Protein AF-A0A0B4R366-F1 (afdb_monomer_lite)

InterPro domains:
  IPR001041 2Fe-2S ferredoxin-type iron-sulfur binding domain [PS51085] (25-104)
  IPR001041 2Fe-2S ferredoxin-type iron-sulfur binding domain [cd00207] (26-99)
  IPR001226 Flavodoxin, conserved site [PS00201] (659-675)
  IPR004108 Iron hydrogenase, large subunit, C-terminal [PF02906] (242-547)
  IPR008254 Flavodoxin/nitric oxide synthase [PF00258] (659-801)
  IPR008254 Flavodoxin/nitric oxide synthase [PS50902] (657-806)
  IPR009016 Iron hydrogenase [SSF53920] (205-575)
  IPR017896 4Fe-4S ferredoxin-type, iron-sulphur binding domain [PF12838] (162-220)
  IPR017896 4Fe-4S ferredoxin-type, iron-sulphur binding domain [PS51379] (154-184)
  IPR017896 4Fe-4S ferredoxin-type, iron-sulphur binding domain [PS51379] (197-226)
  IPR017900 4Fe-4S ferredoxin, iron-sulphur binding, conserved site [PS00198] (206-217)
  IPR029039 Flavoprotein-like superfamily [G3DSA:3.40.50.360] (640-816)
  IPR029039 Flavoprotein-like superfamily [SSF52218] (655-809)
  IPR036010 2Fe-2S ferredoxin-like superfamily [SSF54292] (27-118)
  IPR050340 Cytosolic Fe-S Cluster Assembly Factor [PTHR11615] (186-569)

Structure (mmCIF, N/CA/C/O backbone):
data_AF-A0A0B4R366-F1
#
_entry.id   AF-A0A0B4R366-F1
#
loop_
_atom_site.group_PDB
_atom_site.id
_atom_site.type_symbol
_atom_site.label_atom_id
_atom_site.label_alt_id
_atom_site.label_comp_id
_atom_site.label_asym_id
_atom_site.label_entity_id
_atom_site.label_seq_id
_atom_site.pdbx_PDB_ins_code
_atom_site.Cartn_x
_atom_site.Cartn_y
_atom_site.Cartn_z
_atom_site.occupancy
_atom_site.B_iso_or_equiv
_atom_site.auth_seq_id
_atom_site.auth_comp_id
_atom_site.auth_asym_id
_atom_site.auth_atom_id
_atom_site.pdbx_PDB_model_num
ATOM 1 N N . MET A 1 1 ? 22.340 -35.436 16.536 1.00 26.00 1 MET A N 1
ATOM 2 C CA . MET A 1 1 ? 20.974 -35.705 17.036 1.00 26.00 1 MET A CA 1
ATOM 3 C C . MET A 1 1 ? 20.396 -34.406 17.591 1.00 26.00 1 MET A C 1
ATOM 5 O O . MET A 1 1 ? 21.019 -33.823 18.462 1.00 26.00 1 MET A O 1
ATOM 9 N N . SER A 1 2 ? 19.244 -33.981 17.052 1.00 24.61 2 SER A N 1
ATOM 10 C CA . SER A 1 2 ? 18.353 -32.891 17.505 1.00 24.61 2 SER A CA 1
ATOM 11 C C . SER A 1 2 ? 18.825 -31.422 17.405 1.00 24.61 2 SER A C 1
ATOM 13 O O . SER A 1 2 ? 19.036 -30.769 18.421 1.00 24.61 2 SER A O 1
ATOM 15 N N . PHE A 1 3 ? 18.847 -30.866 16.184 1.00 22.09 3 PHE A N 1
ATOM 16 C CA . PHE A 1 3 ? 18.801 -29.409 15.915 1.00 22.09 3 PHE A CA 1
ATOM 17 C C . PHE A 1 3 ? 17.591 -29.004 15.043 1.00 22.09 3 PHE A C 1
ATOM 19 O O . PHE A 1 3 ? 17.616 -28.008 14.333 1.00 22.09 3 PHE A O 1
ATOM 26 N N . PHE A 1 4 ? 16.499 -29.769 15.115 1.00 23.69 4 PHE A N 1
ATOM 27 C CA . PHE A 1 4 ? 15.209 -29.379 14.545 1.00 23.69 4 PHE A CA 1
ATOM 28 C C . PHE A 1 4 ? 14.321 -28.844 15.672 1.00 23.69 4 PHE A C 1
ATOM 30 O O . PHE A 1 4 ? 13.611 -29.611 16.322 1.00 23.69 4 PHE A O 1
ATOM 37 N N . LYS A 1 5 ? 14.368 -27.534 15.942 1.00 25.14 5 LYS A N 1
ATOM 38 C CA . LYS A 1 5 ? 13.256 -26.884 16.649 1.00 25.14 5 LYS A CA 1
ATOM 39 C C . LYS A 1 5 ? 12.095 -26.801 15.658 1.00 25.14 5 LYS A C 1
ATOM 41 O O . LYS A 1 5 ? 12.251 -26.256 14.572 1.00 25.14 5 LYS A O 1
ATOM 46 N N . LYS A 1 6 ? 10.958 -27.404 16.011 1.00 25.92 6 LYS A N 1
ATOM 47 C CA . LYS A 1 6 ? 9.710 -27.317 15.244 1.00 25.92 6 LYS A CA 1
ATOM 48 C C . LYS A 1 6 ? 9.338 -25.843 15.050 1.00 25.92 6 LYS A C 1
ATOM 50 O O . LYS A 1 6 ? 9.220 -25.109 16.024 1.00 25.92 6 LYS A O 1
ATOM 55 N N . HIS A 1 7 ? 9.149 -25.445 13.798 1.00 31.38 7 HIS A N 1
ATOM 56 C CA . HIS A 1 7 ? 8.805 -24.091 13.355 1.00 31.38 7 HIS A CA 1
ATOM 57 C C . HIS A 1 7 ? 7.296 -23.762 13.474 1.00 31.38 7 HIS A C 1
ATOM 59 O O . HIS A 1 7 ? 6.786 -22.963 12.698 1.00 31.38 7 HIS A O 1
ATOM 65 N N . ASP A 1 8 ? 6.574 -24.351 14.436 1.00 29.16 8 ASP A N 1
ATOM 66 C CA . ASP A 1 8 ? 5.108 -24.201 14.553 1.00 29.16 8 ASP A CA 1
ATOM 67 C C . ASP A 1 8 ? 4.645 -23.195 15.628 1.00 29.16 8 ASP A C 1
ATOM 69 O O . ASP A 1 8 ? 3.443 -23.001 15.811 1.00 29.16 8 ASP A O 1
ATOM 73 N N . GLU A 1 9 ? 5.555 -22.517 16.333 1.00 31.72 9 GLU A N 1
ATOM 74 C CA . GLU A 1 9 ? 5.189 -21.540 17.368 1.00 31.72 9 GLU A CA 1
ATOM 75 C C . GLU A 1 9 ? 5.624 -20.119 16.996 1.00 31.72 9 GLU A C 1
ATOM 77 O O . GLU A 1 9 ? 6.804 -19.839 16.798 1.00 31.72 9 GLU A O 1
ATOM 82 N N . LEU A 1 10 ? 4.641 -19.216 16.901 1.00 32.50 10 LEU A N 1
ATOM 83 C CA . LEU A 1 10 ? 4.848 -17.786 16.670 1.00 32.50 10 LEU A CA 1
ATOM 84 C C . LEU A 1 10 ? 5.615 -17.120 17.830 1.00 32.50 10 LEU A C 1
ATOM 86 O O . LEU A 1 10 ? 5.421 -17.506 18.990 1.00 32.50 10 LEU A O 1
ATOM 90 N N . PRO A 1 11 ? 6.379 -16.045 17.555 1.00 33.25 11 PRO A N 1
ATOM 91 C CA . PRO A 1 11 ? 6.970 -15.219 18.599 1.00 33.25 11 PRO A CA 1
ATOM 92 C C . PRO A 1 11 ? 5.889 -14.650 19.531 1.00 33.25 11 PRO A C 1
ATOM 94 O O . PRO A 1 11 ? 4.788 -14.268 19.119 1.00 33.25 11 PRO A O 1
ATOM 97 N N . ARG A 1 12 ? 6.201 -14.634 20.831 1.00 40.22 12 ARG A N 1
ATOM 98 C CA . ARG A 1 12 ? 5.305 -14.136 21.883 1.00 40.22 12 ARG A CA 1
ATOM 99 C C . ARG A 1 12 ? 5.069 -12.635 21.691 1.00 40.22 12 ARG A C 1
ATOM 101 O O . ARG A 1 12 ? 6.028 -11.911 21.441 1.00 40.22 12 ARG A O 1
ATOM 108 N N . PRO A 1 13 ? 3.847 -12.123 21.904 1.00 40.50 13 PRO A N 1
ATOM 109 C CA . PRO A 1 13 ? 3.646 -10.684 21.979 1.00 40.50 13 PRO A CA 1
ATOM 110 C C . PRO A 1 13 ? 4.460 -10.085 23.142 1.00 40.50 13 PRO A C 1
ATOM 112 O O . PRO A 1 13 ? 4.247 -10.470 24.291 1.00 40.50 13 PRO A O 1
ATOM 115 N N . GLU A 1 14 ? 5.357 -9.131 22.860 1.00 38.84 14 GLU A N 1
ATOM 116 C CA . GLU A 1 14 ? 6.282 -8.494 23.829 1.00 38.84 14 GLU A CA 1
ATOM 117 C C . GLU A 1 14 ? 5.608 -7.906 25.084 1.00 38.84 14 GLU A C 1
ATOM 119 O O . GLU A 1 14 ? 6.253 -7.709 26.109 1.00 38.84 14 GLU A O 1
ATOM 124 N N . TYR A 1 15 ? 4.305 -7.615 25.032 1.00 47.16 15 TYR A N 1
ATOM 125 C CA . TYR A 1 15 ? 3.553 -7.064 26.165 1.00 47.16 15 TYR A CA 1
ATOM 126 C C . TYR A 1 15 ? 3.116 -8.118 27.194 1.00 47.16 15 TYR A C 1
ATOM 128 O O . TYR A 1 15 ? 2.578 -7.758 28.244 1.00 47.16 15 TYR A O 1
ATOM 136 N N . LEU A 1 16 ? 3.286 -9.409 26.898 1.00 40.41 16 LEU A N 1
ATOM 137 C CA . LEU A 1 16 ? 3.090 -10.465 27.882 1.00 40.41 16 LEU A CA 1
ATOM 138 C C . LEU A 1 16 ? 4.354 -10.551 28.750 1.00 40.41 16 LEU A C 1
ATOM 140 O O . LEU A 1 16 ? 5.449 -10.672 28.201 1.00 40.41 16 LEU A O 1
ATOM 144 N N . PRO A 1 17 ? 4.239 -10.485 30.091 1.00 36.06 17 PRO A N 1
ATOM 145 C CA . PRO A 1 17 ? 5.405 -10.521 30.964 1.00 36.06 17 PRO A CA 1
ATOM 146 C C . PRO A 1 17 ? 6.256 -11.775 30.691 1.00 36.06 17 PRO A C 1
ATOM 148 O O . PRO A 1 17 ? 5.692 -12.842 30.412 1.00 36.06 17 PRO A O 1
ATOM 151 N N . PRO A 1 18 ? 7.599 -11.680 30.776 1.00 38.44 18 PRO A N 1
ATOM 152 C CA . PRO A 1 18 ? 8.479 -12.825 30.582 1.00 38.44 18 PRO A CA 1
ATOM 153 C C . PRO A 1 18 ? 8.071 -13.949 31.539 1.00 38.44 18 PRO A C 1
ATOM 155 O O . PRO A 1 18 ? 7.959 -13.751 32.751 1.00 38.44 18 PRO A O 1
ATOM 158 N N . GLN A 1 19 ? 7.785 -15.121 30.967 1.00 48.59 19 GLN A N 1
ATOM 159 C CA . GLN A 1 19 ? 7.269 -16.276 31.697 1.00 48.59 19 GLN A CA 1
ATOM 160 C C . GLN A 1 19 ? 8.298 -16.730 32.738 1.00 48.59 19 GLN A C 1
ATOM 162 O O . GLN A 1 19 ? 9.312 -17.328 32.390 1.00 48.59 19 GLN A O 1
ATOM 167 N N . ARG A 1 20 ? 8.038 -16.442 34.018 1.00 40.34 20 ARG A N 1
ATOM 168 C CA . ARG A 1 20 ? 8.820 -16.973 35.148 1.00 40.34 20 ARG A CA 1
ATOM 169 C C . ARG A 1 20 ? 8.481 -18.432 35.482 1.00 40.34 20 ARG A C 1
ATOM 171 O O . ARG A 1 20 ? 9.216 -19.046 36.242 1.00 40.34 20 ARG A O 1
ATOM 178 N N . GLU A 1 21 ? 7.421 -18.993 34.898 1.00 45.12 21 GLU A N 1
ATOM 179 C CA . GLU A 1 21 ? 6.961 -20.366 35.139 1.00 45.12 21 GLU A CA 1
ATOM 180 C C . GLU A 1 21 ? 6.600 -21.075 33.827 1.00 45.12 21 GLU A C 1
ATOM 182 O O . GLU A 1 21 ? 6.026 -20.471 32.916 1.00 45.12 21 GLU A O 1
ATOM 187 N N . VAL A 1 22 ? 6.929 -22.368 33.747 1.00 51.06 22 VAL A N 1
ATOM 188 C CA . VAL A 1 22 ? 6.567 -23.265 32.640 1.00 51.06 22 VAL A CA 1
ATOM 189 C C . VAL A 1 22 ? 5.056 -23.507 32.693 1.00 51.06 22 VAL A C 1
ATOM 191 O O . VAL A 1 22 ? 4.578 -24.330 33.471 1.00 51.06 22 VAL A O 1
ATOM 194 N N . ARG A 1 23 ? 4.284 -22.756 31.901 1.00 57.56 23 ARG A N 1
ATOM 195 C CA . ARG A 1 23 ? 2.859 -23.040 31.670 1.00 57.56 23 ARG A CA 1
ATOM 196 C C . ARG A 1 23 ? 2.721 -24.165 30.628 1.00 57.56 23 ARG A C 1
ATOM 198 O O . ARG A 1 23 ? 3.576 -24.253 29.750 1.00 57.56 23 ARG A O 1
ATOM 205 N N . PRO A 1 24 ? 1.670 -25.004 30.697 1.00 70.88 24 PRO A N 1
ATOM 206 C CA . PRO A 1 24 ? 1.377 -25.976 29.642 1.00 70.88 24 PRO A CA 1
ATOM 207 C C . PRO A 1 24 ? 1.072 -25.266 28.312 1.00 70.88 24 PRO A C 1
ATOM 209 O O . PRO A 1 24 ? 0.555 -24.149 28.326 1.00 70.88 24 PRO A O 1
ATOM 212 N N . ASP A 1 25 ? 1.341 -25.912 27.172 1.00 83.50 25 ASP A N 1
ATOM 213 C CA . ASP A 1 25 ? 1.124 -25.325 25.833 1.00 83.50 25 ASP A CA 1
ATOM 214 C C . ASP A 1 25 ? -0.341 -24.919 25.607 1.00 83.50 25 ASP A C 1
ATOM 216 O O . ASP A 1 25 ? -0.640 -23.909 24.964 1.00 83.50 25 ASP A O 1
ATOM 220 N N . LYS A 1 26 ? -1.271 -25.688 26.189 1.00 91.25 26 LYS A N 1
ATOM 221 C CA . LYS A 1 26 ? -2.714 -25.435 26.181 1.00 91.25 26 LYS A CA 1
ATOM 222 C C . LYS A 1 26 ? -3.294 -25.453 27.590 1.00 91.25 26 LYS A C 1
ATOM 224 O O . LYS A 1 26 ? -2.787 -26.128 28.481 1.00 91.25 26 LYS A O 1
ATOM 229 N N . VAL A 1 27 ? -4.390 -24.725 27.764 1.00 93.88 27 VAL A N 1
ATOM 230 C CA . VAL A 1 27 ? -5.199 -24.694 28.981 1.00 93.88 27 VAL A CA 1
ATOM 231 C C . VAL A 1 27 ? -6.666 -24.919 28.644 1.00 93.88 27 VAL A C 1
ATOM 233 O O . VAL A 1 27 ? -7.167 -24.433 27.628 1.00 93.88 27 VAL A O 1
ATOM 236 N N . ASP A 1 28 ? -7.356 -25.621 29.536 1.00 95.81 28 ASP A N 1
ATOM 237 C CA . ASP A 1 28 ? -8.794 -25.839 29.449 1.00 95.81 28 ASP A CA 1
ATOM 238 C C . ASP A 1 28 ? -9.532 -24.740 30.209 1.00 95.81 28 ASP A C 1
ATOM 240 O O . ASP A 1 28 ? -9.255 -24.459 31.380 1.00 95.81 28 ASP A O 1
ATOM 244 N N . VAL A 1 29 ? -10.471 -24.106 29.519 1.00 96.56 29 VAL A N 1
ATOM 245 C CA . VAL A 1 29 ? -11.326 -23.040 30.038 1.00 96.56 29 VAL A CA 1
ATOM 246 C C . VAL A 1 29 ? -12.782 -23.360 29.732 1.00 96.56 29 VAL A C 1
ATOM 248 O O . VAL A 1 29 ? -13.095 -24.069 28.777 1.00 96.56 29 VAL A O 1
ATOM 251 N N . LYS A 1 30 ? -13.701 -22.811 30.524 1.00 97.75 30 LYS A N 1
ATOM 252 C CA . LYS A 1 30 ? -15.141 -22.935 30.299 1.00 97.75 30 LYS A CA 1
ATOM 253 C C . LYS A 1 30 ? -15.707 -21.579 29.901 1.00 97.75 30 LYS A C 1
ATOM 255 O O . LYS A 1 30 ? -15.770 -20.688 30.741 1.00 97.75 30 LYS A O 1
ATOM 260 N N . ILE A 1 31 ? -16.120 -21.408 28.646 1.00 96.94 31 ILE A N 1
ATOM 261 C CA . ILE A 1 31 ? -16.678 -20.146 28.130 1.00 96.94 31 ILE A CA 1
ATOM 262 C C . ILE A 1 31 ? -18.164 -20.339 27.830 1.00 96.94 31 ILE A C 1
ATOM 264 O O . ILE A 1 31 ? -18.526 -21.210 27.043 1.00 96.94 31 ILE A O 1
ATOM 268 N N . ASN A 1 32 ? -19.036 -19.553 28.469 1.00 95.19 32 ASN A N 1
ATOM 269 C CA . ASN A 1 32 ? -20.499 -19.664 28.356 1.00 95.19 32 ASN A CA 1
ATOM 270 C C . ASN A 1 32 ? -21.009 -21.101 28.581 1.00 95.19 32 ASN A C 1
ATOM 272 O O . ASN A 1 32 ? -21.892 -21.589 27.880 1.00 95.19 32 ASN A O 1
ATOM 276 N N . GLY A 1 33 ? -20.401 -21.811 29.535 1.00 92.06 33 GLY A N 1
ATOM 277 C CA . GLY A 1 33 ? -20.747 -23.194 29.860 1.00 92.06 33 GLY A CA 1
ATOM 278 C C . GLY A 1 33 ? -20.095 -24.268 28.979 1.00 92.06 33 GLY A C 1
ATOM 279 O O . GLY A 1 33 ? -20.151 -25.437 29.355 1.00 92.06 33 GLY A O 1
ATOM 280 N N . LYS A 1 34 ? -19.435 -23.904 27.872 1.00 95.00 34 LYS A N 1
ATOM 281 C CA . LYS A 1 34 ? -18.735 -24.834 26.972 1.00 95.00 34 LYS A CA 1
ATOM 282 C C . LYS A 1 34 ? -17.271 -24.996 27.383 1.00 95.00 34 LYS A C 1
ATOM 284 O O . LYS A 1 34 ? -16.583 -23.996 27.562 1.00 95.00 34 LYS A O 1
ATOM 289 N N . GLU A 1 35 ? -16.794 -26.232 27.505 1.00 96.50 35 GLU A N 1
ATOM 290 C CA . GLU A 1 35 ? -15.369 -26.527 27.715 1.00 96.50 35 GLU A CA 1
ATOM 291 C C . GLU A 1 35 ? -14.587 -26.389 26.408 1.00 96.50 35 GLU A C 1
ATOM 293 O O . GLU A 1 35 ? -15.016 -26.864 25.353 1.00 96.50 35 GLU A O 1
ATOM 298 N N . ILE A 1 36 ? -13.461 -25.682 26.472 1.00 95.62 36 ILE A N 1
ATOM 299 C CA . ILE A 1 36 ? -12.634 -25.331 25.323 1.00 95.62 36 ILE A CA 1
ATOM 300 C C . ILE A 1 36 ? -11.165 -25.420 25.739 1.00 95.62 36 ILE A C 1
ATOM 302 O O . ILE A 1 36 ? -10.765 -24.822 26.735 1.00 95.62 36 ILE A O 1
ATOM 306 N N . SER A 1 37 ? -10.360 -26.120 24.940 1.00 95.94 37 SER A N 1
ATOM 307 C CA . SER A 1 37 ? -8.906 -26.179 25.105 1.00 95.94 37 SER A CA 1
ATOM 308 C C . SER A 1 37 ? -8.232 -25.204 24.140 1.00 95.94 37 SER A C 1
ATOM 310 O O . SER A 1 37 ? -8.411 -25.306 22.923 1.00 95.94 37 SER A O 1
ATOM 312 N N . VAL A 1 38 ? -7.473 -24.243 24.666 1.00 93.69 38 VAL A N 1
ATOM 313 C CA . VAL A 1 38 ? -6.834 -23.166 23.885 1.00 93.69 38 VAL A CA 1
ATOM 314 C C . VAL A 1 38 ? -5.370 -22.979 24.282 1.00 93.69 38 VAL A C 1
ATOM 316 O O . VAL A 1 38 ? -5.007 -23.305 25.410 1.00 93.69 38 VAL A O 1
ATOM 319 N N . PRO A 1 39 ? -4.509 -22.438 23.401 1.00 92.12 39 PRO A N 1
ATOM 320 C CA . PRO A 1 39 ? -3.138 -22.095 23.765 1.00 92.12 39 PRO A CA 1
ATOM 321 C C . PRO A 1 39 ? -3.049 -21.170 24.986 1.00 92.12 39 PRO A C 1
ATOM 323 O O . PRO A 1 39 ? -3.774 -20.179 25.090 1.00 92.12 39 PRO A O 1
ATOM 326 N N . ALA A 1 40 ? -2.129 -21.472 25.903 1.00 88.44 40 ALA A N 1
ATOM 327 C CA . ALA A 1 40 ? -2.011 -20.774 27.188 1.00 88.44 40 ALA A CA 1
ATOM 328 C C . ALA A 1 40 ? -1.515 -19.322 27.079 1.00 88.44 40 ALA A C 1
ATOM 330 O O . ALA A 1 40 ? -1.601 -18.556 28.038 1.00 88.44 40 ALA A O 1
ATOM 331 N N . ASN A 1 41 ? -0.973 -18.941 25.922 1.00 85.75 41 ASN A N 1
ATOM 332 C CA . ASN A 1 41 ? -0.515 -17.586 25.620 1.00 85.75 41 ASN A CA 1
ATOM 333 C C . ASN A 1 41 ? -1.611 -16.697 25.002 1.00 85.75 41 ASN A C 1
ATOM 335 O O . ASN A 1 41 ? -1.346 -15.535 24.693 1.00 85.75 41 ASN A O 1
ATOM 339 N N . TRP A 1 42 ? -2.827 -17.210 24.800 1.00 90.75 42 TRP A N 1
ATOM 340 C CA . TRP A 1 42 ? -3.918 -16.425 24.231 1.00 90.75 42 TRP A CA 1
ATOM 341 C C . TRP A 1 42 ? -4.555 -15.485 25.249 1.00 90.75 42 TRP A C 1
ATOM 343 O O . TRP A 1 42 ? -4.642 -15.759 26.446 1.00 90.75 42 TRP A O 1
ATOM 353 N N . THR A 1 43 ? -5.074 -14.367 24.751 1.00 93.25 43 THR A N 1
ATOM 354 C CA . THR A 1 43 ? -6.006 -13.551 25.528 1.00 93.25 43 THR A CA 1
ATOM 355 C C . THR A 1 43 ? -7.383 -14.211 25.546 1.00 93.25 43 THR A C 1
ATOM 357 O O . THR A 1 43 ? -7.742 -14.947 24.624 1.00 93.25 43 THR A O 1
ATOM 360 N N . VAL A 1 44 ? -8.196 -13.910 26.558 1.00 95.62 44 VAL A N 1
ATOM 361 C CA . VAL A 1 44 ? -9.592 -14.358 26.638 1.00 95.62 44 VAL A CA 1
ATOM 362 C C . VAL A 1 44 ? -10.361 -13.926 25.389 1.00 95.62 44 VAL A C 1
ATOM 364 O O . VAL A 1 44 ? -11.136 -14.709 24.846 1.00 95.62 44 VAL A O 1
ATOM 367 N N . GLN A 1 45 ? -10.111 -12.713 24.880 1.00 94.44 45 GLN A N 1
ATOM 368 C CA . GLN A 1 45 ? -10.765 -12.237 23.661 1.00 94.44 45 GLN A CA 1
ATOM 369 C C . GLN A 1 45 ? -10.387 -13.076 22.436 1.00 94.44 45 GLN A C 1
ATOM 371 O O . GLN A 1 45 ? -11.263 -13.421 21.644 1.00 94.44 45 GLN A O 1
ATOM 376 N N . ARG A 1 46 ? -9.100 -13.419 22.282 1.00 92.00 46 ARG A N 1
ATOM 377 C CA . ARG A 1 46 ? -8.639 -14.295 21.199 1.00 92.00 46 ARG A CA 1
ATOM 378 C C . ARG A 1 46 ? -9.261 -15.682 21.332 1.00 92.00 46 ARG A C 1
ATOM 380 O O . ARG A 1 46 ? -9.849 -16.160 20.373 1.00 92.00 46 ARG A O 1
ATOM 387 N N . ALA A 1 47 ? -9.234 -16.275 22.526 1.00 94.25 47 ALA A N 1
ATOM 388 C CA . ALA A 1 47 ? -9.868 -17.566 22.785 1.00 94.25 47 ALA A CA 1
ATOM 389 C C . ALA A 1 47 ? -11.361 -17.579 22.419 1.00 94.25 47 ALA A C 1
ATOM 391 O O . ALA A 1 47 ? -11.823 -18.542 21.811 1.00 94.25 47 ALA A O 1
ATOM 392 N N . CYS A 1 48 ? -12.098 -16.503 22.718 1.00 94.88 48 CYS A N 1
ATOM 393 C CA . CYS A 1 48 ? -13.490 -16.358 22.293 1.00 94.88 48 CYS A CA 1
ATOM 394 C C . CYS A 1 48 ? -13.612 -16.305 20.760 1.00 94.88 48 CYS A C 1
ATOM 396 O O . CYS A 1 48 ? -14.352 -17.097 20.179 1.00 94.88 48 CYS A O 1
ATOM 398 N N . ARG A 1 49 ? -12.847 -15.421 20.102 1.00 91.00 49 ARG A N 1
ATOM 399 C CA . ARG A 1 49 ? -12.892 -15.210 18.645 1.00 91.00 49 ARG A CA 1
ATOM 400 C C . ARG A 1 49 ? -12.597 -16.487 17.856 1.00 91.00 49 ARG A C 1
ATOM 402 O O . ARG A 1 49 ? -13.383 -16.846 16.987 1.00 91.00 49 ARG A O 1
ATOM 409 N N . GLU A 1 50 ? -11.514 -17.189 18.189 1.00 89.81 50 GLU A N 1
ATOM 410 C CA . GLU A 1 50 ? -11.098 -18.422 17.495 1.00 89.81 50 GLU A CA 1
ATOM 411 C C . GLU A 1 50 ? -12.079 -19.593 17.714 1.00 89.81 50 GLU A C 1
ATOM 413 O O . GLU A 1 50 ? -12.016 -20.598 17.014 1.00 89.81 50 GLU A O 1
ATOM 418 N N . ASN A 1 51 ? -13.014 -19.467 18.664 1.00 93.12 51 ASN A N 1
ATOM 419 C CA . ASN A 1 51 ? -14.053 -20.461 18.949 1.00 93.12 51 ASN A CA 1
ATOM 420 C C . ASN A 1 51 ? -15.468 -19.989 18.573 1.00 93.12 51 ASN A C 1
ATOM 422 O O . ASN A 1 51 ? -16.453 -20.570 19.036 1.00 93.12 51 ASN A O 1
ATOM 426 N N . GLY A 1 52 ? -15.588 -18.939 17.751 1.00 91.50 52 GLY A N 1
ATOM 427 C CA . GLY A 1 52 ? -16.876 -18.431 17.267 1.00 91.50 52 GLY A CA 1
ATOM 428 C C . GLY A 1 52 ? -17.727 -17.739 18.339 1.00 91.50 52 GLY A C 1
ATOM 429 O O . GLY A 1 52 ? -18.937 -17.606 18.174 1.00 91.50 52 GLY A O 1
ATOM 430 N N . ILE A 1 53 ? -17.118 -17.308 19.447 1.00 93.62 53 ILE A N 1
ATOM 431 C CA . ILE A 1 53 ? -17.789 -16.584 20.530 1.00 93.62 53 ILE A CA 1
ATOM 432 C C . ILE A 1 53 ? -17.536 -15.089 20.340 1.00 93.62 53 ILE A C 1
ATOM 434 O O . ILE A 1 53 ? -16.407 -14.609 20.462 1.00 93.62 53 ILE A O 1
ATOM 438 N N . TYR A 1 54 ? -18.599 -14.340 20.058 1.00 91.12 54 TYR A N 1
ATOM 439 C CA . TYR A 1 54 ? -18.509 -12.898 19.862 1.00 91.12 54 TYR A CA 1
ATOM 440 C C . TYR A 1 54 ? -18.284 -12.161 21.189 1.00 91.12 54 TYR A C 1
ATOM 442 O O . TYR A 1 54 ? -19.036 -12.327 22.152 1.00 91.12 54 TYR A O 1
ATOM 450 N N . VAL A 1 55 ? -17.255 -11.313 21.215 1.00 94.06 55 VAL A N 1
ATOM 451 C CA . VAL A 1 55 ? -16.994 -10.328 22.271 1.00 94.06 55 VAL A CA 1
ATOM 452 C C . VAL A 1 55 ? -16.733 -8.987 21.580 1.00 94.06 55 VAL A C 1
ATOM 454 O O . VAL A 1 55 ? -15.777 -8.900 20.800 1.00 94.06 55 VAL A O 1
ATOM 457 N N . PRO A 1 56 ? -17.539 -7.940 21.838 1.00 92.69 56 PRO A N 1
ATOM 458 C CA . PRO A 1 56 ? -17.435 -6.684 21.105 1.00 92.69 56 PRO A CA 1
ATOM 459 C C . PRO A 1 56 ? -16.096 -5.983 21.376 1.00 92.69 56 PRO A C 1
ATOM 461 O O . PRO A 1 56 ? -15.477 -6.126 22.435 1.00 92.69 56 PRO A O 1
ATOM 464 N N . SER A 1 57 ? -15.610 -5.214 20.401 1.00 90.81 57 SER A N 1
ATOM 465 C CA . SER A 1 57 ? -14.340 -4.496 20.516 1.00 90.81 57 SER A CA 1
ATOM 466 C C . SER A 1 57 ? -14.298 -3.254 19.643 1.00 90.81 57 SER A C 1
ATOM 468 O O . SER A 1 57 ? -14.898 -3.234 18.578 1.00 90.81 57 SER A O 1
ATOM 470 N N . LEU A 1 58 ? -13.540 -2.242 20.077 1.00 93.06 58 LEU A N 1
ATOM 471 C CA . LEU A 1 58 ? -13.342 -1.007 19.310 1.00 93.06 58 LEU A CA 1
ATOM 472 C C . LEU A 1 58 ? -11.890 -0.517 19.310 1.00 93.06 58 LEU A C 1
ATOM 474 O O . LEU A 1 58 ? -11.368 -0.097 18.285 1.00 93.06 58 LEU A O 1
ATOM 478 N N . CYS A 1 59 ? -11.190 -0.543 20.448 1.00 93.69 59 CYS A N 1
ATOM 479 C CA . CYS A 1 59 ? -9.789 -0.104 20.493 1.00 93.69 59 CYS A CA 1
ATOM 480 C C . CYS A 1 59 ? -8.785 -1.242 20.295 1.00 93.69 59 CYS A C 1
ATOM 482 O O . CYS A 1 59 ? -7.609 -0.962 20.073 1.00 93.69 59 CYS A O 1
ATOM 484 N N . ASN A 1 60 ? -9.203 -2.508 20.370 1.00 93.00 60 ASN A N 1
ATOM 485 C CA . ASN A 1 60 ? -8.302 -3.631 20.127 1.00 93.00 60 ASN A CA 1
ATOM 486 C C . ASN A 1 60 ? -8.281 -4.007 18.645 1.00 93.00 60 ASN A C 1
ATOM 488 O O . ASN A 1 60 ? -9.331 -4.002 18.007 1.00 93.00 60 ASN A O 1
ATOM 492 N N . PHE A 1 61 ? -7.103 -4.341 18.124 1.00 91.31 61 PHE A N 1
ATOM 493 C CA . PHE A 1 61 ? -6.928 -4.916 16.793 1.00 91.31 61 PHE A CA 1
ATOM 494 C C . PHE A 1 61 ? -5.857 -6.011 16.886 1.00 91.31 61 PHE A C 1
ATOM 496 O O . PHE A 1 61 ? -4.875 -5.783 17.591 1.00 91.31 61 PHE A O 1
ATOM 503 N N . PRO A 1 62 ? -6.010 -7.169 16.224 1.00 86.12 62 PRO A N 1
ATOM 504 C CA . PRO A 1 62 ? -5.204 -8.356 16.532 1.00 86.12 62 PRO A CA 1
ATOM 505 C C . PRO A 1 62 ? -3.700 -8.174 16.294 1.00 86.12 62 PRO A C 1
ATOM 507 O O . PRO A 1 62 ? -2.890 -8.611 17.102 1.00 86.12 62 PRO A O 1
ATOM 510 N N . SER A 1 63 ? -3.325 -7.434 15.250 1.00 82.69 63 SER A N 1
ATOM 511 C CA . SER A 1 63 ? -1.923 -7.128 14.928 1.00 82.69 63 SER A CA 1
ATOM 512 C C . SER A 1 63 ? -1.319 -5.976 15.750 1.00 82.69 63 SER A C 1
ATOM 514 O O . SER A 1 63 ? -0.223 -5.522 15.440 1.00 82.69 63 SER A O 1
ATOM 516 N N . LEU A 1 64 ? -2.023 -5.451 16.763 1.00 88.00 64 LEU A N 1
ATOM 517 C CA . LEU A 1 64 ? -1.566 -4.336 17.599 1.00 88.00 64 LEU A CA 1
ATOM 518 C C . LEU A 1 64 ? -1.569 -4.716 19.082 1.00 88.00 64 LEU A C 1
ATOM 520 O O . LEU A 1 64 ? -2.475 -5.391 19.565 1.00 88.00 64 LEU A O 1
ATOM 524 N N . ALA A 1 65 ? -0.613 -4.180 19.844 1.00 84.75 65 ALA A N 1
ATOM 525 C CA . ALA A 1 65 ? -0.588 -4.359 21.295 1.00 84.75 65 ALA A CA 1
ATOM 526 C C . ALA A 1 65 ? -1.880 -3.811 21.945 1.00 84.75 65 ALA A C 1
ATOM 528 O O . ALA A 1 65 ? -2.229 -2.646 21.707 1.00 84.75 65 ALA A O 1
ATOM 529 N N . PRO A 1 66 ? -2.604 -4.596 22.765 1.00 88.00 66 PRO A N 1
ATOM 530 C CA . PRO A 1 66 ? -3.901 -4.213 23.311 1.00 88.00 66 PRO A CA 1
ATOM 531 C C . PRO A 1 66 ? -3.767 -3.099 24.353 1.00 88.00 66 PRO A C 1
ATOM 533 O O . PRO A 1 66 ? -2.886 -3.113 25.208 1.00 88.00 66 PRO A O 1
ATOM 536 N N . THR A 1 67 ? -4.699 -2.141 24.348 1.00 89.50 67 THR A N 1
ATOM 537 C CA . THR A 1 67 ? -4.729 -1.038 25.332 1.00 89.50 67 THR A CA 1
ATOM 538 C C . THR A 1 67 ? -5.817 -1.198 26.388 1.00 89.50 67 THR A C 1
ATOM 540 O O . THR A 1 67 ? -5.668 -0.646 27.475 1.00 89.50 67 THR A O 1
ATOM 543 N N . ALA A 1 68 ? -6.875 -1.966 26.100 1.00 91.62 68 ALA A N 1
ATOM 544 C CA . ALA A 1 68 ? -8.106 -2.058 26.896 1.00 91.62 68 ALA A CA 1
ATOM 545 C C . ALA A 1 68 ? -8.827 -0.714 27.146 1.00 91.62 68 ALA A C 1
ATOM 547 O O . ALA A 1 68 ? -9.778 -0.667 27.919 1.00 91.62 68 ALA A O 1
ATOM 548 N N . LYS A 1 69 ? -8.427 0.364 26.454 1.00 91.75 69 LYS A N 1
ATOM 549 C CA . LYS A 1 69 ? -8.887 1.739 26.711 1.00 91.75 69 LYS A CA 1
ATOM 550 C C . LYS A 1 69 ? -10.399 1.923 26.543 1.00 91.75 69 LYS A C 1
ATOM 552 O O . LYS A 1 69 ? -10.988 2.699 27.275 1.00 91.75 69 LYS A O 1
ATOM 557 N N . CYS A 1 70 ? -11.019 1.236 25.582 1.00 93.69 70 CYS A N 1
ATOM 558 C CA . CYS A 1 70 ? -12.456 1.389 25.333 1.00 93.69 70 CYS A CA 1
ATOM 559 C C . CYS A 1 70 ? -13.354 0.625 26.310 1.00 93.69 70 CYS A C 1
ATOM 561 O O . CYS A 1 70 ? -14.552 0.857 26.308 1.00 93.69 70 CYS A O 1
ATOM 563 N N . GLY A 1 71 ? -12.828 -0.344 27.070 1.00 94.81 71 GLY A N 1
ATOM 564 C CA . GLY A 1 71 ? -13.625 -1.171 27.987 1.00 94.81 71 GLY A CA 1
ATOM 565 C C . GLY A 1 71 ? -14.688 -2.083 27.345 1.00 94.81 71 GLY A C 1
ATOM 566 O O . GLY A 1 71 ? -15.205 -2.960 28.028 1.00 94.81 71 GLY A O 1
ATOM 567 N N . VAL A 1 72 ? -14.994 -1.940 26.051 1.00 95.25 72 VAL A N 1
ATOM 568 C CA . VAL A 1 72 ? -16.098 -2.637 25.359 1.00 95.25 72 VAL A CA 1
ATOM 569 C C . VAL A 1 72 ? -15.985 -4.164 25.440 1.00 95.25 72 VAL A C 1
ATOM 571 O O . VAL A 1 72 ? -16.985 -4.853 25.580 1.00 95.25 72 VAL A O 1
ATOM 574 N N . CYS A 1 73 ? -14.765 -4.704 25.428 1.00 95.75 73 CYS A N 1
ATOM 575 C CA . CYS A 1 73 ? -14.496 -6.144 25.473 1.00 95.75 73 CYS A CA 1
ATOM 576 C C . CYS A 1 73 ? -14.613 -6.763 26.882 1.00 95.75 73 CYS A C 1
ATOM 578 O O . CYS A 1 73 ? -13.851 -7.674 27.224 1.00 95.75 73 CYS A O 1
ATOM 580 N N . VAL A 1 74 ? -15.473 -6.215 27.739 1.00 97.12 74 VAL A N 1
ATOM 581 C CA . VAL A 1 74 ? -15.665 -6.690 29.113 1.00 97.12 74 VAL A CA 1
ATOM 582 C C . VAL A 1 74 ? -16.280 -8.093 29.126 1.00 97.12 74 VAL A C 1
ATOM 584 O O . VAL A 1 74 ? -17.148 -8.408 28.317 1.00 97.12 74 VAL A O 1
ATOM 587 N N . VAL A 1 75 ? -15.805 -8.942 30.035 1.00 97.44 75 VAL A N 1
ATOM 588 C CA . VAL A 1 75 ? -16.323 -10.294 30.302 1.00 97.44 75 VAL A CA 1
ATOM 589 C C . VAL A 1 75 ? -16.336 -10.547 31.809 1.00 97.44 75 VAL A C 1
ATOM 591 O O . VAL A 1 75 ? -15.594 -9.895 32.545 1.00 97.44 75 VAL A O 1
ATOM 594 N N . HIS A 1 76 ? -17.149 -11.499 32.262 1.00 97.44 76 HIS A N 1
ATOM 595 C CA . HIS A 1 76 ? -17.182 -11.951 33.654 1.00 97.44 76 HIS A CA 1
ATOM 596 C C . HIS A 1 76 ? -16.320 -13.207 33.834 1.00 97.44 76 HIS A C 1
ATOM 598 O O . HIS A 1 76 ? -16.447 -14.147 33.049 1.00 97.44 76 HIS A O 1
ATOM 604 N N . ILE A 1 77 ? -15.473 -13.249 34.865 1.00 96.75 77 ILE A N 1
ATOM 605 C CA . ILE A 1 77 ? -14.675 -14.421 35.252 1.00 96.75 77 ILE A CA 1
ATOM 606 C C . ILE A 1 77 ? -14.960 -14.782 36.713 1.00 96.75 77 ILE A C 1
ATOM 608 O O . ILE A 1 77 ? -14.743 -13.967 37.611 1.00 96.75 77 ILE A O 1
ATOM 612 N N . ASP A 1 78 ? -15.401 -16.018 36.953 1.00 94.06 78 ASP A N 1
ATOM 613 C CA . ASP A 1 78 ? -15.745 -16.498 38.296 1.00 94.06 78 ASP A CA 1
ATOM 614 C C . ASP A 1 78 ? -14.525 -16.561 39.227 1.00 94.06 78 ASP A C 1
ATOM 616 O O . ASP A 1 78 ? -13.413 -16.885 38.811 1.00 94.06 78 ASP A O 1
ATOM 620 N N . GLY A 1 79 ? -14.753 -16.341 40.525 1.00 87.38 79 GLY A N 1
ATOM 621 C CA . GLY A 1 79 ? -13.740 -16.552 41.566 1.00 87.38 79 GLY A CA 1
ATOM 622 C C . GLY A 1 79 ? -12.659 -15.469 41.650 1.00 87.38 79 GLY A C 1
ATOM 623 O O . GLY A 1 79 ? -11.730 -15.608 42.442 1.00 87.38 79 GLY A O 1
ATOM 624 N N . ARG A 1 80 ? -12.774 -14.383 40.874 1.00 85.94 80 ARG A N 1
ATOM 625 C CA . ARG A 1 80 ? -11.915 -13.196 40.995 1.00 85.94 80 ARG A CA 1
ATOM 626 C C . ARG A 1 80 ? -12.518 -12.167 41.948 1.00 85.94 80 ARG A C 1
ATOM 628 O O . ARG A 1 80 ? -13.731 -11.995 41.995 1.00 85.94 80 ARG A O 1
ATOM 635 N N . SER A 1 81 ? -11.655 -11.433 42.653 1.00 83.38 81 SER A N 1
ATOM 636 C CA . SER A 1 81 ? -12.059 -10.279 43.471 1.00 83.38 81 SER A CA 1
ATOM 637 C C . SER A 1 81 ? -12.699 -9.171 42.627 1.00 83.38 81 SER A C 1
ATOM 639 O O . SER A 1 81 ? -13.646 -8.528 43.069 1.00 83.38 81 SER A O 1
ATOM 641 N N . THR A 1 82 ? -12.219 -8.988 41.394 1.00 86.69 82 THR A N 1
ATOM 642 C CA . THR A 1 82 ? -12.830 -8.154 40.354 1.00 86.69 82 THR A CA 1
ATOM 643 C C . THR A 1 82 ? -13.314 -9.047 39.204 1.00 86.69 82 THR A C 1
ATOM 645 O O . THR A 1 82 ? -12.530 -9.410 38.324 1.00 86.69 82 THR A O 1
ATOM 648 N N . PRO A 1 83 ? -14.596 -9.458 39.204 1.00 90.00 83 PRO A N 1
ATOM 649 C CA . PRO A 1 83 ? -15.081 -10.454 38.251 1.00 90.00 83 PRO A CA 1
ATOM 650 C C . PRO A 1 83 ? -15.207 -9.908 36.823 1.00 90.00 83 PRO A C 1
ATOM 652 O O . PRO A 1 83 ? -15.035 -10.660 35.868 1.00 90.00 83 PRO A O 1
ATOM 655 N N . TYR A 1 84 ? -15.455 -8.605 36.653 1.00 94.94 84 TYR A N 1
ATOM 656 C CA . TYR A 1 84 ? -15.521 -7.957 35.341 1.00 94.94 84 TYR A CA 1
ATOM 657 C C . TYR A 1 84 ? -14.138 -7.489 34.891 1.00 94.94 84 TYR A C 1
ATOM 659 O O . TYR A 1 84 ? -13.526 -6.629 35.524 1.00 94.94 84 TYR A O 1
ATOM 667 N N . VAL A 1 85 ? -13.652 -8.034 33.776 1.00 95.00 85 VAL A N 1
ATOM 668 C CA . VAL A 1 85 ? -12.309 -7.745 33.249 1.00 95.00 85 VAL A CA 1
ATOM 669 C C . VAL A 1 85 ? -12.334 -7.471 31.750 1.00 95.00 85 VAL A C 1
ATOM 671 O O . VAL A 1 85 ? -13.212 -7.944 31.030 1.00 95.00 85 VAL A O 1
ATOM 674 N N . GLN A 1 86 ? -11.343 -6.734 31.242 1.00 96.06 86 GLN A N 1
ATOM 675 C CA . GLN A 1 86 ? -11.180 -6.532 29.802 1.00 96.06 86 GLN A CA 1
ATOM 676 C C . GLN A 1 86 ? -10.499 -7.752 29.169 1.00 96.06 86 GLN A C 1
ATOM 678 O O . GLN A 1 86 ? -9.309 -8.022 29.379 1.00 96.06 86 GLN A O 1
ATOM 683 N N . SER A 1 87 ? -11.254 -8.485 28.352 1.00 96.38 87 SER A N 1
ATOM 684 C CA . SER A 1 87 ? -10.807 -9.744 27.742 1.00 96.38 87 SER A CA 1
ATOM 685 C C . SER A 1 87 ? -9.609 -9.584 26.802 1.00 96.38 87 SER A C 1
ATOM 687 O O . SER A 1 87 ? -8.830 -10.521 26.651 1.00 96.38 87 SER A O 1
ATOM 689 N N . CYS A 1 88 ? -9.412 -8.404 26.201 1.00 93.25 88 CYS A N 1
ATOM 690 C CA . CYS A 1 88 ? -8.318 -8.159 25.255 1.00 93.25 88 CYS A CA 1
ATOM 691 C C . CYS A 1 88 ? -6.926 -8.098 25.906 1.00 93.25 88 CYS A C 1
ATOM 693 O O . CYS A 1 88 ? -5.930 -8.159 25.195 1.00 93.25 88 CYS A O 1
ATOM 695 N N . LYS A 1 89 ? -6.845 -7.924 27.233 1.00 92.94 89 LYS A N 1
ATOM 696 C CA . LYS A 1 89 ? -5.589 -7.903 28.009 1.00 92.94 89 LYS A CA 1
ATOM 697 C C . LYS A 1 89 ? -5.463 -9.064 28.994 1.00 92.94 89 LYS A C 1
ATOM 699 O O . LYS A 1 89 ? -4.403 -9.254 29.578 1.00 92.94 89 LYS A O 1
ATOM 704 N N . THR A 1 90 ? -6.537 -9.817 29.205 1.00 93.62 90 THR A N 1
ATOM 705 C CA . THR A 1 90 ? -6.550 -10.925 30.161 1.00 93.62 90 THR A CA 1
ATOM 706 C C . THR A 1 90 ? -6.094 -12.193 29.455 1.00 93.62 90 THR A C 1
ATOM 708 O O . THR A 1 90 ? -6.724 -12.582 28.479 1.00 93.62 90 THR A O 1
ATOM 711 N N . VAL A 1 91 ? -5.020 -12.824 29.926 1.00 92.62 91 VAL A N 1
ATOM 712 C CA . VAL A 1 91 ? -4.538 -14.122 29.420 1.00 92.62 91 VAL A CA 1
ATOM 713 C C . VAL A 1 91 ? -5.403 -15.249 29.981 1.00 92.62 91 VAL A C 1
ATOM 715 O O . VAL A 1 91 ? -5.884 -15.143 31.110 1.00 92.62 91 VAL A O 1
ATOM 718 N N . VAL A 1 92 ? -5.619 -16.305 29.199 1.00 92.56 92 VAL A N 1
ATOM 719 C CA . VAL A 1 92 ? -6.335 -17.502 29.659 1.00 92.56 92 VAL A CA 1
ATOM 720 C C . VAL A 1 92 ? -5.528 -18.276 30.708 1.00 92.56 92 VAL A C 1
ATOM 722 O O . VAL A 1 92 ? -4.302 -18.372 30.640 1.00 92.56 92 VAL A O 1
ATOM 725 N N . GLU A 1 93 ? -6.218 -18.849 31.689 1.00 92.50 93 GLU A N 1
ATOM 726 C CA . GLU A 1 93 ? -5.624 -19.693 32.730 1.00 92.50 93 GLU A CA 1
ATOM 727 C C . GLU A 1 93 ? -6.465 -20.956 32.895 1.00 92.50 93 GLU A C 1
ATOM 729 O O . GLU A 1 93 ? -7.689 -20.916 32.752 1.00 92.50 93 GLU A O 1
ATOM 734 N N . HIS A 1 94 ? -5.806 -22.080 33.180 1.00 91.94 94 HIS A N 1
ATOM 735 C CA . HIS A 1 94 ? -6.485 -23.361 33.349 1.00 91.94 94 HIS A CA 1
ATOM 736 C C . HIS A 1 94 ? -7.578 -23.266 34.423 1.00 91.94 94 HIS A C 1
ATOM 738 O O . HIS A 1 94 ? -7.357 -22.722 35.504 1.00 91.94 94 HIS A O 1
ATOM 744 N N . GLY A 1 95 ? -8.766 -23.785 34.112 1.00 93.25 95 GLY A N 1
ATOM 745 C CA . GLY A 1 95 ? -9.922 -23.773 35.006 1.00 93.25 95 GLY A CA 1
ATOM 746 C C . GLY A 1 95 ? -10.716 -22.461 35.029 1.00 93.25 95 GLY A C 1
ATOM 747 O O . GLY A 1 95 ? -11.715 -22.383 35.750 1.00 93.25 95 GLY A O 1
ATOM 748 N N . MET A 1 96 ? -10.337 -21.441 34.244 1.00 95.88 96 MET A N 1
ATOM 749 C CA . MET A 1 96 ? -11.132 -20.213 34.122 1.00 95.88 96 MET A CA 1
ATOM 750 C C . MET A 1 96 ? -12.558 -20.514 33.650 1.00 95.88 96 MET A C 1
ATOM 752 O O . MET A 1 96 ? -12.762 -21.184 32.637 1.00 95.88 96 MET A O 1
ATOM 756 N N . ARG A 1 97 ? -13.544 -19.942 34.348 1.00 97.19 97 ARG A N 1
ATOM 757 C CA . ARG A 1 97 ? -14.950 -19.914 33.927 1.00 97.19 97 ARG A CA 1
ATOM 758 C C . ARG A 1 97 ? -15.312 -18.501 33.499 1.00 97.19 97 ARG A C 1
ATOM 760 O O . ARG A 1 97 ? -15.303 -17.588 34.319 1.00 97.19 97 ARG A O 1
ATOM 767 N N . ILE A 1 98 ? -15.569 -18.331 32.209 1.00 97.75 98 ILE A N 1
ATOM 768 C CA . ILE A 1 98 ? -15.753 -17.047 31.538 1.00 97.75 98 ILE A CA 1
ATOM 769 C C . ILE A 1 98 ? -17.190 -16.964 31.022 1.00 97.75 98 ILE A C 1
ATOM 771 O O . ILE A 1 98 ? -17.674 -17.882 30.360 1.00 97.75 98 ILE A O 1
ATOM 775 N N . THR A 1 99 ? -17.854 -15.841 31.272 1.00 96.88 99 THR A N 1
ATOM 776 C CA . THR A 1 99 ? -19.190 -15.545 30.747 1.00 96.88 99 THR A CA 1
ATOM 777 C C . THR A 1 99 ? -19.163 -14.237 29.963 1.00 96.88 99 THR A C 1
ATOM 779 O O . THR A 1 99 ? -18.647 -13.228 30.448 1.00 96.88 99 THR A O 1
ATOM 782 N N . THR A 1 100 ? -19.697 -14.244 28.739 1.00 95.62 100 THR A N 1
ATOM 783 C CA . THR A 1 100 ? -19.577 -13.116 27.794 1.00 95.62 100 THR A CA 1
ATOM 784 C C . THR A 1 100 ? -20.904 -12.445 27.438 1.00 95.62 100 THR A C 1
ATOM 786 O O . THR A 1 100 ? -20.891 -11.405 26.787 1.00 95.62 100 THR A O 1
ATOM 789 N N . ASN A 1 101 ? -22.048 -13.018 27.826 1.00 92.00 101 ASN A N 1
ATOM 790 C CA . ASN A 1 101 ? -23.354 -12.643 27.271 1.00 92.00 101 ASN A CA 1
ATOM 791 C C . ASN A 1 101 ? -24.484 -12.457 28.301 1.00 92.00 101 ASN A C 1
ATOM 793 O O . ASN A 1 101 ? -25.647 -12.416 27.902 1.00 92.00 101 ASN A O 1
ATOM 797 N N . THR A 1 102 ? -24.183 -12.320 29.596 1.00 93.50 102 THR A N 1
ATOM 798 C CA . THR A 1 102 ? -25.212 -11.983 30.597 1.00 93.50 102 THR A CA 1
ATOM 799 C C . THR A 1 102 ? -25.716 -10.546 30.416 1.00 93.50 102 THR A C 1
ATOM 801 O O . THR A 1 102 ? -24.978 -9.709 29.884 1.00 93.50 102 THR A O 1
ATOM 804 N N . PRO A 1 103 ? -26.939 -10.223 30.886 1.00 93.50 103 PRO A N 1
ATOM 805 C CA . PRO A 1 103 ? -27.459 -8.855 30.862 1.00 93.50 103 PRO A CA 1
ATOM 806 C C . PRO A 1 103 ? -26.489 -7.831 31.464 1.00 93.50 103 PRO A C 1
ATOM 808 O O . PRO A 1 103 ? -26.286 -6.775 30.872 1.00 93.50 103 PRO A O 1
ATOM 811 N N . ASP A 1 104 ? -25.817 -8.178 32.564 1.00 93.12 104 ASP A N 1
ATOM 812 C CA . ASP A 1 104 ? -24.855 -7.295 33.230 1.00 93.12 104 ASP A CA 1
ATOM 813 C C . ASP A 1 104 ? -23.590 -7.060 32.391 1.00 93.12 104 ASP A C 1
ATOM 815 O O . ASP A 1 104 ? -23.154 -5.919 32.234 1.00 93.12 104 ASP A O 1
ATOM 819 N N . VAL A 1 105 ? -23.021 -8.112 31.783 1.00 94.56 105 VAL A N 1
ATOM 820 C CA . VAL A 1 105 ? -21.859 -7.977 30.884 1.00 94.56 105 VAL A CA 1
ATOM 821 C C . VAL A 1 105 ? -22.219 -7.111 29.675 1.00 94.56 105 VAL A C 1
ATOM 823 O O . VAL A 1 105 ? -21.454 -6.220 29.302 1.00 94.56 105 VAL A O 1
ATOM 826 N N . GLN A 1 106 ? -23.397 -7.324 29.084 1.00 92.88 106 GLN A N 1
ATOM 827 C CA . GLN A 1 106 ? -23.871 -6.518 27.958 1.00 92.88 106 GLN A CA 1
ATOM 828 C C . GLN A 1 106 ? -24.123 -5.062 28.358 1.00 92.88 106 GLN A C 1
ATOM 830 O O . GLN A 1 106 ? -23.740 -4.151 27.623 1.00 92.88 106 GLN A O 1
ATOM 835 N N . HIS A 1 107 ? -24.742 -4.832 29.518 1.00 92.94 107 HIS A N 1
ATOM 836 C CA . HIS A 1 107 ? -24.972 -3.496 30.057 1.00 92.94 107 HIS A CA 1
ATOM 837 C C . HIS A 1 107 ? -23.648 -2.755 30.260 1.00 92.94 107 HIS A C 1
ATOM 839 O O . HIS A 1 107 ? -23.490 -1.639 29.764 1.00 92.94 107 HIS A O 1
ATOM 845 N N . GLN A 1 108 ? -22.661 -3.403 30.884 1.00 94.19 108 GLN A N 1
ATOM 846 C CA . GLN A 1 108 ? -21.341 -2.817 31.101 1.00 94.19 108 GLN A CA 1
ATOM 847 C C . GLN A 1 108 ? -20.613 -2.524 29.782 1.00 94.19 108 GLN A C 1
ATOM 849 O O . GLN A 1 108 ? -20.020 -1.458 29.633 1.00 94.19 108 GLN A O 1
ATOM 854 N N . ALA A 1 109 ? -20.670 -3.428 28.800 1.00 94.50 109 ALA A N 1
ATOM 855 C CA . ALA A 1 109 ? -20.059 -3.208 27.489 1.00 94.50 109 ALA A CA 1
ATOM 856 C C . ALA A 1 109 ? -20.660 -1.987 26.769 1.00 94.50 109 ALA A C 1
ATOM 858 O O . ALA A 1 109 ? -19.921 -1.192 26.183 1.00 94.50 109 ALA A O 1
ATOM 859 N N . ARG A 1 110 ? -21.988 -1.812 26.843 1.00 92.88 110 ARG A N 1
ATOM 860 C CA . ARG A 1 110 ? -22.702 -0.651 26.283 1.00 92.88 110 ARG A CA 1
ATOM 861 C C . ARG A 1 110 ? -22.358 0.639 27.023 1.00 92.88 110 ARG A C 1
ATOM 863 O O . ARG A 1 110 ? -22.062 1.636 26.372 1.00 92.88 110 ARG A O 1
ATOM 870 N N . ALA A 1 111 ? -22.341 0.608 28.356 1.00 92.38 111 ALA A N 1
ATOM 871 C CA . ALA A 1 111 ? -21.947 1.749 29.178 1.00 92.38 111 ALA A CA 1
ATOM 872 C C . ALA A 1 111 ? -20.515 2.204 28.848 1.00 92.38 111 ALA A C 1
ATOM 874 O O . ALA A 1 111 ? -20.299 3.377 28.554 1.00 92.38 111 ALA A O 1
ATOM 875 N N . ASN A 1 112 ? -19.571 1.258 28.764 1.00 94.75 112 ASN A N 1
ATOM 876 C CA . ASN A 1 112 ? -18.181 1.530 28.391 1.00 94.75 112 ASN A CA 1
ATOM 877 C C . ASN A 1 112 ? -18.065 2.138 26.985 1.00 94.75 112 ASN A C 1
ATOM 879 O O . ASN A 1 112 ? -17.252 3.031 26.765 1.00 94.75 112 ASN A O 1
ATOM 883 N N . LEU A 1 113 ? -18.869 1.669 26.023 1.00 92.69 113 LEU A N 1
ATOM 884 C CA . LEU A 1 113 ? -18.876 2.220 24.667 1.00 92.69 113 LEU A CA 1
ATOM 885 C C . LEU A 1 113 ? -19.349 3.679 24.652 1.00 92.69 113 LEU A C 1
ATOM 887 O O . LEU A 1 113 ? -18.699 4.517 24.028 1.00 92.69 113 LEU A O 1
ATOM 891 N N . VAL A 1 114 ? -20.453 3.982 25.341 1.00 90.00 114 VAL A N 1
ATOM 892 C CA . VAL A 1 114 ? -20.998 5.347 25.442 1.00 90.00 114 VAL A CA 1
ATOM 893 C C . VAL A 1 114 ? -20.002 6.275 26.134 1.00 90.00 114 VAL A C 1
ATOM 895 O O . VAL A 1 114 ? -19.719 7.357 25.625 1.00 90.00 114 VAL A O 1
ATOM 898 N N . GLU A 1 115 ? -19.419 5.835 27.249 1.00 91.38 115 GLU A N 1
ATOM 899 C CA . GLU A 1 115 ? -18.399 6.596 27.972 1.00 91.38 115 GLU A CA 1
ATOM 900 C C . GLU A 1 115 ? -17.168 6.862 27.095 1.00 91.38 115 GLU A C 1
ATOM 902 O O . GLU A 1 115 ? -16.679 7.989 27.028 1.00 91.38 115 GLU A O 1
ATOM 907 N N . PHE A 1 116 ? -16.697 5.846 26.365 1.00 91.06 116 PHE A N 1
ATOM 908 C CA . PHE A 1 116 ? -15.519 5.960 25.512 1.00 91.06 116 PHE A CA 1
ATOM 909 C C . PHE A 1 116 ? -15.720 6.903 24.318 1.00 91.06 116 PHE A C 1
ATOM 911 O O . PHE A 1 116 ? -14.807 7.657 23.975 1.00 91.06 116 PHE A O 1
ATOM 918 N N . LEU A 1 117 ? -16.887 6.859 23.667 1.00 87.50 117 LEU A N 1
ATOM 919 C CA . LEU A 1 117 ? -17.219 7.776 22.570 1.00 87.50 117 LEU A CA 1
ATOM 920 C C . LEU A 1 117 ? -17.437 9.213 23.074 1.00 87.50 117 LEU A C 1
ATOM 922 O O . LEU A 1 117 ? -17.143 10.176 22.356 1.00 87.50 117 LEU A O 1
ATOM 926 N N . GLY A 1 118 ? -17.897 9.351 24.319 1.00 84.69 118 GLY A N 1
ATOM 927 C CA . GLY A 1 118 ? -18.152 10.630 24.962 1.00 84.69 118 GLY A CA 1
ATOM 928 C C . GLY A 1 118 ? -19.242 11.446 24.251 1.00 84.69 118 GLY A C 1
ATOM 929 O O . GLY A 1 118 ? -19.973 10.936 23.404 1.00 84.69 118 GLY A O 1
ATOM 930 N N . PRO A 1 119 ? -19.364 12.750 24.552 1.00 78.62 119 PRO A N 1
ATOM 931 C CA . PRO A 1 119 ? -20.415 13.591 23.973 1.00 78.62 119 PRO A CA 1
ATOM 932 C C . PRO A 1 119 ? -20.157 13.977 22.506 1.00 78.62 119 PRO A C 1
ATOM 934 O O . PRO A 1 119 ? -21.043 14.504 21.840 1.00 78.62 119 PRO A O 1
ATOM 937 N N . PHE A 1 120 ? -18.941 13.758 21.998 1.00 75.38 120 PHE A N 1
ATOM 938 C CA . PHE A 1 120 ? -18.517 14.240 20.680 1.00 75.38 120 PHE A CA 1
ATOM 939 C C . PHE A 1 120 ? -18.812 13.265 19.544 1.00 75.38 120 PHE A C 1
ATOM 941 O O . PHE A 1 120 ? -18.739 13.659 18.378 1.00 75.38 120 PHE A O 1
ATOM 948 N N . ARG A 1 121 ? -19.071 11.993 19.858 1.00 83.00 121 ARG A N 1
ATOM 949 C CA . ARG A 1 121 ? -19.303 10.936 18.875 1.00 83.00 121 ARG A CA 1
ATOM 950 C C . ARG A 1 121 ? -20.484 10.095 19.320 1.00 83.00 121 ARG A C 1
ATOM 952 O O . ARG A 1 121 ? -20.569 9.693 20.472 1.00 83.00 121 ARG A O 1
ATOM 959 N N . ARG A 1 122 ? -21.369 9.789 18.380 1.00 81.69 122 ARG A N 1
ATOM 960 C CA . ARG A 1 122 ? -22.433 8.805 18.566 1.00 81.69 122 ARG A CA 1
ATOM 961 C C . ARG A 1 122 ? -22.223 7.684 17.572 1.00 81.69 122 ARG A C 1
ATOM 963 O O . ARG A 1 122 ? -21.861 7.955 16.429 1.00 81.69 122 ARG A O 1
ATOM 970 N N . LEU A 1 123 ? -22.422 6.446 18.012 1.00 83.81 123 LEU A N 1
ATOM 971 C CA . LEU A 1 123 ? -22.182 5.262 17.188 1.00 83.81 123 LEU A CA 1
ATOM 972 C C . LEU A 1 123 ? -23.001 5.316 15.887 1.00 83.81 123 LEU A C 1
ATOM 974 O O . LEU A 1 123 ? -22.513 4.934 14.831 1.00 83.81 123 LEU A O 1
ATOM 978 N N . GLU A 1 124 ? -24.206 5.877 15.961 1.00 78.38 124 GLU A N 1
ATOM 979 C CA . GLU A 1 124 ? -25.143 6.056 14.851 1.00 78.38 124 GLU A CA 1
ATOM 980 C C . GLU A 1 124 ? -24.670 7.061 13.794 1.00 78.38 124 GLU A C 1
ATOM 982 O O . GLU A 1 124 ? -25.179 7.062 12.679 1.00 78.38 124 GLU A O 1
ATOM 987 N N . GLN A 1 125 ? -23.732 7.942 14.144 1.00 78.94 125 GLN A N 1
ATOM 988 C CA . GLN A 1 125 ? -23.192 8.968 13.248 1.00 78.94 125 GLN A CA 1
ATOM 989 C C . GLN A 1 125 ? -21.875 8.537 12.598 1.00 78.94 125 GLN A C 1
ATOM 991 O O . GLN A 1 125 ? -21.325 9.285 11.799 1.00 78.94 125 GLN A O 1
ATOM 996 N N . LEU A 1 126 ? -21.337 7.372 12.966 1.00 83.56 126 LEU A N 1
ATOM 997 C CA . LEU A 1 126 ? -20.083 6.882 12.410 1.00 83.56 126 LEU A CA 1
ATOM 998 C C . LEU A 1 126 ? -20.320 6.171 11.069 1.00 83.56 126 LEU A C 1
ATOM 1000 O O . LEU A 1 126 ? -21.364 5.536 10.885 1.00 83.56 126 LEU A O 1
ATOM 1004 N N . PRO A 1 127 ? -19.341 6.207 10.147 1.00 83.25 127 PRO A N 1
ATOM 1005 C CA . PRO A 1 127 ? -19.419 5.446 8.907 1.00 83.25 127 PRO A CA 1
ATOM 1006 C C . PRO A 1 127 ? -19.625 3.947 9.163 1.00 83.25 127 PRO A C 1
ATOM 1008 O O . PRO A 1 127 ? -19.030 3.363 10.074 1.00 83.25 127 PRO A O 1
ATOM 1011 N N . ARG A 1 128 ? -20.454 3.309 8.327 1.00 80.12 128 ARG A N 1
ATOM 1012 C CA . ARG A 1 128 ? -20.858 1.894 8.436 1.00 80.12 128 ARG A CA 1
ATOM 1013 C C . ARG A 1 128 ? -19.793 0.948 7.887 1.00 80.12 128 ARG A C 1
ATOM 1015 O O . ARG A 1 128 ? -20.011 0.210 6.933 1.00 80.12 128 ARG A O 1
ATOM 1022 N N . THR A 1 129 ? -18.607 0.988 8.477 1.00 85.56 129 THR A N 1
ATOM 1023 C CA . THR A 1 129 ? -17.614 -0.066 8.251 1.00 85.56 129 THR A CA 1
ATOM 1024 C C . THR A 1 129 ? -18.116 -1.386 8.862 1.00 85.56 129 THR A C 1
ATOM 1026 O O . THR A 1 129 ? -18.932 -1.346 9.787 1.00 85.56 129 THR A O 1
ATOM 1029 N N . PRO A 1 130 ? -17.604 -2.556 8.435 1.00 83.94 130 PRO A N 1
ATOM 1030 C CA . PRO A 1 130 ? -18.001 -3.839 9.022 1.00 83.94 130 PRO A CA 1
ATOM 1031 C C . PRO A 1 130 ? -17.868 -3.887 10.555 1.00 83.94 130 PRO A C 1
ATOM 1033 O O . PRO A 1 130 ? -18.757 -4.380 11.242 1.00 83.94 130 PRO A O 1
ATOM 1036 N N . GLU A 1 131 ? -16.803 -3.296 11.110 1.00 88.50 131 GLU A N 1
ATOM 1037 C CA . GLU A 1 131 ? -16.600 -3.234 12.565 1.00 88.50 131 GLU A CA 1
ATOM 1038 C C . GLU A 1 131 ? -17.668 -2.394 13.279 1.00 88.50 131 GLU A C 1
ATOM 1040 O O . GLU A 1 131 ? -18.150 -2.766 14.351 1.00 88.50 131 GLU A O 1
ATOM 1045 N N . ILE A 1 132 ? -18.034 -1.245 12.702 1.00 89.94 132 ILE A N 1
ATOM 1046 C CA . ILE A 1 132 ? -19.057 -0.365 13.274 1.00 89.94 132 ILE A CA 1
ATOM 1047 C C . ILE A 1 132 ? -20.446 -0.979 13.111 1.00 89.94 132 ILE A C 1
ATOM 1049 O O . ILE A 1 132 ? -21.263 -0.864 14.021 1.00 89.94 132 ILE A O 1
ATOM 1053 N N . GLU A 1 133 ? -20.713 -1.685 12.011 1.00 87.25 133 GLU A N 1
ATOM 1054 C CA . GLU A 1 133 ? -21.952 -2.446 11.848 1.00 87.25 133 GLU A CA 1
ATOM 1055 C C . GLU A 1 133 ? -22.127 -3.508 12.931 1.00 87.25 133 GLU A C 1
ATOM 1057 O O . GLU A 1 133 ? -23.211 -3.604 13.506 1.00 87.25 133 GLU A O 1
ATOM 1062 N N . ASP A 1 134 ? -21.076 -4.264 13.252 1.00 88.25 134 ASP A N 1
ATOM 1063 C CA . ASP A 1 134 ? -21.129 -5.273 14.311 1.00 88.25 134 ASP A CA 1
ATOM 1064 C C . ASP A 1 134 ? -21.413 -4.647 15.680 1.00 88.25 134 ASP A C 1
ATOM 1066 O O . ASP A 1 134 ? -22.238 -5.161 16.440 1.00 88.25 134 ASP A O 1
ATOM 1070 N N . LEU A 1 135 ? -20.804 -3.495 15.982 1.00 90.12 135 LEU A N 1
ATOM 1071 C CA . LEU A 1 135 ? -21.111 -2.748 17.204 1.00 90.12 135 LEU A CA 1
ATOM 1072 C C . LEU A 1 135 ? -22.545 -2.208 17.209 1.00 90.12 135 LEU A C 1
ATOM 1074 O O . LEU A 1 135 ? -23.198 -2.247 18.251 1.00 90.12 135 LEU A O 1
ATOM 1078 N N . VAL A 1 136 ? -23.066 -1.742 16.070 1.00 87.75 136 VAL A N 1
ATOM 1079 C CA . VAL A 1 136 ? -24.455 -1.270 15.986 1.00 87.75 136 VAL A CA 1
ATOM 1080 C C . VAL A 1 136 ? -25.449 -2.415 16.177 1.00 87.75 136 VAL A C 1
ATOM 1082 O O . VAL A 1 136 ? -26.408 -2.265 16.937 1.00 87.75 136 VAL A O 1
ATOM 1085 N N . ARG A 1 137 ? -25.194 -3.583 15.573 1.00 87.69 137 ARG A N 1
ATOM 1086 C CA . ARG A 1 137 ? -25.983 -4.803 15.814 1.00 87.69 137 ARG A CA 1
ATOM 1087 C C . ARG A 1 137 ? -25.945 -5.205 17.289 1.00 87.69 137 ARG A C 1
ATOM 1089 O O . ARG A 1 137 ? -26.975 -5.567 17.845 1.00 87.69 137 ARG A O 1
ATOM 1096 N N . PHE A 1 138 ? -24.785 -5.093 17.937 1.00 87.00 138 PHE A N 1
ATOM 1097 C CA . PHE A 1 138 ? -24.621 -5.404 19.358 1.00 87.00 138 PHE A CA 1
ATOM 1098 C C . PHE A 1 138 ? -25.433 -4.478 20.288 1.00 87.00 138 PHE A C 1
ATOM 1100 O O . PHE A 1 138 ? -25.995 -4.934 21.294 1.00 87.00 138 PHE A O 1
ATOM 1107 N N . VAL A 1 139 ? -25.509 -3.179 19.977 1.00 84.69 139 VAL A N 1
ATOM 1108 C CA . VAL A 1 139 ? -26.311 -2.232 20.774 1.00 84.69 139 VAL A CA 1
ATOM 1109 C C . VAL A 1 139 ? -27.804 -2.261 20.431 1.00 84.69 139 VAL A C 1
ATOM 1111 O O . VAL A 1 139 ? -28.600 -1.873 21.279 1.00 84.69 139 VAL A O 1
ATOM 1114 N N . GLY A 1 140 ? -28.184 -2.747 19.244 1.00 77.88 140 GLY A N 1
ATOM 1115 C CA . GLY A 1 140 ? -29.577 -2.801 18.785 1.00 77.88 140 GLY A CA 1
ATOM 1116 C C . GLY A 1 140 ? -30.131 -1.441 18.342 1.00 77.88 140 GLY A C 1
ATOM 1117 O O . GLY A 1 140 ? -31.269 -1.121 18.665 1.00 77.88 140 GLY A O 1
ATOM 1118 N N . SER A 1 141 ? -29.318 -0.622 17.664 1.00 69.12 141 SER A N 1
ATOM 1119 C CA . SER A 1 141 ? -29.688 0.736 17.222 1.00 69.12 141 SER A CA 1
ATOM 1120 C C . SER A 1 141 ? -30.064 0.768 15.731 1.00 69.12 141 SER A C 1
ATOM 1122 O O . SER A 1 141 ? -29.300 0.288 14.890 1.00 69.12 141 SER A O 1
ATOM 1124 N N . ASP A 1 142 ? -31.210 1.373 15.393 1.00 55.03 142 ASP A N 1
ATOM 1125 C CA . ASP A 1 142 ? -31.740 1.538 14.022 1.00 55.03 142 ASP A CA 1
ATOM 1126 C C . ASP A 1 142 ? -31.092 2.728 13.278 1.00 55.03 142 ASP A C 1
ATOM 1128 O O . ASP A 1 142 ? -31.755 3.604 12.721 1.00 55.03 142 ASP A O 1
ATOM 1132 N N . ALA A 1 143 ? -29.762 2.806 13.314 1.00 54.06 143 ALA A N 1
ATOM 1133 C CA . ALA A 1 143 ? -29.010 3.917 12.737 1.00 54.06 143 ALA A CA 1
ATOM 1134 C C . ALA A 1 143 ? -29.101 3.978 11.199 1.00 54.06 143 ALA A C 1
ATOM 1136 O O . ALA A 1 143 ? -28.982 2.958 10.516 1.00 54.06 143 ALA A O 1
ATOM 1137 N N . ILE A 1 144 ? -29.210 5.193 10.652 1.00 50.00 144 ILE A N 1
ATOM 1138 C CA . ILE A 1 144 ? -29.166 5.470 9.207 1.00 50.00 144 ILE A CA 1
ATOM 1139 C C . ILE A 1 144 ? -27.703 5.638 8.768 1.00 50.00 144 ILE A C 1
ATOM 1141 O O . ILE A 1 144 ? -26.923 6.305 9.444 1.00 50.00 144 ILE A O 1
ATOM 1145 N N . ALA A 1 145 ? -27.327 5.041 7.633 1.00 49.66 145 ALA A N 1
ATOM 1146 C CA . ALA A 1 145 ? -25.988 5.168 7.062 1.00 49.66 145 ALA A CA 1
ATOM 1147 C C . ALA A 1 145 ? -25.668 6.625 6.678 1.00 49.66 145 ALA A C 1
ATOM 1149 O O . ALA A 1 145 ? -26.497 7.304 6.076 1.00 49.66 145 ALA A O 1
ATOM 1150 N N . GLN A 1 146 ? -24.457 7.088 6.997 1.00 50.97 146 GLN A N 1
ATOM 1151 C CA . GLN A 1 146 ? -23.917 8.327 6.436 1.00 50.97 146 GLN A CA 1
ATOM 1152 C C . GLN A 1 146 ? -23.070 8.018 5.202 1.00 50.97 146 GLN A C 1
ATOM 1154 O O . GLN A 1 146 ? -22.287 7.064 5.209 1.00 50.97 146 GLN A O 1
ATOM 1159 N N . ASP A 1 147 ? -23.239 8.836 4.163 1.00 43.84 147 ASP A N 1
ATOM 1160 C CA . ASP A 1 147 ? -22.435 8.766 2.947 1.00 43.84 147 ASP A CA 1
ATOM 1161 C C . ASP A 1 147 ? -20.972 9.159 3.217 1.00 43.84 147 ASP A C 1
ATOM 1163 O O . ASP A 1 147 ? -20.689 9.962 4.115 1.00 43.84 147 ASP A O 1
ATOM 1167 N N . PRO A 1 148 ? -20.024 8.606 2.442 1.00 45.31 148 PRO A N 1
ATOM 1168 C CA . PRO A 1 148 ? -18.620 8.972 2.534 1.00 45.31 148 PRO A CA 1
ATOM 1169 C C . PRO A 1 148 ? -18.386 10.473 2.291 1.00 45.31 148 PRO A C 1
ATOM 1171 O O . PRO A 1 148 ? -19.064 11.129 1.500 1.00 45.31 148 PRO A O 1
ATOM 1174 N N . GLN A 1 149 ? -17.390 10.997 3.006 1.00 48.78 149 GLN A N 1
ATOM 1175 C CA . GLN A 1 149 ? -16.932 12.388 2.978 1.00 48.78 149 GLN A CA 1
ATOM 1176 C C . GLN A 1 149 ? -16.396 12.812 1.590 1.00 48.78 149 GLN A C 1
ATOM 1178 O O . GLN A 1 149 ? -16.031 11.956 0.780 1.00 48.78 149 GLN A O 1
ATOM 1183 N N . PRO A 1 150 ? -16.338 14.130 1.299 1.00 43.50 150 PRO A N 1
ATOM 1184 C CA . PRO A 1 150 ? -15.909 14.668 0.006 1.00 43.50 150 PRO A CA 1
ATOM 1185 C C . PRO A 1 150 ? -14.499 14.218 -0.420 1.00 43.50 150 PRO A C 1
ATOM 1187 O O . PRO A 1 150 ? -13.676 13.848 0.419 1.00 43.50 150 PRO A O 1
ATOM 1190 N N . PRO A 1 151 ? -14.183 14.286 -1.728 1.00 47.34 151 PRO A N 1
ATOM 1191 C CA . PRO A 1 151 ? -12.942 13.753 -2.278 1.00 47.34 151 PRO A CA 1
ATOM 1192 C C . PRO A 1 151 ? -11.700 14.397 -1.648 1.00 47.34 151 PRO A C 1
ATOM 1194 O O . PRO A 1 151 ? -11.504 15.614 -1.691 1.00 47.34 151 PRO A O 1
ATOM 1197 N N . HIS A 1 152 ? -10.828 13.554 -1.099 1.00 60.44 152 HIS A N 1
ATOM 1198 C CA . HIS A 1 152 ? -9.503 13.940 -0.621 1.00 60.44 152 HIS A CA 1
ATOM 1199 C C . HIS A 1 152 ? -8.493 13.878 -1.774 1.00 60.44 152 HIS A C 1
ATOM 1201 O O . HIS A 1 152 ? -8.572 13.001 -2.624 1.00 60.44 152 HIS A O 1
ATOM 1207 N N . ARG A 1 153 ? -7.521 14.797 -1.825 1.00 57.62 153 ARG A N 1
ATOM 1208 C CA . ARG A 1 153 ? -6.546 14.847 -2.937 1.00 57.62 153 ARG A CA 1
ATOM 1209 C C . ARG A 1 153 ? -5.387 13.848 -2.801 1.00 57.62 153 ARG A C 1
ATOM 1211 O O . ARG A 1 153 ? -4.837 13.414 -3.812 1.00 57.62 153 ARG A O 1
ATOM 1218 N N . PHE A 1 154 ? -5.027 13.487 -1.574 1.00 78.31 154 PHE A N 1
ATOM 1219 C CA . PHE A 1 154 ? -3.809 12.737 -1.235 1.00 78.31 154 PHE A CA 1
ATOM 1220 C C . PHE A 1 154 ? -4.106 11.276 -0.933 1.00 78.31 154 PHE A C 1
ATOM 1222 O O . PHE A 1 154 ? -5.235 10.967 -0.572 1.00 78.31 154 PHE A O 1
ATOM 1229 N N . SER A 1 155 ? -3.110 10.390 -1.022 1.00 86.56 155 SER A N 1
ATOM 1230 C CA . SER A 1 155 ? -3.335 8.937 -0.941 1.00 86.56 155 SER A CA 1
ATOM 1231 C C . SER A 1 155 ? -3.998 8.489 0.359 1.00 86.56 155 SER A C 1
ATOM 1233 O O . SER A 1 155 ? -4.741 7.508 0.351 1.00 86.56 155 SER A O 1
ATOM 1235 N N . ILE A 1 156 ? -3.735 9.202 1.460 1.00 89.44 156 ILE A N 1
ATOM 1236 C CA . ILE A 1 156 ? -4.377 8.998 2.760 1.00 89.44 156 ILE A CA 1
ATOM 1237 C C . ILE A 1 156 ? -5.400 10.111 3.001 1.00 89.44 156 ILE A C 1
ATOM 1239 O O . ILE A 1 156 ? -5.051 11.281 3.173 1.00 89.44 156 ILE A O 1
ATOM 1243 N N . ALA A 1 157 ? -6.668 9.719 3.042 1.00 87.12 157 ALA A N 1
ATOM 1244 C CA . ALA A 1 157 ? -7.796 10.543 3.435 1.00 87.12 157 ALA A CA 1
ATOM 1245 C C . ALA A 1 157 ? -7.908 10.604 4.965 1.00 87.12 157 ALA A C 1
ATOM 1247 O O . ALA A 1 157 ? -7.708 9.603 5.659 1.00 87.12 157 ALA A O 1
ATOM 1248 N N . VAL A 1 158 ? -8.227 11.791 5.488 1.00 84.81 158 VAL A N 1
ATOM 1249 C CA . VAL A 1 158 ? -8.360 12.037 6.928 1.00 84.81 158 VAL A CA 1
ATOM 1250 C C . VAL A 1 158 ? -9.684 12.732 7.197 1.00 84.81 158 VAL A C 1
ATOM 1252 O O . VAL A 1 158 ? -9.866 13.891 6.826 1.00 84.81 158 VAL A O 1
ATOM 1255 N N . ASP A 1 159 ? -10.563 12.047 7.915 1.00 85.06 159 ASP A N 1
ATOM 1256 C CA . ASP A 1 159 ? -11.786 12.603 8.470 1.00 85.06 159 ASP A CA 1
ATOM 1257 C C . ASP A 1 159 ? -11.736 12.562 10.002 1.00 85.06 159 ASP A C 1
ATOM 1259 O O . ASP A 1 159 ? -12.004 11.554 10.661 1.00 85.06 159 ASP A O 1
ATOM 1263 N N . GLN A 1 160 ? -11.401 13.711 10.586 1.00 84.94 160 GLN A N 1
ATOM 1264 C CA . GLN A 1 160 ? -11.339 13.880 12.035 1.00 84.94 160 GLN A CA 1
ATOM 1265 C C . GLN A 1 160 ? -12.718 13.719 12.694 1.00 84.94 160 GLN A C 1
ATOM 1267 O O . GLN A 1 160 ? -12.787 13.296 13.852 1.00 84.94 160 GLN A O 1
ATOM 1272 N N . SER A 1 161 ? -13.811 14.010 11.974 1.00 81.44 161 SER A N 1
ATOM 1273 C CA . SER A 1 161 ? -15.180 13.924 12.497 1.00 81.44 161 SER A CA 1
ATOM 1274 C C . SER A 1 161 ? -15.625 12.479 12.736 1.00 81.44 161 SER A C 1
ATOM 1276 O O . SER A 1 161 ? -16.339 12.216 13.699 1.00 81.44 161 SER A O 1
ATOM 1278 N N . SER A 1 162 ? -15.092 11.529 11.965 1.00 85.81 162 SER A N 1
ATOM 1279 C CA . SER A 1 162 ? -15.312 10.090 12.155 1.00 85.81 162 SER A CA 1
ATOM 1280 C C . SER A 1 162 ? -14.329 9.440 13.139 1.00 85.81 162 SER A C 1
ATOM 1282 O O . SER A 1 162 ? -14.447 8.255 13.456 1.00 85.81 162 SER A O 1
ATOM 1284 N N . CYS A 1 163 ? -13.313 10.161 13.627 1.00 89.19 163 CYS A N 1
ATOM 1285 C CA . CYS A 1 163 ? -12.310 9.588 14.526 1.00 89.19 163 CYS A CA 1
ATOM 1286 C C . CYS A 1 163 ? -12.848 9.427 15.958 1.00 89.19 163 CYS A C 1
ATOM 1288 O O . CYS A 1 163 ? -13.462 10.341 16.504 1.00 89.19 163 CYS A O 1
ATOM 1290 N N . VAL A 1 164 ? -12.567 8.277 16.584 1.00 89.00 164 VAL A N 1
ATOM 1291 C CA . VAL A 1 164 ? -13.074 7.880 17.918 1.00 89.00 164 VAL A CA 1
ATOM 1292 C C . VAL A 1 164 ? -11.970 7.684 18.965 1.00 89.00 164 VAL A C 1
ATOM 1294 O O . VAL A 1 164 ? -12.136 6.921 19.909 1.00 89.00 164 VAL A O 1
ATOM 1297 N N . PHE A 1 165 ? -10.789 8.292 18.796 1.00 89.12 165 PHE A N 1
ATOM 1298 C CA . PHE A 1 165 ? -9.690 8.222 19.783 1.00 89.12 165 PHE A CA 1
ATOM 1299 C C . PHE A 1 165 ? -9.224 6.800 20.184 1.00 89.12 165 PHE A C 1
ATOM 1301 O O . PHE A 1 165 ? -8.640 6.595 21.257 1.00 89.12 165 PHE A O 1
ATOM 1308 N N . CYS A 1 166 ? -9.428 5.801 19.317 1.00 92.62 166 CYS A N 1
ATOM 1309 C CA . CYS A 1 166 ? -9.085 4.395 19.583 1.00 92.62 166 CYS A CA 1
ATOM 1310 C C . CYS A 1 166 ? -7.579 4.090 19.540 1.00 92.62 166 CYS A C 1
ATOM 1312 O O . CYS A 1 166 ? -7.167 2.987 19.907 1.00 92.62 166 CYS A O 1
ATOM 1314 N N . THR A 1 167 ? -6.775 5.045 19.053 1.00 93.69 167 THR A N 1
ATOM 1315 C CA . THR A 1 167 ? -5.304 5.001 18.941 1.00 93.69 167 THR A CA 1
ATOM 1316 C C . THR A 1 167 ? -4.735 3.797 18.179 1.00 93.69 167 THR A C 1
ATOM 1318 O O . THR A 1 167 ? -3.545 3.498 18.286 1.00 93.69 167 THR A O 1
ATOM 1321 N N . ARG A 1 168 ? -5.554 3.081 17.394 1.00 95.31 168 ARG A N 1
ATOM 1322 C CA . ARG A 1 168 ? -5.076 1.979 16.541 1.00 95.31 168 ARG A CA 1
ATOM 1323 C C . ARG A 1 168 ? -4.105 2.492 15.475 1.00 95.31 168 ARG A C 1
ATOM 1325 O O . ARG A 1 168 ? -3.005 1.970 15.356 1.00 95.31 168 ARG A O 1
ATOM 1332 N N . CYS A 1 169 ? -4.466 3.573 14.784 1.00 95.38 169 CYS A N 1
ATOM 1333 C CA . CYS A 1 169 ? -3.621 4.210 13.771 1.00 95.38 169 CYS A CA 1
ATOM 1334 C C . CYS A 1 169 ? -2.279 4.710 14.326 1.00 95.38 169 CYS A C 1
ATOM 1336 O O . CYS A 1 169 ? -1.250 4.502 13.691 1.00 95.38 169 CYS A O 1
ATOM 1338 N N . VAL A 1 170 ? -2.286 5.299 15.527 1.00 94.75 170 VAL A N 1
ATOM 1339 C CA . VAL A 1 170 ? -1.074 5.733 16.241 1.00 94.75 170 VAL A CA 1
ATOM 1340 C C . VAL A 1 170 ? -0.155 4.540 16.480 1.00 94.75 170 VAL A C 1
ATOM 1342 O O . VAL A 1 170 ? 0.989 4.570 16.049 1.00 94.75 170 VAL A O 1
ATOM 1345 N N . ARG A 1 171 ? -0.668 3.452 17.073 1.00 93.50 171 ARG A N 1
ATOM 1346 C CA . ARG A 1 171 ? 0.116 2.232 17.344 1.00 93.50 171 ARG A CA 1
ATOM 1347 C C . ARG A 1 171 ? 0.618 1.540 16.078 1.00 93.50 171 ARG A C 1
ATOM 1349 O O . ARG A 1 171 ? 1.713 0.995 16.098 1.00 93.50 171 ARG A O 1
ATOM 1356 N N . ALA A 1 172 ? -0.144 1.563 14.987 1.00 93.62 172 ALA A N 1
ATOM 1357 C CA . ALA A 1 172 ? 0.337 1.059 13.703 1.00 93.62 172 ALA A CA 1
ATOM 1358 C C . ALA A 1 172 ? 1.491 1.926 13.163 1.00 93.62 172 ALA A C 1
ATOM 1360 O O . ALA A 1 172 ? 2.512 1.408 12.722 1.00 93.62 172 ALA A O 1
ATOM 1361 N N . CYS A 1 173 ? 1.369 3.253 13.240 1.00 94.25 173 CYS A N 1
ATOM 1362 C CA . CYS A 1 173 ? 2.386 4.173 12.735 1.00 94.25 173 CYS A CA 1
ATOM 1363 C C . CYS A 1 173 ? 3.671 4.189 13.587 1.00 94.25 173 CYS A C 1
ATOM 1365 O O . CYS A 1 173 ? 4.768 4.240 13.034 1.00 94.25 173 CYS A O 1
ATOM 1367 N N . SER A 1 174 ? 3.560 4.125 14.915 1.00 90.69 174 SER A N 1
ATOM 1368 C CA . SER A 1 174 ? 4.716 4.102 15.819 1.00 90.69 174 SER A CA 1
ATOM 1369 C C . SER A 1 174 ? 5.233 2.687 16.073 1.00 90.69 174 SER A C 1
ATOM 1371 O O . SER A 1 174 ? 6.383 2.391 15.786 1.00 90.69 174 SER A O 1
ATOM 1373 N N . GLY A 1 175 ? 4.386 1.779 16.557 1.00 82.88 175 GLY A N 1
ATOM 1374 C CA . GLY A 1 175 ? 4.804 0.443 16.988 1.00 82.88 175 GLY A CA 1
ATOM 1375 C C . GLY A 1 175 ? 5.202 -0.485 15.839 1.00 82.88 175 GLY A C 1
ATOM 1376 O O . GLY A 1 175 ? 6.234 -1.149 15.919 1.00 82.88 175 GLY A O 1
ATOM 1377 N N . VAL A 1 176 ? 4.403 -0.516 14.765 1.00 85.38 176 VAL A N 1
ATOM 1378 C CA . VAL A 1 176 ? 4.642 -1.417 13.619 1.00 85.38 176 VAL A CA 1
ATOM 1379 C C . VAL A 1 176 ? 5.613 -0.798 12.613 1.00 85.38 176 VAL A C 1
ATOM 1381 O O . VAL A 1 176 ? 6.498 -1.477 12.106 1.00 85.38 176 VAL A O 1
ATOM 1384 N N . GLN A 1 177 ? 5.452 0.490 12.309 1.00 89.06 177 GLN A N 1
ATOM 1385 C CA . GLN A 1 177 ? 6.213 1.167 11.252 1.00 89.06 177 GLN A CA 1
ATOM 1386 C C . GLN A 1 177 ? 7.423 1.971 11.768 1.00 89.06 177 GLN A C 1
ATOM 1388 O O . GLN A 1 177 ? 8.292 2.323 10.975 1.00 89.06 177 GLN A O 1
ATOM 1393 N N . ASN A 1 178 ? 7.506 2.283 13.066 1.00 90.06 178 ASN A N 1
ATOM 1394 C CA . ASN A 1 178 ? 8.515 3.192 13.635 1.00 90.06 178 ASN A CA 1
ATOM 1395 C C . ASN A 1 178 ? 8.596 4.560 12.923 1.00 90.06 178 ASN A C 1
ATOM 1397 O O . ASN A 1 178 ? 9.652 5.177 12.844 1.00 90.06 178 ASN A O 1
ATOM 1401 N N . MET A 1 179 ? 7.483 5.031 12.357 1.00 89.75 179 MET A N 1
ATOM 1402 C CA . MET A 1 179 ? 7.426 6.300 11.624 1.00 89.75 179 MET A CA 1
ATOM 1403 C C . MET A 1 179 ? 7.008 7.467 12.524 1.00 89.75 179 MET A C 1
ATOM 1405 O O . MET A 1 179 ? 7.353 8.605 12.242 1.00 89.75 179 MET A O 1
ATOM 1409 N N . ASN A 1 180 ? 6.271 7.193 13.608 1.00 90.69 180 ASN A N 1
ATOM 1410 C CA . ASN A 1 180 ? 5.886 8.176 14.635 1.00 90.69 180 ASN A CA 1
ATOM 1411 C C . ASN A 1 180 ? 5.163 9.433 14.101 1.00 90.69 180 ASN A C 1
ATOM 1413 O O . ASN A 1 180 ? 5.174 10.478 14.740 1.00 90.69 180 ASN A O 1
ATOM 1417 N N . ILE A 1 181 ? 4.483 9.319 12.955 1.00 91.44 181 ILE A N 1
ATOM 1418 C CA . ILE A 1 181 ? 3.830 10.456 12.290 1.00 91.44 181 ILE A CA 1
ATOM 1419 C C . ILE A 1 181 ? 2.528 10.851 12.976 1.00 91.44 181 ILE A C 1
ATOM 1421 O O . ILE A 1 181 ? 2.183 12.021 12.977 1.00 91.44 181 ILE A O 1
ATOM 1425 N N . ILE A 1 182 ? 1.775 9.899 13.529 1.00 92.44 182 ILE A N 1
ATOM 1426 C CA . ILE A 1 182 ? 0.438 10.159 14.076 1.00 92.44 182 ILE A CA 1
ATOM 1427 C C . ILE A 1 182 ? 0.517 10.239 15.599 1.00 92.44 182 ILE A C 1
ATOM 1429 O O . ILE A 1 182 ? 0.951 9.286 16.246 1.00 92.44 182 ILE A O 1
ATOM 1433 N N . THR A 1 183 ? 0.023 11.332 16.173 1.00 87.38 183 THR A N 1
ATOM 1434 C CA . THR A 1 183 ? -0.069 11.548 17.623 1.00 87.38 183 THR A CA 1
ATOM 1435 C C . THR A 1 183 ? -1.507 11.841 18.048 1.00 87.38 183 THR A C 1
ATOM 1437 O O . THR A 1 183 ? -2.384 12.087 17.220 1.00 87.38 183 THR A O 1
ATOM 1440 N N . VAL A 1 184 ? -1.778 11.751 19.352 1.00 86.44 184 VAL A N 1
ATOM 1441 C CA . VAL A 1 184 ? -3.088 12.077 19.938 1.00 86.44 184 VAL A CA 1
ATOM 1442 C C . VAL A 1 184 ? -3.060 13.513 20.452 1.00 86.44 184 VAL A C 1
ATOM 1444 O O . VAL A 1 184 ? -2.051 13.944 21.001 1.00 86.44 184 VAL A O 1
ATOM 1447 N N . THR A 1 185 ? -4.187 14.207 20.343 1.00 81.50 185 THR A N 1
ATOM 1448 C CA . THR A 1 185 ? -4.414 15.588 20.807 1.00 81.50 185 THR A CA 1
ATOM 1449 C C . THR A 1 185 ? -5.524 15.606 21.868 1.00 81.50 185 THR A C 1
ATOM 1451 O O . THR A 1 185 ? -6.689 15.872 21.557 1.00 81.50 185 THR A O 1
ATOM 1454 N N . PRO A 1 186 ? -5.213 15.266 23.137 1.00 69.75 186 PRO A N 1
ATOM 1455 C CA . PRO A 1 186 ? -6.219 15.108 24.194 1.00 69.75 186 PRO A CA 1
ATOM 1456 C C . PRO A 1 186 ? -6.982 16.400 24.513 1.00 69.75 186 PRO A C 1
ATOM 1458 O O . PRO A 1 186 ? -8.117 16.355 24.972 1.00 69.75 186 PRO A O 1
ATOM 1461 N N . ASP A 1 187 ? -6.355 17.544 24.258 1.00 73.62 187 ASP A N 1
ATOM 1462 C CA . ASP A 1 187 ? -6.874 18.894 24.466 1.00 73.62 187 ASP A CA 1
ATOM 1463 C C . ASP A 1 187 ? -7.830 19.363 23.352 1.00 73.62 187 ASP A C 1
ATOM 1465 O O . ASP A 1 187 ? -8.519 20.369 23.517 1.00 73.62 187 ASP A O 1
ATOM 1469 N N . LYS A 1 188 ? -7.908 18.640 22.222 1.00 73.75 188 LYS A N 1
ATOM 1470 C CA . LYS A 1 188 ? -8.714 19.014 21.046 1.00 73.75 188 LYS A CA 1
ATOM 1471 C C . LYS A 1 188 ? -9.649 17.875 20.621 1.00 73.75 188 LYS A C 1
ATOM 1473 O O . LYS A 1 188 ? -9.433 17.259 19.580 1.00 73.75 188 LYS A O 1
ATOM 1478 N N . PRO A 1 189 ? -10.748 17.617 21.351 1.00 67.44 189 PRO A N 1
ATOM 1479 C CA . PRO A 1 189 ? -11.670 16.513 21.055 1.00 67.44 189 PRO A CA 1
ATOM 1480 C C . PRO A 1 189 ? -12.306 16.557 19.653 1.00 67.44 189 PRO A C 1
ATOM 1482 O O . PRO A 1 189 ? -12.682 15.520 19.112 1.00 67.44 189 PRO A O 1
ATOM 1485 N N . ALA A 1 190 ? -12.400 17.738 19.033 1.00 69.44 190 ALA A N 1
ATOM 1486 C CA . ALA A 1 190 ? -12.873 17.890 17.655 1.00 69.44 190 ALA A CA 1
ATOM 1487 C C . ALA A 1 190 ? -11.846 17.445 16.594 1.00 69.44 190 ALA A C 1
ATOM 1489 O O . ALA A 1 190 ? -12.238 17.098 15.482 1.00 69.44 190 ALA A O 1
ATOM 1490 N N . MET A 1 191 ? -10.556 17.420 16.937 1.00 74.00 191 MET A N 1
ATOM 1491 C CA . MET A 1 191 ? -9.459 16.981 16.075 1.00 74.00 191 MET A CA 1
ATOM 1492 C C . MET A 1 191 ? -8.638 15.931 16.827 1.00 74.00 191 MET A C 1
ATOM 1494 O O . MET A 1 191 ? -7.623 16.291 17.414 1.00 74.00 191 MET A O 1
ATOM 1498 N N . PRO A 1 192 ? -9.086 14.661 16.868 1.00 78.69 192 PRO A N 1
ATOM 1499 C CA . PRO A 1 192 ? -8.538 13.664 17.786 1.00 78.69 192 PRO A CA 1
ATOM 1500 C C . PRO A 1 192 ? -7.087 13.232 17.596 1.00 78.69 192 PRO A C 1
ATOM 1502 O O . PRO A 1 192 ? -6.463 12.690 18.517 1.00 78.69 192 PRO A O 1
ATOM 1505 N N . ILE A 1 193 ? -6.580 13.397 16.381 1.00 86.31 193 ILE A N 1
ATOM 1506 C CA . ILE A 1 193 ? -5.208 13.056 16.028 1.00 86.31 193 ILE A CA 1
ATOM 1507 C C . ILE A 1 193 ? -4.547 14.232 15.319 1.00 86.31 193 ILE A C 1
ATOM 1509 O O . ILE A 1 193 ? -5.196 14.956 14.561 1.00 86.31 193 ILE A O 1
ATOM 1513 N N . ALA A 1 194 ? -3.245 14.374 15.521 1.00 82.88 194 ALA A N 1
ATOM 1514 C CA . ALA A 1 194 ? -2.388 15.270 14.759 1.00 82.88 194 ALA A CA 1
ATOM 1515 C C . ALA A 1 194 ? -1.324 14.461 14.013 1.00 82.88 194 ALA A C 1
ATOM 1517 O O . ALA A 1 194 ? -1.055 13.304 14.352 1.00 82.88 194 ALA A O 1
ATOM 1518 N N . PHE A 1 195 ? -0.731 15.079 12.997 1.00 85.19 195 PHE A N 1
ATOM 1519 C CA . PHE A 1 195 ? 0.418 14.521 12.293 1.00 85.19 195 PHE A CA 1
ATOM 1520 C C . PHE A 1 195 ? 1.698 15.254 12.697 1.00 85.19 195 PHE A C 1
ATOM 1522 O O . PHE A 1 195 ? 1.636 16.294 13.358 1.00 85.19 195 PHE A O 1
ATOM 1529 N N . ASP A 1 196 ? 2.846 14.701 12.318 1.00 75.81 196 ASP A N 1
ATOM 1530 C CA . ASP A 1 196 ? 4.162 15.278 12.580 1.00 75.81 196 ASP A CA 1
ATOM 1531 C C . ASP A 1 196 ? 4.218 16.769 12.197 1.00 75.81 196 ASP A C 1
ATOM 1533 O O . ASP A 1 196 ? 3.633 17.203 11.200 1.00 75.81 196 ASP A O 1
ATOM 1537 N N . GLY A 1 197 ? 4.844 17.570 13.059 1.00 66.50 197 GLY A N 1
ATOM 1538 C CA . GLY A 1 197 ? 4.869 19.031 12.955 1.00 66.50 197 GLY A CA 1
ATOM 1539 C C . GLY A 1 197 ? 3.505 19.726 13.096 1.00 66.50 197 GLY A C 1
ATOM 1540 O O . GLY A 1 197 ? 3.407 20.916 12.808 1.00 66.50 197 GLY A O 1
ATOM 1541 N N . ASN A 1 198 ? 2.446 19.014 13.509 1.00 67.44 198 ASN A N 1
ATOM 1542 C CA . ASN A 1 198 ? 1.052 19.476 13.446 1.00 67.44 198 ASN A CA 1
ATOM 1543 C C . ASN A 1 198 ? 0.642 19.913 12.022 1.00 67.44 198 ASN A C 1
ATOM 1545 O O . ASN A 1 198 ? -0.194 20.802 11.838 1.00 67.44 198 ASN A O 1
ATOM 1549 N N . MET A 1 199 ? 1.255 19.281 11.018 1.00 71.38 199 MET A N 1
ATOM 1550 C CA . MET A 1 199 ? 1.019 19.539 9.602 1.00 71.38 199 MET A CA 1
ATOM 1551 C C . MET A 1 199 ? -0.143 18.687 9.075 1.00 71.38 199 MET A C 1
ATOM 1553 O O . MET A 1 199 ? -0.510 17.672 9.673 1.00 71.38 199 MET A O 1
ATOM 1557 N N . PRO A 1 200 ? -0.741 19.049 7.929 1.00 69.50 200 PRO A N 1
ATOM 1558 C CA . PRO A 1 200 ? -1.549 18.110 7.162 1.00 69.50 200 PRO A CA 1
ATOM 1559 C C . PRO A 1 200 ? -0.750 16.844 6.816 1.00 69.50 200 PRO A C 1
ATOM 1561 O O . PRO A 1 200 ? 0.455 16.920 6.586 1.00 69.50 200 PRO A O 1
ATOM 1564 N N . VAL A 1 201 ? -1.420 15.688 6.707 1.00 78.56 201 VAL A N 1
ATOM 1565 C CA . VAL A 1 201 ? -0.755 14.391 6.454 1.00 78.56 201 VAL A CA 1
ATOM 1566 C C . VAL A 1 201 ? 0.200 14.425 5.251 1.00 78.56 201 VAL A C 1
ATOM 1568 O O . VAL A 1 201 ? 1.298 13.885 5.327 1.00 78.56 201 VAL A O 1
ATOM 1571 N N . HIS A 1 202 ? -0.179 15.123 4.181 1.00 71.94 202 HIS A N 1
ATOM 1572 C CA . HIS A 1 202 ? 0.582 15.233 2.934 1.00 71.94 202 HIS A CA 1
ATOM 1573 C C . HIS A 1 202 ? 1.789 16.175 3.001 1.00 71.94 202 HIS A C 1
ATOM 1575 O O . HIS A 1 202 ? 2.647 16.129 2.131 1.00 71.94 202 HIS A O 1
ATOM 1581 N N . SER A 1 203 ? 1.843 17.039 4.012 1.00 67.19 203 SER A N 1
ATOM 1582 C CA . SER A 1 203 ? 2.975 17.932 4.278 1.00 67.19 203 SER A CA 1
ATOM 1583 C C . SER A 1 203 ? 3.808 17.451 5.468 1.00 67.19 203 SER A C 1
ATOM 1585 O O . SER A 1 203 ? 4.642 18.194 5.975 1.00 67.19 203 SER A O 1
ATOM 1587 N N . SER A 1 204 ? 3.541 16.239 5.958 1.00 78.06 204 SER A N 1
ATOM 1588 C CA . SER A 1 204 ? 4.291 15.601 7.038 1.00 78.06 204 SER A CA 1
ATOM 1589 C C . SER A 1 204 ? 5.285 14.583 6.474 1.00 78.06 204 SER A C 1
ATOM 1591 O O . SER A 1 204 ? 5.241 14.256 5.290 1.00 78.06 204 SER A O 1
ATOM 1593 N N . ASN A 1 205 ? 6.109 13.979 7.332 1.00 84.12 205 ASN A N 1
ATOM 1594 C CA . ASN A 1 205 ? 6.994 12.866 6.959 1.00 84.12 205 ASN A CA 1
ATOM 1595 C C . ASN A 1 205 ? 6.245 11.538 6.675 1.00 84.12 205 ASN A C 1
ATOM 1597 O O . ASN A 1 205 ? 6.831 10.455 6.718 1.00 84.12 205 ASN A O 1
ATOM 1601 N N . CYS A 1 206 ? 4.935 11.587 6.411 1.00 90.31 206 CYS A N 1
ATOM 1602 C CA . CYS A 1 206 ? 4.145 10.424 6.028 1.00 90.31 206 CYS A CA 1
ATOM 1603 C C . CYS A 1 206 ? 4.630 9.851 4.691 1.00 90.31 206 CYS A C 1
ATOM 1605 O O . CYS A 1 206 ? 4.730 10.559 3.698 1.00 90.31 206 CYS A O 1
ATOM 1607 N N . ILE A 1 207 ? 4.844 8.538 4.654 1.00 93.31 207 ILE A N 1
ATOM 1608 C CA . ILE A 1 207 ? 5.236 7.796 3.444 1.00 93.31 207 ILE A CA 1
ATOM 1609 C C . ILE A 1 207 ? 4.039 7.150 2.723 1.00 93.31 207 ILE A C 1
ATOM 1611 O O . ILE A 1 207 ? 4.203 6.213 1.946 1.00 93.31 207 ILE A O 1
ATOM 1615 N N . ALA A 1 208 ? 2.816 7.552 3.085 1.00 94.38 208 ALA A N 1
ATOM 1616 C CA . ALA A 1 208 ? 1.555 7.042 2.542 1.00 94.38 208 ALA A CA 1
ATOM 1617 C C . ALA A 1 208 ? 1.405 5.498 2.518 1.00 94.38 208 ALA A C 1
ATOM 1619 O O . ALA A 1 208 ? 0.627 4.959 1.734 1.00 94.38 208 ALA A O 1
ATOM 1620 N N . CYS A 1 209 ? 2.094 4.753 3.398 1.00 95.50 209 CYS A N 1
ATOM 1621 C CA . CYS A 1 209 ? 2.088 3.279 3.376 1.00 95.50 209 CYS A CA 1
ATOM 1622 C C . CYS A 1 209 ? 0.713 2.653 3.674 1.00 95.50 209 CYS A C 1
ATOM 1624 O O . CYS A 1 209 ? 0.470 1.492 3.352 1.00 95.50 209 CYS A O 1
ATOM 1626 N N . GLY A 1 210 ? -0.193 3.409 4.303 1.00 95.75 210 GLY A N 1
ATOM 1627 C CA . GLY A 1 210 ? -1.576 3.003 4.550 1.00 95.75 210 GLY A CA 1
ATOM 1628 C C . GLY A 1 210 ? -1.785 2.003 5.688 1.00 95.75 210 GLY A C 1
ATOM 1629 O O . GLY A 1 210 ? -2.924 1.610 5.920 1.00 95.75 210 GLY A O 1
ATOM 1630 N N . GLN A 1 211 ? -0.752 1.625 6.448 1.00 95.44 211 GLN A N 1
ATOM 1631 C CA . GLN A 1 211 ? -0.900 0.709 7.596 1.00 95.44 211 GLN A CA 1
ATOM 1632 C C . GLN A 1 211 ? -1.890 1.235 8.652 1.00 95.44 211 GLN A C 1
ATOM 1634 O O . GLN A 1 211 ? -2.596 0.467 9.300 1.00 95.44 211 GLN A O 1
ATOM 1639 N N . CYS A 1 212 ? -2.010 2.559 8.789 1.00 95.25 212 CYS A N 1
ATOM 1640 C CA . CYS A 1 212 ? -3.010 3.191 9.649 1.00 95.25 212 CYS A CA 1
ATOM 1641 C C . CYS A 1 212 ? -4.457 3.013 9.151 1.00 95.25 212 CYS A C 1
ATOM 1643 O O . CYS A 1 212 ? -5.368 2.977 9.978 1.00 95.25 212 CYS A O 1
ATOM 1645 N N . THR A 1 213 ? -4.667 2.879 7.836 1.00 94.62 213 THR A N 1
ATOM 1646 C CA . THR A 1 213 ? -5.994 2.694 7.219 1.00 94.62 213 THR A CA 1
ATOM 1647 C C . THR A 1 213 ? -6.516 1.273 7.424 1.00 94.62 213 THR A C 1
ATOM 1649 O O . THR A 1 213 ? -7.702 1.094 7.670 1.00 94.62 213 THR A O 1
ATOM 1652 N N . LEU A 1 214 ? -5.625 0.270 7.448 1.00 92.69 214 LEU A N 1
ATOM 1653 C CA . LEU A 1 214 ? -5.988 -1.135 7.684 1.00 92.69 214 LEU A CA 1
ATOM 1654 C C . LEU A 1 214 ? -6.601 -1.385 9.066 1.00 92.69 214 LEU A C 1
ATOM 1656 O O . LEU A 1 214 ? -7.354 -2.336 9.248 1.00 92.69 214 LEU A O 1
ATOM 1660 N N . VAL A 1 215 ? -6.243 -0.551 10.042 1.00 94.12 215 VAL A N 1
ATOM 1661 C CA . VAL A 1 215 ? -6.635 -0.726 11.445 1.00 94.12 215 VAL A CA 1
ATOM 1662 C C . VAL A 1 215 ? -7.682 0.292 11.898 1.00 94.12 215 VAL A C 1
ATOM 1664 O O . VAL A 1 215 ? -8.094 0.260 13.060 1.00 94.12 215 VAL A O 1
ATOM 1667 N N . CYS A 1 216 ? -8.078 1.237 11.037 1.00 94.44 216 CYS A N 1
ATOM 1668 C CA . CYS A 1 216 ? -9.032 2.280 11.393 1.00 94.44 216 CYS A CA 1
ATOM 1669 C C . CYS A 1 216 ? -10.460 1.708 11.411 1.00 94.44 216 CYS A C 1
ATOM 1671 O O . CYS A 1 216 ? -10.979 1.368 10.351 1.00 94.44 216 CYS A O 1
ATOM 1673 N N . PRO A 1 217 ? -11.136 1.650 12.574 1.00 92.81 217 PRO A N 1
ATOM 1674 C CA . PRO A 1 217 ? -12.440 1.007 12.657 1.00 92.81 217 PRO A CA 1
ATOM 1675 C C . PRO A 1 217 ? -13.532 1.841 11.996 1.00 92.81 217 PRO A C 1
ATOM 1677 O O . PRO A 1 217 ? -14.530 1.286 11.582 1.00 92.81 217 PRO A O 1
ATOM 1680 N N . THR A 1 218 ? -13.379 3.162 11.896 1.00 90.00 218 THR A N 1
ATOM 1681 C CA . THR A 1 218 ? -14.444 4.069 11.436 1.00 90.00 218 THR A CA 1
ATOM 1682 C C . THR A 1 218 ? -14.236 4.604 10.025 1.00 90.00 218 THR A C 1
ATOM 1684 O O . THR A 1 218 ? -15.079 5.342 9.539 1.00 90.00 218 THR A O 1
ATOM 1687 N N . GLY A 1 219 ? -13.107 4.307 9.376 1.00 89.00 219 GLY A N 1
ATOM 1688 C CA . GLY A 1 219 ? -12.738 4.948 8.107 1.00 89.00 219 GLY A CA 1
ATOM 1689 C C . GLY A 1 219 ? -12.256 6.401 8.240 1.00 89.00 219 GLY A C 1
ATOM 1690 O O . GLY A 1 219 ? -11.977 7.037 7.228 1.00 89.00 219 GLY A O 1
ATOM 1691 N N . ALA A 1 220 ? -12.082 6.910 9.470 1.00 89.62 220 ALA A N 1
ATOM 1692 C CA . ALA A 1 220 ? -11.489 8.227 9.742 1.00 89.62 220 ALA A CA 1
ATOM 1693 C C . ALA A 1 220 ? -10.094 8.408 9.122 1.00 89.62 220 ALA A C 1
ATOM 1695 O O . ALA A 1 220 ? -9.683 9.522 8.814 1.00 89.62 220 ALA A O 1
ATOM 1696 N N . LEU A 1 221 ? -9.359 7.308 8.962 1.00 92.00 221 LEU A N 1
ATOM 1697 C CA . LEU A 1 221 ? -8.220 7.218 8.062 1.00 92.00 221 LEU A CA 1
ATOM 1698 C C . LEU A 1 221 ? -8.544 6.159 7.021 1.00 92.00 221 LEU A C 1
ATOM 1700 O O . LEU A 1 221 ? -8.780 5.002 7.370 1.00 92.00 221 LEU A O 1
ATOM 1704 N N . SER A 1 222 ? -8.525 6.557 5.760 1.00 91.62 222 SER A N 1
ATOM 1705 C CA . SER A 1 222 ? -8.835 5.703 4.616 1.00 91.62 222 SER A CA 1
ATOM 1706 C C . SER A 1 222 ? -7.897 6.017 3.455 1.00 91.62 222 SER A C 1
ATOM 1708 O O . SER A 1 222 ? -7.157 7.001 3.472 1.00 91.62 222 SER A O 1
ATOM 1710 N N . GLU A 1 223 ? -7.866 5.143 2.458 1.00 91.62 223 GLU A N 1
ATOM 1711 C CA . GLU A 1 223 ? -7.320 5.487 1.151 1.00 91.62 223 GLU A CA 1
ATOM 1712 C C . GLU A 1 223 ? -8.194 6.551 0.471 1.00 91.62 223 GLU A C 1
ATOM 1714 O O . GLU A 1 223 ? -9.411 6.566 0.658 1.00 91.62 223 GLU A O 1
ATOM 1719 N N . ARG A 1 224 ? -7.594 7.419 -0.354 1.00 88.12 224 ARG A N 1
ATOM 1720 C CA . ARG A 1 224 ? -8.370 8.244 -1.293 1.00 88.12 224 ARG A CA 1
ATOM 1721 C C . ARG A 1 224 ? -9.254 7.346 -2.144 1.00 88.12 224 ARG A C 1
ATOM 1723 O O . ARG A 1 224 ? -8.735 6.424 -2.764 1.00 88.12 224 ARG A O 1
ATOM 1730 N N . ASP A 1 225 ? -10.543 7.650 -2.202 1.00 87.94 225 ASP A N 1
ATOM 1731 C CA . ASP A 1 225 ? -11.489 6.898 -3.016 1.00 87.94 225 ASP A CA 1
ATOM 1732 C C . ASP A 1 225 ? -11.545 7.455 -4.448 1.00 87.94 225 ASP A C 1
ATOM 1734 O O . ASP A 1 225 ? -12.042 8.557 -4.680 1.00 87.94 225 ASP A O 1
ATOM 1738 N N . ASP A 1 226 ? -11.030 6.681 -5.403 1.00 91.12 226 ASP A N 1
ATOM 1739 C CA . ASP A 1 226 ? -11.069 6.972 -6.838 1.00 91.12 226 ASP A CA 1
ATOM 1740 C C . ASP A 1 226 ? -12.106 6.094 -7.585 1.00 91.12 226 ASP A C 1
ATOM 1742 O O . ASP A 1 226 ? -12.164 6.096 -8.819 1.00 91.12 226 ASP A O 1
ATOM 1746 N N . VAL A 1 227 ? -12.966 5.351 -6.868 1.00 93.12 227 VAL A N 1
ATOM 1747 C CA . VAL A 1 227 ? -13.993 4.473 -7.468 1.00 93.12 227 VAL A CA 1
ATOM 1748 C C . VAL A 1 227 ? -14.984 5.278 -8.302 1.00 93.12 227 VAL A C 1
ATOM 1750 O O . VAL A 1 227 ? -15.374 4.834 -9.385 1.00 93.12 227 VAL A O 1
ATOM 1753 N N . ALA A 1 228 ? -15.375 6.465 -7.832 1.00 87.94 228 ALA A N 1
ATOM 1754 C CA . ALA A 1 228 ? -16.286 7.348 -8.559 1.00 87.94 228 ALA A CA 1
ATOM 1755 C C . ALA A 1 228 ? -15.694 7.778 -9.912 1.00 87.94 228 ALA A C 1
ATOM 1757 O O . ALA A 1 228 ? -16.364 7.639 -10.934 1.00 87.94 228 ALA A O 1
ATOM 1758 N N . VAL A 1 229 ? -14.417 8.180 -9.930 1.00 90.25 229 VAL A N 1
ATOM 1759 C CA . VAL A 1 229 ? -13.686 8.587 -11.145 1.00 90.25 229 VAL A CA 1
ATOM 1760 C C . VAL A 1 229 ? -13.673 7.455 -12.174 1.00 90.25 229 VAL A C 1
ATOM 1762 O O . VAL A 1 229 ? -14.029 7.641 -13.337 1.00 90.25 229 VAL A O 1
ATOM 1765 N N . VAL A 1 230 ? -13.322 6.240 -11.743 1.00 95.06 230 VAL A N 1
ATOM 1766 C CA . VAL A 1 230 ? -13.307 5.069 -12.632 1.00 95.06 230 VAL A CA 1
ATOM 1767 C C . VAL A 1 230 ? -14.717 4.709 -13.106 1.00 95.06 230 VAL A C 1
ATOM 1769 O O . VAL A 1 230 ? -14.913 4.368 -14.272 1.00 95.06 230 VAL A O 1
ATOM 1772 N N . THR A 1 231 ? -15.716 4.819 -12.230 1.00 93.56 231 THR A N 1
ATOM 1773 C CA . THR A 1 231 ? -17.116 4.526 -12.558 1.00 93.56 231 THR A CA 1
ATOM 1774 C C . THR A 1 231 ? -17.668 5.474 -13.618 1.00 93.56 231 THR A C 1
ATOM 1776 O O . THR A 1 231 ? -18.393 5.022 -14.504 1.00 93.56 231 THR A O 1
ATOM 1779 N N . GLU A 1 232 ? -17.334 6.764 -13.564 1.00 92.44 232 GLU A N 1
ATOM 1780 C CA . GLU A 1 232 ? -17.719 7.737 -14.594 1.00 92.44 232 GLU A CA 1
ATOM 1781 C C . GLU A 1 232 ? -17.160 7.346 -15.965 1.00 92.44 232 GLU A C 1
ATOM 1783 O O . GLU A 1 232 ? -17.909 7.276 -16.942 1.00 92.44 232 GLU A O 1
ATOM 1788 N N . HIS A 1 233 ? -15.874 6.988 -16.030 1.00 94.06 233 HIS A N 1
ATOM 1789 C CA . HIS A 1 233 ? -15.251 6.525 -17.269 1.00 94.06 233 HIS A CA 1
ATOM 1790 C C . HIS A 1 233 ? -15.842 5.203 -17.784 1.00 94.06 233 HIS A C 1
ATOM 1792 O O . HIS A 1 233 ? -16.090 5.077 -18.982 1.00 94.06 233 HIS A O 1
ATOM 1798 N N . LEU A 1 234 ? -16.133 4.241 -16.901 1.00 94.88 234 LEU A N 1
ATOM 1799 C CA . LEU A 1 234 ? -16.758 2.964 -17.275 1.00 94.88 234 LEU A CA 1
ATOM 1800 C C . LEU A 1 234 ? -18.204 3.122 -17.775 1.00 94.88 234 LEU A C 1
ATOM 1802 O O . LEU A 1 234 ? -18.659 2.316 -18.585 1.00 94.88 234 LEU A O 1
ATOM 1806 N N . LYS A 1 235 ? -18.939 4.132 -17.289 1.00 91.75 235 LYS A N 1
ATOM 1807 C CA . LYS A 1 235 ? -20.319 4.432 -17.716 1.00 91.75 235 LYS A CA 1
ATOM 1808 C C . LYS A 1 235 ? -20.389 5.189 -19.043 1.00 91.75 235 LYS A C 1
ATOM 1810 O O . LYS A 1 235 ? -21.460 5.221 -19.649 1.00 91.75 235 LYS A O 1
ATOM 1815 N N . ALA A 1 236 ? -19.292 5.806 -19.483 1.00 90.50 236 ALA A N 1
ATOM 1816 C CA . ALA A 1 236 ? -19.262 6.550 -20.734 1.00 90.50 236 ALA A CA 1
ATOM 1817 C C . ALA A 1 236 ? -19.639 5.647 -21.925 1.00 90.50 236 ALA A C 1
ATOM 1819 O O . ALA A 1 236 ? -19.186 4.507 -22.037 1.00 90.50 236 ALA A O 1
ATOM 1820 N N . ALA A 1 237 ? -20.461 6.172 -22.832 1.00 87.25 237 ALA A N 1
ATOM 1821 C CA . ALA A 1 237 ? -20.962 5.462 -24.006 1.00 87.25 237 ALA A CA 1
ATOM 1822 C C . ALA A 1 237 ? -20.865 6.336 -25.267 1.00 87.25 237 ALA A C 1
ATOM 1824 O O . ALA A 1 237 ? -20.674 7.550 -25.190 1.00 87.25 237 ALA A O 1
ATOM 1825 N N . GLY A 1 238 ? -21.018 5.712 -26.437 1.00 86.25 238 GLY A N 1
ATOM 1826 C CA . GLY A 1 238 ? -20.989 6.401 -27.729 1.00 86.25 238 GLY A CA 1
ATOM 1827 C C . GLY A 1 238 ? -19.577 6.602 -28.303 1.00 86.25 238 GLY A C 1
ATOM 1828 O O . GLY A 1 238 ? -18.617 6.002 -27.817 1.00 86.25 238 GLY A O 1
ATOM 1829 N N . PRO A 1 239 ? -19.433 7.434 -29.352 1.00 81.69 239 PRO A N 1
ATOM 1830 C CA . PRO A 1 239 ? -18.203 7.538 -30.148 1.00 81.69 239 PRO A CA 1
ATOM 1831 C C . PRO A 1 239 ? -17.000 8.112 -29.385 1.00 81.69 239 PRO A C 1
ATOM 1833 O O . PRO A 1 239 ? -15.869 7.973 -29.837 1.00 81.69 239 PRO A O 1
ATOM 1836 N N . HIS A 1 240 ? -17.232 8.740 -28.229 1.00 81.69 240 HIS A N 1
ATOM 1837 C CA . HIS A 1 240 ? -16.190 9.317 -27.373 1.00 81.69 240 HIS A CA 1
ATOM 1838 C C . HIS A 1 240 ? -15.807 8.418 -26.187 1.00 81.69 240 HIS A C 1
ATOM 1840 O O . HIS A 1 240 ? -15.019 8.831 -25.335 1.00 81.69 240 HIS A O 1
ATOM 1846 N N . ARG A 1 241 ? -16.357 7.197 -26.098 1.00 92.38 241 ARG A N 1
ATOM 1847 C CA . ARG A 1 241 ? -15.988 6.237 -25.052 1.00 92.38 241 ARG A CA 1
ATOM 1848 C C . ARG A 1 241 ? -14.521 5.836 -25.214 1.00 92.38 241 ARG A C 1
ATOM 1850 O O . ARG A 1 241 ? -14.119 5.335 -26.261 1.00 92.38 241 ARG A O 1
ATOM 1857 N N . LYS A 1 242 ? -13.744 5.996 -24.143 1.00 94.62 242 LYS A N 1
ATOM 1858 C CA . LYS A 1 242 ? -12.354 5.537 -24.089 1.00 94.62 242 LYS A CA 1
ATOM 1859 C C . LYS A 1 242 ? -12.284 4.014 -23.973 1.00 94.62 242 LYS A C 1
ATOM 1861 O O . LYS A 1 242 ? -13.147 3.394 -23.358 1.00 94.62 242 LYS A O 1
ATOM 1866 N N . THR A 1 243 ? -11.228 3.422 -24.518 1.00 96.44 243 THR A N 1
ATOM 1867 C CA . THR A 1 243 ? -10.850 2.042 -24.199 1.00 96.44 243 THR A CA 1
ATOM 1868 C C . THR A 1 243 ? -10.394 1.986 -22.744 1.00 96.44 243 THR A C 1
ATOM 1870 O O . THR A 1 243 ? -9.421 2.638 -22.367 1.00 96.44 243 THR A O 1
ATOM 1873 N N . MET A 1 244 ? -11.093 1.216 -21.923 1.00 98.06 244 MET A N 1
ATOM 1874 C CA . MET A 1 244 ? -10.816 1.077 -20.500 1.00 98.06 244 MET A CA 1
ATOM 1875 C C . MET A 1 244 ? -9.813 -0.052 -20.284 1.00 98.06 244 MET A C 1
ATOM 1877 O O . MET A 1 244 ? -10.141 -1.227 -20.445 1.00 98.06 244 MET A O 1
ATOM 1881 N N . VAL A 1 245 ? -8.586 0.308 -19.924 1.00 98.69 245 VAL A N 1
ATOM 1882 C CA . VAL A 1 245 ? -7.495 -0.627 -19.644 1.00 98.69 245 VAL A CA 1
ATOM 1883 C C . VAL A 1 245 ? -7.340 -0.745 -18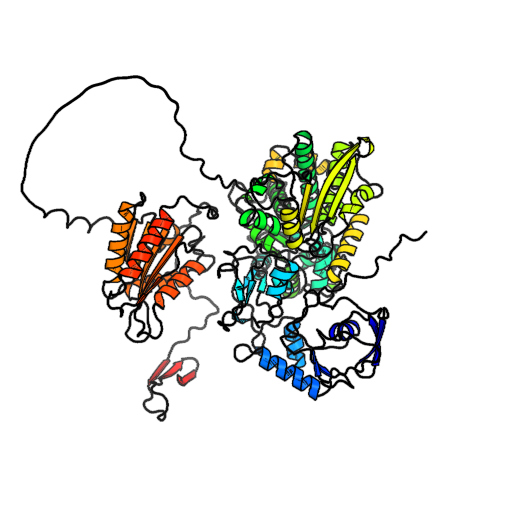.137 1.00 98.69 245 VAL A C 1
ATOM 1885 O O . VAL A 1 245 ? -7.247 0.270 -17.452 1.00 98.69 245 VAL A O 1
ATOM 1888 N N . VAL A 1 246 ? -7.274 -1.966 -17.617 1.00 98.81 246 VAL A N 1
ATOM 1889 C CA . VAL A 1 246 ? -6.906 -2.220 -16.224 1.00 98.81 246 VAL A CA 1
ATOM 1890 C C . VAL A 1 246 ? -5.670 -3.103 -16.154 1.00 98.81 246 VAL A C 1
ATOM 1892 O O . VAL A 1 246 ? -5.554 -4.073 -16.897 1.00 98.81 246 VAL A O 1
ATOM 1895 N N . MET A 1 247 ? -4.747 -2.774 -15.256 1.00 98.62 247 MET A N 1
ATOM 1896 C CA . MET A 1 247 ? -3.645 -3.649 -14.865 1.00 98.62 247 MET A CA 1
ATOM 1897 C C . MET A 1 247 ? -3.769 -4.028 -13.394 1.00 98.62 247 MET A C 1
ATOM 1899 O O . MET A 1 247 ? -4.178 -3.202 -12.577 1.00 98.62 247 MET A O 1
ATOM 1903 N N . THR A 1 248 ? -3.400 -5.254 -13.040 1.00 98.06 248 THR A N 1
ATOM 1904 C CA . THR A 1 248 ? -3.493 -5.744 -11.657 1.00 98.06 248 THR A CA 1
ATOM 1905 C C . THR A 1 248 ? -2.120 -6.124 -11.124 1.00 98.06 248 THR A C 1
ATOM 1907 O O . THR A 1 248 ? -1.383 -6.827 -11.814 1.00 98.06 248 THR A O 1
ATOM 1910 N N . ALA A 1 249 ? -1.791 -5.697 -9.902 1.00 97.31 249 ALA A N 1
ATOM 1911 C CA . ALA A 1 249 ? -0.605 -6.166 -9.182 1.00 97.31 249 ALA A CA 1
ATOM 1912 C C . ALA A 1 249 ? -0.615 -7.700 -9.020 1.00 97.31 249 ALA A C 1
ATOM 1914 O O . ALA A 1 249 ? -1.703 -8.293 -9.004 1.00 97.31 249 ALA A O 1
ATOM 1915 N N . PRO A 1 250 ? 0.547 -8.358 -8.832 1.00 94.25 250 PRO A N 1
ATOM 1916 C CA . PRO A 1 250 ? 0.564 -9.810 -8.676 1.00 94.25 250 PRO A CA 1
ATOM 1917 C C . PRO A 1 250 ? -0.284 -10.269 -7.474 1.00 94.25 250 PRO A C 1
ATOM 1919 O O . PRO A 1 250 ? -1.035 -11.233 -7.606 1.00 94.25 250 PRO A O 1
ATOM 1922 N N . SER A 1 251 ? -0.315 -9.510 -6.374 1.00 95.12 251 SER A N 1
ATOM 1923 C CA . SER A 1 251 ? -1.059 -9.814 -5.145 1.00 95.12 251 SER A CA 1
ATOM 1924 C C . SER A 1 251 ? -2.568 -9.709 -5.299 1.00 95.12 251 SER A C 1
ATOM 1926 O O . SER A 1 251 ? -3.299 -10.358 -4.551 1.00 95.12 251 SER A O 1
ATOM 1928 N N . THR A 1 252 ? -3.068 -8.949 -6.277 1.00 95.88 252 THR A N 1
ATOM 1929 C CA . THR A 1 252 ? -4.511 -8.776 -6.489 1.00 95.88 252 THR A CA 1
ATOM 1930 C C . THR A 1 252 ? -5.204 -10.108 -6.794 1.00 95.88 252 THR A C 1
ATOM 1932 O O . THR A 1 252 ? -6.338 -10.304 -6.363 1.00 95.88 252 THR A O 1
ATOM 1935 N N . ARG A 1 253 ? -4.522 -11.064 -7.447 1.00 95.44 253 ARG A N 1
ATOM 1936 C CA . ARG A 1 253 ? -5.073 -12.412 -7.714 1.00 95.44 253 ARG A CA 1
ATOM 1937 C C . ARG A 1 253 ? -5.265 -13.264 -6.457 1.00 95.44 253 ARG A C 1
ATOM 1939 O O . ARG A 1 253 ? -5.972 -14.263 -6.517 1.00 95.44 253 ARG A O 1
ATOM 1946 N N . ILE A 1 254 ? -4.603 -12.887 -5.363 1.00 96.38 254 ILE A N 1
ATOM 1947 C CA . ILE A 1 254 ? -4.638 -13.582 -4.071 1.00 96.38 254 ILE A CA 1
ATOM 1948 C C . ILE A 1 254 ? -5.636 -12.897 -3.135 1.00 96.38 254 ILE A C 1
ATOM 1950 O O . ILE A 1 254 ? -6.353 -13.548 -2.386 1.00 96.38 254 ILE A O 1
ATOM 1954 N N . THR A 1 255 ? -5.675 -11.562 -3.154 1.00 97.06 255 THR A N 1
ATOM 1955 C CA . THR A 1 255 ? -6.366 -10.799 -2.109 1.00 97.06 255 THR A CA 1
ATOM 1956 C C . THR A 1 255 ? -7.686 -10.184 -2.547 1.00 97.06 255 THR A C 1
ATOM 1958 O O . THR A 1 255 ? -8.510 -9.881 -1.688 1.00 97.06 255 THR A O 1
ATOM 1961 N N . LEU A 1 256 ? -7.954 -10.001 -3.848 1.00 97.44 256 LEU A N 1
ATOM 1962 C CA . LEU A 1 256 ? -9.234 -9.425 -4.279 1.00 97.44 256 LEU A CA 1
ATOM 1963 C C . LEU A 1 256 ? -10.420 -10.316 -3.886 1.00 97.44 256 LEU A C 1
ATOM 1965 O O . LEU A 1 256 ? -11.443 -9.789 -3.450 1.00 97.44 256 LEU A O 1
ATOM 1969 N N . GLY A 1 257 ? -10.255 -11.641 -3.976 1.00 96.25 257 GLY A N 1
ATOM 1970 C CA . GLY A 1 257 ? -11.261 -12.625 -3.571 1.00 96.25 257 GLY A CA 1
ATOM 1971 C C . GLY A 1 257 ? -11.669 -12.489 -2.104 1.00 96.25 257 GLY A C 1
ATOM 1972 O O . GLY A 1 257 ? -12.857 -12.525 -1.799 1.00 96.25 257 GLY A O 1
ATOM 1973 N N . GLU A 1 258 ? -10.729 -12.200 -1.196 1.00 95.38 258 GLU A N 1
ATOM 1974 C CA . GLU A 1 258 ? -11.033 -11.908 0.219 1.00 95.38 258 GLU A CA 1
ATOM 1975 C C . GLU A 1 258 ? -11.970 -10.708 0.349 1.00 95.38 258 GLU A C 1
ATOM 1977 O O . GLU A 1 258 ? -12.953 -10.719 1.090 1.00 95.38 258 GLU A O 1
ATOM 1982 N N . GLY A 1 259 ? -11.691 -9.674 -0.448 1.00 92.62 259 GLY A N 1
ATOM 1983 C CA . GLY A 1 259 ? -12.534 -8.500 -0.574 1.00 92.62 259 GLY A CA 1
ATOM 1984 C C . GLY A 1 259 ? -13.912 -8.807 -1.151 1.00 92.62 259 GLY A C 1
ATOM 1985 O O . GLY A 1 259 ? -14.765 -7.934 -1.055 1.00 92.62 259 GLY A O 1
ATOM 1986 N N . MET A 1 260 ? -14.148 -9.998 -1.704 1.00 94.50 260 MET A N 1
ATOM 1987 C CA . MET A 1 260 ? -15.412 -10.473 -2.275 1.00 94.50 260 MET A CA 1
ATOM 1988 C C . MET A 1 260 ? -16.045 -11.634 -1.482 1.00 94.50 260 MET A C 1
ATOM 1990 O O . MET A 1 260 ? -17.147 -12.046 -1.827 1.00 94.50 260 MET A O 1
ATOM 1994 N N . GLY A 1 261 ? -15.419 -12.085 -0.385 1.00 91.25 261 GLY A N 1
ATOM 1995 C CA . GLY A 1 261 ? -15.949 -13.113 0.523 1.00 91.25 261 GLY A CA 1
ATOM 1996 C C . GLY A 1 261 ? -15.197 -14.449 0.527 1.00 91.25 261 GLY A C 1
ATOM 1997 O O . GLY A 1 261 ? -15.599 -15.357 1.251 1.00 91.25 261 GLY A O 1
ATOM 1998 N N . GLU A 1 262 ? -14.116 -14.591 -0.242 1.00 93.38 262 GLU A N 1
ATOM 1999 C CA . GLU A 1 262 ? -13.301 -15.810 -0.246 1.00 93.38 262 GLU A CA 1
ATOM 2000 C C . GLU A 1 262 ? -12.354 -15.905 0.957 1.00 93.38 262 GLU A C 1
ATOM 2002 O O . GLU A 1 262 ? -12.101 -14.944 1.688 1.00 93.38 262 GLU A O 1
ATOM 2007 N N . THR A 1 263 ? -11.798 -17.102 1.151 1.00 93.81 263 THR A N 1
ATOM 2008 C CA . THR A 1 263 ? -10.822 -17.360 2.213 1.00 93.81 263 THR A CA 1
ATOM 2009 C C . THR A 1 263 ? -9.468 -16.727 1.861 1.00 93.81 263 THR A C 1
ATOM 2011 O O . THR A 1 263 ? -9.021 -16.859 0.717 1.00 93.81 263 THR A O 1
ATOM 2014 N N . PRO A 1 264 ? -8.768 -16.088 2.817 1.00 93.31 264 PRO A N 1
ATOM 2015 C CA . PRO A 1 264 ? -7.427 -15.564 2.581 1.00 93.31 264 PRO A CA 1
ATOM 2016 C C . PRO A 1 264 ? -6.435 -16.607 2.069 1.00 93.31 264 PRO A C 1
ATOM 2018 O O . PRO A 1 264 ? -6.383 -17.731 2.568 1.00 93.31 264 PRO A O 1
ATOM 2021 N N . GLY A 1 265 ? -5.629 -16.208 1.083 1.00 92.12 265 GLY A N 1
ATOM 2022 C CA . GLY A 1 265 ? -4.665 -17.088 0.416 1.00 92.12 265 GLY A CA 1
ATOM 2023 C C . GLY A 1 265 ? -5.235 -17.912 -0.747 1.00 92.12 265 GLY A C 1
ATOM 2024 O O . GLY A 1 265 ? -4.509 -18.720 -1.322 1.00 92.12 265 GLY A O 1
ATOM 2025 N N . THR A 1 266 ? -6.499 -17.715 -1.128 1.00 95.06 266 THR A N 1
ATOM 2026 C CA . THR A 1 266 ? -7.059 -18.330 -2.344 1.00 95.06 266 THR A CA 1
ATOM 2027 C C . THR A 1 266 ? -6.516 -17.613 -3.586 1.00 95.06 266 THR A C 1
ATOM 2029 O O . THR A 1 266 ? -6.490 -16.388 -3.630 1.00 95.06 266 THR A O 1
ATOM 2032 N N . VAL A 1 267 ? -6.056 -18.361 -4.595 1.00 94.81 267 VAL A N 1
ATOM 2033 C CA . VAL A 1 267 ? -5.535 -17.807 -5.858 1.00 94.81 267 VAL A CA 1
ATOM 2034 C C . VAL A 1 267 ? -6.591 -17.946 -6.951 1.00 94.81 267 VAL A C 1
ATOM 2036 O O . VAL A 1 267 ? -6.883 -19.059 -7.376 1.00 94.81 267 VAL A O 1
ATOM 2039 N N . GLU A 1 268 ? -7.123 -16.830 -7.449 1.00 91.81 268 GLU A N 1
ATOM 2040 C CA . GLU A 1 268 ? -8.260 -16.825 -8.386 1.00 91.81 268 GLU A CA 1
ATOM 2041 C C . GLU A 1 268 ? -8.022 -15.902 -9.591 1.00 91.81 268 GLU A C 1
ATOM 2043 O O . GLU A 1 268 ? -8.773 -14.962 -9.863 1.00 91.81 268 GLU A O 1
ATOM 2048 N N . THR A 1 269 ? -6.964 -16.172 -10.363 1.00 95.31 269 THR A N 1
ATOM 2049 C CA . THR A 1 269 ? -6.625 -15.379 -11.559 1.00 95.31 269 THR A CA 1
ATOM 2050 C C . THR A 1 269 ? -7.770 -15.332 -12.577 1.00 95.31 269 THR A C 1
ATOM 2052 O O . THR A 1 269 ? -8.074 -14.270 -13.119 1.00 95.31 269 THR A O 1
ATOM 2055 N N . ALA A 1 270 ? -8.448 -16.461 -12.807 1.00 96.50 270 ALA A N 1
ATOM 2056 C CA . ALA A 1 270 ? -9.540 -16.546 -13.773 1.00 96.50 270 ALA A CA 1
ATOM 2057 C C . ALA A 1 270 ? -10.734 -15.657 -13.391 1.00 96.50 270 ALA A C 1
ATOM 2059 O O . ALA A 1 270 ? -11.264 -14.929 -14.238 1.00 96.50 270 ALA A O 1
ATOM 2060 N N . ARG A 1 271 ? -11.139 -15.683 -12.112 1.00 97.19 271 ARG A N 1
ATOM 2061 C CA . ARG A 1 271 ? -12.218 -14.826 -11.602 1.00 97.19 271 ARG A CA 1
ATOM 2062 C C . ARG A 1 271 ? -11.798 -13.368 -11.545 1.00 97.19 271 ARG A C 1
ATOM 2064 O O . ARG A 1 271 ? -12.600 -12.523 -11.922 1.00 97.19 271 ARG A O 1
ATOM 2071 N N . LEU A 1 272 ? -10.555 -13.065 -11.161 1.00 97.69 272 LEU A N 1
ATOM 2072 C CA . LEU A 1 272 ? -10.014 -11.705 -11.198 1.00 97.69 272 LEU A CA 1
ATOM 2073 C C . LEU A 1 272 ? -10.212 -11.082 -12.584 1.00 97.69 272 LEU A C 1
ATOM 2075 O O . LEU A 1 272 ? -10.870 -10.047 -12.701 1.00 97.69 272 LEU A O 1
ATOM 2079 N N . VAL A 1 273 ? -9.705 -11.728 -13.637 1.00 98.50 273 VAL A N 1
ATOM 2080 C CA . VAL A 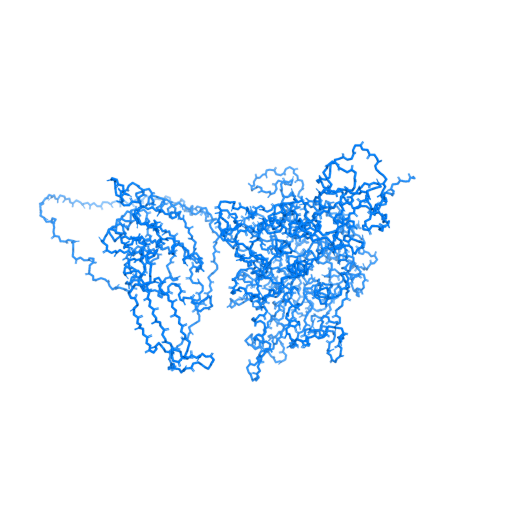1 273 ? -9.800 -11.193 -15.001 1.00 98.50 273 VAL A CA 1
ATOM 2081 C C . VAL A 1 273 ? -11.257 -11.066 -15.436 1.00 98.50 273 VAL A C 1
ATOM 2083 O O . VAL A 1 273 ? -11.677 -10.000 -15.894 1.00 98.50 273 VAL A O 1
ATOM 2086 N N . ALA A 1 274 ? -12.049 -12.121 -15.238 1.00 98.56 274 ALA A N 1
ATOM 2087 C CA . ALA A 1 274 ? -13.462 -12.119 -15.589 1.00 98.56 274 ALA A CA 1
ATOM 2088 C C . ALA A 1 274 ? -14.248 -11.028 -14.838 1.00 98.56 274 ALA A C 1
ATOM 2090 O O . ALA A 1 274 ? -15.141 -10.410 -15.414 1.00 98.56 274 ALA A O 1
ATOM 2091 N N . SER A 1 275 ? -13.887 -10.724 -13.587 1.00 98.44 275 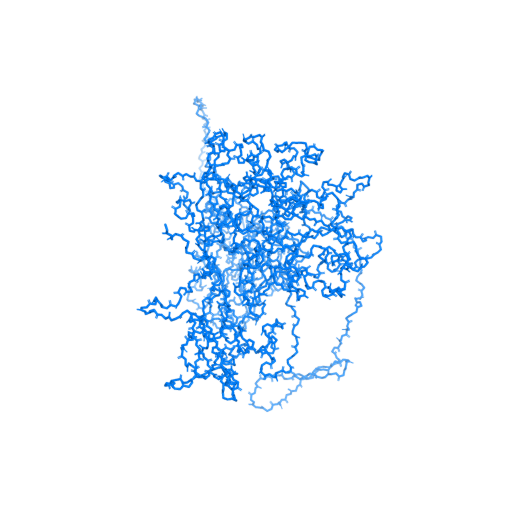SER A N 1
ATOM 2092 C CA . SER A 1 275 ? -14.521 -9.671 -12.785 1.00 98.44 275 SER A CA 1
ATOM 2093 C C . SER A 1 275 ? -14.248 -8.277 -13.349 1.00 98.44 275 SER A C 1
ATOM 2095 O O . SER A 1 275 ? -15.169 -7.465 -13.444 1.00 98.44 275 SER A O 1
ATOM 2097 N N . CYS A 1 276 ? -13.021 -8.017 -13.817 1.00 98.50 276 CYS A N 1
ATOM 2098 C CA . CYS A 1 276 ? -12.678 -6.784 -14.520 1.00 98.50 276 CYS A CA 1
ATOM 2099 C C . CYS A 1 276 ? -13.524 -6.636 -15.793 1.00 98.50 276 CYS A C 1
ATOM 2101 O O . CYS A 1 276 ? -14.090 -5.575 -16.063 1.00 98.50 276 CYS A O 1
ATOM 2103 N N . ARG A 1 277 ? -13.677 -7.719 -16.562 1.00 98.38 277 ARG A N 1
ATOM 2104 C CA . ARG A 1 277 ? -14.525 -7.720 -17.763 1.00 98.38 277 ARG A CA 1
ATOM 2105 C C . ARG A 1 277 ? -15.989 -7.454 -17.430 1.00 98.38 277 ARG A C 1
ATOM 2107 O O . ARG A 1 277 ? -16.600 -6.583 -18.044 1.00 98.38 277 ARG A O 1
ATOM 2114 N N . ALA A 1 278 ? -16.517 -8.131 -16.415 1.00 97.75 278 ALA A N 1
ATOM 2115 C CA . ALA A 1 278 ? -17.877 -7.932 -15.930 1.00 97.75 278 ALA A CA 1
ATOM 2116 C C . ALA A 1 278 ? -18.128 -6.493 -15.450 1.00 97.75 278 ALA A C 1
ATOM 2118 O O . ALA A 1 278 ? -19.218 -5.956 -15.641 1.00 97.75 278 ALA A O 1
ATOM 2119 N N . ALA A 1 279 ? -17.115 -5.834 -14.880 1.00 97.38 279 ALA A N 1
ATOM 2120 C CA . ALA A 1 279 ? -17.196 -4.432 -14.481 1.00 97.38 279 ALA A CA 1
ATOM 2121 C C . ALA A 1 279 ? -17.228 -3.456 -15.673 1.00 97.38 279 ALA A C 1
ATOM 2123 O O . ALA A 1 279 ? -17.762 -2.351 -15.534 1.00 97.38 279 ALA A O 1
ATOM 2124 N N . GLY A 1 280 ? -16.721 -3.861 -16.843 1.00 96.62 280 GLY A N 1
ATOM 2125 C CA . GLY A 1 280 ? -16.729 -3.077 -18.083 1.00 96.62 280 GLY A CA 1
ATOM 2126 C C . GLY A 1 280 ? -15.350 -2.703 -18.637 1.00 96.62 280 GLY A C 1
ATOM 2127 O O . GLY A 1 280 ? -15.279 -1.819 -19.490 1.00 96.62 280 GLY A O 1
ATOM 2128 N N . PHE A 1 281 ? -14.266 -3.331 -18.164 1.00 98.38 281 PHE A N 1
ATOM 2129 C CA . PHE A 1 281 ? -12.923 -3.113 -18.713 1.00 98.38 281 PHE A CA 1
ATOM 2130 C C . PHE A 1 281 ? -12.714 -3.844 -20.055 1.00 98.38 281 PHE A C 1
ATOM 2132 O O . PHE A 1 281 ? -13.080 -5.013 -20.222 1.00 98.38 281 PHE A O 1
ATOM 2139 N N . ASP A 1 282 ? -12.074 -3.160 -21.007 1.00 97.62 282 ASP A N 1
ATOM 2140 C CA . ASP A 1 282 ? -11.834 -3.627 -22.381 1.00 97.62 282 ASP A CA 1
ATOM 2141 C C . ASP A 1 282 ? -10.506 -4.365 -22.554 1.00 97.62 282 ASP A C 1
ATOM 2143 O O . ASP A 1 282 ? -10.382 -5.195 -23.458 1.00 97.62 282 ASP A O 1
ATOM 2147 N N . LEU A 1 283 ? -9.524 -4.083 -21.702 1.00 98.25 283 LEU A N 1
ATOM 2148 C CA . LEU A 1 283 ? -8.241 -4.780 -21.648 1.00 98.25 283 LEU A CA 1
ATOM 2149 C C . LEU A 1 283 ? -7.847 -4.983 -20.187 1.00 98.25 283 LEU A C 1
ATOM 2151 O O . LEU A 1 283 ? -8.003 -4.072 -19.375 1.00 98.25 283 LEU A O 1
ATOM 2155 N N . VAL A 1 284 ? -7.358 -6.174 -19.863 1.00 98.69 284 VAL A N 1
ATOM 2156 C CA . VAL A 1 284 ? -6.943 -6.598 -18.527 1.00 98.69 284 VAL A CA 1
ATOM 2157 C C . VAL A 1 284 ? -5.530 -7.161 -18.638 1.00 98.69 284 VAL A C 1
ATOM 2159 O O . VAL A 1 284 ? -5.327 -8.217 -19.234 1.00 98.69 284 VAL A O 1
ATOM 2162 N N . PHE A 1 285 ? -4.559 -6.458 -18.066 1.00 98.62 285 PHE A N 1
ATOM 2163 C CA . PHE A 1 285 ? -3.139 -6.802 -18.134 1.00 98.62 285 PHE A CA 1
ATOM 2164 C C . PHE A 1 285 ? -2.576 -7.217 -16.777 1.00 98.62 285 PHE A C 1
ATOM 2166 O O . PHE A 1 285 ? -3.051 -6.782 -15.723 1.00 98.62 285 PHE A O 1
ATOM 2173 N N . ASP A 1 286 ? -1.535 -8.043 -16.816 1.00 97.38 286 ASP A N 1
ATOM 2174 C CA . ASP A 1 286 ? -0.868 -8.543 -15.625 1.00 97.38 286 ASP A CA 1
ATOM 2175 C C . ASP A 1 286 ? 0.383 -7.710 -15.310 1.00 97.38 286 ASP A C 1
ATOM 2177 O O . ASP A 1 286 ? 1.372 -7.757 -16.041 1.00 97.38 286 ASP A O 1
ATOM 2181 N N . ALA A 1 287 ? 0.388 -6.965 -14.198 1.00 97.38 287 ALA A N 1
ATOM 2182 C CA . ALA A 1 287 ? 1.583 -6.225 -13.777 1.00 97.38 287 ALA A CA 1
ATOM 2183 C C . ALA A 1 287 ? 2.737 -7.145 -13.347 1.00 97.38 287 ALA A C 1
ATOM 2185 O O . ALA A 1 287 ? 3.875 -6.686 -13.278 1.00 97.38 287 ALA A O 1
ATOM 2186 N N . THR A 1 288 ? 2.477 -8.440 -13.141 1.00 96.44 288 THR A N 1
ATOM 2187 C CA . THR A 1 288 ? 3.518 -9.451 -12.891 1.00 96.44 288 THR A CA 1
ATOM 2188 C C . THR A 1 288 ? 4.486 -9.573 -14.068 1.00 96.44 288 THR A C 1
ATOM 2190 O O . THR A 1 288 ? 5.676 -9.780 -13.848 1.00 96.44 288 THR A O 1
ATOM 2193 N N . PHE A 1 289 ? 4.013 -9.353 -15.303 1.00 97.38 289 PHE A N 1
ATOM 2194 C CA . PHE A 1 289 ? 4.884 -9.256 -16.476 1.00 97.38 289 PHE A CA 1
ATOM 2195 C C . PHE A 1 289 ? 5.926 -8.145 -16.285 1.00 97.38 289 PHE A C 1
ATOM 2197 O O . PHE A 1 289 ? 7.122 -8.354 -16.460 1.00 97.38 289 PHE A O 1
ATOM 2204 N N . ALA A 1 290 ? 5.490 -6.954 -15.866 1.00 97.19 290 ALA A N 1
ATOM 2205 C CA . ALA A 1 290 ? 6.409 -5.847 -15.633 1.00 97.19 290 ALA A CA 1
ATOM 2206 C C . ALA A 1 290 ? 7.293 -6.064 -14.400 1.00 97.19 290 ALA A C 1
ATOM 2208 O O . ALA A 1 290 ? 8.419 -5.580 -14.402 1.00 97.19 290 ALA A O 1
ATOM 2209 N N . SER A 1 291 ? 6.849 -6.825 -13.392 1.00 97.25 291 SER A N 1
ATOM 2210 C CA . SER A 1 291 ? 7.730 -7.262 -12.301 1.00 97.25 291 SER A CA 1
ATOM 2211 C C . SER A 1 291 ? 8.925 -8.059 -12.824 1.00 97.25 291 SER A C 1
ATOM 2213 O O . SER A 1 291 ? 10.042 -7.828 -12.366 1.00 97.25 291 SER A O 1
ATOM 2215 N N . ASP A 1 292 ? 8.729 -8.931 -13.819 1.00 97.19 292 ASP A N 1
ATOM 2216 C CA . ASP A 1 292 ? 9.840 -9.660 -14.435 1.00 97.19 292 ASP A CA 1
ATOM 2217 C C . ASP A 1 292 ? 10.813 -8.733 -15.176 1.00 97.19 292 ASP A C 1
ATOM 2219 O O . ASP A 1 292 ? 12.035 -8.856 -15.042 1.00 97.19 292 ASP A O 1
ATOM 2223 N N . ILE A 1 293 ? 10.273 -7.793 -15.958 1.00 96.88 293 ILE A N 1
ATOM 2224 C CA . ILE A 1 293 ? 11.083 -6.821 -16.702 1.00 96.88 293 ILE A CA 1
ATOM 2225 C C . ILE A 1 293 ? 11.874 -5.935 -15.733 1.00 96.88 293 ILE A C 1
ATOM 2227 O O . ILE A 1 293 ? 13.073 -5.742 -15.927 1.00 96.88 293 ILE A O 1
ATOM 2231 N N . CYS A 1 294 ? 11.237 -5.447 -14.665 1.00 96.75 294 CYS A N 1
ATOM 2232 C CA . CYS A 1 294 ? 11.888 -4.634 -13.642 1.00 96.75 294 CYS A CA 1
ATOM 2233 C C . CYS A 1 294 ? 13.001 -5.404 -12.926 1.00 96.75 294 CYS A C 1
ATOM 2235 O O . CYS A 1 294 ? 14.114 -4.896 -12.852 1.00 96.75 294 CYS A O 1
ATOM 2237 N N . ALA A 1 295 ? 12.747 -6.641 -12.485 1.00 96.81 295 ALA A N 1
ATOM 2238 C CA . ALA A 1 295 ? 13.773 -7.477 -11.857 1.00 96.81 295 ALA A CA 1
ATOM 2239 C C . ALA A 1 295 ? 14.955 -7.749 -12.804 1.00 96.81 295 ALA A C 1
ATOM 2241 O O . ALA A 1 295 ? 16.104 -7.800 -12.371 1.00 96.81 295 ALA A O 1
ATOM 2242 N N . SER A 1 296 ? 14.690 -7.882 -14.107 1.00 96.19 296 SER A N 1
ATOM 2243 C CA . SER A 1 296 ? 15.737 -8.091 -15.112 1.00 96.19 296 SER A CA 1
ATOM 2244 C C . SER A 1 296 ? 16.586 -6.839 -15.354 1.00 96.19 296 SER A C 1
ATOM 2246 O O . SER A 1 296 ? 17.807 -6.939 -15.455 1.00 96.19 296 SER A O 1
ATOM 2248 N N . MET A 1 297 ? 15.955 -5.662 -15.417 1.00 95.50 297 MET A N 1
ATOM 2249 C CA . MET A 1 297 ? 16.641 -4.365 -15.487 1.00 95.50 297 MET A CA 1
ATOM 2250 C C . MET A 1 297 ? 17.480 -4.111 -14.228 1.00 95.50 297 MET A C 1
ATOM 2252 O O . MET A 1 297 ? 18.630 -3.696 -14.320 1.00 95.50 297 MET A O 1
ATOM 2256 N N . GLU A 1 298 ? 16.928 -4.413 -13.055 1.00 96.44 298 GLU A N 1
ATOM 2257 C CA . GLU A 1 298 ? 17.599 -4.233 -11.769 1.00 96.44 298 GLU A CA 1
ATOM 2258 C C . GLU A 1 298 ? 18.781 -5.199 -11.596 1.00 96.44 298 GLU A C 1
ATOM 2260 O O . GLU A 1 298 ? 19.837 -4.800 -11.116 1.00 96.44 298 GLU A O 1
ATOM 2265 N N . ALA A 1 299 ? 18.666 -6.443 -12.072 1.00 95.94 299 ALA A N 1
ATOM 2266 C CA . ALA A 1 299 ? 19.785 -7.384 -12.122 1.00 95.94 299 ALA A CA 1
ATOM 2267 C C . ALA A 1 299 ? 20.892 -6.944 -13.093 1.00 95.94 299 ALA A C 1
ATOM 2269 O O . ALA A 1 299 ? 22.075 -7.165 -12.817 1.00 95.94 299 ALA A O 1
ATOM 2270 N N . ALA A 1 300 ? 20.525 -6.324 -14.220 1.00 94.38 300 ALA A N 1
ATOM 2271 C CA . ALA A 1 300 ? 21.494 -5.757 -15.152 1.00 94.38 300 ALA A CA 1
ATOM 2272 C C . ALA A 1 300 ? 22.248 -4.595 -14.491 1.00 94.38 300 ALA A C 1
ATOM 2274 O O . ALA A 1 300 ? 23.475 -4.589 -14.500 1.00 94.38 300 ALA A O 1
ATOM 2275 N N . GLU A 1 301 ? 21.535 -3.685 -13.823 1.00 95.12 301 GLU A N 1
ATOM 2276 C CA . GLU A 1 301 ? 22.142 -2.594 -13.054 1.00 95.12 301 GLU A CA 1
ATOM 2277 C C . GLU A 1 301 ? 23.026 -3.104 -11.904 1.00 95.12 301 GLU A C 1
ATOM 2279 O O . GLU A 1 301 ? 24.129 -2.598 -11.712 1.00 95.12 301 GLU A O 1
ATOM 2284 N N . LEU A 1 302 ? 22.589 -4.124 -11.161 1.00 95.62 302 LEU A N 1
ATOM 2285 C CA . LEU A 1 302 ? 23.401 -4.734 -10.107 1.00 95.62 302 LEU A CA 1
ATOM 2286 C C . LEU A 1 302 ? 24.702 -5.309 -10.676 1.00 95.62 302 LEU A C 1
ATOM 2288 O O . LEU A 1 302 ? 25.762 -5.128 -10.085 1.00 95.62 302 LEU A O 1
ATOM 2292 N N . THR A 1 303 ? 24.634 -5.968 -11.834 1.00 93.75 303 THR A N 1
ATOM 2293 C CA . THR A 1 303 ? 25.821 -6.502 -12.516 1.00 93.75 303 THR A CA 1
ATOM 2294 C C . THR A 1 303 ? 26.741 -5.369 -12.987 1.00 93.75 303 THR A C 1
ATOM 2296 O O . THR A 1 303 ? 27.937 -5.432 -12.726 1.00 93.75 303 THR A O 1
ATOM 2299 N N . GLU A 1 304 ? 26.190 -4.288 -13.565 1.00 93.00 304 GLU A N 1
ATOM 2300 C CA . GLU A 1 304 ? 26.949 -3.075 -13.926 1.00 93.00 304 GLU A CA 1
ATOM 2301 C C . GLU A 1 304 ? 27.693 -2.494 -12.703 1.00 93.00 304 GLU A C 1
ATOM 2303 O O . GLU A 1 304 ? 28.879 -2.178 -12.793 1.00 93.00 304 GLU A O 1
ATOM 2308 N N . ARG A 1 305 ? 27.027 -2.386 -11.541 1.00 94.19 305 ARG A N 1
ATOM 2309 C CA . ARG A 1 305 ? 27.642 -1.878 -10.298 1.00 94.19 305 ARG A CA 1
ATOM 2310 C C . ARG A 1 305 ? 28.682 -2.837 -9.722 1.00 94.19 305 ARG A C 1
ATOM 2312 O O . ARG A 1 305 ? 29.689 -2.385 -9.193 1.00 94.19 305 ARG A O 1
ATOM 2319 N N . LEU A 1 306 ? 28.469 -4.147 -9.825 1.00 92.81 306 LEU A N 1
ATOM 2320 C CA . LEU A 1 306 ? 29.439 -5.166 -9.408 1.00 92.81 306 LEU A CA 1
ATOM 2321 C C . LEU A 1 306 ? 30.724 -5.134 -10.235 1.00 92.81 306 LEU A C 1
ATOM 2323 O O . LEU A 1 306 ? 31.792 -5.387 -9.679 1.00 92.81 306 LEU A O 1
ATOM 2327 N N . ASP A 1 307 ? 30.624 -4.829 -11.527 1.00 91.38 307 ASP A N 1
ATOM 2328 C CA . ASP A 1 307 ? 31.780 -4.673 -12.413 1.00 91.38 307 ASP A CA 1
ATOM 2329 C C . ASP A 1 307 ? 32.496 -3.329 -12.189 1.00 91.38 307 ASP A C 1
ATOM 2331 O O . ASP A 1 307 ? 33.716 -3.243 -12.336 1.00 91.38 307 ASP A O 1
ATOM 2335 N N . ALA A 1 308 ? 31.748 -2.288 -11.811 1.00 93.00 308 ALA A N 1
ATOM 2336 C CA . ALA A 1 308 ? 32.263 -0.948 -11.518 1.00 93.00 308 ALA A CA 1
ATOM 2337 C C . ALA A 1 308 ? 32.726 -0.741 -10.060 1.00 93.00 308 ALA A C 1
ATOM 2339 O O . ALA A 1 308 ? 33.201 0.347 -9.736 1.00 93.00 308 ALA A O 1
ATOM 2340 N N . ASP A 1 309 ? 32.583 -1.754 -9.201 1.00 90.31 309 ASP A N 1
ATOM 2341 C CA . ASP A 1 309 ? 32.843 -1.697 -7.754 1.00 90.31 309 ASP A CA 1
ATOM 2342 C C . ASP A 1 309 ? 32.033 -0.607 -7.017 1.00 90.31 309 ASP A C 1
ATOM 2344 O O . ASP A 1 309 ? 32.526 0.135 -6.167 1.00 90.31 309 ASP A O 1
ATOM 2348 N N . GLY A 1 310 ? 30.748 -0.495 -7.368 1.00 89.00 310 GLY A N 1
ATOM 2349 C CA . GLY A 1 310 ? 29.767 0.352 -6.696 1.00 89.00 310 GLY A CA 1
ATOM 2350 C C . GLY A 1 310 ? 28.984 1.293 -7.624 1.00 89.00 310 GLY A C 1
ATOM 2351 O O . GLY A 1 310 ? 29.022 1.161 -8.849 1.00 89.00 310 GLY A O 1
ATOM 2352 N N . PRO A 1 311 ? 28.227 2.249 -7.047 1.00 90.88 311 PRO A N 1
ATOM 2353 C CA . PRO A 1 311 ? 28.106 2.517 -5.613 1.00 90.88 311 PRO A CA 1
ATOM 2354 C C . PRO A 1 311 ? 27.257 1.465 -4.879 1.00 90.88 311 PRO A C 1
ATOM 2356 O O . PRO A 1 311 ? 26.189 1.065 -5.358 1.00 90.88 311 PRO A O 1
ATOM 2359 N N . PHE A 1 312 ? 27.715 1.078 -3.686 1.00 93.00 312 PHE A N 1
ATOM 2360 C CA . PHE A 1 312 ? 27.026 0.166 -2.768 1.00 93.00 312 PHE A CA 1
ATOM 2361 C C . PHE A 1 312 ? 26.574 0.874 -1.480 1.00 93.00 312 PHE A C 1
ATOM 2363 O O . PHE A 1 312 ? 27.145 1.908 -1.129 1.00 93.00 312 PHE A O 1
ATOM 2370 N N . PRO A 1 313 ? 25.538 0.359 -0.789 1.00 95.06 313 PRO A N 1
ATOM 2371 C CA . PRO A 1 313 ? 24.617 -0.684 -1.258 1.00 95.06 313 PRO A CA 1
ATOM 2372 C C . PRO A 1 313 ? 23.731 -0.214 -2.410 1.00 95.06 313 PRO A C 1
ATOM 2374 O O . PRO A 1 313 ? 23.401 0.964 -2.495 1.00 95.06 313 PRO A O 1
ATOM 2377 N N . MET A 1 314 ? 23.324 -1.119 -3.299 1.00 97.31 314 MET A N 1
ATOM 2378 C CA . MET A 1 314 ? 22.231 -0.848 -4.234 1.00 97.31 314 MET A CA 1
ATOM 2379 C C . MET A 1 314 ? 20.894 -1.155 -3.551 1.00 97.31 314 MET A C 1
ATOM 2381 O O . MET A 1 314 ? 20.669 -2.280 -3.117 1.00 97.31 314 MET A O 1
ATOM 2385 N N . PHE A 1 315 ? 20.001 -0.172 -3.461 1.00 97.88 315 PHE A N 1
ATOM 2386 C CA . PHE A 1 315 ? 18.675 -0.339 -2.867 1.00 97.88 315 PHE A CA 1
ATOM 2387 C C . PHE A 1 315 ? 17.608 -0.560 -3.935 1.00 97.88 315 PHE A C 1
ATOM 2389 O O . PHE A 1 315 ? 17.557 0.181 -4.914 1.00 97.88 315 PHE A O 1
ATOM 2396 N N . SER A 1 316 ? 16.671 -1.475 -3.698 1.00 97.25 316 SER A N 1
ATOM 2397 C CA . SER A 1 316 ? 15.475 -1.594 -4.544 1.00 97.25 316 SER A CA 1
ATOM 2398 C C . SER A 1 316 ? 14.641 -0.304 -4.558 1.00 97.25 316 SER A C 1
ATOM 2400 O O . SER A 1 316 ? 14.594 0.406 -3.549 1.00 97.25 316 SER A O 1
ATOM 2402 N N . SER A 1 317 ? 13.924 -0.021 -5.651 1.00 96.00 317 SER A N 1
ATOM 2403 C CA . SER A 1 317 ? 13.135 1.218 -5.830 1.00 96.00 317 SER A CA 1
ATOM 2404 C C . SER A 1 317 ? 11.632 1.001 -6.075 1.00 96.00 317 SER A C 1
ATOM 2406 O O . SER A 1 317 ? 10.865 1.960 -6.160 1.00 96.00 317 SER A O 1
ATOM 2408 N N . SER A 1 318 ? 11.159 -0.248 -6.147 1.00 95.19 318 SER A N 1
ATOM 2409 C CA . SER A 1 318 ? 9.771 -0.566 -6.528 1.00 95.19 318 SER A CA 1
ATOM 2410 C C . SER A 1 318 ? 8.710 -0.147 -5.492 1.00 95.19 318 SER A C 1
ATOM 2412 O O . SER A 1 318 ? 7.531 0.033 -5.842 1.00 95.19 318 SER A O 1
ATOM 2414 N N . CYS A 1 319 ? 9.108 0.018 -4.223 1.00 97.56 319 CYS A N 1
ATOM 2415 C CA . CYS A 1 319 ? 8.243 0.413 -3.115 1.00 97.56 319 CYS A CA 1
ATOM 2416 C C . CYS A 1 319 ? 8.193 1.949 -2.954 1.00 97.56 319 CYS A C 1
ATOM 2418 O O . CYS A 1 319 ? 9.144 2.539 -2.437 1.00 97.56 319 CYS A O 1
ATOM 2420 N N . PRO A 1 320 ? 7.071 2.624 -3.281 1.00 95.94 320 PRO A N 1
ATOM 2421 C CA . PRO A 1 320 ? 6.997 4.085 -3.201 1.00 95.94 320 PRO A CA 1
ATOM 2422 C C . PRO A 1 320 ? 7.126 4.616 -1.771 1.00 95.94 320 PRO A C 1
ATOM 2424 O O . PRO A 1 320 ? 7.704 5.675 -1.570 1.00 95.94 320 PRO A O 1
ATOM 2427 N N . GLY A 1 321 ? 6.662 3.868 -0.762 1.00 95.50 321 GLY A N 1
ATOM 2428 C CA . GLY A 1 321 ? 6.840 4.267 0.637 1.00 95.50 321 GLY A CA 1
ATOM 2429 C C . GLY A 1 321 ? 8.312 4.299 1.068 1.00 95.50 321 GLY A C 1
ATOM 2430 O O . GLY A 1 321 ? 8.693 5.143 1.872 1.00 95.50 321 GLY A O 1
ATOM 2431 N N . TRP A 1 322 ? 9.147 3.415 0.512 1.00 96.62 322 TRP A N 1
ATOM 2432 C CA . TRP A 1 322 ? 10.596 3.449 0.719 1.00 96.62 322 TRP A CA 1
ATOM 2433 C C . TRP A 1 322 ? 11.238 4.620 -0.030 1.00 96.62 322 TRP A C 1
ATOM 2435 O O . TRP A 1 322 ? 11.986 5.382 0.575 1.00 96.62 322 TRP A O 1
ATOM 2445 N N . VAL A 1 323 ? 10.888 4.826 -1.302 1.00 95.31 323 VAL A N 1
ATOM 2446 C CA . VAL A 1 323 ? 11.399 5.962 -2.088 1.00 95.31 323 VAL A CA 1
ATOM 2447 C C . VAL A 1 323 ? 11.080 7.293 -1.394 1.00 95.31 323 VAL A C 1
ATOM 2449 O O . VAL A 1 323 ? 11.980 8.098 -1.182 1.00 95.31 323 VAL A O 1
ATOM 2452 N N . THR A 1 324 ? 9.842 7.496 -0.936 1.00 91.75 324 THR A N 1
ATOM 2453 C CA . THR A 1 324 ? 9.456 8.697 -0.176 1.00 91.75 324 THR A CA 1
ATOM 2454 C C . THR A 1 324 ? 10.197 8.810 1.161 1.00 91.75 324 THR A C 1
ATOM 2456 O O . THR A 1 324 ? 10.519 9.917 1.587 1.00 91.75 324 THR A O 1
ATOM 2459 N N . LEU A 1 325 ? 10.512 7.694 1.832 1.00 92.31 325 LEU A N 1
ATOM 2460 C CA . LEU A 1 325 ? 11.321 7.721 3.055 1.00 92.31 325 LEU A CA 1
ATOM 2461 C C . LEU A 1 325 ? 12.749 8.211 2.779 1.00 92.31 325 LEU A C 1
ATOM 2463 O O . LEU A 1 325 ? 13.260 9.034 3.538 1.00 92.31 325 LEU A O 1
ATOM 2467 N N . VAL A 1 326 ? 13.374 7.740 1.695 1.00 91.62 326 VAL A N 1
ATOM 2468 C CA . VAL A 1 326 ? 14.686 8.231 1.245 1.00 91.62 326 VAL A CA 1
ATOM 2469 C C . VAL A 1 326 ? 14.616 9.725 0.967 1.00 91.62 326 VAL A C 1
ATOM 2471 O O . VAL A 1 326 ? 15.440 10.479 1.465 1.00 91.62 326 VAL A O 1
ATOM 2474 N N . GLU A 1 327 ? 13.602 10.180 0.244 1.00 85.44 327 GLU A N 1
ATOM 2475 C CA . GLU A 1 327 ? 13.475 11.593 -0.121 1.00 85.44 327 GLU A CA 1
ATOM 2476 C C . GLU A 1 327 ? 13.260 12.515 1.075 1.00 85.44 327 GLU A C 1
ATOM 2478 O O . GLU A 1 327 ? 13.846 13.596 1.124 1.00 85.44 327 GLU A O 1
ATOM 2483 N N . ASN A 1 328 ? 12.455 12.082 2.044 1.00 83.56 328 ASN A N 1
ATOM 2484 C CA . ASN A 1 328 ? 12.120 12.899 3.204 1.00 83.56 328 ASN A CA 1
ATOM 2485 C C . ASN A 1 328 ? 13.206 12.859 4.287 1.00 83.56 328 ASN A C 1
ATOM 2487 O O . ASN A 1 328 ? 13.432 13.865 4.956 1.00 83.56 328 ASN A O 1
ATOM 2491 N N . LYS A 1 329 ? 13.852 11.702 4.496 1.00 85.25 329 LYS A N 1
ATOM 2492 C CA . LYS A 1 329 ? 14.709 11.462 5.670 1.00 85.25 329 LYS A CA 1
ATOM 2493 C C . LYS A 1 329 ? 16.157 11.105 5.337 1.00 85.25 329 LYS A C 1
ATOM 2495 O O . LYS A 1 329 ? 17.040 11.464 6.109 1.00 85.25 329 LYS A O 1
ATOM 2500 N N . TYR A 1 330 ? 16.414 10.438 4.212 1.00 89.44 330 TYR A N 1
ATOM 2501 C CA . TYR A 1 330 ? 17.748 9.939 3.846 1.00 89.44 330 TYR A CA 1
ATOM 2502 C C . TYR A 1 330 ? 18.179 10.361 2.431 1.00 89.44 330 TYR A C 1
ATOM 2504 O O . TYR A 1 330 ? 18.570 9.510 1.629 1.00 89.44 330 TYR A O 1
ATOM 2512 N N . PRO A 1 331 ? 18.106 11.658 2.075 1.00 86.56 331 PRO A N 1
ATOM 2513 C CA . PRO A 1 331 ? 18.275 12.103 0.692 1.00 86.56 331 PRO A CA 1
ATOM 2514 C C . PRO A 1 331 ? 19.665 11.797 0.114 1.00 86.56 331 PRO A C 1
ATOM 2516 O O . PRO A 1 331 ? 19.815 11.733 -1.106 1.00 86.56 331 PRO A O 1
ATOM 2519 N N . HIS A 1 332 ? 20.679 11.571 0.957 1.00 86.31 332 HIS A N 1
ATOM 2520 C CA . HIS A 1 332 ? 22.018 11.149 0.534 1.00 86.31 332 HIS A CA 1
ATOM 2521 C C . HIS A 1 332 ? 22.056 9.733 -0.058 1.00 86.31 332 HIS A C 1
ATOM 2523 O O . HIS A 1 332 ? 22.927 9.462 -0.875 1.00 86.31 332 HIS A O 1
ATOM 2529 N N . LEU A 1 333 ? 21.095 8.862 0.272 1.00 90.94 333 LEU A N 1
ATOM 2530 C CA . LEU A 1 333 ? 20.989 7.499 -0.276 1.00 90.94 333 LEU A CA 1
ATOM 2531 C C . LEU A 1 333 ? 20.266 7.446 -1.631 1.00 90.94 333 LEU A C 1
ATOM 2533 O O . LEU A 1 333 ? 20.065 6.376 -2.200 1.00 90.94 333 LEU A O 1
ATOM 2537 N N . ARG A 1 334 ? 19.854 8.592 -2.179 1.00 88.44 334 ARG A N 1
ATOM 2538 C CA . ARG A 1 334 ? 19.083 8.665 -3.426 1.00 88.44 334 ARG A CA 1
ATOM 2539 C C . ARG A 1 334 ? 19.809 8.044 -4.620 1.00 88.44 334 ARG A C 1
ATOM 2541 O O . ARG A 1 334 ? 19.177 7.361 -5.417 1.00 88.44 334 ARG A O 1
ATOM 2548 N N . ALA A 1 335 ? 21.120 8.261 -4.723 1.00 88.81 335 ALA A N 1
ATOM 2549 C CA . ALA A 1 335 ? 21.950 7.700 -5.793 1.00 88.81 335 ALA A CA 1
ATOM 2550 C C . ALA A 1 335 ? 22.130 6.176 -5.674 1.00 88.81 335 ALA A C 1
ATOM 2552 O O . ALA A 1 335 ? 22.493 5.513 -6.642 1.00 88.81 335 ALA A O 1
ATOM 2553 N N . ASN A 1 336 ? 21.862 5.615 -4.494 1.00 94.12 336 ASN A N 1
ATOM 2554 C CA . ASN A 1 336 ? 21.964 4.189 -4.235 1.00 94.12 336 ASN A CA 1
ATOM 2555 C C . ASN A 1 336 ? 20.700 3.422 -4.652 1.00 94.12 336 ASN A C 1
ATOM 2557 O O . ASN A 1 336 ? 20.783 2.207 -4.821 1.00 94.12 336 ASN A O 1
ATOM 2561 N N . LEU A 1 337 ? 19.565 4.098 -4.877 1.00 95.88 337 LEU A N 1
ATOM 2562 C CA . LEU A 1 337 ? 18.345 3.480 -5.408 1.00 95.88 337 LEU A CA 1
ATOM 2563 C C . LEU A 1 337 ? 18.573 2.904 -6.815 1.00 95.88 337 LEU A C 1
ATOM 2565 O O . LEU A 1 337 ? 19.318 3.470 -7.617 1.00 95.88 337 LEU A O 1
ATOM 2569 N N . ALA A 1 338 ? 17.902 1.795 -7.117 1.00 95.88 338 ALA A N 1
ATOM 2570 C CA . ALA A 1 338 ? 17.781 1.261 -8.464 1.00 95.88 338 ALA A CA 1
ATOM 2571 C C . ALA A 1 338 ? 17.064 2.273 -9.369 1.00 95.88 338 ALA A C 1
ATOM 2573 O O . ALA A 1 338 ? 16.088 2.912 -8.961 1.00 95.88 338 ALA A O 1
ATOM 2574 N N . ARG A 1 339 ? 17.534 2.411 -10.610 1.00 93.62 339 ARG A N 1
ATOM 2575 C CA . ARG A 1 339 ? 17.024 3.405 -11.574 1.00 93.62 339 ARG A CA 1
ATOM 2576 C C . ARG A 1 339 ? 15.716 2.985 -12.232 1.00 93.62 339 ARG A C 1
ATOM 2578 O O . ARG A 1 339 ? 15.011 3.810 -12.809 1.00 93.62 339 ARG A O 1
ATOM 2585 N N . VAL A 1 340 ? 15.383 1.699 -12.183 1.00 94.88 340 VAL A N 1
ATOM 2586 C CA . VAL A 1 340 ? 14.183 1.172 -12.831 1.00 94.88 340 VAL A CA 1
ATOM 2587 C C . VAL A 1 340 ? 12.905 1.711 -12.174 1.00 94.88 340 VAL A C 1
ATOM 2589 O O . VAL A 1 340 ? 12.801 1.807 -10.952 1.00 94.88 340 VAL A O 1
ATOM 2592 N N . LYS A 1 341 ? 11.905 2.054 -12.992 1.00 95.44 341 LYS A N 1
ATOM 2593 C CA . LYS A 1 341 ? 10.534 2.355 -12.557 1.00 95.44 341 LYS A CA 1
ATOM 2594 C C . LYS A 1 341 ? 9.947 1.155 -11.811 1.00 95.44 341 LYS A C 1
ATOM 2596 O O . LYS A 1 341 ? 10.288 0.005 -12.087 1.00 95.44 341 LYS A O 1
ATOM 2601 N N . SER A 1 342 ? 8.982 1.396 -10.924 1.00 96.94 342 SER A N 1
ATOM 2602 C CA . SER A 1 342 ? 8.242 0.282 -10.323 1.00 96.94 342 SER A CA 1
ATOM 2603 C C . SER A 1 342 ? 7.426 -0.490 -11.373 1.00 96.94 342 SER A C 1
ATOM 2605 O O . SER A 1 342 ? 7.042 0.101 -12.386 1.00 96.94 342 SER A O 1
ATOM 2607 N N . PRO A 1 343 ? 7.047 -1.757 -11.116 1.00 97.75 343 PRO A N 1
ATOM 2608 C CA . PRO A 1 343 ? 6.259 -2.559 -12.058 1.00 97.75 343 PRO A CA 1
ATOM 2609 C C . PRO A 1 343 ? 4.963 -1.890 -12.542 1.00 97.75 343 PRO A C 1
ATOM 2611 O O . PRO A 1 343 ? 4.595 -2.027 -13.706 1.00 97.75 343 PRO A O 1
ATOM 2614 N N . MET A 1 344 ? 4.290 -1.105 -11.689 1.00 98.19 344 MET A N 1
ATOM 2615 C CA . MET A 1 344 ? 3.098 -0.338 -12.078 1.00 98.19 344 MET A CA 1
ATOM 2616 C C . MET A 1 344 ? 3.426 0.713 -13.145 1.00 98.19 344 MET A C 1
ATOM 2618 O O . MET A 1 344 ? 2.755 0.793 -14.173 1.00 98.19 344 MET A O 1
ATOM 2622 N N . MET A 1 345 ? 4.447 1.533 -12.893 1.00 97.44 345 MET A N 1
ATOM 2623 C CA . MET A 1 345 ? 4.813 2.628 -13.792 1.00 97.44 345 MET A CA 1
ATOM 2624 C C . MET A 1 345 ? 5.513 2.113 -15.050 1.00 97.44 345 MET A C 1
ATOM 2626 O O . MET A 1 345 ? 5.265 2.626 -16.139 1.00 97.44 345 MET A O 1
ATOM 2630 N N . ALA A 1 346 ? 6.312 1.051 -14.923 1.00 97.19 346 ALA A N 1
ATOM 2631 C CA . ALA A 1 346 ? 6.908 0.335 -16.041 1.00 97.19 346 ALA A CA 1
ATOM 2632 C C . ALA A 1 346 ? 5.829 -0.257 -16.958 1.00 97.19 346 ALA A C 1
ATOM 2634 O O . ALA A 1 346 ? 5.849 0.010 -18.158 1.00 97.19 346 ALA A O 1
ATOM 2635 N N . LEU A 1 347 ? 4.833 -0.979 -16.419 1.00 98.12 347 LEU A N 1
ATOM 2636 C CA . LEU A 1 347 ? 3.740 -1.500 -17.244 1.00 98.12 347 LEU A CA 1
ATOM 2637 C C . LEU A 1 347 ? 2.923 -0.373 -17.883 1.00 98.12 347 LEU A C 1
ATOM 2639 O O . LEU A 1 347 ? 2.540 -0.488 -19.044 1.00 98.12 347 LEU A O 1
ATOM 2643 N N . GLY A 1 348 ? 2.687 0.727 -17.161 1.00 97.62 348 GLY A N 1
ATOM 2644 C CA . GLY A 1 348 ? 2.078 1.930 -17.725 1.00 97.62 348 GLY A CA 1
ATOM 2645 C C . GLY A 1 348 ? 2.812 2.381 -18.987 1.00 97.62 348 GLY A C 1
ATOM 2646 O O . GLY A 1 348 ? 2.208 2.434 -20.058 1.00 97.62 348 GLY A O 1
ATOM 2647 N N . ALA A 1 349 ? 4.123 2.616 -18.888 1.00 95.75 349 ALA A N 1
ATOM 2648 C CA . ALA A 1 349 ? 4.965 3.034 -20.009 1.00 95.75 349 ALA A CA 1
ATOM 2649 C C . ALA A 1 349 ? 4.943 2.019 -21.169 1.00 95.75 349 ALA A C 1
ATOM 2651 O O . ALA A 1 349 ? 4.801 2.401 -22.335 1.00 95.75 349 ALA A O 1
ATOM 2652 N N . LEU A 1 350 ? 5.006 0.720 -20.858 1.00 96.50 350 LEU A N 1
ATOM 2653 C CA . LEU A 1 350 ? 4.932 -0.360 -21.845 1.00 96.50 350 LEU A CA 1
ATOM 2654 C C . LEU A 1 350 ? 3.586 -0.394 -22.577 1.00 96.50 350 LEU A C 1
ATOM 2656 O O . LEU A 1 350 ? 3.573 -0.519 -23.800 1.00 96.50 350 LEU A O 1
ATOM 2660 N N . ILE A 1 351 ? 2.463 -0.221 -21.872 1.00 96.50 351 ILE A N 1
ATOM 2661 C CA . ILE A 1 351 ? 1.128 -0.131 -22.480 1.00 96.50 351 ILE A CA 1
ATOM 2662 C C . ILE A 1 351 ? 1.053 1.075 -23.413 1.00 96.50 351 ILE A C 1
ATOM 2664 O O . ILE A 1 351 ? 0.538 0.943 -24.524 1.00 96.50 351 ILE A O 1
ATOM 2668 N N . ARG A 1 352 ? 1.572 2.243 -23.005 1.00 94.19 352 ARG A N 1
ATOM 2669 C CA . ARG A 1 352 ? 1.571 3.449 -23.855 1.00 94.19 352 ARG A CA 1
ATOM 2670 C C . ARG A 1 352 ? 2.398 3.242 -25.124 1.00 94.19 352 ARG A C 1
ATOM 2672 O O . ARG A 1 352 ? 1.917 3.551 -26.214 1.00 94.19 352 ARG A O 1
ATOM 2679 N N . ASN A 1 353 ? 3.598 2.677 -24.990 1.00 93.25 353 ASN A N 1
ATOM 2680 C CA . ASN A 1 353 ? 4.468 2.334 -26.116 1.00 93.25 353 ASN A CA 1
ATOM 2681 C C . ASN A 1 353 ? 3.835 1.276 -27.036 1.00 93.25 353 ASN A C 1
ATOM 2683 O O . ASN A 1 353 ? 3.904 1.395 -28.254 1.00 93.25 353 ASN A O 1
ATOM 2687 N N . TRP A 1 354 ? 3.174 0.263 -26.476 1.00 94.44 354 TRP A N 1
ATOM 2688 C CA . TRP A 1 354 ? 2.470 -0.740 -27.270 1.00 94.44 354 TRP A CA 1
ATOM 2689 C C . TRP A 1 354 ? 1.293 -0.120 -28.031 1.00 94.44 354 TRP A C 1
ATOM 2691 O O . TRP A 1 354 ? 1.192 -0.297 -29.242 1.00 94.44 354 TRP A O 1
ATOM 2701 N N . MET A 1 355 ? 0.448 0.674 -27.361 1.00 93.50 355 MET A N 1
ATOM 2702 C CA . MET A 1 355 ? -0.714 1.343 -27.962 1.00 93.50 355 MET A CA 1
ATOM 2703 C C . MET A 1 355 ? -0.345 2.276 -29.125 1.00 93.50 355 MET A C 1
ATOM 2705 O O . MET A 1 355 ? -1.121 2.382 -30.078 1.00 93.50 355 MET A O 1
ATOM 2709 N N . SER A 1 356 ? 0.822 2.928 -29.076 1.00 90.88 356 SER A N 1
ATOM 2710 C CA . SER A 1 356 ? 1.300 3.805 -30.154 1.00 90.88 356 SER A CA 1
ATOM 2711 C C . SER A 1 356 ? 1.864 3.047 -31.362 1.00 90.88 356 SER A C 1
ATOM 2713 O O . SER A 1 356 ? 1.905 3.605 -32.455 1.00 90.88 356 SER A O 1
ATOM 2715 N N . LYS A 1 357 ? 2.254 1.777 -31.188 1.00 88.94 357 LYS A N 1
ATOM 2716 C CA . LYS A 1 357 ? 2.847 0.921 -32.231 1.00 88.94 357 LYS A CA 1
ATOM 2717 C C . LYS A 1 357 ? 1.886 -0.119 -32.819 1.00 88.94 357 LYS A C 1
ATOM 2719 O O . LYS A 1 357 ? 2.279 -0.873 -33.706 1.00 88.94 357 LYS A O 1
ATOM 2724 N N . ARG A 1 358 ? 0.639 -0.196 -32.340 1.00 86.44 358 ARG A N 1
ATOM 2725 C CA . ARG A 1 358 ? -0.373 -1.124 -32.886 1.00 86.44 358 ARG A CA 1
ATOM 2726 C C . ARG A 1 358 ? -0.599 -0.869 -34.378 1.00 86.44 358 ARG A C 1
ATOM 2728 O O . ARG A 1 358 ? -0.439 0.256 -34.835 1.00 86.44 358 ARG A O 1
ATOM 2735 N N . GLU A 1 359 ? -1.105 -1.877 -35.098 1.00 78.31 359 GLU A N 1
ATOM 2736 C CA . GLU A 1 359 ? -1.532 -1.744 -36.508 1.00 78.31 359 GLU A CA 1
ATOM 2737 C C . GLU A 1 359 ? -2.438 -0.524 -36.741 1.00 78.31 359 GLU A C 1
ATOM 2739 O O . GLU A 1 359 ? -2.387 0.120 -37.786 1.00 78.31 359 GLU A O 1
ATOM 2744 N N . ARG A 1 360 ? -3.258 -0.192 -35.735 1.00 82.88 360 ARG A N 1
ATOM 2745 C CA . ARG A 1 360 ? -4.001 1.066 -35.639 1.00 82.88 360 ARG A CA 1
ATOM 2746 C C . ARG A 1 360 ? -3.556 1.823 -34.385 1.00 82.88 360 ARG A C 1
ATOM 2748 O O . ARG A 1 360 ? -4.141 1.580 -33.319 1.00 82.88 360 ARG A O 1
ATOM 2755 N N . PRO A 1 361 ? -2.550 2.712 -34.494 1.00 85.75 361 PRO A N 1
ATOM 2756 C CA . PRO A 1 361 ? -2.050 3.494 -33.372 1.00 85.75 361 PRO A CA 1
ATOM 2757 C C . PRO A 1 361 ? -3.180 4.232 -32.661 1.00 85.75 361 PRO A C 1
ATOM 2759 O O . PRO A 1 361 ? -4.012 4.882 -33.296 1.00 85.75 361 PRO A O 1
ATOM 2762 N N . GLN A 1 362 ? -3.226 4.113 -31.338 1.00 84.62 362 GLN A N 1
ATOM 2763 C CA . GLN A 1 362 ? -4.231 4.783 -30.519 1.00 84.62 362 GLN A CA 1
ATOM 2764 C C . GLN A 1 362 ? -3.652 6.074 -29.940 1.00 84.62 362 GLN A C 1
ATOM 2766 O O . GLN A 1 362 ? -2.583 6.065 -29.326 1.00 84.62 362 GLN A O 1
ATOM 2771 N N . SER A 1 363 ? -4.378 7.186 -30.083 1.00 88.31 363 SER A N 1
ATOM 2772 C CA . SER A 1 363 ? -4.040 8.412 -29.350 1.00 88.31 363 SER A CA 1
ATOM 2773 C C . SER A 1 363 ? -4.272 8.193 -27.856 1.00 88.31 363 SER A C 1
ATOM 2775 O O . SER A 1 363 ? -5.233 7.532 -27.464 1.00 88.31 363 SER A O 1
ATOM 2777 N N . ARG A 1 364 ? -3.429 8.777 -27.005 1.00 88.19 364 ARG A N 1
ATOM 2778 C CA . ARG A 1 364 ? -3.528 8.644 -25.543 1.00 88.19 364 ARG A CA 1
ATOM 2779 C C . ARG A 1 364 ? -4.897 9.059 -24.989 1.00 88.19 364 ARG A C 1
ATOM 2781 O O . ARG A 1 364 ? -5.335 8.503 -23.992 1.00 88.19 364 ARG A O 1
ATOM 2788 N N . ASP A 1 365 ? -5.603 9.962 -25.669 1.00 89.12 365 ASP A N 1
ATOM 2789 C CA . ASP A 1 365 ? -6.930 10.430 -25.249 1.00 89.12 365 ASP A CA 1
ATOM 2790 C C . ASP A 1 365 ? -8.053 9.416 -25.529 1.00 89.12 365 ASP A C 1
ATOM 2792 O O . ASP A 1 365 ? -9.164 9.568 -25.024 1.00 89.12 365 ASP A O 1
ATOM 2796 N N . THR A 1 366 ? -7.767 8.362 -26.301 1.00 91.69 366 THR A N 1
ATOM 2797 C CA . THR A 1 366 ? -8.734 7.318 -26.691 1.00 91.69 366 THR A CA 1
ATOM 2798 C C . THR A 1 366 ? -8.772 6.130 -25.734 1.00 91.69 366 THR A C 1
ATOM 2800 O O . THR A 1 366 ? -9.601 5.237 -25.900 1.00 91.69 366 THR A O 1
ATOM 2803 N N . TYR A 1 367 ? -7.909 6.097 -24.718 1.00 94.88 367 TYR A N 1
ATOM 2804 C CA . TYR A 1 367 ? -7.880 5.034 -23.718 1.00 94.88 367 TYR A CA 1
ATOM 2805 C C . TYR A 1 367 ? -7.540 5.576 -22.329 1.00 94.88 367 TYR A C 1
ATOM 2807 O O . TYR A 1 367 ? -7.046 6.693 -22.186 1.00 94.88 367 TYR A O 1
ATOM 2815 N N . TYR A 1 368 ? -7.870 4.803 -21.300 1.00 96.19 368 TYR A N 1
ATOM 2816 C CA . TYR A 1 368 ? -7.702 5.184 -19.901 1.00 96.19 368 TYR A CA 1
ATOM 2817 C C . TYR A 1 368 ? -7.160 3.993 -19.109 1.00 96.19 368 TYR A C 1
ATOM 2819 O O . TYR A 1 368 ? -7.752 2.915 -19.140 1.00 96.19 368 TYR A O 1
ATOM 2827 N N . VAL A 1 369 ? -6.015 4.173 -18.456 1.00 98.19 369 VAL A N 1
ATOM 2828 C CA . VAL A 1 369 ? -5.232 3.130 -17.790 1.00 98.19 369 VAL A CA 1
ATOM 2829 C C . VAL A 1 369 ? -5.438 3.208 -16.282 1.00 98.19 369 VAL A C 1
ATOM 2831 O O . VAL A 1 369 ? -4.965 4.132 -15.620 1.00 98.19 369 VAL A O 1
ATOM 2834 N N . VAL A 1 370 ? -6.119 2.197 -15.751 1.00 98.75 370 VAL A N 1
ATOM 2835 C CA . VAL A 1 370 ? -6.399 2.000 -14.329 1.00 98.75 370 VAL A CA 1
ATOM 2836 C C . VAL A 1 370 ? -5.432 0.964 -13.763 1.00 98.75 370 VAL A C 1
ATOM 2838 O O . VAL A 1 370 ? -5.343 -0.149 -14.276 1.00 98.75 370 VAL A O 1
ATOM 2841 N N . ALA A 1 371 ? -4.728 1.285 -12.685 1.00 98.75 371 ALA A N 1
ATOM 2842 C CA . ALA A 1 371 ? -3.918 0.313 -11.954 1.00 98.75 371 ALA A CA 1
ATOM 2843 C C . ALA A 1 371 ? -4.634 -0.144 -10.680 1.00 98.75 371 ALA A C 1
ATOM 2845 O O . ALA A 1 371 ? -5.070 0.687 -9.892 1.00 98.75 371 ALA A O 1
ATOM 2846 N N . VAL A 1 372 ? -4.728 -1.453 -10.449 1.00 98.75 372 VAL A N 1
ATOM 2847 C CA . VAL A 1 372 ? -5.213 -2.031 -9.188 1.00 98.75 372 VAL A CA 1
ATOM 2848 C C . VAL A 1 372 ? -4.014 -2.494 -8.373 1.00 98.75 372 VAL A C 1
ATOM 2850 O O . VAL A 1 372 ? -3.297 -3.407 -8.783 1.00 98.75 372 VAL A O 1
ATOM 2853 N N . MET A 1 373 ? -3.786 -1.848 -7.231 1.00 98.44 373 MET A N 1
ATOM 2854 C CA . MET A 1 373 ? -2.580 -2.009 -6.420 1.00 98.44 373 MET A CA 1
ATOM 2855 C C . MET A 1 373 ? -2.918 -2.294 -4.950 1.00 98.44 373 MET A C 1
ATOM 2857 O O . MET A 1 373 ? -3.884 -1.763 -4.416 1.00 98.44 373 MET A O 1
ATOM 2861 N N . PRO A 1 374 ? -2.095 -3.045 -4.208 1.00 97.56 374 PRO A N 1
ATOM 2862 C CA . PRO A 1 374 ? -2.323 -3.304 -2.785 1.00 97.56 374 PRO A CA 1
ATOM 2863 C C . PRO A 1 374 ? -1.872 -2.144 -1.876 1.00 97.56 374 PRO A C 1
ATOM 2865 O O . PRO A 1 374 ? -1.680 -2.324 -0.673 1.00 97.56 374 PRO A O 1
ATOM 2868 N N . CYS A 1 375 ? -1.635 -0.954 -2.433 1.00 97.75 375 CYS A N 1
ATOM 2869 C CA . CYS A 1 375 ? -0.878 0.108 -1.780 1.00 97.75 375 CYS A CA 1
ATOM 2870 C C . CYS A 1 375 ? -1.449 1.498 -2.108 1.00 97.75 375 CYS A C 1
ATOM 2872 O O . CYS A 1 375 ? -1.489 1.860 -3.284 1.00 97.75 375 CYS A O 1
ATOM 2874 N N . PRO A 1 376 ? -1.837 2.309 -1.106 1.00 96.44 376 PRO A N 1
ATOM 2875 C CA . PRO A 1 376 ? -2.290 3.673 -1.352 1.00 96.44 376 PRO A CA 1
ATOM 2876 C C . PRO A 1 376 ? -1.164 4.589 -1.846 1.00 96.44 376 PRO A C 1
ATOM 2878 O O . PRO A 1 376 ? -1.429 5.397 -2.725 1.00 96.44 376 PRO A O 1
ATOM 2881 N N . ALA A 1 377 ? 0.090 4.424 -1.402 1.00 96.44 377 ALA A N 1
ATOM 2882 C CA . ALA A 1 377 ? 1.224 5.227 -1.890 1.00 96.44 377 ALA A CA 1
ATOM 2883 C C . ALA A 1 377 ? 1.451 5.129 -3.414 1.00 96.44 377 ALA A C 1
ATOM 2885 O O . ALA A 1 377 ? 2.054 6.020 -4.005 1.00 96.44 377 ALA A O 1
ATOM 2886 N N . LYS A 1 378 ? 0.926 4.089 -4.083 1.00 97.62 378 LYS A N 1
ATOM 2887 C CA . LYS A 1 378 ? 0.931 4.006 -5.552 1.00 97.62 378 LYS A CA 1
ATOM 2888 C C . LYS A 1 378 ? 0.101 5.121 -6.208 1.00 97.62 378 LYS A C 1
ATOM 2890 O O . LYS A 1 378 ? 0.430 5.537 -7.313 1.00 97.62 378 LYS A O 1
ATOM 2895 N N . LYS A 1 379 ? -0.925 5.655 -5.531 1.00 94.56 379 LYS A N 1
ATOM 2896 C CA . LYS A 1 379 ? -1.693 6.819 -6.009 1.00 94.56 379 LYS A CA 1
ATOM 2897 C C . LYS A 1 379 ? -0.814 8.065 -6.106 1.00 94.56 379 LYS A C 1
ATOM 2899 O O . LYS A 1 379 ? -0.932 8.803 -7.075 1.00 94.56 379 LYS A O 1
ATOM 2904 N N . GLU A 1 380 ? 0.066 8.285 -5.132 1.00 88.94 380 GLU A N 1
ATOM 2905 C CA . GLU A 1 380 ? 1.070 9.354 -5.180 1.00 88.94 380 GLU A CA 1
ATOM 2906 C C . GLU A 1 380 ? 2.161 9.059 -6.206 1.00 88.94 380 GLU A C 1
ATOM 2908 O O . GLU A 1 380 ? 2.510 9.956 -6.966 1.00 88.94 380 GLU A O 1
ATOM 2913 N N . GLU A 1 381 ? 2.633 7.811 -6.305 1.00 93.19 381 GLU A N 1
ATOM 2914 C CA . GLU A 1 381 ? 3.623 7.417 -7.315 1.00 93.19 381 GLU A CA 1
ATOM 2915 C C . GLU A 1 381 ? 3.170 7.740 -8.741 1.00 93.19 381 GLU A C 1
ATOM 2917 O O . GLU A 1 381 ? 3.924 8.336 -9.506 1.00 93.19 381 GLU A O 1
ATOM 2922 N N . ALA A 1 382 ? 1.916 7.431 -9.077 1.00 90.25 382 ALA A N 1
ATOM 2923 C CA . ALA A 1 382 ? 1.344 7.746 -10.382 1.00 90.25 382 ALA A CA 1
ATOM 2924 C C . ALA A 1 382 ? 1.266 9.258 -10.666 1.00 90.25 382 ALA A C 1
ATOM 2926 O O . ALA A 1 382 ? 1.106 9.653 -11.815 1.00 90.25 382 ALA A O 1
ATOM 2927 N N . MET A 1 383 ? 1.383 10.123 -9.657 1.00 84.50 383 MET A N 1
ATOM 2928 C CA . MET A 1 383 ? 1.347 11.580 -9.830 1.00 84.50 383 MET A CA 1
ATOM 2929 C C . MET A 1 383 ? 2.741 12.215 -9.884 1.00 84.50 383 MET A C 1
ATOM 2931 O O . MET A 1 383 ? 2.853 13.404 -10.212 1.00 84.50 383 MET A O 1
ATOM 2935 N N . ARG A 1 384 ? 3.793 11.434 -9.594 1.00 80.06 384 ARG A N 1
ATOM 2936 C CA . ARG A 1 384 ? 5.190 11.880 -9.600 1.00 80.06 384 ARG A CA 1
ATOM 2937 C C . ARG A 1 384 ? 5.579 12.336 -10.987 1.00 80.06 384 ARG A C 1
ATOM 2939 O O . ARG A 1 384 ? 5.256 11.712 -11.995 1.00 80.06 384 ARG A O 1
ATOM 2946 N N . SER A 1 385 ? 6.236 13.474 -11.048 1.00 80.19 385 SER A N 1
ATOM 2947 C CA . SER A 1 385 ? 6.397 14.164 -12.313 1.00 80.19 385 SER A CA 1
ATOM 2948 C C . SER A 1 385 ? 7.637 13.726 -13.074 1.00 80.19 385 SER A C 1
ATOM 2950 O O . SER A 1 385 ? 7.641 13.764 -14.296 1.00 80.19 385 SER A O 1
ATOM 2952 N N . GLU A 1 386 ? 8.660 13.276 -12.361 1.00 78.06 386 GLU A N 1
ATOM 2953 C CA . GLU A 1 386 ? 9.833 12.594 -12.899 1.00 78.06 386 GLU A CA 1
ATOM 2954 C C . GLU A 1 386 ? 9.484 11.245 -13.549 1.00 78.06 386 GLU A C 1
ATOM 2956 O O . GLU A 1 386 ? 10.270 10.715 -14.325 1.00 78.06 386 GLU A O 1
ATOM 2961 N N . LEU A 1 387 ? 8.293 10.701 -13.264 1.00 82.81 387 LEU A N 1
ATOM 2962 C CA . LEU A 1 387 ? 7.773 9.471 -13.867 1.00 82.81 387 LEU A CA 1
ATOM 2963 C C . LEU A 1 387 ? 6.817 9.730 -15.038 1.00 82.81 387 LEU A C 1
ATOM 2965 O O . LEU A 1 387 ? 6.257 8.782 -15.592 1.00 82.81 387 LEU A O 1
ATOM 2969 N N . ARG A 1 388 ? 6.596 10.996 -15.405 1.00 81.00 388 ARG A N 1
ATOM 2970 C CA . ARG A 1 388 ? 5.752 11.358 -16.545 1.00 81.00 388 ARG A CA 1
ATOM 2971 C C . ARG A 1 388 ? 6.497 11.124 -17.849 1.00 81.00 388 ARG A C 1
ATOM 2973 O O . ARG A 1 388 ? 7.723 11.169 -17.909 1.00 81.00 388 ARG A O 1
ATOM 2980 N N . ASP A 1 389 ? 5.729 10.907 -18.907 1.00 73.19 389 ASP A N 1
ATOM 2981 C CA . ASP A 1 389 ? 6.279 10.860 -20.253 1.00 73.19 389 ASP A CA 1
ATOM 2982 C C . ASP A 1 389 ? 6.888 12.227 -20.651 1.00 73.19 389 ASP A C 1
ATOM 2984 O O . ASP A 1 389 ? 6.628 13.245 -19.998 1.00 73.19 389 ASP A O 1
ATOM 2988 N N . PRO A 1 390 ? 7.660 12.305 -21.751 1.00 70.06 390 PRO A N 1
ATOM 2989 C CA . PRO A 1 390 ? 8.224 13.572 -22.225 1.00 70.06 390 PRO A CA 1
ATOM 2990 C C . PRO A 1 390 ? 7.191 14.671 -22.543 1.00 70.06 390 PRO A C 1
ATOM 2992 O O . PRO A 1 390 ? 7.566 15.830 -22.688 1.00 70.06 390 PRO A O 1
ATOM 2995 N N . SER A 1 391 ? 5.896 14.333 -22.656 1.00 66.25 391 SER A N 1
ATOM 2996 C CA . SER A 1 391 ? 4.795 15.298 -22.815 1.00 66.25 391 SER A CA 1
ATOM 2997 C C . SER A 1 391 ? 4.228 15.803 -21.481 1.00 66.25 391 SER A C 1
ATOM 2999 O O . SER A 1 391 ? 3.288 16.595 -21.474 1.00 66.25 391 SER A O 1
ATOM 3001 N N . GLY A 1 392 ? 4.774 15.353 -20.348 1.00 72.94 392 GLY A N 1
ATOM 3002 C CA . GLY A 1 392 ? 4.323 15.722 -19.011 1.00 72.94 392 GLY A CA 1
ATOM 3003 C C . GLY A 1 392 ? 3.049 14.999 -18.563 1.00 72.94 392 GLY A C 1
ATOM 3004 O O . GLY A 1 392 ? 2.398 15.462 -17.622 1.00 72.94 392 GLY A O 1
ATOM 3005 N N . ARG A 1 393 ? 2.674 13.878 -19.199 1.00 78.38 393 ARG A N 1
ATOM 3006 C CA . ARG A 1 393 ? 1.498 13.068 -18.827 1.00 78.38 393 ARG A CA 1
ATOM 3007 C C . ARG A 1 393 ? 1.909 11.794 -18.091 1.00 78.38 393 ARG A C 1
ATOM 3009 O O . ARG A 1 393 ? 2.881 11.145 -18.463 1.00 78.38 393 ARG A O 1
ATOM 3016 N N . SER A 1 394 ? 1.153 11.412 -17.059 1.00 87.88 394 SER A N 1
ATOM 3017 C CA . SER A 1 394 ? 1.438 10.196 -16.282 1.00 87.88 394 SER A CA 1
ATOM 3018 C C . SER A 1 394 ? 1.020 8.930 -17.013 1.00 87.88 394 SER A C 1
ATOM 3020 O O . SER A 1 394 ? -0.109 8.851 -17.500 1.00 87.88 394 SER A O 1
ATOM 3022 N N . ASP A 1 395 ? 1.909 7.934 -17.061 1.00 90.81 395 ASP A N 1
ATOM 3023 C CA . ASP A 1 395 ? 1.702 6.616 -17.680 1.00 90.81 395 ASP A CA 1
ATOM 3024 C C . ASP A 1 395 ? 0.506 5.836 -17.131 1.00 90.81 395 ASP A C 1
ATOM 3026 O O . ASP A 1 395 ? -0.150 5.120 -17.898 1.00 90.81 395 ASP A O 1
ATOM 3030 N N . VAL A 1 396 ? 0.134 6.079 -15.876 1.00 96.12 396 VAL A N 1
ATOM 3031 C CA . VAL A 1 396 ? -1.051 5.519 -15.222 1.00 96.12 396 VAL A CA 1
ATOM 3032 C C . VAL A 1 396 ? -2.031 6.651 -14.921 1.00 96.12 396 VAL A C 1
ATOM 3034 O O . VAL A 1 396 ? -1.674 7.608 -14.242 1.00 96.12 396 VAL A O 1
ATOM 3037 N N . ASP A 1 397 ? -3.266 6.553 -15.422 1.00 94.00 397 ASP A N 1
ATOM 3038 C CA . ASP A 1 397 ? -4.23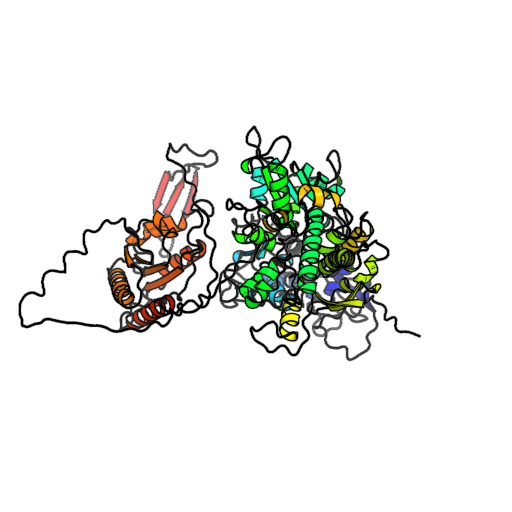6 7.649 -15.294 1.00 94.00 397 ASP A CA 1
ATOM 3039 C C . ASP A 1 397 ? -4.886 7.690 -13.903 1.00 94.00 397 ASP A C 1
ATOM 3041 O O . ASP A 1 397 ? -5.190 8.764 -13.387 1.00 94.00 397 ASP A O 1
ATOM 3045 N N . VAL A 1 398 ? -5.103 6.523 -13.288 1.00 95.94 398 VAL A N 1
ATOM 3046 C CA . VAL A 1 398 ? -5.651 6.411 -11.931 1.00 95.94 398 VAL A CA 1
ATOM 3047 C C . VAL A 1 398 ? -5.256 5.087 -11.286 1.00 95.94 398 VAL A C 1
ATOM 3049 O O . VAL A 1 398 ? -5.057 4.075 -11.960 1.00 95.94 398 VAL A O 1
ATOM 3052 N N . VAL A 1 399 ? -5.169 5.086 -9.958 1.00 97.88 399 VAL A N 1
ATOM 3053 C CA . VAL A 1 399 ? -4.840 3.903 -9.163 1.00 97.88 399 VAL A CA 1
ATOM 3054 C C . VAL A 1 399 ? -5.988 3.606 -8.209 1.00 97.88 399 VAL A C 1
ATOM 3056 O O . VAL A 1 399 ? -6.369 4.466 -7.421 1.00 97.88 399 VAL A O 1
ATOM 3059 N N . LEU A 1 400 ? -6.508 2.384 -8.240 1.00 98.50 400 LEU A N 1
ATOM 3060 C CA . LEU A 1 400 ? -7.411 1.834 -7.234 1.00 98.50 400 LEU A CA 1
ATOM 3061 C C . LEU A 1 400 ? -6.632 0.909 -6.301 1.00 98.50 400 LEU A C 1
ATOM 3063 O O . LEU A 1 400 ? -5.774 0.141 -6.733 1.00 98.50 400 LEU A O 1
ATOM 3067 N N . THR A 1 401 ? -6.960 0.933 -5.017 1.00 98.38 401 THR A N 1
ATOM 3068 C CA . THR A 1 401 ? -6.542 -0.119 -4.093 1.00 98.38 401 THR A CA 1
ATOM 3069 C C . THR A 1 401 ? -7.324 -1.419 -4.323 1.00 98.38 401 THR A C 1
ATOM 3071 O O . THR A 1 401 ? -8.395 -1.410 -4.936 1.00 98.38 401 THR A O 1
ATOM 3074 N N . THR A 1 402 ? -6.858 -2.551 -3.781 1.00 98.19 402 THR A N 1
ATOM 3075 C CA . THR A 1 402 ? -7.632 -3.811 -3.779 1.00 98.19 402 THR A CA 1
ATOM 3076 C C . THR A 1 402 ? -9.017 -3.627 -3.142 1.00 98.19 402 THR A C 1
ATOM 3078 O O . THR A 1 402 ? -10.011 -4.143 -3.655 1.00 98.19 402 THR A O 1
ATOM 3081 N N . ARG A 1 403 ? -9.112 -2.851 -2.050 1.00 96.00 403 ARG A N 1
ATOM 3082 C CA . ARG A 1 403 ? -10.397 -2.526 -1.407 1.00 96.00 403 ARG A CA 1
ATOM 3083 C C . ARG A 1 403 ? -11.310 -1.701 -2.308 1.00 96.00 403 ARG A C 1
ATOM 3085 O O . ARG A 1 403 ? -12.495 -2.014 -2.405 1.00 96.00 403 ARG A O 1
ATOM 3092 N N . GLU A 1 404 ? -10.781 -0.672 -2.965 1.00 97.19 404 GLU A N 1
ATOM 3093 C CA . GLU A 1 404 ? -11.539 0.133 -3.931 1.00 97.19 404 GLU A CA 1
ATOM 3094 C C . GLU A 1 404 ? -12.036 -0.710 -5.102 1.00 97.19 404 GLU A C 1
ATOM 3096 O O . GLU A 1 404 ? -13.203 -0.611 -5.469 1.00 97.19 404 GLU A O 1
ATOM 3101 N N . MET A 1 405 ? -11.198 -1.600 -5.639 1.00 98.31 405 MET A N 1
ATOM 3102 C CA . MET A 1 405 ? -11.610 -2.523 -6.694 1.00 98.31 405 MET A CA 1
ATOM 3103 C C . MET A 1 405 ? -12.759 -3.426 -6.226 1.00 98.31 405 MET A C 1
ATOM 3105 O O . MET A 1 405 ? -13.770 -3.545 -6.914 1.00 98.31 405 MET A O 1
ATOM 3109 N N . ALA A 1 406 ? -12.681 -3.992 -5.018 1.00 97.38 406 ALA A N 1
ATOM 3110 C CA . ALA A 1 406 ? -13.776 -4.784 -4.454 1.00 97.38 406 ALA A CA 1
ATOM 3111 C C . ALA A 1 406 ? -15.071 -3.966 -4.258 1.00 97.38 406 ALA A C 1
ATOM 3113 O O . ALA A 1 406 ? -16.174 -4.501 -4.402 1.00 97.38 406 ALA A O 1
ATOM 3114 N N . ARG A 1 407 ? -14.975 -2.666 -3.937 1.00 95.50 407 ARG A N 1
ATOM 3115 C CA . ARG A 1 407 ? -16.139 -1.760 -3.886 1.00 95.50 407 ARG A CA 1
ATOM 3116 C C . ARG A 1 407 ? -16.700 -1.490 -5.281 1.00 95.50 407 ARG A C 1
ATOM 3118 O O . ARG A 1 407 ? -17.910 -1.607 -5.463 1.00 95.50 407 ARG A O 1
ATOM 3125 N N . LEU A 1 408 ? -15.843 -1.207 -6.263 1.00 97.62 408 LEU A N 1
ATOM 3126 C CA . LEU A 1 408 ? -16.229 -1.000 -7.661 1.00 97.62 408 LEU A CA 1
ATOM 3127 C C . LEU A 1 408 ? -16.988 -2.214 -8.211 1.00 97.62 408 LEU A C 1
ATOM 3129 O O . LEU A 1 408 ? -18.070 -2.056 -8.773 1.00 97.62 408 LEU A O 1
ATOM 3133 N N . LEU A 1 409 ? -16.466 -3.429 -8.006 1.00 98.12 409 LEU A N 1
ATOM 3134 C CA . LEU A 1 409 ? -17.111 -4.667 -8.455 1.00 98.12 409 LEU A CA 1
ATOM 3135 C C . LEU A 1 409 ? -18.523 -4.824 -7.872 1.00 98.12 409 LEU A C 1
ATOM 3137 O O . LEU A 1 409 ? -19.468 -5.095 -8.617 1.00 98.12 409 LEU A O 1
ATOM 3141 N N . ARG A 1 410 ? -18.690 -4.584 -6.564 1.00 96.06 410 ARG A N 1
ATOM 3142 C CA . ARG A 1 410 ? -20.008 -4.607 -5.907 1.00 96.06 410 ARG A CA 1
ATOM 3143 C C . ARG A 1 410 ? -20.953 -3.547 -6.470 1.00 96.06 410 ARG A C 1
ATOM 3145 O O . ARG A 1 410 ? -22.086 -3.872 -6.809 1.00 96.06 410 ARG A O 1
ATOM 3152 N N . GLN A 1 411 ? -20.493 -2.301 -6.615 1.00 94.50 411 GLN A N 1
ATOM 3153 C CA . GLN A 1 411 ? -21.300 -1.201 -7.163 1.00 94.50 411 GLN A CA 1
ATOM 3154 C C . GLN A 1 411 ? -21.745 -1.463 -8.607 1.00 94.50 411 GLN A C 1
ATOM 3156 O O . GLN A 1 411 ? -22.824 -1.040 -9.018 1.00 94.50 411 GLN A O 1
ATOM 3161 N N . ARG A 1 412 ? -20.928 -2.181 -9.383 1.00 94.94 412 ARG A N 1
ATOM 3162 C CA . ARG A 1 412 ? -21.236 -2.597 -10.757 1.00 94.94 412 ARG A CA 1
ATOM 3163 C C . ARG A 1 412 ? -22.111 -3.854 -10.831 1.00 94.94 412 ARG A C 1
ATOM 3165 O O . ARG A 1 412 ? -22.470 -4.258 -11.932 1.00 94.94 412 ARG A O 1
ATOM 3172 N N . GLY A 1 413 ? -22.476 -4.453 -9.694 1.00 95.38 413 GLY A N 1
ATOM 3173 C CA . GLY A 1 413 ? -23.321 -5.647 -9.635 1.00 95.38 413 GLY A CA 1
ATOM 3174 C C . GLY A 1 413 ? -22.622 -6.927 -10.103 1.00 95.38 413 GLY A C 1
ATOM 3175 O O . GLY A 1 413 ? -23.295 -7.864 -10.535 1.00 95.38 413 GLY A O 1
ATOM 3176 N N . VAL A 1 414 ? -21.285 -6.979 -10.048 1.00 96.50 414 VAL A N 1
ATOM 3177 C CA . VAL A 1 414 ? -20.515 -8.166 -10.440 1.00 96.50 414 VAL A CA 1
ATOM 3178 C C . VAL A 1 414 ? -20.773 -9.299 -9.446 1.00 96.50 414 VAL A C 1
ATOM 3180 O O . VAL A 1 414 ? -20.478 -9.183 -8.257 1.00 96.50 414 VAL A O 1
ATOM 3183 N N . LYS A 1 415 ? -21.314 -10.415 -9.943 1.00 96.06 415 LYS A N 1
ATOM 3184 C CA . LYS A 1 415 ? -21.589 -11.625 -9.156 1.00 96.06 415 LYS A CA 1
ATOM 3185 C C . LYS A 1 415 ? -20.354 -12.523 -9.120 1.00 96.06 415 LYS A C 1
ATOM 3187 O O . LYS A 1 415 ? -20.177 -13.343 -10.016 1.00 96.06 415 LYS A O 1
ATOM 3192 N N . TRP A 1 416 ? -19.513 -12.348 -8.100 1.00 95.56 416 TRP A N 1
ATOM 3193 C CA . TRP A 1 416 ? -18.217 -13.030 -7.968 1.00 95.56 416 TRP A CA 1
ATOM 3194 C C . TRP A 1 416 ? -18.308 -14.557 -8.117 1.00 95.56 416 TRP A C 1
ATOM 3196 O O . TRP A 1 416 ? -17.625 -15.127 -8.963 1.00 95.56 416 TRP A O 1
ATOM 3206 N N . ASP A 1 417 ? -19.236 -15.198 -7.402 1.00 95.06 417 ASP A N 1
ATOM 3207 C CA . ASP A 1 417 ? -19.400 -16.663 -7.402 1.00 95.06 417 ASP A CA 1
ATOM 3208 C C . ASP A 1 417 ? -19.876 -17.239 -8.745 1.00 95.06 417 ASP A C 1
ATOM 3210 O O . ASP A 1 417 ? -19.812 -18.443 -8.976 1.00 95.06 417 ASP A O 1
ATOM 3214 N N . SER A 1 418 ? -20.379 -16.389 -9.647 1.00 95.44 418 SER A N 1
ATOM 3215 C CA . SER A 1 418 ? -20.809 -16.785 -10.994 1.00 95.44 418 SER A CA 1
ATOM 3216 C C . SER A 1 418 ? -19.699 -16.646 -12.044 1.00 95.44 418 SER A C 1
ATOM 3218 O O . SER A 1 418 ? -19.926 -16.957 -13.214 1.00 95.44 418 SER A O 1
ATOM 3220 N N . LEU A 1 419 ? -18.516 -16.153 -11.663 1.00 96.44 419 LEU A N 1
ATOM 3221 C CA . LEU A 1 419 ? -17.374 -15.994 -12.561 1.00 96.44 419 LEU A CA 1
ATOM 3222 C C . LEU A 1 419 ? -16.612 -17.325 -12.735 1.00 96.44 419 LEU A C 1
ATOM 3224 O O . LEU A 1 419 ? -16.533 -18.117 -11.793 1.00 96.44 419 LEU A O 1
ATOM 3228 N N . PRO A 1 420 ? -16.023 -17.584 -13.920 1.00 93.62 420 PRO A N 1
ATOM 3229 C CA . PRO A 1 420 ? -15.817 -16.635 -15.021 1.00 93.62 420 PRO A CA 1
ATOM 3230 C C . PRO A 1 420 ? -17.053 -16.373 -15.897 1.00 93.62 420 PRO A C 1
ATOM 3232 O O . PRO A 1 420 ? -17.070 -15.397 -16.645 1.00 93.62 420 PRO A O 1
ATOM 3235 N N . GLY A 1 421 ? -18.106 -17.189 -15.783 1.00 92.06 421 GLY A N 1
ATOM 3236 C CA . GLY A 1 421 ? -19.322 -17.041 -16.584 1.00 92.06 421 GLY A CA 1
ATOM 3237 C C . GLY A 1 421 ? -19.021 -17.067 -18.087 1.00 92.06 421 GLY A C 1
ATOM 3238 O O . GLY A 1 421 ? -18.343 -17.967 -18.574 1.00 92.06 421 GLY A O 1
ATOM 3239 N N . ASN A 1 422 ? -19.515 -16.065 -18.818 1.00 93.06 422 ASN A N 1
ATOM 3240 C CA . ASN A 1 422 ? -19.252 -15.856 -20.247 1.00 93.06 422 ASN A CA 1
ATOM 3241 C C . ASN A 1 422 ? -18.102 -14.867 -20.527 1.00 93.06 422 ASN A C 1
ATOM 3243 O O . ASN A 1 422 ? -17.894 -14.481 -21.678 1.00 93.06 422 ASN A O 1
ATOM 3247 N N . PHE A 1 423 ? -17.383 -14.416 -19.499 1.00 96.75 423 PHE A N 1
ATOM 3248 C CA . PHE A 1 423 ? -16.291 -13.464 -19.658 1.00 96.75 423 PHE A CA 1
ATOM 3249 C C . PHE A 1 423 ? -14.969 -14.180 -19.934 1.00 96.75 423 PHE A C 1
ATOM 3251 O O . PHE A 1 423 ? -14.707 -15.270 -19.426 1.00 96.75 423 PHE A O 1
ATOM 3258 N N . LYS A 1 424 ? -14.095 -13.528 -20.709 1.00 96.12 424 LYS A N 1
ATOM 3259 C CA . LYS A 1 424 ? -12.706 -13.969 -20.870 1.00 96.12 424 LYS A CA 1
ATOM 3260 C C . LYS A 1 424 ? -12.030 -14.026 -19.493 1.00 96.12 424 LYS A C 1
ATOM 3262 O O . LYS A 1 424 ? -12.108 -13.063 -18.733 1.00 96.12 424 LYS A O 1
ATOM 3267 N N . SER A 1 425 ? -11.356 -15.136 -19.205 1.00 95.00 425 SER A N 1
ATOM 3268 C CA . SER A 1 425 ? -10.724 -15.425 -17.909 1.00 95.00 425 SER A CA 1
ATOM 3269 C C . SER A 1 425 ? -9.192 -15.376 -17.927 1.00 95.00 425 SER A C 1
ATOM 3271 O O . SER A 1 425 ? -8.561 -15.569 -16.895 1.00 95.00 425 SER A O 1
ATOM 3273 N N . ALA A 1 426 ? -8.581 -15.122 -19.084 1.00 97.00 426 ALA A N 1
ATOM 3274 C CA . ALA A 1 426 ? -7.137 -14.955 -19.228 1.00 97.00 426 ALA A CA 1
ATOM 3275 C C . ALA A 1 426 ? -6.792 -13.487 -19.490 1.00 97.00 426 ALA A C 1
ATOM 3277 O O . ALA A 1 426 ? -7.552 -12.790 -20.173 1.00 97.00 426 ALA A O 1
ATOM 3278 N N . PHE A 1 427 ? -5.645 -13.040 -18.979 1.00 98.06 427 PHE A N 1
ATOM 3279 C CA . PHE A 1 427 ? -5.098 -11.718 -19.278 1.00 98.06 427 PHE A CA 1
ATOM 3280 C C . PHE A 1 427 ? -4.940 -11.497 -20.795 1.00 98.06 427 PHE A C 1
ATOM 3282 O O . PHE A 1 427 ? -4.973 -12.428 -21.609 1.00 98.06 427 PHE A O 1
ATOM 3289 N N . ASP A 1 428 ? -4.841 -10.236 -21.199 1.00 98.00 428 ASP A N 1
ATOM 3290 C CA . ASP A 1 428 ? -4.661 -9.856 -22.595 1.00 98.00 428 ASP A CA 1
ATOM 3291 C C . ASP A 1 428 ? -3.186 -9.807 -22.995 1.00 98.00 428 ASP A C 1
ATOM 3293 O O . ASP A 1 428 ? -2.330 -9.315 -22.263 1.00 98.00 428 ASP A O 1
ATOM 3297 N N . GLU A 1 429 ? -2.897 -10.291 -24.200 1.00 95.25 429 GLU A N 1
ATOM 3298 C CA . GLU A 1 429 ? -1.574 -10.172 -24.808 1.00 95.25 429 GLU A CA 1
ATOM 3299 C C . GLU A 1 429 ? -1.272 -8.711 -25.193 1.00 95.25 429 GLU A C 1
ATOM 3301 O O . GLU A 1 429 ? -2.198 -7.968 -25.546 1.00 95.25 429 GLU A O 1
ATOM 3306 N N . PRO A 1 430 ? 0.003 -8.275 -25.167 1.00 93.56 430 PRO A N 1
ATOM 3307 C CA . PRO A 1 430 ? 1.217 -9.083 -24.966 1.00 93.56 430 PRO A CA 1
ATOM 3308 C C . PRO A 1 430 ? 1.669 -9.225 -23.499 1.00 93.56 430 PRO A C 1
ATOM 3310 O O . PRO A 1 430 ? 2.750 -9.742 -23.240 1.00 93.56 430 PRO A O 1
ATOM 3313 N N . PHE A 1 431 ? 0.890 -8.728 -22.533 1.00 96.19 431 PHE A N 1
ATOM 3314 C CA . PHE A 1 431 ? 1.296 -8.631 -21.122 1.00 96.19 431 PHE A CA 1
ATOM 3315 C C . PHE A 1 431 ? 0.583 -9.670 -20.240 1.00 96.19 431 PHE A C 1
ATOM 3317 O O . PHE A 1 431 ? 0.160 -9.356 -19.125 1.00 96.19 431 PHE A O 1
ATOM 3324 N N . ALA A 1 432 ? 0.377 -10.883 -20.762 1.00 93.06 432 ALA A N 1
ATOM 3325 C CA . ALA A 1 432 ? -0.395 -11.937 -20.095 1.00 93.06 432 ALA A CA 1
ATOM 3326 C C . ALA A 1 432 ? 0.462 -13.004 -19.393 1.00 93.06 432 ALA A C 1
ATOM 3328 O O . ALA A 1 432 ? -0.040 -13.698 -18.509 1.00 93.06 432 ALA A O 1
ATOM 3329 N N . SER A 1 433 ? 1.728 -13.154 -19.791 1.00 88.81 433 SER A N 1
ATOM 3330 C CA . SER A 1 433 ? 2.643 -14.173 -19.265 1.00 88.81 433 SER A CA 1
ATOM 3331 C C . SER A 1 433 ? 3.575 -13.590 -18.205 1.00 88.81 433 SER A C 1
ATOM 3333 O O . SER A 1 433 ? 4.018 -12.455 -18.333 1.00 88.81 433 SER A O 1
ATOM 3335 N N . ALA A 1 434 ? 3.909 -14.356 -17.170 1.00 90.81 434 ALA A N 1
ATOM 3336 C CA . ALA A 1 434 ? 4.900 -13.964 -16.172 1.00 90.81 434 ALA A CA 1
ATOM 3337 C C . ALA A 1 434 ? 5.595 -15.190 -15.564 1.00 90.81 434 ALA A C 1
ATOM 3339 O O . ALA A 1 434 ? 5.060 -16.303 -15.580 1.00 90.81 434 ALA A O 1
ATOM 3340 N N . SER A 1 435 ? 6.791 -14.983 -15.020 1.00 95.12 435 SER A N 1
ATOM 3341 C CA . SER A 1 435 ? 7.574 -15.995 -14.319 1.00 95.12 435 SER A CA 1
ATOM 3342 C C . SER A 1 435 ? 7.170 -16.109 -12.844 1.00 95.12 435 SER A C 1
ATOM 3344 O O . SER A 1 435 ? 6.459 -15.268 -12.286 1.00 95.12 435 SER A O 1
ATOM 3346 N N . GLY A 1 436 ? 7.655 -17.157 -12.180 1.00 93.06 436 GLY A N 1
ATOM 3347 C CA . GLY A 1 436 ? 7.556 -17.289 -10.732 1.00 93.06 436 GLY A CA 1
ATOM 3348 C C . GLY A 1 436 ? 8.295 -16.167 -9.995 1.00 93.06 436 GLY A C 1
ATOM 3349 O O . GLY A 1 436 ? 7.779 -15.648 -9.010 1.00 93.06 436 GLY A O 1
ATOM 3350 N N . GLY A 1 437 ? 9.436 -15.704 -10.522 1.00 93.88 437 GLY A N 1
ATOM 3351 C CA . GLY A 1 437 ? 10.190 -14.575 -9.970 1.00 93.88 437 GLY A CA 1
ATOM 3352 C C . GLY A 1 437 ? 9.374 -13.282 -9.914 1.00 93.88 437 GLY A C 1
ATOM 3353 O O . GLY A 1 437 ? 9.302 -12.653 -8.862 1.00 93.88 437 GLY A O 1
ATOM 3354 N N . GLY A 1 438 ? 8.678 -12.923 -10.995 1.00 94.56 438 GLY A N 1
ATOM 3355 C CA . GLY A 1 438 ? 7.793 -11.758 -11.019 1.00 94.56 438 GLY A CA 1
ATOM 3356 C C . GLY A 1 438 ? 6.678 -11.849 -9.977 1.00 94.56 438 GLY A C 1
ATOM 3357 O O . GLY A 1 438 ? 6.359 -10.853 -9.327 1.00 94.56 438 GLY A O 1
ATOM 3358 N N . ALA A 1 439 ? 6.128 -13.045 -9.751 1.00 92.44 439 ALA A N 1
ATOM 3359 C CA . ALA A 1 439 ? 5.091 -13.259 -8.745 1.00 92.44 439 ALA A CA 1
ATOM 3360 C C . ALA A 1 439 ? 5.603 -13.146 -7.301 1.00 92.44 439 ALA A C 1
ATOM 3362 O O . ALA A 1 439 ? 4.862 -12.698 -6.426 1.00 92.44 439 ALA A O 1
ATOM 3363 N N . LEU A 1 440 ? 6.862 -13.515 -7.043 1.00 93.81 440 LEU A N 1
ATOM 3364 C CA . LEU A 1 440 ? 7.467 -13.405 -5.714 1.00 93.81 440 LEU A CA 1
ATOM 3365 C C . LEU A 1 440 ? 7.570 -11.956 -5.231 1.00 93.81 440 LEU A C 1
ATOM 3367 O O . LEU A 1 440 ? 7.525 -11.740 -4.025 1.00 93.81 440 LEU A O 1
ATOM 3371 N N . THR A 1 441 ? 7.658 -10.973 -6.136 1.00 93.69 441 THR A N 1
ATOM 3372 C CA . THR A 1 441 ? 7.897 -9.551 -5.804 1.00 93.69 441 THR A CA 1
ATOM 3373 C C . THR A 1 441 ? 6.881 -8.917 -4.837 1.00 93.69 441 THR A C 1
ATOM 3375 O O . THR A 1 441 ? 7.158 -7.865 -4.261 1.00 93.69 441 THR A O 1
ATOM 3378 N N . ASP A 1 442 ? 5.724 -9.545 -4.595 1.00 90.38 442 ASP A N 1
ATOM 3379 C CA . ASP A 1 442 ? 4.769 -9.102 -3.570 1.00 90.38 442 ASP A CA 1
ATOM 3380 C C . ASP A 1 442 ? 5.135 -9.486 -2.131 1.00 90.38 442 ASP A C 1
ATOM 3382 O O . ASP A 1 442 ? 4.575 -8.913 -1.188 1.00 90.38 442 ASP A O 1
ATOM 3386 N N . ALA A 1 443 ? 6.033 -10.453 -1.954 1.00 93.06 443 ALA A N 1
ATOM 3387 C CA . ALA A 1 443 ? 6.560 -10.877 -0.667 1.00 93.06 443 ALA A CA 1
ATOM 3388 C C . ALA A 1 443 ? 7.875 -10.149 -0.360 1.00 93.06 443 ALA A C 1
ATOM 3390 O O . ALA A 1 443 ? 8.697 -9.939 -1.251 1.00 93.06 443 ALA A O 1
ATOM 3391 N N . SER A 1 444 ? 8.105 -9.818 0.913 1.00 91.62 444 SER A N 1
ATOM 3392 C CA . SER A 1 444 ? 9.440 -9.405 1.367 1.00 91.62 444 SER A CA 1
ATOM 3393 C C . SER A 1 444 ? 10.473 -10.489 1.045 1.00 91.62 444 SER A C 1
ATOM 3395 O O . SER A 1 444 ? 10.272 -11.653 1.392 1.00 91.62 444 SER A O 1
ATOM 3397 N N . GLY A 1 445 ? 11.559 -10.094 0.387 1.00 92.69 445 GLY A N 1
ATOM 3398 C CA . GLY A 1 445 ? 12.626 -10.966 -0.107 1.00 92.69 445 GLY A CA 1
ATOM 3399 C C . GLY A 1 445 ? 12.384 -11.505 -1.513 1.00 92.69 445 GLY A C 1
ATOM 3400 O O . GLY A 1 445 ? 13.291 -12.064 -2.131 1.00 92.69 445 GLY A O 1
ATOM 3401 N N . GLY A 1 446 ? 11.173 -11.336 -2.043 1.00 94.12 446 GLY A N 1
ATOM 3402 C CA . GLY A 1 446 ? 10.826 -11.808 -3.371 1.00 94.12 446 GLY A CA 1
ATOM 3403 C C . GLY A 1 446 ? 11.427 -10.972 -4.497 1.00 94.12 446 GLY A C 1
ATOM 3404 O O . GLY A 1 446 ? 11.692 -11.520 -5.564 1.00 94.12 446 GLY A O 1
ATOM 3405 N N . THR A 1 447 ? 11.696 -9.680 -4.268 1.00 95.75 447 THR A N 1
ATOM 3406 C CA . THR A 1 447 ? 12.411 -8.849 -5.253 1.00 95.75 447 THR A CA 1
ATOM 3407 C C . THR A 1 447 ? 13.877 -9.264 -5.312 1.00 95.75 447 THR A C 1
ATOM 3409 O O . THR A 1 447 ? 14.369 -9.550 -6.399 1.00 95.75 447 THR A O 1
ATOM 3412 N N . SER A 1 448 ? 14.536 -9.419 -4.159 1.00 95.94 448 SER A N 1
ATOM 3413 C CA . SER A 1 448 ? 15.890 -9.972 -4.052 1.00 95.94 448 SER A CA 1
ATOM 3414 C C . SER A 1 448 ? 15.996 -11.322 -4.745 1.00 95.94 448 SER A C 1
ATOM 3416 O O . SER A 1 448 ? 16.884 -11.517 -5.570 1.00 95.94 448 SER A O 1
ATOM 3418 N N . GLU A 1 449 ? 15.078 -12.252 -4.471 1.00 95.81 449 GLU A N 1
ATOM 3419 C CA . GLU A 1 449 ? 15.098 -13.559 -5.125 1.00 95.81 449 GLU A CA 1
ATOM 3420 C C . GLU A 1 449 ? 14.920 -13.443 -6.647 1.00 95.81 449 GLU A C 1
ATOM 3422 O O . GLU A 1 449 ? 15.661 -14.080 -7.396 1.00 95.81 449 GLU A O 1
ATOM 3427 N N . ALA A 1 450 ? 13.989 -12.616 -7.131 1.00 96.31 450 ALA A N 1
ATOM 3428 C CA . ALA A 1 450 ? 13.785 -12.409 -8.564 1.00 96.31 450 ALA A CA 1
ATOM 3429 C C . ALA A 1 450 ? 15.029 -11.818 -9.252 1.00 96.31 450 ALA A C 1
ATOM 3431 O O . ALA A 1 450 ? 15.459 -12.334 -10.285 1.00 96.31 450 ALA A O 1
ATOM 3432 N N . VAL A 1 451 ? 15.636 -10.787 -8.654 1.00 96.94 451 VAL A N 1
ATOM 3433 C CA . VAL A 1 451 ? 16.866 -10.142 -9.138 1.00 96.94 451 VAL A CA 1
ATOM 3434 C C . VAL A 1 451 ? 18.024 -11.138 -9.151 1.00 96.94 451 VAL A C 1
ATOM 3436 O O . VAL A 1 451 ? 18.708 -11.266 -10.163 1.00 96.94 451 VAL A O 1
ATOM 3439 N N . LEU A 1 452 ? 18.212 -11.915 -8.081 1.00 96.12 452 LEU A N 1
ATOM 3440 C CA . LEU A 1 452 ? 19.287 -12.905 -7.981 1.00 96.12 452 LEU A CA 1
ATOM 3441 C C . LEU A 1 452 ? 19.131 -14.061 -8.977 1.00 96.12 452 LEU A C 1
ATOM 3443 O O . LEU A 1 452 ? 20.129 -14.505 -9.552 1.00 96.12 452 LEU A O 1
ATOM 3447 N N . ARG A 1 453 ? 17.897 -14.513 -9.255 1.00 95.50 453 ARG A N 1
ATOM 3448 C CA . ARG A 1 453 ? 17.627 -15.510 -10.311 1.00 95.50 453 ARG A CA 1
ATOM 3449 C C . ARG A 1 453 ? 18.104 -15.021 -11.685 1.00 95.50 453 ARG A C 1
ATOM 3451 O O . ARG A 1 453 ? 18.634 -15.811 -12.473 1.00 95.50 453 ARG A O 1
ATOM 3458 N N . VAL A 1 454 ? 17.944 -13.728 -11.976 1.00 95.62 454 VAL A N 1
ATOM 3459 C CA . VAL A 1 454 ? 18.427 -13.125 -13.228 1.00 95.62 454 VAL A CA 1
ATOM 3460 C C . VAL A 1 454 ? 19.932 -12.853 -13.183 1.00 95.62 454 VAL A C 1
ATOM 3462 O O . VAL A 1 454 ? 20.630 -13.214 -14.128 1.00 95.62 454 VAL A O 1
ATOM 3465 N N . ALA A 1 455 ? 20.458 -12.311 -12.082 1.00 94.81 455 ALA A N 1
ATOM 3466 C CA . ALA A 1 455 ? 21.885 -12.030 -11.914 1.00 94.81 455 ALA A CA 1
ATOM 3467 C C . ALA A 1 455 ? 22.739 -13.301 -12.054 1.00 94.81 455 ALA A C 1
ATOM 3469 O O . ALA A 1 455 ? 23.761 -13.281 -12.737 1.00 94.81 455 ALA A O 1
ATOM 3470 N N . HIS A 1 456 ? 22.281 -14.441 -11.521 1.00 94.50 456 HIS A N 1
ATOM 3471 C CA . HIS A 1 456 ? 22.904 -15.745 -11.779 1.00 94.50 456 HIS A CA 1
ATOM 3472 C C . HIS A 1 456 ? 22.987 -16.047 -13.278 1.00 94.50 456 HIS A C 1
ATOM 3474 O O . HIS A 1 456 ? 24.018 -16.496 -13.771 1.00 94.50 456 HIS A O 1
ATOM 3480 N N . SER A 1 457 ? 21.919 -15.770 -14.027 1.00 92.75 457 SER A N 1
ATOM 3481 C CA . SER A 1 457 ? 21.875 -16.023 -15.471 1.00 92.75 457 SER A CA 1
ATOM 3482 C C . SER A 1 457 ? 22.883 -15.159 -16.238 1.00 92.75 457 SER A C 1
ATOM 3484 O O . SER A 1 457 ? 23.467 -15.631 -17.212 1.00 92.75 457 SER A O 1
ATOM 3486 N N . PHE A 1 458 ? 23.145 -13.931 -15.780 1.00 91.38 458 PHE A N 1
ATOM 3487 C CA . PHE A 1 458 ? 24.175 -13.058 -16.353 1.00 91.38 458 PHE A CA 1
ATOM 3488 C C . PHE A 1 458 ? 25.597 -13.482 -15.964 1.00 91.38 458 PHE A C 1
ATOM 3490 O O . PHE A 1 458 ? 26.452 -13.621 -16.839 1.00 91.38 458 PHE A O 1
ATOM 3497 N N . ILE A 1 459 ? 25.841 -13.745 -14.678 1.00 90.44 459 ILE A N 1
ATOM 3498 C CA . ILE A 1 459 ? 27.180 -14.022 -14.135 1.00 90.44 459 ILE A CA 1
ATOM 3499 C C . ILE A 1 459 ? 27.631 -15.447 -14.472 1.00 90.44 459 ILE A C 1
ATOM 3501 O O . ILE A 1 459 ? 28.730 -15.657 -14.984 1.00 90.44 459 ILE A O 1
ATOM 3505 N N . ALA A 1 460 ? 26.782 -16.442 -14.208 1.00 90.62 460 ALA A N 1
ATOM 3506 C CA . ALA A 1 460 ? 27.102 -17.849 -14.435 1.00 90.62 460 ALA A CA 1
ATOM 3507 C C . ALA A 1 460 ? 26.886 -18.287 -15.891 1.00 90.62 460 ALA A C 1
ATOM 3509 O O . ALA A 1 460 ? 27.288 -19.392 -16.256 1.00 90.62 460 ALA A O 1
ATOM 3510 N N . ARG A 1 461 ? 26.247 -17.441 -16.720 1.00 90.50 461 ARG A N 1
ATOM 3511 C CA . ARG A 1 461 ? 25.801 -17.768 -18.088 1.00 90.50 461 ARG A CA 1
ATOM 3512 C C . ARG A 1 461 ? 24.936 -19.034 -18.138 1.00 90.50 461 ARG A C 1
ATOM 3514 O O . ARG A 1 461 ? 25.003 -19.809 -19.090 1.00 90.50 461 ARG A O 1
ATOM 3521 N N . GLN A 1 462 ? 24.136 -19.239 -17.093 1.00 91.00 462 GLN A N 1
ATOM 3522 C CA . GLN A 1 462 ? 23.269 -20.399 -16.922 1.00 91.00 462 GLN A CA 1
ATOM 3523 C C . GLN A 1 462 ? 21.912 -19.968 -16.367 1.00 91.00 462 GLN A C 1
ATOM 3525 O O . GLN A 1 462 ? 21.835 -19.341 -15.310 1.00 91.00 462 GLN A O 1
ATOM 3530 N N . ASP A 1 463 ? 20.845 -20.358 -17.061 1.00 90.50 463 ASP A N 1
ATOM 3531 C CA . ASP A 1 463 ? 19.478 -20.045 -16.654 1.00 90.50 463 ASP A CA 1
ATOM 3532 C C . ASP A 1 463 ? 19.049 -20.814 -15.397 1.00 90.50 463 ASP A C 1
ATOM 3534 O O . ASP A 1 463 ? 19.387 -21.984 -15.196 1.00 90.50 463 ASP A O 1
ATOM 3538 N N . ILE A 1 464 ? 18.249 -20.148 -14.562 1.00 91.75 464 ILE A N 1
ATOM 3539 C CA . ILE A 1 464 ? 17.647 -20.744 -13.369 1.00 91.75 464 ILE A CA 1
ATOM 3540 C C . ILE A 1 464 ? 16.353 -21.489 -13.718 1.00 91.75 464 ILE A C 1
ATOM 3542 O O . ILE A 1 464 ? 15.429 -20.941 -14.323 1.00 91.75 464 ILE A O 1
ATOM 3546 N N . THR A 1 465 ? 16.271 -22.729 -13.242 1.00 92.00 465 THR A N 1
ATOM 3547 C CA . THR A 1 465 ? 15.080 -23.589 -13.247 1.00 92.00 465 THR A CA 1
ATOM 3548 C C . THR A 1 465 ? 14.416 -23.611 -11.866 1.00 92.00 465 THR A C 1
ATOM 3550 O O . THR A 1 465 ? 14.963 -23.084 -10.897 1.00 92.00 465 THR A O 1
ATOM 3553 N N . HIS A 1 466 ? 13.254 -24.258 -11.739 1.00 89.50 466 HIS A N 1
ATOM 3554 C CA . HIS A 1 466 ? 12.620 -24.471 -10.429 1.00 89.50 466 HIS A CA 1
ATOM 3555 C C . HIS A 1 466 ? 13.477 -25.310 -9.473 1.00 89.50 466 HIS A C 1
ATOM 3557 O O . HIS A 1 466 ? 13.506 -25.027 -8.280 1.00 89.50 466 HIS A O 1
ATOM 3563 N N . ASP A 1 467 ? 14.238 -26.282 -9.980 1.00 87.88 467 ASP A N 1
ATOM 3564 C CA . ASP A 1 467 ? 15.097 -27.130 -9.142 1.00 87.88 467 ASP A CA 1
ATOM 3565 C C . ASP A 1 467 ? 16.319 -26.371 -8.606 1.00 87.88 467 ASP A C 1
ATOM 3567 O O . ASP A 1 467 ? 16.821 -26.652 -7.512 1.00 87.88 467 ASP A O 1
ATOM 3571 N N . THR A 1 468 ? 16.804 -25.389 -9.370 1.00 89.06 468 THR A N 1
ATOM 3572 C CA . THR A 1 468 ? 17.970 -24.574 -9.007 1.00 89.06 468 THR A CA 1
ATOM 3573 C C . THR A 1 468 ? 17.596 -23.269 -8.306 1.00 89.06 468 THR A C 1
ATOM 3575 O O . THR A 1 468 ? 18.456 -22.668 -7.672 1.00 89.06 468 THR A O 1
ATOM 3578 N N . SER A 1 469 ? 16.332 -22.832 -8.346 1.00 88.25 469 SER A N 1
ATOM 3579 C CA . SER A 1 469 ? 15.888 -21.588 -7.693 1.00 88.25 469 SER A CA 1
ATOM 3580 C C . SER A 1 469 ? 16.062 -21.608 -6.170 1.00 88.25 469 SER A C 1
ATOM 3582 O O . SER A 1 469 ? 16.246 -20.559 -5.557 1.00 88.25 469 SER A O 1
ATOM 3584 N N . ARG A 1 470 ? 16.113 -22.805 -5.566 1.00 87.12 470 ARG A N 1
ATOM 3585 C CA . ARG A 1 470 ? 16.397 -23.017 -4.136 1.00 87.12 470 ARG A CA 1
ATOM 3586 C C . ARG A 1 470 ? 17.718 -22.412 -3.655 1.00 87.12 470 ARG A C 1
ATOM 3588 O O . ARG A 1 470 ? 17.868 -22.223 -2.454 1.00 87.12 470 ARG A O 1
ATOM 3595 N N . LEU A 1 471 ? 18.644 -22.092 -4.566 1.00 87.12 471 LEU A N 1
ATOM 3596 C CA . LEU A 1 471 ? 19.862 -21.328 -4.262 1.00 87.12 471 LEU A CA 1
ATOM 3597 C C . LEU A 1 471 ? 19.559 -19.996 -3.559 1.00 87.12 471 LEU A C 1
ATOM 3599 O O . LEU A 1 471 ? 20.390 -19.499 -2.809 1.00 87.12 471 LEU A O 1
ATOM 3603 N N . PHE A 1 472 ? 18.363 -19.445 -3.777 1.00 91.69 472 PHE A N 1
ATOM 3604 C CA . PHE A 1 472 ? 17.931 -18.149 -3.258 1.00 91.69 472 PHE A CA 1
ATOM 3605 C C . PHE A 1 472 ? 16.811 -18.268 -2.218 1.00 91.69 472 PHE A C 1
ATOM 3607 O O . PHE A 1 472 ? 16.210 -17.267 -1.838 1.00 91.69 472 PHE A O 1
ATOM 3614 N N . ALA A 1 473 ? 16.515 -19.481 -1.734 1.00 87.50 473 ALA A N 1
ATOM 3615 C CA . ALA A 1 473 ? 15.430 -19.709 -0.778 1.00 87.50 473 ALA A CA 1
ATOM 3616 C C . ALA A 1 473 ? 15.624 -18.936 0.538 1.00 87.50 473 ALA A C 1
ATOM 3618 O O . ALA A 1 473 ? 14.640 -18.584 1.190 1.00 87.50 473 ALA A O 1
ATOM 3619 N N . ASP A 1 474 ? 16.871 -18.624 0.901 1.00 88.62 474 ASP A N 1
ATOM 3620 C CA . ASP A 1 474 ? 17.186 -17.840 2.093 1.00 88.62 474 ASP A CA 1
ATOM 3621 C C . ASP A 1 474 ? 16.641 -16.407 2.035 1.00 88.62 474 ASP A C 1
ATOM 3623 O O . ASP A 1 474 ? 16.375 -15.839 3.095 1.00 88.62 474 ASP A O 1
ATOM 3627 N N . CYS A 1 475 ? 16.383 -15.854 0.839 1.00 89.75 475 CYS A N 1
ATOM 3628 C CA . CYS A 1 475 ? 15.694 -14.569 0.670 1.00 89.75 475 CYS A CA 1
ATOM 3629 C C . CYS A 1 475 ? 14.268 -14.602 1.233 1.00 89.75 475 CYS A C 1
ATOM 3631 O O . CYS A 1 475 ? 13.773 -13.591 1.716 1.00 89.75 475 CYS A O 1
ATOM 3633 N N . ARG A 1 476 ? 13.618 -15.774 1.229 1.00 87.00 476 ARG A N 1
ATOM 3634 C CA . ARG A 1 476 ? 12.247 -15.967 1.733 1.00 87.00 476 ARG A CA 1
ATOM 3635 C C . ARG A 1 476 ? 12.170 -16.073 3.248 1.00 87.00 476 ARG A C 1
ATOM 3637 O O . ARG A 1 476 ? 11.068 -16.201 3.789 1.00 87.00 476 ARG A O 1
ATOM 3644 N N . ARG A 1 477 ? 13.313 -16.069 3.943 1.00 73.56 477 ARG A N 1
ATOM 3645 C CA . ARG A 1 477 ? 13.355 -15.978 5.403 1.00 73.56 477 ARG A CA 1
ATOM 3646 C C . ARG A 1 477 ? 12.918 -14.568 5.775 1.00 73.56 477 ARG A C 1
ATOM 3648 O O . ARG A 1 477 ? 13.736 -13.666 5.932 1.00 73.56 477 ARG A O 1
ATOM 3655 N N . ALA A 1 478 ? 11.601 -14.383 5.838 1.00 55.69 478 ALA A N 1
ATOM 3656 C CA . ALA A 1 478 ? 11.006 -13.173 6.361 1.00 55.69 478 ALA A CA 1
ATOM 3657 C C . ALA A 1 478 ? 11.493 -13.013 7.800 1.00 55.69 478 ALA A C 1
ATOM 3659 O O . ALA A 1 478 ? 11.300 -13.908 8.628 1.00 55.69 478 ALA A O 1
ATOM 3660 N N . SER A 1 479 ? 12.152 -11.893 8.066 1.00 53.00 479 SER A N 1
ATOM 3661 C CA . SER A 1 479 ? 12.507 -11.497 9.415 1.00 53.00 479 SER A CA 1
ATOM 3662 C C . SER A 1 479 ? 11.236 -11.299 10.246 1.00 53.00 479 SER A C 1
ATOM 3664 O O . SER A 1 479 ? 10.151 -11.003 9.725 1.00 53.00 479 SER A O 1
ATOM 3666 N N . GLU A 1 480 ? 11.348 -11.497 11.558 1.00 54.72 480 GLU A N 1
ATOM 3667 C CA . GLU A 1 480 ? 10.268 -11.138 12.472 1.00 54.72 480 GLU A CA 1
ATOM 3668 C C . GLU A 1 480 ? 9.936 -9.638 12.333 1.00 54.72 480 GLU A C 1
ATOM 3670 O O . GLU A 1 480 ? 10.744 -8.834 11.867 1.00 54.72 480 GLU A O 1
ATOM 3675 N N . LEU A 1 481 ? 8.713 -9.244 12.705 1.00 57.22 481 LEU A N 1
ATOM 3676 C CA . LEU A 1 481 ? 8.236 -7.861 12.590 1.00 57.22 481 LEU A CA 1
ATOM 3677 C C . LEU A 1 481 ? 9.227 -6.859 13.215 1.00 57.22 481 LEU A C 1
ATOM 3679 O O . LEU A 1 481 ? 9.286 -6.713 14.432 1.00 57.22 481 LEU A O 1
ATOM 3683 N N . GLY A 1 482 ? 9.929 -6.107 12.362 1.00 54.75 482 GLY A N 1
ATOM 3684 C CA . GLY A 1 482 ? 10.865 -5.057 12.773 1.00 54.75 482 GLY A CA 1
ATOM 3685 C C . GLY A 1 482 ? 12.345 -5.444 12.773 1.00 54.75 482 GLY A C 1
ATOM 3686 O O . GLY A 1 482 ? 13.153 -4.574 13.091 1.00 54.75 482 GLY A O 1
ATOM 3687 N N . ASP A 1 483 ? 12.678 -6.676 12.395 1.00 64.25 483 ASP A N 1
ATOM 3688 C CA . ASP A 1 483 ? 14.046 -7.159 12.187 1.00 64.25 483 ASP A CA 1
ATOM 3689 C C . ASP A 1 483 ? 14.375 -7.229 10.681 1.00 64.25 483 ASP A C 1
ATOM 3691 O O . ASP A 1 483 ? 13.483 -7.057 9.840 1.00 64.25 483 ASP A O 1
ATOM 3695 N N . TRP A 1 484 ? 15.629 -7.471 10.310 1.00 79.62 484 TRP A N 1
ATOM 3696 C CA . TRP A 1 484 ? 16.067 -7.629 8.922 1.00 79.62 484 TRP A CA 1
ATOM 3697 C C . TRP A 1 484 ? 16.941 -8.868 8.726 1.00 79.62 484 TRP A C 1
ATOM 3699 O O . TRP A 1 484 ? 17.590 -9.346 9.649 1.00 79.62 484 TRP A O 1
ATOM 3709 N N . SER A 1 485 ? 16.940 -9.412 7.509 1.00 81.19 485 SER A N 1
ATOM 3710 C CA . SER A 1 485 ? 17.688 -10.634 7.199 1.00 81.19 485 SER A CA 1
ATOM 3711 C C . SER A 1 485 ? 19.007 -10.296 6.511 1.00 81.19 485 SER A C 1
ATOM 3713 O O . SER A 1 485 ? 18.988 -9.777 5.394 1.00 81.19 485 SER A O 1
ATOM 3715 N N . ASP A 1 486 ? 20.127 -10.630 7.156 1.00 84.81 486 ASP A N 1
ATOM 3716 C CA . ASP A 1 486 ? 21.463 -10.660 6.551 1.00 84.81 486 ASP A CA 1
ATOM 3717 C C . ASP A 1 486 ? 21.672 -11.984 5.799 1.00 84.81 486 ASP A C 1
ATOM 3719 O O . ASP A 1 486 ? 21.423 -13.070 6.345 1.00 84.81 486 ASP A O 1
ATOM 3723 N N . ILE A 1 487 ? 22.066 -11.914 4.525 1.00 85.69 487 ILE A N 1
ATOM 3724 C CA . ILE A 1 487 ? 22.158 -13.087 3.659 1.00 85.69 487 ILE A CA 1
ATOM 3725 C C . ILE A 1 487 ? 23.400 -13.006 2.773 1.00 85.69 487 ILE A C 1
ATOM 3727 O O . ILE A 1 487 ? 23.512 -12.164 1.888 1.00 85.69 487 ILE A O 1
ATOM 3731 N N . GLN A 1 488 ? 24.279 -13.990 2.939 1.00 87.50 488 GLN A N 1
ATOM 3732 C CA . GLN A 1 488 ? 25.376 -14.265 2.017 1.00 87.50 488 GLN A CA 1
ATOM 3733 C C . GLN A 1 488 ? 24.906 -15.272 0.968 1.00 87.50 488 GLN A C 1
ATOM 3735 O O . GLN A 1 488 ? 24.581 -16.415 1.294 1.00 87.50 488 GLN A O 1
ATOM 3740 N N . VAL A 1 489 ? 24.866 -14.857 -0.295 1.00 87.31 489 VAL A N 1
ATOM 3741 C CA . VAL A 1 489 ? 24.340 -15.663 -1.400 1.00 87.31 489 VAL A CA 1
ATOM 3742 C C . VAL A 1 489 ? 25.445 -15.966 -2.400 1.00 87.31 489 VAL A C 1
ATOM 3744 O O . VAL A 1 489 ? 25.991 -15.068 -3.035 1.00 87.31 489 VAL A O 1
ATOM 3747 N N . ALA A 1 490 ? 25.731 -17.248 -2.624 1.00 87.56 490 ALA A N 1
ATOM 3748 C CA . ALA A 1 490 ? 26.577 -17.677 -3.734 1.00 87.56 490 ALA A CA 1
ATOM 3749 C C . ALA A 1 490 ? 25.803 -17.556 -5.062 1.00 87.56 490 ALA A C 1
ATOM 3751 O O . ALA A 1 490 ? 25.203 -18.520 -5.536 1.00 87.56 490 ALA A O 1
ATOM 3752 N N . VAL A 1 491 ? 25.789 -16.355 -5.652 1.00 88.19 491 VAL A N 1
ATOM 3753 C CA . VAL A 1 491 ? 25.049 -16.053 -6.894 1.00 88.19 491 VAL A CA 1
ATOM 3754 C C . VAL A 1 491 ? 25.597 -16.807 -8.105 1.00 88.19 491 VAL A C 1
ATOM 3756 O O . VAL A 1 491 ? 24.871 -17.026 -9.066 1.00 88.19 491 VAL A O 1
ATOM 3759 N N . ALA A 1 492 ? 26.868 -17.212 -8.070 1.00 86.06 492 ALA A N 1
ATOM 3760 C CA . ALA A 1 492 ? 27.489 -18.034 -9.102 1.00 86.06 492 ALA A CA 1
ATOM 3761 C C . ALA A 1 492 ? 28.535 -18.959 -8.442 1.00 86.06 492 ALA A C 1
ATOM 3763 O O . ALA A 1 492 ? 29.728 -18.635 -8.421 1.00 86.06 492 ALA A O 1
ATOM 3764 N N . PRO A 1 493 ? 28.105 -20.086 -7.832 1.00 82.50 493 PRO A N 1
ATOM 3765 C CA . PRO A 1 493 ? 28.968 -20.912 -6.982 1.00 82.50 493 PRO A CA 1
ATOM 3766 C C . PRO A 1 493 ? 30.190 -21.474 -7.714 1.00 82.50 493 PRO A C 1
ATOM 3768 O O . PRO A 1 493 ? 31.278 -21.522 -7.148 1.00 82.50 493 PRO A O 1
ATOM 3771 N N . ALA A 1 494 ? 30.031 -21.855 -8.986 1.00 80.44 494 ALA A N 1
ATOM 3772 C CA . ALA A 1 494 ? 31.121 -22.388 -9.805 1.00 80.44 494 ALA A CA 1
ATOM 3773 C C . ALA A 1 494 ? 32.210 -21.339 -10.102 1.00 80.44 494 ALA A C 1
ATOM 3775 O O . ALA A 1 494 ? 33.368 -21.691 -10.308 1.00 80.44 494 ALA A O 1
ATOM 3776 N N . GLN A 1 495 ? 31.844 -20.057 -10.100 1.00 84.00 495 GLN A N 1
ATOM 3777 C CA . GLN A 1 495 ? 32.730 -18.912 -10.291 1.00 84.00 495 GLN A CA 1
ATOM 3778 C C . GLN A 1 495 ? 33.196 -18.309 -8.954 1.00 84.00 495 GLN A C 1
ATOM 3780 O O . GLN A 1 495 ? 33.917 -17.315 -8.955 1.00 84.00 495 GLN A O 1
ATOM 3785 N N . GLY A 1 496 ? 32.770 -18.871 -7.815 1.00 83.50 496 GLY A N 1
ATOM 3786 C CA . GLY A 1 496 ? 33.095 -18.359 -6.483 1.00 83.50 496 GLY A CA 1
ATOM 3787 C C . GLY A 1 496 ? 32.523 -16.969 -6.182 1.00 83.50 496 GLY A C 1
ATOM 3788 O O . GLY A 1 496 ? 33.025 -16.296 -5.286 1.00 83.50 496 GLY A O 1
ATOM 3789 N N . ARG A 1 497 ? 31.498 -16.507 -6.917 1.00 86.31 497 ARG A N 1
ATOM 3790 C CA . ARG A 1 497 ? 30.903 -15.179 -6.697 1.00 86.31 497 ARG A CA 1
ATOM 3791 C C . ARG A 1 497 ? 29.864 -15.256 -5.582 1.00 86.31 497 ARG A C 1
ATOM 3793 O O . ARG A 1 497 ? 28.828 -15.906 -5.739 1.00 86.31 497 ARG A O 1
ATOM 3800 N N . VAL A 1 498 ? 30.150 -14.570 -4.481 1.00 91.25 498 VAL A N 1
ATOM 3801 C CA . VAL A 1 498 ? 29.259 -14.413 -3.328 1.00 91.25 498 VAL A CA 1
ATOM 3802 C C . VAL A 1 498 ? 28.823 -12.956 -3.247 1.00 91.25 498 VAL A C 1
ATOM 3804 O O . VAL A 1 498 ? 29.643 -12.060 -3.431 1.00 91.25 498 VAL A O 1
ATOM 3807 N N . LEU A 1 499 ? 27.533 -12.733 -3.016 1.00 93.12 499 LEU A N 1
ATOM 3808 C CA . LEU A 1 499 ? 26.948 -11.424 -2.773 1.00 93.12 499 LEU A CA 1
ATOM 3809 C C . LEU A 1 499 ? 26.445 -11.366 -1.338 1.00 93.12 499 LEU A C 1
ATOM 3811 O O . LEU A 1 499 ? 25.646 -12.203 -0.923 1.00 93.12 499 LEU A O 1
ATOM 3815 N N . ASP A 1 500 ? 26.887 -10.343 -0.625 1.00 93.75 500 ASP A N 1
ATOM 3816 C CA . ASP A 1 500 ? 26.281 -9.923 0.632 1.00 93.75 500 ASP A CA 1
ATOM 3817 C C . ASP A 1 500 ? 25.040 -9.066 0.358 1.00 93.75 500 ASP A C 1
ATOM 3819 O O . ASP A 1 500 ? 25.151 -8.031 -0.309 1.00 93.75 500 ASP A O 1
ATOM 3823 N N . ILE A 1 501 ? 23.869 -9.492 0.829 1.00 94.75 501 ILE A N 1
ATOM 3824 C CA . ILE A 1 501 ? 22.602 -8.790 0.619 1.00 94.75 501 ILE A CA 1
ATOM 3825 C C . ILE A 1 501 ? 21.795 -8.660 1.914 1.00 94.75 501 ILE A C 1
ATOM 3827 O O . ILE A 1 501 ? 21.974 -9.423 2.861 1.00 94.75 501 ILE A O 1
ATOM 3831 N N . ALA A 1 502 ? 20.833 -7.736 1.920 1.00 94.25 502 ALA A N 1
ATOM 3832 C CA . ALA A 1 502 ? 19.848 -7.624 2.992 1.00 94.25 502 ALA A CA 1
ATOM 3833 C C . ALA A 1 502 ? 18.405 -7.577 2.465 1.00 94.25 502 ALA A C 1
ATOM 3835 O O . ALA A 1 502 ? 18.127 -7.046 1.388 1.00 94.25 502 ALA A O 1
ATOM 3836 N N . VAL A 1 503 ? 17.469 -8.126 3.243 1.00 93.94 503 VAL A N 1
ATOM 3837 C CA . VAL A 1 503 ? 16.022 -8.079 2.964 1.00 93.94 503 VAL A CA 1
ATOM 3838 C C . VAL A 1 503 ? 15.302 -7.388 4.117 1.00 93.94 503 VAL A C 1
ATOM 3840 O O . VAL A 1 503 ? 15.351 -7.861 5.255 1.00 93.94 503 VAL A O 1
ATOM 3843 N N . LEU A 1 504 ? 14.617 -6.277 3.821 1.00 93.19 504 LEU A N 1
ATOM 3844 C CA . LEU A 1 504 ? 13.978 -5.410 4.814 1.00 93.19 504 LEU A CA 1
ATOM 3845 C C . LEU A 1 504 ? 12.447 -5.400 4.631 1.00 93.19 504 LEU A C 1
ATOM 3847 O O . LEU A 1 504 ? 11.906 -4.795 3.699 1.00 93.19 504 LEU A O 1
ATOM 3851 N N . GLY A 1 505 ? 11.730 -6.060 5.547 1.00 90.62 505 GLY A N 1
ATOM 3852 C CA . GLY A 1 505 ? 10.266 -6.169 5.554 1.00 90.62 505 GLY A CA 1
ATOM 3853 C C . GLY A 1 505 ? 9.582 -5.228 6.549 1.00 90.62 505 GLY A C 1
ATOM 3854 O O . GLY A 1 505 ? 9.211 -5.628 7.649 1.00 90.62 505 GLY A O 1
ATOM 3855 N N . GLY A 1 506 ? 9.349 -3.981 6.149 1.00 91.56 506 GLY A N 1
ATOM 3856 C CA . GLY A 1 506 ? 8.678 -2.952 6.942 1.00 91.56 506 GLY A CA 1
ATOM 3857 C C . GLY A 1 506 ? 9.567 -1.734 7.199 1.00 91.56 506 GLY A C 1
ATOM 3858 O O . GLY A 1 506 ? 10.772 -1.857 7.393 1.00 91.56 506 GLY A O 1
ATOM 3859 N N . SER A 1 507 ? 8.977 -0.539 7.293 1.00 92.75 507 SER A N 1
ATOM 3860 C CA . SER A 1 507 ? 9.729 0.700 7.565 1.00 92.75 507 SER A CA 1
ATOM 3861 C C . SER A 1 507 ? 10.474 0.699 8.905 1.00 92.75 507 SER A C 1
ATOM 3863 O O . SER A 1 507 ? 11.434 1.449 9.068 1.00 92.75 507 SER A O 1
ATOM 3865 N N . ARG A 1 508 ? 10.060 -0.140 9.865 1.00 91.31 508 ARG A N 1
ATOM 3866 C CA . ARG A 1 508 ? 10.819 -0.367 11.099 1.00 91.31 508 ARG A CA 1
ATOM 3867 C C . ARG A 1 508 ? 12.142 -1.076 10.807 1.00 91.31 508 ARG A C 1
ATOM 3869 O O . ARG A 1 508 ? 13.171 -0.538 11.183 1.00 91.31 508 ARG A O 1
ATOM 3876 N N . ALA A 1 509 ? 12.105 -2.195 10.079 1.00 91.44 509 ALA A N 1
ATOM 3877 C CA . ALA A 1 509 ? 13.297 -2.936 9.662 1.00 91.44 509 ALA A CA 1
ATOM 3878 C C . ALA A 1 509 ? 14.244 -2.064 8.825 1.00 91.44 509 ALA A C 1
ATOM 3880 O O . ALA A 1 509 ? 15.445 -2.054 9.065 1.00 91.44 509 ALA A O 1
ATOM 3881 N N . ILE A 1 510 ? 13.688 -1.260 7.908 1.00 94.38 510 ILE A N 1
ATOM 3882 C CA . ILE A 1 510 ? 14.460 -0.300 7.107 1.00 94.38 510 ILE A CA 1
ATOM 3883 C C . ILE A 1 510 ? 15.231 0.672 8.003 1.00 94.38 510 ILE A C 1
ATOM 3885 O O . ILE A 1 510 ? 16.433 0.845 7.842 1.00 94.38 510 ILE A O 1
ATOM 3889 N N . GLN A 1 511 ? 14.553 1.311 8.956 1.00 92.69 511 GLN A N 1
ATOM 3890 C CA . GLN A 1 511 ? 15.203 2.290 9.825 1.00 92.69 511 GLN A CA 1
ATOM 3891 C C . GLN A 1 511 ? 16.213 1.651 10.785 1.00 92.69 511 GLN A C 1
ATOM 3893 O O . GLN A 1 511 ? 17.243 2.271 11.036 1.00 92.69 511 GLN A O 1
ATOM 3898 N N . SER A 1 512 ? 15.947 0.440 11.291 1.00 91.38 512 SER A N 1
ATOM 3899 C CA . SER A 1 512 ? 16.908 -0.312 12.111 1.00 91.38 512 SER A CA 1
ATOM 3900 C C . SER A 1 512 ? 18.175 -0.632 11.319 1.00 91.38 512 SER A C 1
ATOM 3902 O O . SER A 1 512 ? 19.262 -0.271 11.753 1.00 91.38 512 SER A O 1
ATOM 3904 N N . PHE A 1 513 ? 18.033 -1.193 10.112 1.00 93.12 513 PHE A N 1
ATOM 3905 C CA . PHE A 1 513 ? 19.158 -1.499 9.225 1.00 93.12 513 PHE A CA 1
ATOM 3906 C C . PHE A 1 513 ? 20.009 -0.261 8.930 1.00 93.12 513 PHE A C 1
ATOM 3908 O O . PHE A 1 513 ? 21.227 -0.302 9.070 1.00 93.12 513 PHE A O 1
ATOM 3915 N N . LEU A 1 514 ? 19.381 0.861 8.558 1.00 93.25 514 LEU A N 1
ATOM 3916 C CA . LEU A 1 514 ? 20.121 2.087 8.252 1.00 93.25 514 LEU A CA 1
ATOM 3917 C C . LEU A 1 514 ? 20.894 2.618 9.465 1.00 93.25 514 LEU A C 1
ATOM 3919 O O . LEU A 1 514 ? 22.002 3.110 9.291 1.00 93.25 514 LEU A O 1
ATOM 3923 N N . ALA A 1 515 ? 20.342 2.509 10.674 1.00 90.69 515 ALA A N 1
ATOM 3924 C CA . ALA A 1 515 ? 21.044 2.906 11.892 1.00 90.69 515 ALA A CA 1
ATOM 3925 C C . ALA A 1 515 ? 22.202 1.945 12.228 1.00 90.69 515 ALA A C 1
ATOM 3927 O O . ALA A 1 515 ? 23.302 2.390 12.540 1.00 90.69 515 ALA A O 1
ATOM 3928 N N . GLU A 1 516 ? 21.978 0.632 12.131 1.00 89.88 516 GLU A N 1
ATOM 3929 C CA . GLU A 1 516 ? 22.981 -0.402 12.431 1.00 89.88 516 GLU A CA 1
ATOM 3930 C C . GLU A 1 516 ? 24.161 -0.384 11.451 1.00 89.88 516 GLU A C 1
ATOM 3932 O O . GLU A 1 516 ? 25.306 -0.548 11.864 1.00 89.88 516 GLU A O 1
ATOM 3937 N N . GLN A 1 517 ? 23.890 -0.132 10.168 1.00 89.56 517 GLN A N 1
ATOM 3938 C CA . GLN A 1 517 ? 24.905 0.020 9.120 1.00 89.56 517 GLN A CA 1
ATOM 3939 C C . GLN A 1 517 ? 25.472 1.449 9.034 1.00 89.56 517 GLN A C 1
ATOM 3941 O O . GLN A 1 517 ? 26.243 1.745 8.127 1.00 89.56 517 GLN A O 1
ATOM 3946 N N . GLN A 1 518 ? 25.070 2.351 9.941 1.00 89.56 518 GLN A N 1
ATOM 3947 C CA . GLN A 1 518 ? 25.500 3.758 9.977 1.00 89.56 518 GLN A CA 1
ATOM 3948 C C . GLN A 1 518 ? 25.235 4.526 8.664 1.00 89.56 518 GLN A C 1
ATOM 3950 O O . GLN A 1 518 ? 25.925 5.484 8.323 1.00 89.56 518 GLN A O 1
ATOM 3955 N N . LEU A 1 519 ? 24.200 4.120 7.926 1.00 90.69 519 LEU A N 1
ATOM 3956 C CA . LEU A 1 519 ? 23.755 4.729 6.670 1.00 90.69 519 LEU A CA 1
ATOM 3957 C C . LEU A 1 519 ? 22.704 5.827 6.882 1.00 90.69 519 LEU A C 1
ATOM 3959 O O . LEU A 1 519 ? 22.300 6.493 5.928 1.00 90.69 519 LEU A O 1
ATOM 3963 N N . ASP A 1 520 ? 22.236 6.028 8.112 1.00 87.69 520 ASP A N 1
ATOM 3964 C CA . ASP A 1 520 ? 21.247 7.045 8.464 1.00 87.69 520 ASP A CA 1
ATOM 3965 C C . ASP A 1 520 ? 21.823 8.474 8.502 1.00 87.69 520 ASP A C 1
ATOM 3967 O O . ASP A 1 520 ? 21.061 9.433 8.359 1.00 87.69 520 ASP A O 1
ATOM 3971 N N . ASN A 1 521 ? 23.150 8.619 8.612 1.00 82.88 521 ASN A N 1
ATOM 3972 C CA . ASN A 1 521 ? 23.854 9.899 8.661 1.00 82.88 521 ASN A CA 1
ATOM 3973 C C . ASN A 1 521 ? 24.840 10.069 7.487 1.00 82.88 521 ASN A C 1
ATOM 3975 O O . ASN A 1 521 ? 25.695 9.211 7.265 1.00 82.88 521 ASN A O 1
ATOM 3979 N N . PRO A 1 522 ? 24.787 11.191 6.744 1.00 76.94 522 PRO A N 1
ATOM 3980 C CA . PRO A 1 522 ? 25.734 11.447 5.665 1.00 76.94 522 PRO A CA 1
ATOM 3981 C C . PRO A 1 522 ? 27.142 11.707 6.224 1.00 76.94 522 PRO A C 1
ATOM 3983 O O . PRO A 1 522 ? 27.341 12.640 7.001 1.00 76.94 522 PRO A O 1
ATOM 3986 N N . GLY A 1 523 ? 28.127 10.917 5.785 1.00 66.00 523 GLY A N 1
ATOM 3987 C CA . GLY A 1 523 ? 29.540 11.108 6.133 1.00 66.00 523 GLY A CA 1
ATOM 3988 C C . GLY A 1 523 ? 30.010 10.402 7.407 1.00 66.00 523 GLY A C 1
ATOM 3989 O O . GLY A 1 523 ? 31.082 10.741 7.904 1.00 66.00 523 GLY A O 1
ATOM 3990 N N . ALA A 1 524 ? 29.237 9.449 7.937 1.00 63.88 524 ALA A N 1
ATOM 3991 C CA . ALA A 1 524 ? 29.777 8.482 8.887 1.00 63.88 524 ALA A CA 1
ATOM 3992 C C . ALA A 1 524 ? 30.907 7.684 8.212 1.00 63.88 524 ALA A C 1
ATOM 3994 O O . ALA A 1 524 ? 30.764 7.265 7.062 1.00 63.88 524 ALA A O 1
ATOM 3995 N N . ASP A 1 525 ? 32.032 7.520 8.908 1.00 60.06 525 ASP A N 1
ATOM 3996 C CA . ASP A 1 525 ? 33.123 6.659 8.452 1.00 60.06 525 ASP A CA 1
ATOM 3997 C C . ASP A 1 525 ? 32.666 5.213 8.672 1.00 60.06 525 ASP A C 1
ATOM 3999 O O . ASP A 1 525 ? 32.572 4.741 9.808 1.00 60.06 525 ASP A O 1
ATOM 4003 N N . THR A 1 526 ? 32.230 4.551 7.603 1.00 59.12 526 THR A N 1
ATOM 4004 C CA . THR A 1 526 ? 31.684 3.198 7.697 1.00 59.12 526 THR A CA 1
ATOM 4005 C C . THR A 1 526 ? 32.837 2.200 7.768 1.00 59.12 526 THR A C 1
ATOM 4007 O O . THR A 1 526 ? 33.341 1.765 6.737 1.00 59.12 526 THR A O 1
ATOM 4010 N N . ASP A 1 527 ? 33.220 1.794 8.980 1.00 59.03 527 ASP A N 1
ATOM 4011 C CA . ASP A 1 527 ? 34.092 0.623 9.210 1.00 59.03 527 ASP A CA 1
ATOM 4012 C C . ASP A 1 527 ? 33.389 -0.711 8.853 1.00 59.03 527 ASP A C 1
ATOM 4014 O O . ASP A 1 527 ? 33.992 -1.784 8.900 1.00 59.03 527 ASP A O 1
ATOM 4018 N N . THR A 1 528 ? 32.094 -0.670 8.521 1.00 65.00 528 THR A N 1
ATOM 4019 C CA . THR A 1 528 ? 31.276 -1.830 8.149 1.00 65.00 528 THR A CA 1
ATOM 4020 C C . THR A 1 528 ? 31.322 -2.088 6.646 1.00 65.00 528 THR A C 1
ATOM 4022 O O . THR A 1 528 ? 31.032 -1.186 5.858 1.00 65.00 528 THR A O 1
ATOM 4025 N N . GLU A 1 529 ? 31.613 -3.330 6.245 1.00 80.38 529 GLU A N 1
ATOM 4026 C CA . GLU A 1 529 ? 31.477 -3.763 4.849 1.00 80.38 529 GLU A CA 1
ATOM 4027 C C . GLU A 1 529 ? 30.045 -3.518 4.356 1.00 80.38 529 GLU A C 1
ATOM 4029 O O . GLU A 1 529 ? 29.068 -3.977 4.952 1.00 80.38 529 GLU A O 1
ATOM 4034 N N . LEU A 1 530 ? 29.919 -2.755 3.268 1.00 89.00 530 LEU A N 1
ATOM 4035 C CA . LEU A 1 530 ? 28.623 -2.412 2.702 1.00 89.00 530 LEU A CA 1
ATOM 4036 C C . LEU A 1 530 ? 28.015 -3.624 1.995 1.00 89.00 530 LEU A C 1
ATOM 4038 O O . LEU A 1 530 ? 28.676 -4.318 1.222 1.00 89.00 530 LEU A O 1
ATOM 4042 N N . LYS A 1 531 ? 26.711 -3.824 2.199 1.00 94.19 531 LYS A N 1
ATOM 4043 C CA . LYS A 1 531 ? 25.926 -4.795 1.429 1.00 94.19 531 LYS A CA 1
ATOM 4044 C C . LYS A 1 531 ? 26.003 -4.459 -0.060 1.00 94.19 531 LYS A C 1
ATOM 4046 O O . LYS A 1 531 ? 25.993 -3.291 -0.427 1.00 94.19 531 LYS A O 1
ATOM 4051 N N . HIS A 1 532 ? 25.993 -5.458 -0.935 1.00 96.25 532 HIS A N 1
ATOM 4052 C CA . HIS A 1 532 ? 25.946 -5.232 -2.382 1.00 96.25 532 HIS A CA 1
ATOM 4053 C C . HIS A 1 532 ? 24.536 -4.823 -2.827 1.00 96.25 532 HIS A C 1
ATOM 4055 O O . HIS A 1 532 ? 24.368 -3.897 -3.619 1.00 96.25 532 HIS A O 1
ATOM 4061 N N . TYR A 1 533 ? 23.511 -5.496 -2.297 1.00 97.31 533 TYR A N 1
ATOM 4062 C CA . TYR A 1 533 ? 22.113 -5.268 -2.663 1.00 97.31 533 TYR A CA 1
ATOM 4063 C C . TYR A 1 533 ? 21.190 -5.331 -1.444 1.00 97.31 533 TYR A C 1
ATOM 4065 O O . TYR A 1 533 ? 21.369 -6.169 -0.561 1.00 97.31 533 TYR A O 1
ATOM 4073 N N . VAL A 1 534 ? 20.196 -4.449 -1.388 1.00 97.38 534 VAL A N 1
ATOM 4074 C CA . VAL A 1 534 ? 19.260 -4.346 -0.266 1.00 97.38 534 VAL A CA 1
ATOM 4075 C C . VAL A 1 534 ? 17.833 -4.148 -0.779 1.00 97.38 534 VAL A C 1
ATOM 4077 O O . VAL A 1 534 ? 17.509 -3.126 -1.389 1.00 97.38 534 VAL A O 1
ATOM 4080 N N . GLU A 1 535 ? 16.951 -5.109 -0.498 1.00 96.88 535 GLU A N 1
ATOM 4081 C CA . GLU A 1 535 ? 15.517 -4.974 -0.776 1.00 96.88 535 GLU A CA 1
ATOM 4082 C C . GLU A 1 535 ? 14.816 -4.221 0.359 1.00 96.88 535 GLU A C 1
ATOM 4084 O O . GLU A 1 535 ? 14.893 -4.618 1.521 1.00 96.88 535 GLU A O 1
ATOM 4089 N N . CYS A 1 536 ? 14.052 -3.185 0.007 1.00 95.88 536 CYS A N 1
ATOM 4090 C CA . CYS A 1 536 ? 13.321 -2.338 0.944 1.00 95.88 536 CYS A CA 1
ATOM 4091 C C . CYS A 1 536 ? 11.816 -2.340 0.652 1.00 95.88 536 CYS A C 1
ATOM 4093 O O . CYS A 1 536 ? 11.348 -1.708 -0.297 1.00 95.88 536 CYS A O 1
ATOM 4095 N N . MET A 1 537 ? 11.032 -2.957 1.537 1.00 94.38 537 MET A N 1
ATOM 4096 C CA . MET A 1 537 ? 9.569 -2.896 1.508 1.00 94.38 537 MET A CA 1
ATOM 4097 C C . MET A 1 537 ? 9.047 -2.126 2.721 1.00 94.38 537 MET A C 1
ATOM 4099 O O . MET A 1 537 ? 9.313 -2.490 3.859 1.00 94.38 537 MET A O 1
ATOM 4103 N N . ALA A 1 538 ? 8.251 -1.072 2.519 1.00 94.69 538 ALA A N 1
ATOM 4104 C CA . ALA A 1 538 ? 7.726 -0.273 3.635 1.00 94.69 538 ALA A CA 1
ATOM 4105 C C . ALA A 1 538 ? 6.694 -1.026 4.503 1.00 94.69 538 ALA A C 1
ATOM 4107 O O . ALA A 1 538 ? 6.526 -0.719 5.685 1.00 94.69 538 ALA A O 1
ATOM 4108 N N . CYS A 1 539 ? 5.990 -2.010 3.938 1.00 93.38 539 CYS A N 1
ATOM 4109 C CA . CYS A 1 539 ? 4.957 -2.776 4.641 1.00 93.38 539 CYS A CA 1
ATOM 4110 C C . CYS A 1 539 ? 5.503 -4.127 5.140 1.00 93.38 539 CYS A C 1
ATOM 4112 O O . CYS A 1 539 ? 6.253 -4.772 4.403 1.00 93.38 539 CYS A O 1
ATOM 4114 N N . PRO A 1 540 ? 5.114 -4.591 6.345 1.00 88.88 540 PRO A N 1
ATOM 4115 C CA . PRO A 1 540 ? 5.497 -5.913 6.829 1.00 88.88 540 PRO A CA 1
ATOM 4116 C C . PRO A 1 540 ? 4.972 -7.018 5.909 1.00 88.88 540 PRO A C 1
ATOM 4118 O O . PRO A 1 540 ? 3.813 -6.987 5.494 1.00 88.88 540 PRO A O 1
ATOM 4121 N N . GLY A 1 541 ? 5.829 -7.990 5.592 1.00 88.94 541 GLY A N 1
ATOM 4122 C CA . GLY A 1 541 ? 5.525 -9.069 4.648 1.00 88.94 541 GLY A CA 1
ATOM 4123 C C . GLY A 1 541 ? 5.515 -8.650 3.173 1.00 88.94 541 GLY A C 1
ATOM 4124 O O . GLY A 1 541 ? 5.292 -9.503 2.320 1.00 88.94 541 GLY A O 1
ATOM 4125 N N . GLY A 1 542 ? 5.764 -7.376 2.854 1.00 92.38 542 GLY A N 1
ATOM 4126 C CA . GLY A 1 542 ? 5.769 -6.853 1.489 1.00 92.38 542 GLY A CA 1
ATOM 4127 C C . GLY A 1 542 ? 4.412 -6.295 1.057 1.00 92.38 542 GLY A C 1
ATOM 4128 O O . GLY A 1 542 ? 3.558 -5.937 1.875 1.00 92.38 542 GLY A O 1
ATOM 4129 N N . CYS A 1 543 ? 4.197 -6.204 -0.253 1.00 95.56 543 CYS A N 1
ATOM 4130 C CA . CYS A 1 543 ? 2.957 -5.700 -0.848 1.00 95.56 543 CYS A CA 1
ATOM 4131 C C . CYS A 1 543 ? 1.728 -6.554 -0.480 1.00 95.56 543 CYS A C 1
ATOM 4133 O O . CYS A 1 543 ? 0.607 -6.042 -0.398 1.00 95.56 543 CYS A O 1
ATOM 4135 N N . ILE A 1 544 ? 1.918 -7.834 -0.153 1.00 93.50 544 ILE A N 1
ATOM 4136 C CA . ILE A 1 544 ? 0.847 -8.723 0.319 1.00 93.50 544 ILE A CA 1
ATOM 4137 C C . ILE A 1 544 ? 0.246 -8.295 1.680 1.00 93.50 544 ILE A C 1
ATOM 4139 O O . ILE A 1 544 ? -0.927 -8.561 1.969 1.00 93.50 544 ILE A O 1
ATOM 4143 N N . GLY A 1 545 ? 1.033 -7.575 2.488 1.00 92.69 545 GLY A N 1
ATOM 4144 C CA . GLY A 1 545 ? 0.629 -6.894 3.723 1.00 92.69 545 GLY A CA 1
ATOM 4145 C C . GLY A 1 545 ? 0.375 -5.393 3.533 1.00 92.69 545 GLY A C 1
ATOM 4146 O O . GLY A 1 545 ? 0.330 -4.641 4.507 1.00 92.69 545 GLY A O 1
ATOM 4147 N N . GLY A 1 546 ? 0.251 -4.933 2.284 1.00 95.00 546 GLY A N 1
ATOM 4148 C CA . GLY A 1 546 ? 0.143 -3.524 1.921 1.00 95.00 546 GLY A CA 1
ATOM 4149 C C . GLY A 1 546 ? -1.105 -2.825 2.464 1.00 95.00 546 GLY A C 1
ATOM 4150 O O . GLY A 1 546 ? -2.170 -3.422 2.635 1.00 95.00 546 GLY A O 1
ATOM 4151 N N . GLY A 1 547 ? -0.992 -1.514 2.693 1.00 95.69 547 GLY A N 1
ATOM 4152 C CA . GLY A 1 547 ? -2.050 -0.700 3.293 1.00 95.69 547 GLY A CA 1
ATOM 4153 C C . GLY A 1 547 ? -3.357 -0.614 2.500 1.00 95.69 547 GLY A C 1
ATOM 4154 O O . GLY A 1 547 ? -4.338 -0.127 3.046 1.00 95.69 547 GLY A O 1
ATOM 4155 N N . GLY A 1 548 ? -3.394 -1.067 1.242 1.00 96.25 548 GLY A N 1
ATOM 4156 C CA . GLY A 1 548 ? -4.570 -1.084 0.360 1.00 96.25 548 GLY A CA 1
ATOM 4157 C C . GLY A 1 548 ? -5.281 -2.442 0.280 1.00 96.25 548 GLY A C 1
ATOM 4158 O O . GLY A 1 548 ? -6.254 -2.579 -0.461 1.00 96.25 548 GLY A O 1
ATOM 4159 N N . GLN A 1 549 ? -4.802 -3.448 1.018 1.00 96.69 549 GLN A N 1
ATOM 4160 C CA . GLN A 1 549 ? -5.374 -4.798 1.039 1.00 96.69 549 GLN A CA 1
ATOM 4161 C C . GLN A 1 549 ? -6.676 -4.883 1.854 1.00 96.69 549 GLN A C 1
ATOM 4163 O O . GLN A 1 549 ? -6.926 -4.026 2.702 1.00 96.69 549 GLN A O 1
ATOM 4168 N N . PRO A 1 550 ? -7.521 -5.911 1.670 1.00 94.81 550 PRO A N 1
ATOM 4169 C CA . PRO A 1 550 ? -8.665 -6.140 2.551 1.00 94.81 550 PRO A CA 1
ATOM 4170 C C . PRO A 1 550 ? -8.248 -6.219 4.024 1.00 94.81 550 PRO A C 1
ATOM 4172 O O . PRO A 1 550 ? -7.218 -6.819 4.360 1.00 94.81 550 PRO A O 1
ATOM 4175 N N . THR A 1 551 ? -9.045 -5.589 4.888 1.00 91.38 551 THR A N 1
ATOM 4176 C CA . THR A 1 551 ? -8.859 -5.620 6.340 1.00 91.38 551 THR A CA 1
ATOM 4177 C C . THR A 1 551 ? -9.217 -7.002 6.879 1.00 91.38 551 THR A C 1
ATOM 4179 O O . THR A 1 551 ? -10.137 -7.652 6.389 1.00 91.38 551 THR A O 1
ATOM 4182 N N . SER A 1 552 ? -8.478 -7.478 7.882 1.00 88.62 552 SER A N 1
ATOM 4183 C CA . SER A 1 552 ? -8.699 -8.803 8.461 1.00 88.62 552 SER A CA 1
ATOM 4184 C C . SER A 1 552 ? -8.346 -8.826 9.941 1.00 88.62 552 SER A C 1
ATOM 4186 O O . SER A 1 552 ? -7.374 -8.209 10.373 1.00 88.62 552 SER A O 1
ATOM 4188 N N . PHE A 1 553 ? -9.140 -9.570 10.709 1.00 84.62 553 PHE A N 1
ATOM 4189 C CA . PHE A 1 553 ? -8.881 -9.875 12.116 1.00 84.62 553 PHE A CA 1
ATOM 4190 C C . PHE A 1 553 ? -8.119 -11.188 12.314 1.00 84.62 553 PHE A C 1
ATOM 4192 O O . PHE A 1 553 ? -7.817 -11.563 13.448 1.00 84.62 553 PHE A O 1
ATOM 4199 N N . ASN A 1 554 ? -7.821 -11.901 11.229 1.00 83.19 554 ASN A N 1
ATOM 4200 C CA . ASN A 1 554 ? -6.981 -13.080 11.295 1.00 83.19 554 ASN A CA 1
ATOM 4201 C C . ASN A 1 554 ? -5.515 -12.640 11.427 1.00 83.19 554 ASN A C 1
ATOM 4203 O O . ASN A 1 554 ? -4.944 -12.055 10.509 1.00 83.19 554 ASN A O 1
ATOM 4207 N N . GLU A 1 555 ? -4.898 -12.956 12.565 1.00 79.56 555 GLU A N 1
ATOM 4208 C CA . GLU A 1 555 ? -3.488 -12.649 12.858 1.00 79.56 555 GLU A CA 1
ATOM 4209 C C . GLU A 1 555 ? -2.514 -13.335 11.885 1.00 79.56 555 GLU A C 1
ATOM 4211 O O . GLU A 1 555 ? -1.377 -12.895 11.747 1.00 79.56 555 GLU A O 1
ATOM 4216 N N . HIS A 1 556 ? -2.978 -14.372 11.181 1.00 84.00 556 HIS A N 1
ATOM 4217 C CA . HIS A 1 556 ? -2.216 -15.158 10.214 1.00 84.00 556 HIS A CA 1
ATOM 4218 C C . HIS A 1 556 ? -2.513 -14.794 8.751 1.00 84.00 556 HIS A C 1
ATOM 4220 O O . HIS A 1 556 ? -2.041 -15.478 7.843 1.00 84.00 556 HIS A O 1
ATOM 4226 N N . VAL A 1 557 ? -3.310 -13.748 8.493 1.00 89.56 557 VAL A N 1
ATOM 4227 C CA . VAL A 1 557 ? -3.755 -13.403 7.131 1.00 89.56 557 VAL A CA 1
ATOM 4228 C C . VAL A 1 557 ? -2.576 -13.170 6.181 1.00 89.56 557 VAL A C 1
ATOM 4230 O O . VAL A 1 557 ? -2.590 -13.632 5.044 1.00 89.56 557 VAL A O 1
ATOM 4233 N N . VAL A 1 558 ? -1.516 -12.506 6.650 1.00 90.12 558 VAL A N 1
ATOM 4234 C CA . VAL A 1 558 ? -0.330 -12.216 5.831 1.00 90.12 558 VAL A CA 1
ATOM 4235 C C . VAL A 1 558 ? 0.412 -13.509 5.498 1.00 90.12 558 VAL A C 1
ATOM 4237 O O . VAL A 1 558 ? 0.802 -13.708 4.355 1.00 90.12 558 VAL A O 1
ATOM 4240 N N . GLN A 1 559 ? 0.538 -14.428 6.454 1.00 89.56 559 GLN A N 1
ATOM 4241 C CA . GLN A 1 559 ? 1.193 -15.725 6.290 1.00 89.56 559 GLN A CA 1
ATOM 4242 C C . GLN A 1 559 ? 0.424 -16.626 5.318 1.00 89.56 559 GLN A C 1
ATOM 4244 O O . GLN A 1 559 ? 1.035 -17.272 4.471 1.00 89.56 559 GLN A O 1
ATOM 4249 N N . GLN A 1 560 ? -0.910 -16.631 5.390 1.00 92.06 560 GLN A N 1
ATOM 4250 C CA . GLN A 1 560 ? -1.759 -17.354 4.437 1.00 92.06 560 GLN A CA 1
ATOM 4251 C C . GLN A 1 560 ? -1.567 -16.823 3.014 1.00 92.06 560 GLN A C 1
ATOM 4253 O O . GLN A 1 560 ? -1.341 -17.597 2.083 1.00 92.06 560 GLN A O 1
ATOM 4258 N N . ARG A 1 561 ? -1.576 -15.496 2.852 1.00 94.44 561 ARG A N 1
ATOM 4259 C CA . ARG A 1 561 ? -1.333 -14.867 1.552 1.00 94.44 561 ARG A CA 1
ATOM 4260 C C . ARG A 1 561 ? 0.093 -15.118 1.036 1.00 94.44 561 ARG A C 1
ATOM 4262 O O . ARG A 1 561 ? 0.259 -15.404 -0.143 1.00 94.44 561 ARG A O 1
ATOM 4269 N N . LEU A 1 562 ? 1.114 -15.079 1.898 1.00 92.62 562 LEU A N 1
ATOM 4270 C CA . LEU A 1 562 ? 2.499 -15.431 1.542 1.00 92.62 562 LEU A CA 1
ATOM 4271 C C . LEU A 1 562 ? 2.612 -16.886 1.072 1.00 92.62 562 LEU A C 1
ATOM 4273 O O . LEU A 1 562 ? 3.261 -17.163 0.065 1.00 92.62 562 LEU A O 1
ATOM 4277 N N . GLY A 1 563 ? 1.937 -17.815 1.755 1.00 93.00 563 GLY A N 1
ATOM 4278 C CA . GLY A 1 563 ? 1.856 -19.212 1.328 1.00 93.00 563 GLY A CA 1
ATOM 4279 C C . GLY A 1 563 ? 1.330 -19.351 -0.104 1.00 93.00 563 GLY A C 1
ATOM 4280 O O . GLY A 1 563 ? 1.883 -20.125 -0.889 1.00 93.00 563 GLY A O 1
ATOM 4281 N N . ALA A 1 564 ? 0.328 -18.544 -0.463 1.00 95.06 564 ALA A N 1
ATOM 4282 C CA . ALA A 1 564 ? -0.232 -18.486 -1.809 1.00 95.06 564 ALA A CA 1
ATOM 4283 C C . ALA A 1 564 ? 0.748 -17.905 -2.843 1.00 95.06 564 ALA A C 1
ATOM 4285 O O . ALA A 1 564 ? 0.873 -18.468 -3.929 1.00 95.06 564 ALA A O 1
ATOM 4286 N N . VAL A 1 565 ? 1.501 -16.850 -2.499 1.00 94.88 565 VAL A N 1
ATOM 4287 C CA . VAL A 1 565 ? 2.570 -16.296 -3.358 1.00 94.88 565 VAL A CA 1
ATOM 4288 C C . VAL A 1 565 ? 3.594 -17.381 -3.702 1.00 94.88 565 VAL A C 1
ATOM 4290 O O . VAL A 1 565 ? 3.885 -17.621 -4.873 1.00 94.88 565 VAL A O 1
ATOM 4293 N N . TYR A 1 566 ? 4.096 -18.104 -2.697 1.00 93.38 566 TYR A N 1
ATOM 4294 C CA . TYR A 1 566 ? 5.091 -19.157 -2.916 1.00 93.38 566 TYR A CA 1
ATOM 4295 C C . TYR A 1 566 ? 4.530 -20.375 -3.655 1.00 93.38 566 TYR A C 1
ATOM 4297 O O . TYR A 1 566 ? 5.264 -21.042 -4.384 1.00 93.38 566 TYR A O 1
ATOM 4305 N N . ALA A 1 567 ? 3.251 -20.703 -3.455 1.00 93.12 567 ALA A N 1
ATOM 4306 C CA . ALA A 1 567 ? 2.583 -21.744 -4.228 1.00 93.12 567 ALA A CA 1
ATOM 4307 C C . ALA A 1 567 ? 2.445 -21.347 -5.701 1.00 93.12 567 ALA A C 1
ATOM 4309 O O . ALA A 1 567 ? 2.680 -22.182 -6.571 1.00 93.12 567 ALA A O 1
ATOM 4310 N N . TYR A 1 568 ? 2.131 -20.079 -5.968 1.00 93.06 568 TYR A N 1
ATOM 4311 C CA . TYR A 1 568 ? 2.019 -19.552 -7.320 1.00 93.06 568 TYR A CA 1
ATOM 4312 C C . TYR A 1 568 ? 3.374 -19.517 -8.044 1.00 93.06 568 TYR A C 1
ATOM 4314 O O . TYR A 1 568 ? 3.443 -19.973 -9.180 1.00 93.06 568 TYR A O 1
ATOM 4322 N N . ASP A 1 569 ? 4.460 -19.093 -7.379 1.00 93.81 569 ASP A N 1
ATOM 4323 C CA . ASP A 1 569 ? 5.832 -19.170 -7.924 1.00 93.81 569 ASP A CA 1
ATOM 4324 C C . ASP A 1 569 ? 6.149 -20.573 -8.455 1.00 93.81 569 ASP A C 1
ATOM 4326 O O . ASP A 1 569 ? 6.530 -20.722 -9.612 1.00 93.81 569 ASP A O 1
ATOM 4330 N N . ARG A 1 570 ? 5.893 -21.613 -7.650 1.00 92.81 570 ARG A N 1
ATOM 4331 C CA . ARG A 1 570 ? 6.125 -23.015 -8.043 1.00 92.81 570 ARG A CA 1
ATOM 4332 C C . ARG A 1 570 ? 5.240 -23.492 -9.199 1.00 92.81 570 ARG A C 1
ATOM 4334 O O . ARG A 1 570 ? 5.598 -24.460 -9.861 1.00 92.81 570 ARG A O 1
ATOM 4341 N N . ALA A 1 571 ? 4.083 -22.868 -9.406 1.00 92.50 571 ALA A N 1
ATOM 4342 C CA . ALA A 1 571 ? 3.136 -23.242 -10.453 1.00 92.50 571 ALA A CA 1
ATOM 4343 C C . ALA A 1 571 ? 3.420 -22.553 -11.800 1.00 92.50 571 ALA A C 1
ATOM 4345 O O . ALA A 1 571 ? 2.921 -23.009 -12.830 1.00 92.50 571 ALA A O 1
ATOM 4346 N N . CYS A 1 572 ? 4.205 -21.469 -11.819 1.00 92.88 572 CYS A N 1
ATOM 4347 C CA . CYS A 1 572 ? 4.571 -20.772 -13.050 1.00 92.88 572 CYS A CA 1
ATOM 4348 C C . CYS A 1 572 ? 5.432 -21.649 -13.972 1.00 92.88 572 CYS A C 1
ATOM 4350 O O . CYS A 1 572 ? 6.291 -22.402 -13.515 1.00 92.88 572 CYS A O 1
ATOM 4352 N N . ALA A 1 573 ? 5.269 -21.493 -15.289 1.00 91.88 573 ALA A N 1
ATOM 4353 C CA . ALA A 1 573 ? 6.026 -22.262 -16.282 1.00 91.88 573 ALA A CA 1
ATOM 4354 C C . ALA A 1 573 ? 7.544 -22.005 -16.217 1.00 91.88 573 ALA A C 1
ATOM 4356 O O . ALA A 1 573 ? 8.345 -22.920 -16.401 1.00 91.88 573 ALA A O 1
ATOM 4357 N N . HIS A 1 574 ? 7.940 -20.766 -15.919 1.00 93.25 574 HIS A N 1
ATOM 4358 C CA . HIS A 1 574 ? 9.338 -20.362 -15.794 1.00 93.25 574 HIS A CA 1
ATOM 4359 C C . HIS A 1 574 ? 9.616 -19.841 -14.388 1.00 93.25 574 HIS A C 1
ATOM 4361 O O . HIS A 1 574 ? 8.835 -19.057 -13.853 1.00 93.25 574 HIS A O 1
ATOM 4367 N N . ALA A 1 575 ? 10.744 -20.242 -13.802 1.00 92.38 575 ALA A N 1
ATOM 4368 C CA . ALA A 1 575 ? 11.181 -19.747 -12.498 1.00 92.38 575 ALA A CA 1
ATOM 4369 C C . ALA A 1 575 ? 11.813 -18.349 -12.599 1.00 92.38 575 ALA A C 1
ATOM 4371 O O . ALA A 1 575 ? 11.558 -17.481 -11.766 1.00 92.38 575 ALA A O 1
ATOM 4372 N N . SER A 1 576 ? 12.666 -18.137 -13.602 1.00 92.56 576 SER A N 1
ATOM 4373 C CA . SER A 1 576 ? 13.426 -16.897 -13.755 1.00 92.56 576 SER A CA 1
ATOM 4374 C C . SER A 1 576 ? 12.677 -15.873 -14.617 1.00 92.56 576 SER A C 1
ATOM 4376 O O . SER A 1 576 ? 12.195 -16.253 -15.690 1.00 92.56 576 SER A O 1
ATOM 4378 N N . PRO A 1 577 ? 12.653 -14.588 -14.210 1.00 90.69 577 PRO A N 1
ATOM 4379 C CA . PRO A 1 577 ? 12.102 -13.489 -15.001 1.00 90.69 577 PRO A CA 1
ATOM 4380 C C . PRO A 1 577 ? 12.604 -13.429 -16.441 1.00 90.69 577 PRO A C 1
ATOM 4382 O O . PRO A 1 577 ? 11.835 -13.197 -17.367 1.00 90.69 577 PRO A O 1
ATOM 4385 N N . LEU A 1 578 ? 13.893 -13.684 -16.655 1.00 87.75 578 LEU A N 1
ATOM 4386 C CA . LEU A 1 578 ? 14.502 -13.497 -17.966 1.00 87.75 578 LEU A CA 1
ATOM 4387 C C . LEU A 1 578 ? 14.049 -14.558 -18.981 1.00 87.75 578 LEU A C 1
ATOM 4389 O O . LEU A 1 578 ? 13.775 -14.224 -20.130 1.00 87.75 578 LEU A O 1
ATOM 4393 N N . VAL A 1 579 ? 13.954 -15.826 -18.564 1.00 85.38 579 VAL A N 1
ATOM 4394 C CA . VAL A 1 579 ? 13.792 -16.992 -19.458 1.00 85.38 579 VAL A CA 1
ATOM 4395 C C . VAL A 1 579 ? 12.515 -16.911 -20.295 1.00 85.38 579 VAL A C 1
ATOM 4397 O O . VAL A 1 579 ? 12.556 -17.202 -21.486 1.00 85.38 579 VAL A O 1
ATOM 4400 N N . GLY A 1 580 ? 11.404 -16.473 -19.695 1.00 75.25 580 GLY A N 1
ATOM 4401 C CA . GLY A 1 580 ? 10.112 -16.365 -20.380 1.00 75.25 580 GLY A CA 1
ATOM 4402 C C . GLY A 1 580 ? 9.984 -15.164 -21.321 1.00 75.25 580 GLY A C 1
ATOM 4403 O O . GLY A 1 580 ? 9.072 -15.141 -22.141 1.00 75.25 580 GLY A O 1
ATOM 4404 N N . HIS A 1 581 ? 10.891 -14.182 -21.228 1.00 89.94 581 HIS A N 1
ATOM 4405 C CA . HIS A 1 581 ? 10.729 -12.879 -21.886 1.00 89.94 581 HIS A CA 1
ATOM 4406 C C . HIS A 1 581 ? 11.884 -12.490 -22.814 1.00 89.94 581 HIS A C 1
ATOM 4408 O O . HIS A 1 581 ? 11.816 -11.425 -23.421 1.00 89.94 581 HIS A O 1
ATOM 4414 N N . ARG A 1 582 ? 12.928 -13.322 -22.976 1.00 89.44 582 ARG A N 1
ATOM 4415 C CA . ARG A 1 582 ? 14.115 -13.001 -23.805 1.00 89.44 582 ARG A CA 1
ATOM 4416 C C . ARG A 1 582 ? 13.749 -12.529 -25.214 1.00 89.44 582 ARG A C 1
ATOM 4418 O O . ARG A 1 582 ? 14.230 -11.488 -25.649 1.00 89.44 582 ARG A O 1
ATOM 4425 N N . GLU A 1 583 ? 12.895 -13.275 -25.913 1.00 89.56 583 GLU A N 1
ATOM 4426 C CA . GLU A 1 583 ? 12.484 -12.946 -27.286 1.00 89.56 583 GLU A CA 1
ATOM 4427 C C . GLU A 1 583 ? 11.685 -11.642 -27.346 1.00 89.56 583 GLU A C 1
ATOM 4429 O O . GLU A 1 583 ? 11.903 -10.809 -28.227 1.00 89.56 583 GLU A O 1
ATOM 4434 N N . TRP A 1 584 ? 10.785 -11.442 -26.382 1.00 92.31 584 TRP A N 1
ATOM 4435 C CA . TRP A 1 584 ? 9.988 -10.226 -26.291 1.00 92.31 584 TRP A CA 1
ATOM 4436 C C . TRP A 1 584 ? 10.866 -9.006 -25.995 1.00 92.31 584 TRP A C 1
ATOM 4438 O O . TRP A 1 584 ? 10.738 -7.990 -26.670 1.00 92.31 584 TRP A O 1
ATOM 4448 N N . ILE A 1 585 ? 11.809 -9.119 -25.053 1.00 91.44 585 ILE A N 1
ATOM 4449 C CA . ILE A 1 585 ? 12.785 -8.067 -24.733 1.00 91.44 585 ILE A CA 1
ATOM 4450 C C . ILE A 1 585 ? 13.610 -7.735 -25.977 1.00 91.44 585 ILE A C 1
ATOM 4452 O O . ILE A 1 585 ? 13.689 -6.565 -26.347 1.00 91.44 585 ILE A O 1
ATOM 4456 N N . ALA A 1 586 ? 14.156 -8.749 -26.656 1.00 91.38 586 ALA A N 1
ATOM 4457 C CA . ALA A 1 586 ? 14.953 -8.570 -27.868 1.00 91.38 586 ALA A CA 1
ATOM 4458 C C . ALA A 1 586 ? 14.195 -7.799 -28.956 1.00 91.38 586 ALA A C 1
ATOM 4460 O O . ALA A 1 586 ? 14.733 -6.901 -29.601 1.00 91.38 586 ALA A O 1
ATOM 4461 N N . LYS A 1 587 ? 12.916 -8.132 -29.135 1.00 91.31 587 LYS A N 1
ATOM 4462 C CA . LYS A 1 587 ? 12.061 -7.533 -30.156 1.00 91.31 587 LYS A CA 1
ATOM 4463 C C . LYS A 1 587 ? 11.575 -6.128 -29.792 1.00 91.31 587 LYS A C 1
ATOM 4465 O O . LYS A 1 587 ? 11.591 -5.240 -30.641 1.00 91.31 587 LYS A O 1
ATOM 4470 N N . GLU A 1 588 ? 11.090 -5.934 -28.569 1.00 91.06 588 GLU A N 1
ATOM 4471 C CA . GLU A 1 588 ? 10.354 -4.726 -28.176 1.00 91.06 588 GLU A CA 1
ATOM 4472 C C . GLU A 1 588 ? 11.235 -3.681 -27.484 1.00 91.06 588 GLU A C 1
ATOM 4474 O O . GLU A 1 588 ? 10.956 -2.483 -27.588 1.00 91.06 588 GLU A O 1
ATOM 4479 N N . LEU A 1 589 ? 12.292 -4.119 -26.792 1.00 90.00 589 LEU A N 1
ATOM 4480 C CA . LEU A 1 589 ? 13.227 -3.267 -26.049 1.00 90.00 589 LEU A CA 1
ATOM 4481 C C . LEU A 1 589 ? 14.647 -3.263 -26.642 1.00 90.00 589 LEU A C 1
ATOM 4483 O O . LEU A 1 589 ? 15.429 -2.374 -26.308 1.00 90.00 589 LEU A O 1
ATOM 4487 N N . GLY A 1 590 ? 14.979 -4.214 -27.521 1.00 89.69 590 GLY A N 1
ATOM 4488 C CA . GLY A 1 590 ? 16.328 -4.411 -28.050 1.00 89.69 590 GLY A CA 1
ATOM 4489 C C . GLY A 1 590 ? 17.203 -5.161 -27.050 1.00 89.69 590 GLY A C 1
ATOM 4490 O O . GLY A 1 590 ? 17.232 -6.383 -27.027 1.00 89.69 590 GLY A O 1
ATOM 4491 N N . GLU A 1 591 ? 17.899 -4.438 -26.184 1.00 87.12 591 GLU A N 1
ATOM 4492 C CA . GLU A 1 591 ? 18.702 -5.035 -25.112 1.00 87.12 591 GLU A CA 1
ATOM 4493 C C . GLU A 1 591 ? 18.357 -4.375 -23.779 1.00 87.12 591 GLU A C 1
ATOM 4495 O O . GLU A 1 591 ? 18.010 -3.188 -23.729 1.00 87.12 591 GLU A O 1
ATOM 4500 N N . LEU A 1 592 ? 18.460 -5.145 -22.692 1.00 86.75 592 LEU A N 1
ATOM 4501 C CA . LEU A 1 592 ? 18.371 -4.591 -21.343 1.00 86.75 592 LEU A CA 1
ATOM 4502 C C . LEU A 1 592 ? 19.517 -3.598 -21.146 1.00 86.75 592 LEU A C 1
ATOM 4504 O O . LEU A 1 592 ? 20.667 -3.894 -21.451 1.00 86.75 592 LEU A O 1
ATOM 4508 N N . GLY A 1 593 ? 19.186 -2.403 -20.667 1.00 81.62 593 GLY A N 1
ATOM 4509 C CA . GLY A 1 593 ? 20.152 -1.320 -20.506 1.00 81.62 593 GLY A CA 1
ATOM 4510 C C . GLY A 1 593 ? 20.487 -0.543 -21.788 1.00 81.62 593 GLY A C 1
ATOM 4511 O O . GLY A 1 593 ? 21.331 0.357 -21.730 1.00 81.62 593 GLY A O 1
ATOM 4512 N N . SER A 1 594 ? 19.820 -0.821 -22.915 1.00 87.00 594 SER A N 1
ATOM 4513 C CA . SER A 1 594 ? 19.901 0.008 -24.125 1.00 87.00 594 SER A CA 1
ATOM 4514 C C . SER A 1 594 ? 19.355 1.422 -23.883 1.00 87.00 594 SER A C 1
ATOM 4516 O O . SER A 1 594 ? 18.516 1.641 -23.010 1.00 87.00 594 SER A O 1
ATOM 4518 N N . ALA A 1 595 ? 19.771 2.404 -24.692 1.00 88.06 595 ALA A N 1
ATOM 4519 C CA . ALA A 1 595 ? 19.277 3.781 -24.562 1.00 88.06 595 ALA A CA 1
ATOM 4520 C C . ALA A 1 595 ? 17.738 3.861 -24.621 1.00 88.06 595 ALA A C 1
ATOM 4522 O O . ALA A 1 595 ? 17.130 4.628 -23.877 1.00 88.06 595 ALA A O 1
ATOM 4523 N N . PHE A 1 596 ? 17.106 3.030 -25.459 1.00 90.81 596 PHE A N 1
ATOM 4524 C CA . PHE A 1 596 ? 15.651 2.957 -25.549 1.00 90.81 596 PHE A CA 1
ATOM 4525 C C . PHE A 1 596 ? 15.028 2.363 -24.280 1.00 90.81 596 PHE A C 1
ATOM 4527 O O . PHE A 1 596 ? 14.167 3.014 -23.685 1.00 90.81 596 PHE A O 1
ATOM 4534 N N . SER A 1 597 ? 15.477 1.184 -23.826 1.00 90.56 597 SER A N 1
ATOM 4535 C CA . SER A 1 597 ? 14.923 0.558 -22.617 1.00 90.56 597 SER A CA 1
ATOM 4536 C C . SER A 1 597 ? 15.113 1.446 -21.388 1.00 90.56 597 SER A C 1
ATOM 4538 O O . SER A 1 597 ? 14.174 1.608 -20.614 1.00 90.56 597 SER A O 1
ATOM 4540 N N . LYS A 1 598 ? 16.285 2.083 -21.250 1.00 89.94 598 LYS A N 1
ATOM 4541 C CA . LYS A 1 598 ? 16.576 3.049 -20.183 1.00 89.94 598 LYS A CA 1
ATOM 4542 C C . LYS A 1 598 ? 15.641 4.257 -20.268 1.00 89.94 598 LYS A C 1
ATOM 4544 O O . LYS A 1 598 ? 14.963 4.567 -19.299 1.00 89.94 598 LYS A O 1
ATOM 4549 N N . SER A 1 599 ? 15.483 4.870 -21.445 1.00 89.25 599 SER A N 1
ATOM 4550 C CA . SER A 1 599 ? 14.579 6.024 -21.611 1.00 89.25 599 SER A CA 1
ATOM 4551 C C . SER A 1 599 ? 13.108 5.723 -21.298 1.00 89.25 599 SER A C 1
ATOM 4553 O O . SER A 1 599 ? 12.364 6.615 -20.894 1.00 89.25 599 SER A O 1
ATOM 4555 N N . LEU A 1 600 ? 12.674 4.475 -21.499 1.00 90.94 600 LEU A N 1
ATOM 4556 C CA . LEU A 1 600 ? 11.288 4.066 -21.292 1.00 90.94 600 LEU A CA 1
ATOM 4557 C C . LEU A 1 600 ? 11.024 3.626 -19.845 1.00 90.94 600 LEU A C 1
ATOM 4559 O O . LEU A 1 600 ? 9.967 3.941 -19.286 1.00 90.94 600 LEU A O 1
ATOM 4563 N N . LEU A 1 601 ? 11.964 2.879 -19.259 1.00 93.75 601 LEU A N 1
ATOM 4564 C CA . LEU A 1 601 ? 11.763 2.105 -18.033 1.00 93.75 601 LEU A CA 1
ATOM 4565 C C . LEU A 1 601 ? 12.610 2.563 -16.851 1.00 93.75 601 LEU A C 1
ATOM 4567 O O . LEU A 1 601 ? 12.330 2.126 -15.741 1.00 93.75 601 LEU A O 1
ATOM 4571 N N . GLU A 1 602 ? 13.602 3.421 -17.050 1.00 91.94 602 GLU A N 1
ATOM 4572 C CA . GLU A 1 602 ? 14.347 4.037 -15.957 1.00 91.94 602 GLU A CA 1
ATOM 4573 C C . GLU A 1 602 ? 13.846 5.456 -15.694 1.00 91.94 602 GLU A C 1
ATOM 4575 O O . GLU A 1 602 ? 13.178 6.093 -16.515 1.00 91.94 602 GLU A O 1
ATOM 4580 N N . TYR A 1 603 ? 14.158 5.940 -14.505 1.00 85.81 603 TYR A N 1
ATOM 4581 C CA . TYR A 1 603 ? 14.064 7.332 -14.131 1.00 85.81 603 TYR A CA 1
ATOM 4582 C C . TYR A 1 603 ? 15.245 7.639 -13.220 1.00 85.81 603 TYR A C 1
ATOM 4584 O O . TYR A 1 603 ? 15.673 6.800 -12.429 1.00 85.81 603 TYR A O 1
ATOM 4592 N N . GLU A 1 604 ? 15.771 8.852 -13.308 1.00 69.19 604 GLU A N 1
ATOM 4593 C CA . GLU A 1 604 ? 16.623 9.343 -12.240 1.00 69.19 604 GLU A CA 1
ATOM 4594 C C . GLU A 1 604 ? 15.716 9.980 -11.198 1.00 69.19 604 GLU A C 1
ATOM 4596 O O . GLU A 1 604 ? 14.983 10.925 -11.514 1.00 69.19 604 GLU A O 1
ATOM 4601 N N . PRO A 1 605 ? 15.744 9.505 -9.946 1.00 55.31 605 PRO A N 1
ATOM 4602 C CA . PRO A 1 605 ? 15.169 10.270 -8.864 1.00 55.31 605 PRO A CA 1
ATOM 4603 C C . PRO A 1 605 ? 15.841 11.663 -8.913 1.00 55.31 605 PRO A C 1
ATOM 4605 O O . PRO A 1 605 ? 17.054 11.719 -8.714 1.00 55.31 605 PRO A O 1
ATOM 4608 N N . PRO A 1 606 ? 15.121 12.782 -9.132 1.00 47.53 606 PRO A N 1
ATOM 4609 C CA . PRO A 1 606 ? 15.727 14.094 -9.374 1.00 47.53 606 PRO A CA 1
ATOM 4610 C C . PRO A 1 606 ? 16.803 14.471 -8.349 1.00 47.53 606 PRO A C 1
ATOM 4612 O O . PRO A 1 606 ? 16.533 14.521 -7.151 1.00 47.53 606 PRO A O 1
ATOM 4615 N N . LEU A 1 607 ? 18.019 14.783 -8.810 1.00 36.69 607 LEU A N 1
ATOM 4616 C CA . LEU A 1 607 ? 19.043 15.390 -7.962 1.00 36.69 607 LEU A CA 1
ATOM 4617 C C . LEU A 1 607 ? 18.475 16.679 -7.365 1.00 36.69 607 LEU A C 1
ATOM 4619 O O . LEU A 1 607 ? 18.288 17.673 -8.069 1.00 36.69 607 LEU A O 1
ATOM 4623 N N . ILE A 1 608 ? 18.268 16.703 -6.050 1.00 35.44 608 ILE A N 1
ATOM 4624 C CA . ILE A 1 608 ? 18.276 17.978 -5.346 1.00 35.44 608 ILE A CA 1
ATOM 4625 C C . ILE A 1 608 ? 19.737 18.406 -5.359 1.00 35.44 608 ILE A C 1
ATOM 4627 O O . ILE A 1 608 ? 20.513 18.004 -4.498 1.00 35.44 608 ILE A O 1
ATOM 4631 N N . VAL A 1 609 ? 20.140 19.157 -6.380 1.00 24.20 609 VAL A N 1
ATOM 4632 C CA . VAL A 1 609 ? 21.456 19.789 -6.401 1.00 24.20 609 VAL A CA 1
ATOM 4633 C C . VAL A 1 609 ? 21.459 20.794 -5.247 1.00 24.20 609 VAL A C 1
ATOM 4635 O O . VAL A 1 609 ? 20.740 21.794 -5.329 1.00 24.20 609 VAL A O 1
ATOM 4638 N N . PRO A 1 610 ? 22.257 20.606 -4.178 1.00 26.20 610 PRO A N 1
ATOM 4639 C CA . PRO A 1 610 ? 22.592 21.740 -3.337 1.00 26.20 610 PRO A CA 1
ATOM 4640 C C . PRO A 1 610 ? 23.349 22.676 -4.273 1.00 26.20 610 PRO A C 1
ATOM 4642 O O . PRO A 1 610 ? 24.350 22.252 -4.858 1.00 26.20 610 PRO A O 1
ATOM 4645 N N . LYS A 1 611 ? 22.877 23.909 -4.491 1.00 24.55 611 LYS A N 1
ATOM 4646 C CA . LYS A 1 611 ? 23.666 24.901 -5.234 1.00 24.55 611 LYS A CA 1
ATOM 4647 C C . LYS A 1 611 ? 25.059 24.932 -4.597 1.00 24.55 611 LYS A C 1
ATOM 4649 O O . LYS A 1 611 ? 25.223 25.451 -3.494 1.00 24.55 611 LYS A O 1
ATOM 4654 N N . LYS A 1 612 ? 26.054 24.342 -5.273 1.00 26.61 612 LYS A N 1
ATOM 4655 C CA . LYS A 1 612 ? 27.461 24.538 -4.932 1.00 26.61 612 LYS A CA 1
ATOM 4656 C C . LYS A 1 612 ? 27.686 26.048 -4.928 1.00 26.61 612 LYS A C 1
ATOM 4658 O O . LYS A 1 612 ? 27.099 26.761 -5.746 1.00 26.61 612 LYS A O 1
ATOM 4663 N N . GLY A 1 613 ? 28.476 26.513 -3.963 1.00 34.47 613 GLY A N 1
ATOM 4664 C CA . GLY A 1 613 ? 28.836 27.919 -3.804 1.00 34.47 613 GLY A CA 1
ATOM 4665 C C . GLY A 1 613 ? 29.327 28.567 -5.108 1.00 34.47 613 GLY A C 1
ATOM 4666 O O . GLY A 1 613 ? 29.565 27.880 -6.104 1.00 34.47 613 GLY A O 1
ATOM 4667 N N . PRO A 1 614 ? 29.456 29.902 -5.120 1.00 28.20 614 PRO A N 1
ATOM 4668 C CA . PRO A 1 614 ? 29.646 30.670 -6.345 1.00 28.20 614 PRO A CA 1
ATOM 4669 C C . PRO A 1 614 ? 30.845 30.154 -7.160 1.00 28.20 614 PRO A C 1
ATOM 4671 O O . PRO A 1 614 ? 31.854 29.762 -6.569 1.00 28.20 614 PRO A O 1
ATOM 4674 N N . PRO A 1 615 ? 30.761 30.153 -8.504 1.00 28.42 615 PRO A N 1
ATOM 4675 C CA . PRO A 1 615 ? 31.839 29.667 -9.352 1.00 28.42 615 PRO A CA 1
ATOM 4676 C C . PRO A 1 615 ? 33.124 30.451 -9.074 1.00 28.42 615 PRO A C 1
ATOM 4678 O O . PRO A 1 615 ? 33.169 31.678 -9.177 1.00 28.42 615 PRO A O 1
ATOM 4681 N N . SER A 1 616 ? 34.183 29.721 -8.730 1.00 27.66 616 SER A N 1
ATOM 4682 C CA . SER A 1 616 ? 35.552 30.220 -8.730 1.00 27.66 616 SER A CA 1
ATOM 4683 C C . SER A 1 616 ? 35.932 30.610 -10.159 1.00 27.66 616 SER A C 1
ATOM 4685 O O . SER A 1 616 ? 36.095 29.745 -11.020 1.00 27.66 616 SER A O 1
ATOM 4687 N N . TYR A 1 617 ? 36.062 31.910 -10.414 1.00 26.95 617 TYR A N 1
ATOM 4688 C CA . TYR A 1 617 ? 36.621 32.423 -11.662 1.00 26.95 617 TYR A CA 1
ATOM 4689 C C . TYR A 1 617 ? 38.157 32.324 -11.653 1.00 26.95 617 TYR A C 1
ATOM 4691 O O . TYR A 1 617 ? 38.776 32.469 -10.595 1.00 26.95 617 TYR A O 1
ATOM 4699 N N . PRO A 1 618 ? 38.788 32.089 -12.818 1.00 25.23 618 PRO A N 1
ATOM 4700 C CA . PRO A 1 618 ? 40.224 31.887 -12.920 1.00 25.23 618 PRO A CA 1
ATOM 4701 C C . PRO A 1 618 ? 40.991 33.184 -12.651 1.00 25.23 618 PRO A C 1
ATOM 4703 O O . PRO A 1 618 ? 40.624 34.273 -13.094 1.00 25.23 618 PRO A O 1
ATOM 4706 N N . THR A 1 619 ? 42.112 33.049 -11.954 1.00 29.66 619 THR A N 1
ATOM 4707 C CA . THR A 1 619 ? 43.121 34.090 -11.802 1.00 29.66 619 THR A CA 1
ATOM 4708 C C . THR A 1 619 ? 43.804 34.366 -13.144 1.00 29.66 619 THR A C 1
ATOM 4710 O O . THR A 1 619 ? 44.604 33.575 -13.634 1.00 29.66 619 THR A O 1
ATOM 4713 N N . MET A 1 620 ? 43.568 35.549 -13.711 1.00 25.88 620 MET A N 1
ATOM 4714 C CA . MET A 1 620 ? 44.539 36.215 -14.581 1.00 25.88 620 MET A CA 1
ATOM 4715 C C . MET A 1 620 ? 44.696 37.664 -14.137 1.00 25.88 620 MET A C 1
ATOM 4717 O O . MET A 1 620 ? 43.812 38.499 -14.305 1.00 25.88 620 MET A O 1
ATOM 4721 N N . GLY A 1 621 ? 45.858 37.967 -13.564 1.00 25.94 621 GLY A N 1
ATOM 4722 C CA . GLY A 1 621 ? 46.291 39.340 -13.375 1.00 25.94 621 GLY A CA 1
ATOM 4723 C C . GLY A 1 621 ? 46.777 39.945 -14.690 1.00 25.94 621 GLY A C 1
ATOM 4724 O O . GLY A 1 621 ? 47.490 39.288 -15.442 1.00 25.94 621 GLY A O 1
ATOM 4725 N N . ARG A 1 622 ? 46.472 41.228 -14.914 1.00 26.70 622 ARG A N 1
ATOM 4726 C CA . ARG A 1 622 ? 47.422 42.258 -15.380 1.00 26.70 622 ARG A CA 1
ATOM 4727 C C . ARG A 1 622 ? 46.739 43.631 -15.453 1.00 26.70 622 ARG A C 1
ATOM 4729 O O . ARG A 1 622 ? 45.792 43.822 -16.192 1.00 26.70 622 ARG A O 1
ATOM 4736 N N . LYS A 1 623 ? 47.302 44.544 -14.652 1.00 26.33 623 LYS A N 1
ATOM 4737 C CA . LYS A 1 623 ? 47.565 45.988 -14.828 1.00 26.33 623 LYS A CA 1
ATOM 4738 C C . LYS A 1 623 ? 46.654 46.857 -15.720 1.00 26.33 623 LYS A C 1
ATOM 4740 O O . LYS A 1 623 ? 46.433 46.545 -16.878 1.00 26.33 623 LYS A O 1
ATOM 4745 N N . ALA A 1 624 ? 46.519 48.094 -15.210 1.00 23.88 624 ALA A N 1
ATOM 4746 C CA . ALA A 1 624 ? 46.454 49.393 -15.906 1.00 23.88 624 ALA A CA 1
ATOM 4747 C C . ALA A 1 624 ? 45.033 49.946 -16.177 1.00 23.88 624 ALA A C 1
ATOM 4749 O O . ALA A 1 624 ? 44.184 49.205 -16.628 1.00 23.88 624 ALA A O 1
ATOM 4750 N N . ARG A 1 625 ? 44.685 51.235 -16.011 1.00 23.80 625 ARG A N 1
ATOM 4751 C CA . ARG A 1 625 ? 45.282 52.464 -15.433 1.00 23.80 625 ARG A CA 1
ATOM 4752 C C . ARG A 1 625 ? 44.289 53.620 -15.758 1.00 23.80 625 ARG A C 1
ATOM 4754 O O . ARG A 1 625 ? 43.568 53.502 -16.737 1.00 23.80 625 ARG A O 1
ATOM 4761 N N . PHE A 1 626 ? 44.385 54.747 -15.034 1.00 22.16 626 PHE A N 1
ATOM 4762 C CA . PHE A 1 626 ? 43.848 56.108 -15.333 1.00 22.16 626 PHE A CA 1
ATOM 4763 C C . PHE A 1 626 ? 42.346 56.378 -15.048 1.00 22.16 626 PHE A C 1
ATOM 4765 O O . PHE A 1 626 ? 41.485 55.685 -15.562 1.00 22.16 626 PHE A O 1
ATOM 4772 N N . ARG A 1 627 ? 42.006 57.246 -14.063 1.00 22.64 627 ARG A N 1
ATOM 4773 C CA . ARG A 1 627 ? 41.985 58.751 -14.026 1.00 22.64 627 ARG A CA 1
ATOM 4774 C C . ARG A 1 627 ? 40.760 59.316 -14.776 1.00 22.64 627 ARG A C 1
ATOM 4776 O O . ARG A 1 627 ? 40.447 58.804 -15.831 1.00 22.64 627 ARG A O 1
ATOM 4783 N N . ALA A 1 628 ? 40.093 60.409 -14.399 1.00 24.20 628 ALA A N 1
ATOM 4784 C CA . ALA A 1 628 ? 40.195 61.386 -13.310 1.00 24.20 628 ALA A CA 1
ATOM 4785 C C . ALA A 1 628 ? 39.005 62.376 -13.417 1.00 24.20 628 ALA A C 1
ATOM 4787 O O . ALA A 1 628 ? 38.400 62.478 -14.478 1.00 24.20 628 ALA A O 1
ATOM 4788 N N . GLY A 1 629 ? 38.796 63.175 -12.360 1.00 23.48 629 GLY A N 1
ATOM 4789 C CA . GLY A 1 629 ? 38.075 64.466 -12.369 1.00 23.48 629 GLY A CA 1
ATOM 4790 C C . GLY A 1 629 ? 36.665 64.360 -11.785 1.00 23.48 629 GLY A C 1
ATOM 4791 O O . GLY A 1 629 ? 35.839 63.667 -12.352 1.00 23.48 629 GLY A O 1
ATOM 4792 N N . GLY A 1 630 ? 36.322 64.917 -10.616 1.00 23.31 630 GLY A N 1
ATOM 4793 C CA . GLY A 1 630 ? 36.638 66.253 -10.082 1.00 23.31 630 GLY A CA 1
ATOM 4794 C C . GLY A 1 630 ? 35.515 67.217 -10.498 1.00 23.31 630 GLY A C 1
ATOM 4795 O O . GLY A 1 630 ? 35.249 67.314 -11.683 1.00 23.31 630 GLY A O 1
ATOM 4796 N N . GLY A 1 631 ? 34.793 67.948 -9.647 1.00 23.00 631 GLY A N 1
ATOM 4797 C CA . GLY A 1 631 ? 34.727 68.097 -8.193 1.00 23.00 631 GLY A CA 1
ATOM 4798 C C . GLY A 1 631 ? 33.707 69.203 -7.835 1.00 23.00 631 GLY A C 1
ATOM 4799 O O . GLY A 1 631 ? 33.311 69.928 -8.737 1.00 23.00 631 GLY A O 1
ATOM 4800 N N . ARG A 1 632 ? 33.385 69.348 -6.528 1.00 23.41 632 ARG A N 1
ATOM 4801 C CA . ARG A 1 632 ? 32.844 70.546 -5.808 1.00 23.41 632 ARG A CA 1
ATOM 4802 C C . ARG A 1 632 ? 31.478 71.119 -6.285 1.00 23.41 632 ARG A C 1
ATOM 4804 O O . ARG A 1 632 ? 31.206 71.146 -7.464 1.00 23.41 632 ARG A O 1
ATOM 4811 N N . THR A 1 633 ? 30.543 71.664 -5.497 1.00 22.25 633 THR A N 1
ATOM 4812 C CA . THR A 1 633 ? 30.330 71.952 -4.062 1.00 22.25 633 THR A CA 1
ATOM 4813 C C . THR A 1 633 ? 28.890 72.506 -3.911 1.00 22.25 633 THR A C 1
ATOM 4815 O O . THR A 1 633 ? 28.522 73.394 -4.666 1.00 22.25 633 THR A O 1
ATOM 4818 N N . VAL A 1 634 ? 28.178 72.063 -2.864 1.00 22.72 634 VAL A N 1
ATOM 4819 C CA . VAL A 1 634 ? 27.393 72.878 -1.896 1.00 22.72 634 VAL A CA 1
ATOM 4820 C C . VAL A 1 634 ? 25.973 73.422 -2.218 1.00 22.72 634 VAL A C 1
ATOM 4822 O O . VAL A 1 634 ? 25.778 74.370 -2.962 1.00 22.72 634 VAL A O 1
ATOM 4825 N N . SER A 1 635 ? 25.035 72.849 -1.444 1.00 24.41 635 SER A N 1
ATOM 4826 C CA . SER A 1 635 ? 23.852 73.381 -0.728 1.00 24.41 635 SER A CA 1
ATOM 4827 C C . SER A 1 635 ? 22.665 74.067 -1.420 1.00 24.41 635 SER A C 1
ATOM 4829 O O . SER A 1 635 ? 22.787 75.110 -2.053 1.00 24.41 635 SER A O 1
ATOM 4831 N N . SER A 1 636 ? 21.504 73.602 -0.938 1.00 25.28 636 SER A N 1
ATOM 4832 C CA . SER A 1 636 ? 20.233 74.296 -0.682 1.00 25.28 636 SER A CA 1
ATOM 4833 C C . SER A 1 636 ? 19.126 74.087 -1.717 1.00 25.28 636 SER A C 1
ATOM 4835 O O . SER A 1 636 ? 19.291 74.358 -2.899 1.00 25.28 636 SER A O 1
ATOM 4837 N N . GLY A 1 637 ? 17.974 73.624 -1.222 1.00 24.34 637 GLY A N 1
ATOM 4838 C CA . GLY A 1 637 ? 16.690 73.730 -1.912 1.00 24.34 637 GLY A CA 1
ATOM 4839 C C . GLY A 1 637 ? 15.959 72.406 -2.135 1.00 24.34 637 GLY A C 1
ATOM 4840 O O . GLY A 1 637 ? 16.367 71.598 -2.956 1.00 24.34 637 GLY A O 1
ATOM 4841 N N . CYS A 1 638 ? 14.818 72.277 -1.454 1.00 22.61 638 CYS A N 1
ATOM 4842 C CA . CYS A 1 638 ? 13.670 71.422 -1.782 1.00 22.61 638 CYS A CA 1
ATOM 4843 C C . CYS A 1 638 ? 13.770 69.906 -1.520 1.00 22.61 638 CYS A C 1
ATOM 4845 O O . CYS A 1 638 ? 13.863 69.080 -2.422 1.00 22.61 638 CYS A O 1
ATOM 4847 N N . LEU A 1 639 ? 13.554 69.543 -0.251 1.00 26.30 639 LEU A N 1
ATOM 4848 C CA . LEU A 1 639 ? 12.664 68.431 0.101 1.00 26.30 639 LEU A CA 1
ATOM 4849 C C . LEU A 1 639 ? 11.235 68.861 -0.260 1.00 26.30 639 LEU A C 1
ATOM 4851 O O . LEU A 1 639 ? 10.587 69.473 0.572 1.00 26.30 639 LEU A O 1
ATOM 4855 N N . ASP A 1 640 ? 10.806 68.650 -1.505 1.00 26.67 640 ASP A N 1
ATOM 4856 C CA . ASP A 1 640 ? 9.385 68.633 -1.902 1.00 26.67 640 ASP A CA 1
ATOM 4857 C C . ASP A 1 640 ? 9.255 68.372 -3.409 1.00 26.67 640 ASP A C 1
ATOM 4859 O O . ASP A 1 640 ? 8.877 69.252 -4.174 1.00 26.67 640 ASP A O 1
ATOM 4863 N N . THR A 1 641 ? 9.624 67.175 -3.889 1.00 27.28 641 THR A N 1
ATOM 4864 C CA . THR A 1 641 ? 9.139 66.654 -5.197 1.00 27.28 641 THR A CA 1
ATOM 4865 C C . THR A 1 641 ? 9.472 65.172 -5.426 1.00 27.28 641 THR A C 1
ATOM 4867 O O . THR A 1 641 ? 10.011 64.778 -6.453 1.00 27.28 641 THR A O 1
ATOM 4870 N N . ALA A 1 642 ? 9.133 64.293 -4.480 1.00 27.00 642 ALA A N 1
ATOM 4871 C CA . ALA A 1 642 ? 9.099 62.848 -4.766 1.00 27.00 642 ALA A CA 1
ATOM 4872 C C . ALA A 1 642 ? 7.961 62.112 -4.036 1.00 27.00 642 ALA A C 1
ATOM 4874 O O . ALA A 1 642 ? 8.018 60.905 -3.827 1.00 27.00 642 ALA A O 1
ATOM 4875 N N . LEU A 1 643 ? 6.911 62.846 -3.651 1.00 27.52 643 LEU A N 1
ATOM 4876 C CA . LEU A 1 643 ? 5.728 62.325 -2.953 1.00 27.52 643 LEU A CA 1
ATOM 4877 C C . LEU A 1 643 ? 4.495 62.162 -3.863 1.00 27.52 643 LEU A C 1
ATOM 4879 O O . LEU A 1 643 ? 3.405 61.913 -3.366 1.00 27.52 643 LEU A O 1
ATOM 4883 N N . TYR A 1 644 ? 4.665 62.241 -5.188 1.00 24.92 644 TYR A N 1
ATOM 4884 C CA . TYR A 1 644 ? 3.556 62.202 -6.155 1.00 24.92 644 TYR A CA 1
ATOM 4885 C C . TYR A 1 644 ? 3.725 61.203 -7.318 1.00 24.92 644 TYR A C 1
ATOM 4887 O O . TYR A 1 644 ? 3.075 61.353 -8.345 1.00 24.92 644 TYR A O 1
ATOM 4895 N N . SER A 1 645 ? 4.557 60.159 -7.186 1.00 27.16 645 SER A N 1
ATOM 4896 C CA . SER A 1 645 ? 4.726 59.149 -8.258 1.00 27.16 645 SER A CA 1
ATOM 4897 C C . SER A 1 645 ? 4.492 57.687 -7.854 1.00 27.16 645 SER A C 1
ATOM 4899 O O . SER A 1 645 ? 4.812 56.781 -8.622 1.00 27.16 645 SER A O 1
ATOM 4901 N N . LEU A 1 646 ? 3.869 57.434 -6.697 1.00 33.34 646 LEU A N 1
ATOM 4902 C CA . LEU A 1 646 ? 3.349 56.101 -6.337 1.00 33.34 646 LEU A CA 1
ATOM 4903 C C . LEU A 1 646 ? 1.826 55.971 -6.516 1.00 33.34 646 LEU A C 1
ATOM 4905 O O . LEU A 1 646 ? 1.230 54.995 -6.074 1.00 33.34 646 LEU A O 1
ATOM 4909 N N . SER A 1 647 ? 1.200 56.934 -7.190 1.00 33.31 647 SER A N 1
ATOM 4910 C CA . SER A 1 647 ? -0.164 56.840 -7.708 1.00 33.31 647 SER A CA 1
ATOM 4911 C C . SER A 1 647 ? -0.098 56.967 -9.228 1.00 33.31 647 SER A C 1
ATOM 4913 O O . SER A 1 647 ? 0.089 58.072 -9.736 1.00 33.31 647 SER A O 1
ATOM 4915 N N . GLY A 1 648 ? -0.188 55.845 -9.943 1.00 30.58 648 GLY A N 1
ATOM 4916 C CA . GLY A 1 648 ? -0.229 55.838 -11.411 1.00 30.58 648 GLY A CA 1
ATOM 4917 C C . GLY A 1 648 ? 0.812 54.957 -12.105 1.00 30.58 648 GLY A C 1
ATOM 4918 O O . GLY A 1 648 ? 1.383 55.375 -13.107 1.00 30.58 648 GLY A O 1
ATOM 4919 N N . ARG A 1 649 ? 1.064 53.742 -11.607 1.00 30.86 649 ARG A N 1
ATOM 4920 C CA . ARG A 1 649 ? 1.612 52.659 -12.439 1.00 30.86 649 ARG A CA 1
ATOM 4921 C C . ARG A 1 649 ? 0.547 51.571 -12.514 1.00 30.86 649 ARG A C 1
ATOM 4923 O O . ARG A 1 649 ? 0.013 51.227 -11.470 1.00 30.86 649 ARG A O 1
ATOM 4930 N N . ASP A 1 650 ? 0.233 51.124 -13.729 1.00 34.00 650 ASP A N 1
ATOM 4931 C CA . ASP A 1 650 ? -0.777 50.111 -14.070 1.00 34.00 650 ASP A CA 1
ATOM 4932 C C . ASP A 1 650 ? -1.040 49.078 -12.958 1.00 34.00 650 ASP A C 1
ATOM 4934 O O . ASP A 1 650 ? -0.146 48.309 -12.594 1.00 34.00 650 ASP A O 1
ATOM 4938 N N . ASP A 1 651 ? -2.293 49.001 -12.494 1.00 43.91 651 ASP A N 1
ATOM 4939 C CA . ASP A 1 651 ? -2.818 48.057 -11.484 1.00 43.91 651 ASP A CA 1
ATOM 4940 C C . ASP A 1 651 ? -2.791 46.573 -11.938 1.00 43.91 651 ASP A C 1
ATOM 4942 O O . ASP A 1 651 ? -3.459 45.706 -11.375 1.00 43.91 651 ASP A O 1
ATOM 4946 N N . THR A 1 652 ? -2.010 46.240 -12.967 1.00 47.22 652 THR A N 1
ATOM 4947 C CA . THR A 1 652 ? -1.873 44.883 -13.512 1.00 47.22 652 THR A CA 1
ATOM 4948 C C . THR A 1 652 ? -0.503 44.252 -13.273 1.00 47.22 652 THR A C 1
ATOM 4950 O O . THR A 1 652 ? -0.324 43.080 -13.617 1.00 47.22 652 THR A O 1
ATOM 4953 N N . ASN A 1 653 ? 0.464 44.978 -12.696 1.00 61.84 653 ASN A N 1
ATOM 4954 C CA . ASN A 1 653 ? 1.807 44.442 -12.466 1.00 61.84 653 ASN A CA 1
ATOM 4955 C C . ASN A 1 653 ? 1.919 43.793 -11.072 1.00 61.84 653 ASN A C 1
ATOM 4957 O O . ASN A 1 653 ? 2.073 44.466 -10.052 1.00 61.84 653 ASN A O 1
ATOM 4961 N N . VAL A 1 654 ? 1.795 42.465 -11.028 1.00 77.44 654 VAL A N 1
ATOM 4962 C CA . VAL A 1 654 ? 1.973 41.651 -9.816 1.00 77.44 654 VAL A CA 1
ATOM 4963 C C . VAL A 1 654 ? 3.403 41.125 -9.796 1.00 77.44 654 VAL A C 1
ATOM 4965 O O . VAL A 1 654 ? 3.799 40.424 -10.722 1.00 77.44 654 VAL A O 1
ATOM 4968 N N . ALA A 1 655 ? 4.156 41.468 -8.751 1.00 83.75 655 ALA A N 1
ATOM 4969 C CA . ALA A 1 655 ? 5.524 40.988 -8.562 1.00 83.75 655 ALA A CA 1
ATOM 4970 C C . ALA A 1 655 ? 5.561 39.581 -7.937 1.00 83.75 655 ALA A C 1
ATOM 4972 O O . ALA A 1 655 ? 4.565 39.122 -7.372 1.00 83.75 655 ALA A O 1
ATOM 4973 N N . ASP A 1 656 ? 6.729 38.932 -7.974 1.00 81.19 656 ASP A N 1
ATOM 4974 C CA . ASP A 1 656 ? 6.939 37.583 -7.423 1.00 81.19 656 ASP A CA 1
ATOM 4975 C C . ASP A 1 656 ? 6.677 37.502 -5.912 1.00 81.19 656 ASP A C 1
ATOM 4977 O O . ASP A 1 656 ? 6.242 36.459 -5.413 1.00 81.19 656 ASP A O 1
ATOM 4981 N N . ILE A 1 657 ? 6.901 38.606 -5.189 1.00 90.44 657 ILE A N 1
ATOM 4982 C CA . ILE A 1 657 ? 6.494 38.779 -3.793 1.00 90.44 657 ILE A CA 1
ATOM 4983 C C . ILE A 1 657 ? 5.306 39.748 -3.742 1.00 90.44 657 ILE A C 1
ATOM 4985 O O . ILE A 1 657 ? 5.430 40.933 -4.071 1.00 90.44 657 ILE A O 1
ATOM 4989 N N . ALA A 1 658 ? 4.154 39.265 -3.271 1.00 94.94 658 ALA A N 1
ATOM 4990 C CA . ALA A 1 658 ? 2.954 40.079 -3.090 1.00 94.94 658 ALA A CA 1
ATOM 4991 C C . ALA A 1 658 ? 2.576 40.204 -1.609 1.00 94.94 658 ALA A C 1
ATOM 4993 O O . ALA A 1 658 ? 2.393 39.210 -0.904 1.00 94.94 658 ALA A O 1
ATOM 4994 N N . ILE A 1 659 ? 2.406 41.438 -1.136 1.00 96.56 659 ILE A N 1
ATOM 4995 C CA . ILE A 1 659 ? 1.870 41.743 0.193 1.00 96.56 659 ILE A CA 1
ATOM 4996 C C . ILE A 1 659 ? 0.400 42.129 0.034 1.00 96.56 659 ILE A C 1
ATOM 4998 O O . ILE A 1 659 ? 0.096 43.172 -0.543 1.00 96.56 659 ILE A O 1
ATOM 5002 N N . LEU A 1 660 ? -0.509 41.309 0.563 1.00 96.94 660 LEU A N 1
ATOM 5003 C CA . LEU A 1 660 ? -1.953 41.544 0.500 1.00 96.94 660 LEU A CA 1
ATOM 5004 C C . LEU A 1 660 ? -2.477 41.984 1.858 1.00 96.94 660 LEU A C 1
ATOM 5006 O O . LEU A 1 660 ? -2.183 41.345 2.874 1.00 96.94 660 LEU A O 1
ATOM 5010 N N . TYR A 1 661 ? -3.301 43.032 1.882 1.00 96.50 661 TYR A N 1
ATOM 5011 C CA . TYR A 1 661 ? -3.883 43.512 3.131 1.00 96.50 661 TYR A CA 1
ATOM 5012 C C . TYR A 1 661 ? -5.412 43.582 3.155 1.00 96.50 661 TYR A C 1
ATOM 5014 O O . TYR A 1 661 ? -6.070 44.081 2.239 1.00 96.50 661 TYR A O 1
ATOM 5022 N N . GLY A 1 662 ? -5.966 43.124 4.281 1.00 94.94 662 GLY A N 1
ATOM 5023 C CA . GLY A 1 662 ? -7.357 43.332 4.683 1.00 94.94 662 GLY A CA 1
ATOM 5024 C C . GLY A 1 662 ? -7.409 44.383 5.789 1.00 94.94 662 GLY A C 1
ATOM 5025 O O . GLY A 1 662 ? -6.811 44.196 6.852 1.00 94.94 662 GLY A O 1
ATOM 5026 N N . SER A 1 663 ? -8.073 45.511 5.556 1.00 89.94 663 SER A N 1
ATOM 5027 C CA . SER A 1 663 ? -8.020 46.678 6.439 1.00 89.94 663 SER A CA 1
ATOM 5028 C C . SER A 1 663 ? -9.317 47.475 6.390 1.00 89.94 663 SER A C 1
ATOM 5030 O O . SER A 1 663 ? -9.659 48.013 5.344 1.00 89.94 663 SER A O 1
ATOM 5032 N N . GLN A 1 664 ? -9.980 47.638 7.538 1.00 82.69 664 GLN A N 1
ATOM 5033 C CA . GLN A 1 664 ? -11.105 48.574 7.660 1.00 82.69 664 GLN A CA 1
ATOM 5034 C C . GLN A 1 664 ? -10.645 49.968 8.125 1.00 82.69 664 GLN A C 1
ATOM 5036 O O . GLN A 1 664 ? -11.067 50.984 7.588 1.00 82.69 664 GLN A O 1
ATOM 5041 N N . GLY A 1 665 ? -9.753 50.021 9.124 1.00 76.00 665 GLY A N 1
ATOM 5042 C CA . GLY A 1 665 ? -9.292 51.263 9.768 1.00 76.00 665 GLY A CA 1
ATOM 5043 C C . GLY A 1 665 ? -7.934 51.787 9.284 1.00 76.00 665 GLY A C 1
ATOM 5044 O O . GLY A 1 665 ? -7.312 52.600 9.959 1.00 76.00 665 GLY A O 1
ATOM 5045 N N . GLY A 1 666 ? -7.400 51.258 8.179 1.00 80.50 666 GLY A N 1
ATOM 5046 C CA . GLY A 1 666 ? -6.118 51.684 7.585 1.00 80.50 666 GLY A CA 1
ATOM 5047 C C . GLY A 1 666 ? -4.844 51.214 8.310 1.00 80.50 666 GLY A C 1
ATOM 5048 O O . GLY A 1 666 ? -3.739 51.364 7.782 1.00 80.50 666 GLY A O 1
ATOM 5049 N N . THR A 1 667 ? -4.962 50.617 9.501 1.00 84.50 667 THR A N 1
ATOM 5050 C CA . THR A 1 667 ? -3.805 50.185 10.310 1.00 84.50 667 THR A CA 1
ATOM 5051 C C . THR A 1 667 ? -3.008 49.081 9.618 1.00 84.50 667 THR A C 1
ATOM 5053 O O . THR A 1 667 ? -1.801 49.220 9.432 1.00 84.50 667 THR A O 1
ATOM 5056 N N . THR A 1 668 ? -3.668 48.018 9.162 1.00 88.94 668 THR A N 1
ATOM 5057 C CA . THR A 1 668 ? -3.007 46.902 8.470 1.00 88.94 668 THR A CA 1
ATOM 5058 C C . THR A 1 668 ? -2.496 47.294 7.087 1.00 88.94 668 THR A C 1
ATOM 5060 O O . THR A 1 668 ? -1.440 46.818 6.685 1.00 88.94 668 THR A O 1
ATOM 5063 N N . ALA A 1 669 ? -3.142 48.254 6.414 1.00 89.94 669 ALA A N 1
ATOM 5064 C CA . ALA A 1 669 ? -2.610 48.869 5.193 1.00 89.94 669 ALA A CA 1
ATOM 5065 C C . ALA A 1 669 ? -1.282 49.610 5.448 1.00 89.94 669 ALA A C 1
ATOM 5067 O O . ALA A 1 669 ? -0.332 49.502 4.673 1.00 89.94 669 ALA A O 1
ATOM 5068 N N . THR A 1 670 ? -1.183 50.334 6.568 1.00 90.12 670 THR A N 1
ATOM 5069 C CA . THR A 1 670 ? 0.060 51.005 6.981 1.00 90.12 670 THR A CA 1
ATOM 5070 C C . THR A 1 670 ? 1.149 49.987 7.313 1.00 90.12 670 THR A C 1
ATOM 5072 O O . THR A 1 670 ? 2.287 50.136 6.871 1.00 90.12 670 THR A O 1
ATOM 5075 N N . CYS A 1 671 ? 0.800 48.919 8.033 1.00 92.12 671 CYS A N 1
ATOM 5076 C CA . CYS A 1 671 ? 1.717 47.825 8.346 1.00 92.12 671 CYS A CA 1
ATOM 5077 C C . CYS A 1 671 ? 2.222 47.106 7.086 1.00 92.12 671 CYS A C 1
ATOM 5079 O O . CYS A 1 671 ? 3.412 46.819 6.997 1.00 92.12 671 CYS A O 1
ATOM 5081 N N . ALA A 1 672 ? 1.368 46.875 6.086 1.00 93.00 672 ALA A N 1
ATOM 5082 C CA . ALA A 1 672 ? 1.770 46.285 4.809 1.00 93.00 672 ALA A CA 1
ATOM 5083 C C . ALA A 1 672 ? 2.803 47.156 4.068 1.00 93.00 672 ALA A C 1
ATOM 5085 O O . ALA A 1 672 ? 3.822 46.648 3.602 1.00 93.00 672 ALA A O 1
ATOM 5086 N N . LYS A 1 673 ? 2.605 48.483 4.040 1.00 93.06 673 LYS A N 1
ATOM 5087 C CA . LYS A 1 673 ? 3.583 49.430 3.470 1.00 93.06 673 LYS A CA 1
ATOM 5088 C C . LYS A 1 673 ? 4.901 49.445 4.251 1.00 93.06 673 LYS A C 1
ATOM 5090 O O . LYS A 1 673 ? 5.970 49.471 3.645 1.00 93.06 673 LYS A O 1
ATOM 5095 N N . GLN A 1 674 ? 4.837 49.394 5.583 1.00 92.88 674 GLN A N 1
ATOM 5096 C CA . GLN A 1 674 ? 6.027 49.305 6.438 1.00 92.88 674 GLN A CA 1
ATOM 5097 C C . GLN A 1 674 ? 6.809 48.009 6.202 1.00 92.88 674 GLN A C 1
ATOM 5099 O O . GLN A 1 674 ? 8.035 48.046 6.137 1.00 92.88 674 GLN A O 1
ATOM 5104 N N . LEU A 1 675 ? 6.112 46.881 6.040 1.00 92.38 675 LEU A N 1
ATOM 5105 C CA . LEU A 1 675 ? 6.720 45.595 5.712 1.00 92.38 675 LEU A CA 1
ATOM 5106 C C . LEU A 1 675 ? 7.448 45.661 4.365 1.00 92.38 675 LEU A C 1
ATOM 5108 O O . LEU A 1 675 ? 8.610 45.274 4.301 1.00 92.38 675 LEU A O 1
ATOM 5112 N N . ALA A 1 676 ? 6.816 46.221 3.330 1.00 92.12 676 ALA A N 1
ATOM 5113 C CA . ALA A 1 676 ? 7.430 46.386 2.012 1.00 92.12 676 ALA A CA 1
ATOM 5114 C C . ALA A 1 676 ? 8.713 47.234 2.069 1.00 92.12 676 ALA A C 1
ATOM 5116 O O . ALA A 1 676 ? 9.762 46.815 1.584 1.00 92.12 676 ALA A O 1
ATOM 5117 N N . GLN A 1 677 ? 8.657 48.396 2.733 1.00 91.12 677 GLN A N 1
ATOM 5118 C CA . GLN A 1 677 ? 9.819 49.275 2.927 1.00 91.12 677 GLN A CA 1
ATOM 5119 C C . GLN A 1 677 ? 10.937 48.599 3.724 1.00 91.12 677 GLN A C 1
ATOM 5121 O O . GLN A 1 677 ? 12.118 48.807 3.451 1.00 91.12 677 GLN A O 1
ATOM 5126 N N . PHE A 1 678 ? 10.571 47.805 4.732 1.00 90.75 678 PHE A N 1
ATOM 5127 C CA . PHE A 1 678 ? 11.535 47.058 5.524 1.00 90.75 678 PHE A CA 1
ATOM 5128 C C . PHE A 1 678 ? 12.212 45.975 4.683 1.00 90.75 678 PHE A C 1
ATOM 5130 O O . PHE A 1 678 ? 13.436 45.896 4.698 1.00 90.75 678 PHE A O 1
ATOM 5137 N N . MET A 1 679 ? 11.437 45.189 3.930 1.00 90.69 679 MET A N 1
ATOM 5138 C CA . MET A 1 679 ? 11.922 44.086 3.098 1.00 90.69 679 MET A CA 1
ATOM 5139 C C . MET A 1 679 ? 12.800 44.547 1.935 1.00 90.69 679 MET A C 1
ATOM 5141 O O . MET A 1 679 ? 13.823 43.914 1.693 1.00 90.69 679 MET A O 1
ATOM 5145 N N . ALA A 1 680 ? 12.485 45.676 1.291 1.00 87.38 680 ALA A N 1
ATOM 5146 C CA . ALA A 1 680 ? 13.255 46.228 0.166 1.00 87.38 680 ALA A CA 1
ATOM 5147 C C . ALA A 1 680 ? 14.739 46.519 0.487 1.00 87.38 680 ALA A C 1
ATOM 5149 O O . ALA A 1 680 ? 15.533 46.797 -0.404 1.00 87.38 680 ALA A O 1
ATOM 5150 N N . ARG A 1 681 ? 15.131 46.475 1.768 1.00 88.06 681 ARG A N 1
ATOM 5151 C CA . ARG A 1 681 ? 16.524 46.612 2.222 1.00 88.06 681 ARG A CA 1
ATOM 5152 C C . ARG A 1 681 ? 17.307 45.295 2.227 1.00 88.06 681 ARG A C 1
ATOM 5154 O O . ARG A 1 681 ? 18.514 45.334 2.449 1.00 88.06 681 ARG A O 1
ATOM 5161 N N . TRP A 1 682 ? 16.626 44.160 2.084 1.00 84.06 682 TRP A N 1
ATOM 5162 C CA . TRP A 1 682 ? 17.173 42.827 2.358 1.00 84.06 682 TRP A CA 1
ATOM 5163 C C . TRP A 1 682 ? 16.955 41.821 1.229 1.00 84.06 682 TRP A C 1
ATOM 5165 O O . TRP A 1 682 ? 17.766 40.911 1.101 1.00 84.06 682 TRP A O 1
ATOM 5175 N N . VAL A 1 683 ? 15.880 41.963 0.449 1.00 80.62 683 VAL A N 1
ATOM 5176 C CA . VAL A 1 683 ? 15.576 41.093 -0.699 1.00 80.62 683 VAL A CA 1
ATOM 5177 C C . VAL A 1 683 ? 15.819 41.846 -2.006 1.00 80.62 683 VAL A C 1
ATOM 5179 O O . VAL A 1 683 ? 15.678 43.070 -2.050 1.00 80.62 683 VAL A O 1
ATOM 5182 N N . THR A 1 684 ? 16.229 41.125 -3.048 1.00 76.38 684 THR A N 1
ATOM 5183 C CA . THR A 1 684 ? 16.550 41.691 -4.374 1.00 76.38 684 THR A CA 1
ATOM 5184 C C . THR A 1 684 ? 15.381 41.609 -5.355 1.00 76.38 684 THR A C 1
ATOM 5186 O O . THR A 1 684 ? 15.388 42.279 -6.383 1.00 76.38 684 THR A O 1
ATOM 5189 N N . GLU A 1 685 ? 14.391 40.786 -5.030 1.00 77.50 685 GLU A N 1
ATOM 5190 C CA . GLU A 1 685 ? 13.162 40.538 -5.764 1.00 77.50 685 GLU A CA 1
ATOM 5191 C C . GLU A 1 685 ? 12.217 41.747 -5.695 1.00 77.50 685 GLU A C 1
ATOM 5193 O O . GLU A 1 685 ? 12.148 42.451 -4.682 1.00 77.50 685 GLU A O 1
ATOM 5198 N N . GLU A 1 686 ? 11.449 41.980 -6.763 1.00 82.12 686 GLU A N 1
ATOM 5199 C CA . GLU A 1 686 ? 10.429 43.028 -6.759 1.00 82.12 686 GLU A CA 1
ATOM 5200 C C . GLU A 1 686 ? 9.289 42.689 -5.782 1.00 82.12 686 GLU A C 1
ATOM 5202 O O . GLU A 1 686 ? 8.812 41.554 -5.705 1.00 82.12 686 GLU A O 1
ATOM 5207 N N . ILE A 1 687 ? 8.831 43.701 -5.038 1.00 89.38 687 ILE A N 1
ATOM 5208 C CA . ILE A 1 687 ? 7.748 43.580 -4.055 1.00 89.38 687 ILE A CA 1
ATOM 5209 C C . ILE A 1 687 ? 6.571 44.429 -4.516 1.00 89.38 687 ILE A C 1
ATOM 5211 O O . ILE A 1 687 ? 6.710 45.633 -4.739 1.00 89.38 687 ILE A O 1
ATOM 5215 N N . SER A 1 688 ? 5.389 43.823 -4.568 1.00 93.00 688 SER A N 1
ATOM 5216 C CA . SER A 1 688 ? 4.134 44.525 -4.834 1.00 93.00 688 SER A CA 1
ATOM 5217 C C . SER A 1 688 ? 3.224 44.513 -3.600 1.00 93.00 688 SER A C 1
ATOM 5219 O O . SER A 1 688 ? 3.245 43.569 -2.809 1.00 93.00 688 SER A O 1
ATOM 5221 N N . VAL A 1 689 ? 2.449 45.583 -3.392 1.00 94.38 689 VAL A N 1
ATOM 5222 C CA . VAL A 1 689 ? 1.560 45.741 -2.227 1.00 94.38 689 VAL A CA 1
ATOM 5223 C C . VAL A 1 689 ? 0.156 46.055 -2.712 1.00 94.38 689 VAL A C 1
ATOM 5225 O O . VAL A 1 689 ? -0.041 47.068 -3.374 1.00 94.38 689 VAL A O 1
ATOM 5228 N N . HIS A 1 690 ? -0.813 45.225 -2.332 1.00 93.88 690 HIS A N 1
ATOM 5229 C CA . HIS A 1 690 ? -2.187 45.303 -2.826 1.00 93.88 690 HIS A CA 1
ATOM 5230 C C . HIS A 1 690 ? -3.195 45.209 -1.684 1.00 93.88 690 HIS A C 1
ATOM 5232 O O . HIS A 1 690 ? -3.007 44.465 -0.717 1.00 93.88 690 HIS A O 1
ATOM 5238 N N . SER A 1 691 ? -4.302 45.934 -1.807 1.00 93.50 691 SER A N 1
ATOM 5239 C CA . SER A 1 691 ? -5.501 45.608 -1.035 1.00 93.50 691 SER A CA 1
ATOM 5240 C C . SER A 1 691 ? -6.107 44.307 -1.583 1.00 93.50 691 SER A C 1
ATOM 5242 O O . SER A 1 691 ? -5.964 43.995 -2.766 1.00 93.50 691 SER A O 1
ATOM 5244 N N . MET A 1 692 ? -6.736 43.500 -0.727 1.00 94.06 692 MET A N 1
ATOM 5245 C CA . MET A 1 692 ? -7.261 42.189 -1.143 1.00 94.06 692 MET A CA 1
ATOM 5246 C C . MET A 1 692 ? -8.314 42.279 -2.263 1.00 94.06 692 MET A C 1
ATOM 5248 O O . MET A 1 692 ? -8.369 41.398 -3.113 1.00 94.06 692 MET A O 1
ATOM 5252 N N . ASP A 1 693 ? -9.116 43.338 -2.294 1.00 91.00 693 ASP A N 1
ATOM 5253 C CA . ASP A 1 693 ? -10.136 43.621 -3.306 1.00 91.00 693 ASP A CA 1
ATOM 5254 C C . ASP A 1 693 ? -9.573 44.163 -4.627 1.00 91.00 693 ASP A C 1
ATOM 5256 O O . ASP A 1 693 ? -10.207 43.985 -5.666 1.00 91.00 693 ASP A O 1
ATOM 5260 N N . GLN A 1 694 ? -8.387 44.776 -4.610 1.00 89.38 694 GLN A N 1
ATOM 5261 C CA . GLN A 1 694 ? -7.707 45.248 -5.824 1.00 89.38 694 GLN A CA 1
ATOM 5262 C C . GLN A 1 694 ? -6.711 44.228 -6.384 1.00 89.38 694 GLN A C 1
ATOM 5264 O O . GLN A 1 694 ? -6.288 44.353 -7.530 1.00 89.38 694 GLN A O 1
ATOM 5269 N N . PHE A 1 695 ? -6.344 43.198 -5.616 1.00 90.44 695 PHE A N 1
ATOM 5270 C CA . PHE A 1 695 ? -5.458 42.154 -6.114 1.00 90.44 695 PHE A CA 1
ATOM 5271 C C . PHE A 1 695 ? -6.141 41.343 -7.233 1.00 90.44 695 PHE A C 1
ATOM 5273 O O . PHE A 1 695 ? -7.223 40.780 -7.020 1.00 90.44 695 PHE A O 1
ATOM 5280 N N . PRO A 1 696 ? -5.513 41.195 -8.414 1.00 86.69 696 PRO A N 1
ATOM 5281 C CA . PRO A 1 696 ? -6.082 40.413 -9.502 1.00 86.69 696 PRO A CA 1
ATOM 5282 C C . PRO A 1 696 ? -6.035 38.918 -9.154 1.00 86.69 696 PRO A C 1
ATOM 5284 O O . PRO A 1 696 ? -5.048 38.240 -9.413 1.00 86.69 696 PRO A O 1
ATOM 5287 N N . PHE A 1 697 ? -7.122 38.384 -8.583 1.00 84.88 697 PHE A N 1
ATOM 5288 C CA . PHE A 1 697 ? -7.209 37.016 -8.034 1.00 84.88 697 PHE A CA 1
ATOM 5289 C C . PHE A 1 697 ? -6.677 35.912 -8.971 1.00 84.88 697 PHE A C 1
ATOM 5291 O O . PHE A 1 697 ? -6.046 34.965 -8.513 1.00 84.88 697 PHE A O 1
ATOM 5298 N N . ALA A 1 698 ? -6.857 36.054 -10.288 1.00 80.19 698 ALA A N 1
ATOM 5299 C CA . ALA A 1 698 ? -6.343 35.109 -11.286 1.00 80.19 698 ALA A CA 1
ATOM 5300 C C . ALA A 1 698 ? -4.802 35.016 -11.340 1.00 80.19 698 ALA A C 1
ATOM 5302 O O . ALA A 1 698 ? -4.268 34.035 -11.847 1.00 80.19 698 ALA A O 1
ATOM 5303 N N . LYS A 1 699 ? -4.082 36.019 -10.823 1.00 83.81 699 LYS A N 1
ATOM 5304 C CA . LYS A 1 699 ? -2.616 36.040 -10.710 1.00 83.81 699 LYS A CA 1
ATOM 5305 C C . LYS A 1 699 ? -2.106 35.376 -9.433 1.00 83.81 699 LYS A C 1
ATOM 5307 O O . LYS A 1 699 ? -0.907 35.191 -9.304 1.00 83.81 699 LYS A O 1
ATOM 5312 N N . LEU A 1 700 ? -2.978 35.006 -8.491 1.00 85.56 700 LEU A N 1
ATOM 5313 C CA . LEU A 1 700 ? -2.555 34.415 -7.218 1.00 85.56 700 LEU A CA 1
ATOM 5314 C C . LEU A 1 700 ? -1.634 33.184 -7.390 1.00 85.56 700 LEU A C 1
ATOM 5316 O O . LEU A 1 700 ? -0.620 33.141 -6.699 1.00 85.56 700 LEU A O 1
ATOM 5320 N N . PRO A 1 701 ? -1.887 32.250 -8.336 1.00 79.00 701 PRO A N 1
ATOM 5321 C CA . PRO A 1 701 ? -1.012 31.092 -8.551 1.00 79.00 701 PRO A CA 1
ATOM 5322 C C . PRO A 1 701 ? 0.361 31.429 -9.151 1.00 79.00 701 PRO A C 1
ATOM 5324 O O . PRO A 1 701 ? 1.259 30.597 -9.106 1.00 79.00 701 PRO A O 1
ATOM 5327 N N . THR A 1 702 ? 0.540 32.622 -9.734 1.00 78.00 702 THR A N 1
ATOM 5328 C CA . THR A 1 702 ? 1.825 33.034 -10.328 1.00 78.00 702 THR A CA 1
ATOM 5329 C C . THR A 1 702 ? 2.753 33.699 -9.315 1.00 78.00 702 THR A C 1
ATOM 5331 O O . THR A 1 702 ? 3.885 34.019 -9.655 1.00 78.00 702 THR A O 1
ATOM 5334 N N . VAL A 1 703 ? 2.280 33.948 -8.091 1.00 83.00 703 VAL A N 1
ATOM 5335 C CA . VAL A 1 703 ? 3.065 34.593 -7.036 1.00 83.00 703 VAL A CA 1
ATOM 5336 C C . VAL A 1 703 ? 3.840 33.529 -6.262 1.00 83.00 703 VAL A C 1
ATOM 5338 O O . VAL A 1 703 ? 3.248 32.594 -5.716 1.00 83.00 703 VAL A O 1
ATOM 5341 N N . SER A 1 704 ? 5.162 33.687 -6.171 1.00 81.50 704 SER A N 1
ATOM 5342 C CA . SER A 1 704 ? 6.018 32.750 -5.434 1.00 81.50 704 SER A CA 1
ATOM 5343 C C . SER A 1 704 ? 5.868 32.906 -3.920 1.00 81.50 704 SER A C 1
ATOM 5345 O O . SER A 1 704 ? 5.878 31.916 -3.190 1.00 81.50 704 SER A O 1
ATOM 5347 N N . THR A 1 705 ? 5.689 34.141 -3.434 1.00 90.81 705 THR A N 1
ATOM 5348 C CA . THR A 1 705 ? 5.533 34.440 -2.004 1.00 90.81 705 THR A CA 1
ATOM 5349 C C . THR A 1 705 ? 4.380 35.405 -1.741 1.00 90.81 705 THR A C 1
ATOM 5351 O O . THR A 1 705 ? 4.391 36.543 -2.209 1.00 90.81 705 THR A O 1
ATOM 5354 N N . VAL A 1 706 ? 3.415 34.989 -0.915 1.00 95.19 706 VAL A N 1
ATOM 5355 C CA . VAL A 1 706 ? 2.271 35.816 -0.501 1.00 95.19 706 VAL A CA 1
ATOM 5356 C C . VAL A 1 706 ? 2.340 36.145 0.993 1.00 95.19 706 VAL A C 1
ATOM 5358 O O . VAL A 1 706 ? 2.309 35.268 1.854 1.00 95.19 706 VAL A O 1
ATOM 5361 N N . LEU A 1 707 ? 2.384 37.432 1.331 1.00 96.75 707 LEU A N 1
ATOM 5362 C CA . LEU A 1 707 ? 2.383 37.919 2.712 1.00 96.75 707 LEU A CA 1
ATOM 5363 C C . LEU A 1 707 ? 1.033 38.557 3.035 1.00 96.75 707 LEU A C 1
ATOM 5365 O O . LEU A 1 707 ? 0.674 39.590 2.477 1.00 96.75 707 LEU A O 1
ATOM 5369 N N . LEU A 1 708 ? 0.281 37.948 3.949 1.00 97.31 708 LEU A N 1
ATOM 5370 C CA . LEU A 1 708 ? -1.075 38.358 4.302 1.00 97.31 708 LEU A CA 1
ATOM 5371 C C . LEU A 1 708 ? -1.061 39.188 5.590 1.00 97.31 708 LEU A C 1
ATOM 5373 O O . LEU A 1 708 ? -0.715 38.679 6.655 1.00 97.31 708 LEU A O 1
ATOM 5377 N N . VAL A 1 709 ? -1.476 40.453 5.518 1.00 96.31 709 VAL A N 1
ATOM 5378 C CA . VAL A 1 709 ? -1.564 41.363 6.675 1.00 96.31 709 VAL A CA 1
ATOM 5379 C C . VAL A 1 709 ? -3.010 41.810 6.856 1.00 96.31 709 VAL A C 1
ATOM 5381 O O . VAL A 1 709 ? -3.503 42.664 6.124 1.00 96.31 709 VAL A O 1
ATOM 5384 N N . THR A 1 710 ? -3.726 41.241 7.824 1.00 94.94 710 THR A N 1
ATOM 5385 C CA . THR A 1 710 ? -5.180 41.439 7.926 1.00 94.94 710 THR A CA 1
ATOM 5386 C C . THR A 1 710 ? -5.646 41.820 9.322 1.00 94.94 710 THR A C 1
ATOM 5388 O O . THR A 1 710 ? -5.056 41.406 10.317 1.00 94.94 710 THR A O 1
ATOM 5391 N N . SER A 1 711 ? -6.720 42.602 9.407 1.00 90.19 711 SER A N 1
ATOM 5392 C CA . SER A 1 711 ? -7.412 42.897 10.664 1.00 90.19 711 SER A CA 1
ATOM 5393 C C . SER A 1 711 ? -8.669 42.044 10.797 1.00 90.19 711 SER A C 1
ATOM 5395 O O . SER A 1 711 ? -9.331 41.788 9.802 1.00 90.19 711 SER A O 1
ATOM 5397 N N . SER A 1 712 ? -9.056 41.655 12.008 1.00 85.25 712 SER A N 1
ATOM 5398 C CA . SER A 1 712 ? -10.439 41.249 12.293 1.00 85.25 712 SER A CA 1
ATOM 5399 C C . SER A 1 712 ? -11.227 42.479 12.753 1.00 85.25 712 SER A C 1
ATOM 5401 O O . SER A 1 712 ? -10.743 43.238 13.589 1.00 85.25 712 SER A O 1
ATOM 5403 N N . TRP A 1 713 ? -12.404 42.704 12.177 1.00 70.81 713 TRP A N 1
ATOM 5404 C CA . TRP A 1 713 ? -13.259 43.872 12.399 1.00 70.81 713 TRP A CA 1
ATOM 5405 C C . TRP A 1 713 ? -14.647 43.456 12.921 1.00 70.81 713 TRP A C 1
ATOM 5407 O O . TRP A 1 713 ? -15.030 42.292 12.814 1.00 70.81 713 TRP A O 1
ATOM 5417 N N . HIS A 1 714 ? -15.417 44.421 13.433 1.00 62.03 714 HIS A N 1
ATOM 5418 C CA . HIS A 1 714 ? -16.743 44.294 14.061 1.00 62.03 714 HIS A CA 1
ATOM 5419 C C . HIS A 1 714 ? -16.709 43.943 15.556 1.00 62.03 714 HIS A C 1
ATOM 5421 O O . HIS A 1 714 ? -16.132 42.944 15.979 1.00 62.03 714 HIS A O 1
ATOM 5427 N N . SER A 1 715 ? -17.396 44.773 16.349 1.00 51.72 715 SER A N 1
ATOM 5428 C CA . SER A 1 715 ? -17.220 44.973 17.797 1.00 51.72 715 SER A CA 1
ATOM 5429 C C . SER A 1 715 ? -17.551 43.798 18.723 1.00 51.72 715 SER A C 1
ATOM 5431 O O . SER A 1 715 ? -17.416 43.965 19.929 1.00 51.72 715 SER A O 1
ATOM 5433 N N . LEU A 1 716 ? -17.936 42.627 18.204 1.00 50.47 716 LEU A N 1
ATOM 5434 C CA . LEU A 1 716 ? -18.256 41.452 19.029 1.00 50.47 716 LEU A CA 1
ATOM 5435 C C . LEU A 1 716 ? -17.822 40.115 18.391 1.00 50.47 716 LEU A C 1
ATOM 5437 O O . LEU A 1 716 ? -17.392 39.226 19.109 1.00 50.47 716 LEU A O 1
ATOM 5441 N N . GLN A 1 717 ? -17.821 39.973 17.057 1.00 57.56 717 GLN A N 1
ATOM 5442 C CA . GLN A 1 717 ? -17.656 38.657 16.405 1.00 57.56 717 GLN A CA 1
ATOM 5443 C C . GLN A 1 717 ? -16.302 38.400 15.709 1.00 57.56 717 GLN A C 1
ATOM 5445 O O . GLN A 1 717 ? -16.042 37.265 15.309 1.00 57.56 717 GLN A O 1
ATOM 5450 N N . GLY A 1 718 ? -15.431 39.406 15.543 1.00 60.75 718 GLY A N 1
ATOM 5451 C CA . GLY A 1 718 ? -14.120 39.216 14.893 1.00 60.75 718 GLY A CA 1
ATOM 5452 C C . GLY A 1 718 ? -14.212 38.801 13.413 1.00 60.75 718 GLY A C 1
ATOM 5453 O O . GLY A 1 718 ? -13.558 37.851 12.982 1.00 60.75 718 GLY A O 1
ATOM 5454 N N . SER A 1 719 ? -15.045 39.501 12.641 1.00 73.31 719 SER A N 1
ATOM 5455 C CA . SER A 1 719 ? -15.310 39.254 11.215 1.00 73.31 719 SER A CA 1
ATOM 5456 C C . SER A 1 719 ? -14.211 39.789 10.281 1.00 73.31 719 SER A C 1
ATOM 5458 O O . SER A 1 719 ? -13.315 40.521 10.703 1.00 73.31 719 SER A O 1
ATOM 5460 N N . MET A 1 720 ? -14.256 39.419 8.999 1.00 86.12 720 MET A N 1
ATOM 5461 C CA . MET A 1 720 ? -13.308 39.917 7.995 1.00 86.12 720 MET A CA 1
ATOM 5462 C C . MET A 1 720 ? -13.571 41.385 7.610 1.00 86.12 720 MET A C 1
ATOM 5464 O O . MET A 1 720 ? -14.728 41.805 7.630 1.00 86.12 720 MET A O 1
ATOM 5468 N N . PRO A 1 721 ? -12.544 42.158 7.215 1.00 88.44 721 PRO A N 1
ATOM 5469 C CA . PRO A 1 721 ? -12.711 43.500 6.657 1.00 88.44 721 PRO A CA 1
ATOM 5470 C C . PRO A 1 721 ? -13.500 43.472 5.347 1.00 88.44 721 PRO A C 1
ATOM 5472 O O . PRO A 1 721 ? -13.422 42.496 4.597 1.00 88.44 721 PRO A O 1
ATOM 5475 N N . ASP A 1 722 ? -14.208 44.558 5.032 1.00 87.81 722 ASP A N 1
ATOM 5476 C CA . ASP A 1 722 ? -15.030 44.633 3.817 1.00 87.81 722 ASP A CA 1
ATOM 5477 C C . ASP A 1 722 ? -14.193 44.431 2.548 1.00 87.81 722 ASP A C 1
ATOM 5479 O O . ASP A 1 722 ? -14.574 43.662 1.665 1.00 87.81 722 ASP A O 1
ATOM 5483 N N . ASN A 1 723 ? -13.001 45.031 2.514 1.00 90.94 723 ASN A N 1
ATOM 5484 C CA . ASN A 1 723 ? -12.068 44.956 1.391 1.00 90.94 723 ASN A CA 1
ATOM 5485 C C . ASN A 1 723 ? -11.415 43.564 1.218 1.00 90.94 723 ASN A C 1
ATOM 5487 O O . ASN A 1 723 ? -10.646 43.344 0.292 1.00 90.94 723 ASN A O 1
ATOM 5491 N N . ALA A 1 724 ? -11.703 42.609 2.107 1.00 90.06 724 ALA A N 1
ATOM 5492 C CA . ALA A 1 724 ? -11.228 41.229 2.016 1.00 90.06 724 ALA A CA 1
ATOM 5493 C C . ALA A 1 724 ? -12.336 40.229 1.642 1.00 90.06 724 ALA A C 1
ATOM 5495 O O . ALA A 1 724 ? -12.043 39.067 1.346 1.00 90.06 724 ALA A O 1
ATOM 5496 N N . ARG A 1 725 ? -13.605 40.663 1.653 1.00 86.19 725 ARG A N 1
ATOM 5497 C CA . ARG A 1 725 ? -14.777 39.785 1.517 1.00 86.19 725 ARG A CA 1
ATOM 5498 C C . ARG A 1 725 ? -14.816 39.068 0.174 1.00 86.19 725 ARG A C 1
ATOM 5500 O O . ARG A 1 725 ? -14.956 37.848 0.137 1.00 86.19 725 ARG A O 1
ATOM 5507 N N . GLU A 1 726 ? -14.657 39.817 -0.912 1.00 84.81 726 GLU A N 1
ATOM 5508 C CA . GLU A 1 726 ? -14.710 39.267 -2.269 1.00 84.81 726 GLU A CA 1
ATOM 5509 C C . GLU A 1 726 ? -13.526 38.333 -2.545 1.00 84.81 726 GLU A C 1
ATOM 5511 O O . GLU A 1 726 ? -13.710 37.219 -3.033 1.00 84.81 726 GLU A O 1
ATOM 5516 N N . PHE A 1 727 ? -12.316 38.736 -2.146 1.00 90.38 727 PHE A N 1
ATOM 5517 C CA . PHE A 1 727 ? -11.112 37.913 -2.272 1.00 90.38 727 PHE A CA 1
ATOM 5518 C C . PHE A 1 727 ? -11.257 36.572 -1.544 1.00 90.38 727 PHE A C 1
ATOM 5520 O O . PHE A 1 727 ? -10.996 35.518 -2.118 1.00 90.38 727 PHE A O 1
ATOM 5527 N N . TYR A 1 728 ? -11.724 36.591 -0.292 1.00 87.50 728 TYR A N 1
ATOM 5528 C CA . TYR A 1 728 ? -11.912 35.374 0.495 1.00 87.50 728 TYR A CA 1
ATOM 5529 C C . TYR A 1 728 ? -13.068 34.502 -0.021 1.00 87.50 728 TYR A C 1
ATOM 5531 O O . TYR A 1 728 ? -12.966 33.275 -0.011 1.00 87.50 728 TYR A O 1
ATOM 5539 N N . SER A 1 729 ? -14.149 35.110 -0.519 1.00 81.62 729 SER A N 1
ATOM 5540 C CA . SER A 1 729 ? -15.248 34.393 -1.181 1.00 81.62 729 SER A CA 1
ATOM 5541 C C . SER A 1 729 ? -14.759 33.633 -2.420 1.00 81.62 729 SER A C 1
ATOM 5543 O O . SER A 1 729 ? -15.038 32.441 -2.585 1.00 81.62 729 SER A O 1
ATOM 5545 N N . ARG A 1 730 ? -13.936 34.285 -3.252 1.00 80.31 730 ARG A N 1
ATOM 5546 C CA . ARG A 1 730 ? -13.274 33.655 -4.405 1.00 80.31 730 ARG A CA 1
ATOM 5547 C C . ARG A 1 730 ? -12.330 32.539 -3.971 1.00 80.31 730 ARG A C 1
ATOM 5549 O O . ARG A 1 730 ? -12.413 31.439 -4.500 1.00 80.31 730 ARG A O 1
ATOM 5556 N N . LEU A 1 731 ? -11.523 32.771 -2.936 1.00 82.19 731 LEU A N 1
ATOM 5557 C CA . LEU A 1 731 ? -10.615 31.771 -2.367 1.00 82.19 731 LEU A CA 1
ATOM 5558 C C . LEU A 1 731 ? -11.345 30.491 -1.918 1.00 82.19 731 LEU A C 1
ATOM 5560 O O . LEU A 1 731 ? -10.845 29.392 -2.129 1.00 82.19 731 LEU A O 1
ATOM 5564 N N . ARG A 1 732 ? -12.546 30.618 -1.338 1.00 78.19 732 ARG A N 1
ATOM 5565 C CA . ARG A 1 732 ? -13.360 29.478 -0.878 1.00 78.19 732 ARG A CA 1
ATOM 5566 C C . ARG A 1 732 ? -14.165 28.777 -1.970 1.00 78.19 732 ARG A C 1
ATOM 5568 O O . ARG A 1 732 ? -14.569 27.638 -1.759 1.00 78.19 732 ARG A O 1
ATOM 5575 N N . SER A 1 733 ? -14.451 29.458 -3.077 1.00 69.19 733 SER A N 1
ATOM 5576 C CA . SER A 1 733 ? -15.265 28.926 -4.182 1.00 69.19 733 SER A CA 1
ATOM 5577 C C . SER A 1 733 ? -14.441 28.207 -5.252 1.00 69.19 733 SER A C 1
ATOM 5579 O O . SER A 1 733 ? -15.012 27.595 -6.153 1.00 69.19 733 SER A O 1
ATOM 5581 N N . VAL A 1 734 ? -13.109 28.223 -5.136 1.00 61.44 734 VAL A N 1
ATOM 5582 C CA . VAL A 1 734 ? -12.208 27.419 -5.968 1.00 61.44 734 VAL A CA 1
ATOM 5583 C C . VAL A 1 734 ? -12.489 25.925 -5.752 1.00 61.44 734 VAL A C 1
ATOM 5585 O O . VAL A 1 734 ? -12.176 25.361 -4.702 1.00 61.44 734 VAL A O 1
ATOM 5588 N N . LEU A 1 735 ? -13.080 25.271 -6.760 1.00 49.75 735 LEU A N 1
ATOM 5589 C CA . LEU A 1 735 ? -13.306 23.824 -6.751 1.00 49.75 735 LEU A CA 1
ATOM 5590 C C . LEU A 1 735 ? -11.972 23.067 -6.864 1.00 49.75 735 LEU A C 1
ATOM 5592 O O . LEU A 1 735 ? -11.069 23.515 -7.580 1.00 49.75 735 LEU A O 1
ATOM 5596 N N . PRO A 1 736 ? -11.841 21.883 -6.232 1.00 46.03 736 PRO A N 1
ATOM 5597 C CA . PRO A 1 736 ? -10.568 21.178 -6.158 1.00 46.03 736 PRO A CA 1
ATOM 5598 C C . PRO A 1 736 ? -9.912 20.802 -7.493 1.00 46.03 736 PRO A C 1
ATOM 5600 O O . PRO A 1 736 ? -8.705 20.579 -7.537 1.00 46.03 736 PRO A O 1
ATOM 5603 N N . THR A 1 737 ? -10.695 20.731 -8.566 1.00 41.28 737 THR A N 1
ATOM 5604 C CA . THR A 1 737 ? -10.283 20.240 -9.885 1.00 41.28 737 THR A CA 1
ATOM 5605 C C . THR A 1 737 ? -10.121 21.337 -10.943 1.00 41.28 737 THR A C 1
ATOM 5607 O O . THR A 1 737 ? -9.559 21.066 -12.000 1.00 41.28 737 THR A O 1
ATOM 5610 N N . SER A 1 738 ? -10.564 22.579 -10.699 1.00 47.38 738 SER A N 1
ATOM 5611 C CA . SER A 1 738 ? -10.820 23.542 -11.789 1.00 47.38 738 SER A CA 1
ATOM 5612 C C . SER A 1 738 ? -10.145 24.915 -11.668 1.00 47.38 738 SER A C 1
ATOM 5614 O O . SER A 1 738 ? -10.523 25.835 -12.384 1.00 47.38 738 SER A O 1
ATOM 5616 N N . PHE A 1 739 ? -9.136 25.076 -10.808 1.00 45.88 739 PHE A N 1
ATOM 5617 C CA . PHE A 1 739 ? -8.302 26.298 -10.760 1.00 45.88 739 PHE A CA 1
ATOM 5618 C C . PHE A 1 739 ? -6.800 25.992 -10.933 1.00 45.88 739 PHE A C 1
ATOM 5620 O O . PHE A 1 739 ? -5.958 26.773 -10.508 1.00 45.88 739 PHE A O 1
ATOM 5627 N N . HIS A 1 740 ? -6.529 24.800 -11.486 1.00 42.03 740 HIS A N 1
ATOM 5628 C CA . HIS A 1 740 ? -5.265 24.146 -11.866 1.00 42.03 740 HIS A CA 1
ATOM 5629 C C . HIS A 1 740 ? -4.044 24.468 -10.957 1.00 42.03 740 HIS A C 1
ATOM 5631 O O . HIS A 1 740 ? -3.449 25.526 -11.077 1.00 42.03 740 HIS A O 1
ATOM 5637 N N . GLU A 1 741 ? -3.641 23.547 -10.060 1.00 48.97 741 GLU A N 1
ATOM 5638 C CA . GLU A 1 741 ? -2.347 23.598 -9.310 1.00 48.97 741 GLU A CA 1
ATOM 5639 C C . GLU A 1 741 ? -2.214 24.670 -8.190 1.00 48.97 741 GLU A C 1
ATOM 5641 O O . GLU A 1 741 ? -1.131 25.114 -7.815 1.00 48.97 741 GLU A O 1
ATOM 5646 N N . SER A 1 742 ? -3.343 25.045 -7.589 1.00 59.50 742 SER A N 1
ATOM 5647 C CA . SER A 1 742 ? -3.698 26.430 -7.253 1.00 59.50 742 SER A CA 1
ATOM 5648 C C . SER A 1 742 ? -2.915 27.252 -6.219 1.00 59.50 742 SER A C 1
ATOM 5650 O O . SER A 1 742 ? -3.181 28.444 -6.205 1.00 59.50 742 SER A O 1
ATOM 5652 N N . LEU A 1 743 ? -1.987 26.726 -5.411 1.00 63.69 743 LEU A N 1
ATOM 5653 C CA . LEU A 1 743 ? -0.936 27.516 -4.723 1.00 63.69 743 LEU A CA 1
ATOM 5654 C C . LEU A 1 743 ? 0.290 26.657 -4.336 1.00 63.69 743 LEU A C 1
ATOM 5656 O O . LEU A 1 743 ? 1.039 27.008 -3.430 1.00 63.69 743 LEU A O 1
ATOM 5660 N N . LEU A 1 744 ? 0.514 25.512 -4.989 1.00 59.72 744 LEU A N 1
ATOM 5661 C CA . LEU A 1 744 ? 1.502 24.514 -4.537 1.00 59.72 744 LEU A CA 1
ATOM 5662 C C . LEU A 1 744 ? 2.954 25.022 -4.532 1.00 59.72 744 LEU A C 1
ATOM 5664 O O . LEU A 1 744 ? 3.760 24.588 -3.713 1.00 59.72 744 LEU A O 1
ATOM 5668 N N . ALA A 1 745 ? 3.278 25.950 -5.433 1.00 60.72 745 ALA A N 1
ATOM 5669 C CA . ALA A 1 745 ? 4.579 26.615 -5.497 1.00 60.72 745 ALA A CA 1
ATOM 5670 C C . ALA A 1 745 ? 4.638 27.911 -4.663 1.00 60.72 745 ALA A C 1
ATOM 5672 O O . ALA A 1 745 ? 5.689 28.546 -4.577 1.00 60.72 745 ALA A O 1
ATOM 5673 N N . THR A 1 746 ? 3.523 28.319 -4.055 1.00 76.06 746 THR A N 1
ATOM 5674 C CA . THR A 1 746 ? 3.408 29.577 -3.321 1.00 76.06 746 THR A CA 1
ATOM 5675 C C . THR A 1 746 ? 3.724 29.357 -1.844 1.00 76.06 746 THR A C 1
ATOM 5677 O O . THR A 1 746 ? 3.014 28.652 -1.119 1.00 76.06 746 THR A O 1
ATOM 5680 N N . LYS A 1 747 ? 4.774 30.023 -1.362 1.00 85.56 747 LYS A N 1
ATOM 5681 C CA . LYS A 1 747 ? 5.029 30.187 0.071 1.00 85.56 747 LYS A CA 1
ATOM 5682 C C . LYS A 1 747 ? 4.135 31.302 0.609 1.00 85.56 747 LYS A C 1
ATOM 5684 O O . LYS A 1 747 ? 3.906 32.302 -0.071 1.00 85.56 747 LYS A O 1
ATOM 5689 N N . PHE A 1 748 ? 3.643 31.179 1.837 1.00 94.25 748 PHE A N 1
ATOM 5690 C CA . PHE A 1 748 ? 2.870 32.261 2.447 1.00 94.25 748 PHE A CA 1
ATOM 5691 C C . PHE A 1 748 ? 3.144 32.461 3.939 1.00 94.25 748 PHE A C 1
ATOM 5693 O O . PHE A 1 748 ? 3.667 31.586 4.628 1.00 94.25 748 PHE A O 1
ATOM 5700 N N . ALA A 1 749 ? 2.804 33.642 4.447 1.00 94.06 749 ALA A N 1
ATOM 5701 C CA . ALA A 1 749 ? 2.817 33.933 5.878 1.00 94.06 749 ALA A CA 1
ATOM 5702 C C . ALA A 1 749 ? 1.681 34.894 6.238 1.00 94.06 749 ALA A C 1
ATOM 5704 O O . ALA A 1 749 ? 1.333 35.774 5.450 1.00 94.06 749 ALA A O 1
ATOM 5705 N N . VAL A 1 750 ? 1.117 34.744 7.441 1.00 96.00 750 VAL A N 1
ATOM 5706 C CA . VAL A 1 750 ? -0.054 35.517 7.886 1.00 96.00 750 VAL A CA 1
ATOM 5707 C C . VAL A 1 750 ? 0.240 36.293 9.166 1.00 96.00 750 VAL A C 1
ATOM 5709 O O . VAL A 1 750 ? 0.715 35.745 10.160 1.00 96.00 750 VAL A O 1
ATOM 5712 N N . CYS A 1 751 ? -0.098 37.578 9.153 1.00 96.06 751 CYS A N 1
ATOM 5713 C CA . CYS A 1 751 ? -0.072 38.466 10.303 1.00 96.06 751 CYS A CA 1
ATOM 5714 C C . CYS A 1 751 ? -1.483 39.010 10.556 1.00 96.06 751 CYS A C 1
ATOM 5716 O O . CYS A 1 751 ? -2.008 39.812 9.778 1.00 96.06 751 CYS A O 1
ATOM 5718 N N . GLY A 1 752 ? -2.111 38.539 11.635 1.00 94.06 752 GLY A N 1
ATOM 5719 C CA . GLY A 1 752 ? -3.454 38.936 12.041 1.00 94.06 752 GLY A CA 1
ATOM 5720 C C . GLY A 1 752 ? -3.429 39.993 13.137 1.00 94.06 752 GLY A C 1
ATOM 5721 O O . GLY A 1 752 ? -2.782 39.797 14.159 1.00 94.06 752 GLY A O 1
ATOM 5722 N N . PHE A 1 753 ? -4.170 41.080 12.957 1.00 92.06 753 PHE A N 1
ATOM 5723 C CA . PHE A 1 753 ? -4.433 42.089 13.981 1.00 92.06 753 PHE A CA 1
ATOM 5724 C C . PHE A 1 753 ? -5.872 41.942 14.476 1.00 92.06 753 PHE A C 1
ATOM 5726 O O . PHE A 1 753 ? -6.808 41.862 13.681 1.00 92.06 753 PHE A O 1
ATOM 5733 N N . GLY A 1 754 ? -6.078 41.926 15.784 1.00 87.38 754 GLY A N 1
ATOM 5734 C CA . GLY A 1 754 ? -7.408 41.822 16.370 1.00 87.38 754 GLY A CA 1
ATOM 5735 C C . GLY A 1 754 ? -7.417 42.282 17.816 1.00 87.38 754 GLY A C 1
ATOM 5736 O O . GLY A 1 754 ? -6.373 42.564 18.393 1.00 87.38 754 GLY A O 1
ATOM 5737 N N . SER A 1 755 ? -8.605 42.339 18.404 1.00 80.81 755 SER A N 1
ATOM 5738 C CA . SER A 1 755 ? -8.786 42.651 19.817 1.00 80.81 755 SER A CA 1
ATOM 5739 C C . SER A 1 755 ? -9.100 41.370 20.578 1.00 80.81 755 SER A C 1
ATOM 5741 O O . SER A 1 755 ? -9.935 40.578 20.132 1.00 80.81 755 SER A O 1
ATOM 5743 N N . THR A 1 756 ? -8.472 41.166 21.735 1.00 80.81 756 THR A N 1
ATOM 5744 C CA . THR A 1 756 ? -8.874 40.106 22.681 1.00 80.81 756 THR A CA 1
ATOM 5745 C C . THR A 1 756 ? -10.286 40.312 23.239 1.00 80.81 756 THR A C 1
ATOM 5747 O O . THR A 1 756 ? -10.836 39.400 23.845 1.00 80.81 756 THR A O 1
ATOM 5750 N N . LYS A 1 757 ? -10.904 41.478 22.995 1.00 76.50 757 LYS A N 1
ATOM 5751 C CA . LYS A 1 757 ? -12.307 41.767 23.324 1.00 76.50 757 LYS A CA 1
ATOM 5752 C C . LYS A 1 757 ? -13.314 41.167 22.335 1.00 76.50 757 LYS A C 1
ATOM 5754 O O . LYS A 1 757 ? -14.509 41.246 22.592 1.00 76.50 757 LYS A O 1
ATOM 5759 N N . TYR A 1 758 ? -12.869 40.634 21.197 1.00 76.56 758 TYR A N 1
ATOM 5760 C CA . TYR A 1 758 ? -13.746 39.947 20.243 1.00 76.56 758 TYR A CA 1
ATOM 5761 C C . TYR A 1 758 ? -13.868 38.464 20.602 1.00 76.56 758 TYR A C 1
ATOM 5763 O O . TYR A 1 758 ? -12.865 37.850 20.964 1.00 76.56 758 TYR A O 1
ATOM 5771 N N . ASP A 1 759 ? -15.041 37.860 20.379 1.00 70.94 759 ASP A N 1
ATOM 5772 C CA . ASP A 1 759 ? -15.276 36.423 20.614 1.00 70.94 759 ASP A CA 1
ATOM 5773 C C . ASP A 1 759 ? -14.283 35.534 19.845 1.00 70.94 759 ASP A C 1
ATOM 5775 O O . ASP A 1 759 ? -13.901 34.451 20.290 1.00 70.94 759 ASP A O 1
ATOM 5779 N N . ARG A 1 760 ? -13.841 36.003 18.671 1.00 74.38 760 ARG A N 1
ATOM 5780 C CA . ARG A 1 760 ? -12.842 35.339 17.826 1.00 74.38 760 ARG A CA 1
ATOM 5781 C C . ARG A 1 760 ? -11.609 36.216 17.644 1.00 74.38 760 ARG A C 1
ATOM 5783 O O . ARG A 1 760 ? -11.490 36.970 16.673 1.00 74.38 760 ARG A O 1
ATOM 5790 N N . PHE A 1 761 ? -10.661 36.094 18.569 1.00 82.81 761 PHE A N 1
ATOM 5791 C CA . PHE A 1 761 ? -9.387 36.808 18.506 1.00 82.81 761 PHE A CA 1
ATOM 5792 C C . PHE A 1 761 ? -8.581 36.443 17.241 1.00 82.81 761 PHE A C 1
ATOM 5794 O O . PHE A 1 761 ? -8.078 35.325 17.102 1.00 82.81 761 PHE A O 1
ATOM 5801 N N . CYS A 1 762 ? -8.433 37.420 16.334 1.00 85.56 762 CYS A N 1
ATOM 5802 C CA . CYS A 1 762 ? -7.815 37.278 15.006 1.00 85.56 762 CYS A CA 1
ATOM 5803 C C . CYS A 1 762 ? -8.483 36.224 14.095 1.00 85.56 762 CYS A C 1
ATOM 5805 O O . CYS A 1 762 ? -7.815 35.659 13.227 1.00 85.56 762 CYS A O 1
ATOM 5807 N N . GLY A 1 763 ? -9.785 35.964 14.262 1.00 81.56 763 GLY A N 1
ATOM 5808 C CA . GLY A 1 763 ? -10.484 34.871 13.576 1.00 81.56 763 GLY A CA 1
ATOM 5809 C C . GLY A 1 763 ? -10.383 34.897 12.045 1.00 81.56 763 GLY A C 1
ATOM 5810 O O . GLY A 1 763 ? -10.284 33.844 11.418 1.00 81.56 763 GLY A O 1
ATOM 5811 N N . PHE A 1 764 ? -10.333 36.077 11.416 1.00 88.56 764 PHE A N 1
ATOM 5812 C CA . PHE A 1 764 ? -10.178 36.143 9.958 1.00 88.56 764 PHE A CA 1
ATOM 5813 C C . PHE A 1 764 ? -8.769 35.752 9.472 1.00 88.56 764 PHE A C 1
ATOM 5815 O O . PHE A 1 764 ? -8.618 35.177 8.395 1.00 88.56 764 PHE A O 1
ATOM 5822 N N . ALA A 1 765 ? -7.728 35.998 10.271 1.00 88.25 765 ALA A N 1
ATOM 5823 C CA . ALA A 1 765 ? -6.379 35.546 9.935 1.00 88.25 765 ALA A CA 1
ATOM 5824 C C . ALA A 1 765 ? -6.289 34.010 9.942 1.00 88.25 765 ALA A C 1
ATOM 5826 O O . ALA A 1 765 ? -5.683 33.429 9.046 1.00 88.25 765 ALA A O 1
ATOM 5827 N N . GLU A 1 766 ? -6.966 33.348 10.888 1.00 84.12 766 GLU A N 1
ATOM 5828 C CA . GLU A 1 766 ? -7.056 31.880 10.939 1.00 84.12 766 GLU A CA 1
ATOM 5829 C C . GLU A 1 766 ? -7.794 31.306 9.725 1.00 84.12 766 GLU A C 1
ATOM 5831 O O . GLU A 1 766 ? -7.393 30.284 9.163 1.00 84.12 766 GLU A O 1
ATOM 5836 N N . GLN A 1 767 ? -8.861 31.989 9.305 1.00 83.69 767 GLN A N 1
ATOM 5837 C CA . GLN A 1 767 ? -9.634 31.649 8.115 1.00 83.69 767 GLN A CA 1
ATOM 5838 C C . GLN A 1 767 ? -8.785 31.730 6.842 1.00 83.69 767 GLN A C 1
ATOM 5840 O O . GLN A 1 767 ? -8.778 30.784 6.056 1.00 83.69 767 GLN A O 1
ATOM 5845 N N . LEU A 1 768 ? -8.023 32.814 6.661 1.00 86.94 768 LEU A N 1
ATOM 5846 C CA . LEU A 1 768 ? -7.098 32.954 5.534 1.00 86.94 768 LEU A CA 1
ATOM 5847 C C . LEU A 1 768 ? -5.981 31.912 5.569 1.00 86.94 768 LEU A C 1
ATOM 5849 O O . LEU A 1 768 ? -5.704 31.291 4.547 1.00 86.94 768 LEU A O 1
ATOM 5853 N N . ASN A 1 769 ? -5.384 31.681 6.740 1.00 85.00 769 ASN A N 1
ATOM 5854 C CA . ASN A 1 769 ? -4.333 30.682 6.907 1.00 85.00 769 ASN A CA 1
ATOM 5855 C C . ASN A 1 769 ? -4.820 29.282 6.505 1.00 85.00 769 ASN A C 1
ATOM 5857 O O . ASN A 1 769 ? -4.166 28.588 5.734 1.00 85.00 769 ASN A O 1
ATOM 5861 N N . SER A 1 770 ? -6.012 28.901 6.968 1.00 77.62 770 SER A N 1
ATOM 5862 C CA . SER A 1 770 ? -6.626 27.615 6.628 1.00 77.62 770 SER A CA 1
ATOM 5863 C C . SER A 1 770 ? -6.966 27.519 5.140 1.00 77.62 770 SER A C 1
ATOM 5865 O O . SER A 1 770 ? -6.747 26.481 4.523 1.00 77.62 770 SER A O 1
ATOM 5867 N N . ALA A 1 771 ? -7.478 28.598 4.542 1.00 79.62 771 ALA A N 1
ATOM 5868 C CA . ALA A 1 771 ? -7.836 28.615 3.128 1.00 79.62 771 ALA A CA 1
ATOM 5869 C C . ALA A 1 771 ? -6.610 28.483 2.207 1.00 79.62 771 ALA A C 1
ATOM 5871 O O . ALA A 1 771 ? -6.662 27.713 1.254 1.00 79.62 771 ALA A O 1
ATOM 5872 N N . PHE A 1 772 ? -5.497 29.158 2.516 1.00 83.00 772 PHE A N 1
ATOM 5873 C CA . PHE A 1 772 ? -4.244 29.021 1.761 1.00 83.00 772 PHE A CA 1
ATOM 5874 C C . PHE A 1 772 ? -3.655 27.604 1.872 1.00 83.00 772 PHE A C 1
ATOM 5876 O O . PHE A 1 772 ? -3.272 27.032 0.852 1.00 83.00 772 PHE A O 1
ATOM 5883 N N . ILE A 1 773 ? -3.675 26.993 3.065 1.00 71.25 773 ILE A N 1
ATOM 5884 C CA . ILE A 1 773 ? -3.241 25.595 3.269 1.00 71.25 773 ILE A CA 1
ATOM 5885 C C . ILE A 1 773 ? -4.114 24.624 2.468 1.00 71.25 773 ILE A C 1
ATOM 5887 O O . ILE A 1 773 ? -3.599 23.752 1.775 1.00 71.25 773 ILE A O 1
ATOM 5891 N N . ASN A 1 774 ? -5.438 24.792 2.507 1.00 65.75 774 ASN A N 1
ATOM 5892 C CA . ASN A 1 774 ? -6.370 23.923 1.783 1.00 65.75 774 ASN A CA 1
ATOM 5893 C C . ASN A 1 774 ? -6.211 24.010 0.255 1.00 65.75 774 ASN A C 1
ATOM 5895 O O . ASN A 1 774 ? -6.569 23.068 -0.454 1.00 65.75 774 ASN A O 1
ATOM 5899 N N . LEU A 1 775 ? -5.672 25.124 -0.251 1.00 70.00 775 LEU A N 1
ATOM 5900 C CA . LEU A 1 775 ? -5.336 25.318 -1.663 1.00 70.00 775 LEU A CA 1
ATOM 5901 C C . LEU A 1 775 ? -3.917 24.845 -2.030 1.00 70.00 775 LEU A C 1
ATOM 5903 O O . LEU A 1 775 ? -3.572 24.856 -3.211 1.00 70.00 775 LEU A O 1
ATOM 5907 N N . GLY A 1 776 ? -3.129 24.380 -1.054 1.00 64.56 776 GLY A N 1
ATOM 5908 C CA . GLY A 1 776 ? -1.803 23.791 -1.252 1.00 64.56 776 GLY A CA 1
ATOM 5909 C C . GLY A 1 776 ? -0.616 24.724 -0.990 1.00 64.56 776 GLY A C 1
ATOM 5910 O O . GLY A 1 776 ? 0.515 24.309 -1.216 1.00 64.56 776 GLY A O 1
ATOM 5911 N N . ALA A 1 777 ? -0.837 25.956 -0.517 1.00 75.50 777 ALA A N 1
ATOM 5912 C CA . ALA A 1 777 ? 0.248 26.885 -0.197 1.00 75.50 777 ALA A CA 1
ATOM 5913 C C . ALA A 1 777 ? 1.047 26.433 1.035 1.00 75.50 777 ALA A C 1
ATOM 5915 O O . ALA A 1 777 ? 0.477 25.920 2.001 1.00 75.50 777 ALA A O 1
ATOM 5916 N N . THR A 1 778 ? 2.356 26.697 1.046 1.00 77.00 778 THR A N 1
ATOM 5917 C CA . THR A 1 778 ? 3.245 26.294 2.151 1.00 77.00 778 THR A CA 1
ATOM 5918 C C . THR A 1 778 ? 3.498 27.460 3.116 1.00 77.00 778 THR A C 1
ATOM 5920 O O . THR A 1 778 ? 4.070 28.473 2.702 1.00 77.00 778 THR A O 1
ATOM 5923 N N . PRO A 1 779 ? 3.118 27.368 4.405 1.00 81.62 779 PRO A N 1
ATOM 5924 C CA . PRO A 1 779 ? 3.443 28.408 5.373 1.00 81.62 779 PRO A CA 1
ATOM 5925 C C . PRO A 1 779 ? 4.940 28.370 5.711 1.00 81.62 779 PRO A C 1
ATOM 5927 O O . PRO A 1 779 ? 5.459 27.319 6.080 1.00 81.62 779 PRO A O 1
ATOM 5930 N N . PHE A 1 780 ? 5.645 29.502 5.616 1.00 80.12 780 PHE A N 1
ATOM 5931 C CA . PHE A 1 780 ? 7.098 29.556 5.888 1.00 80.12 780 PHE A CA 1
ATOM 5932 C C . PHE A 1 780 ? 7.477 30.359 7.144 1.00 80.12 780 PHE A C 1
ATOM 5934 O O . PHE A 1 780 ? 8.621 30.321 7.596 1.00 80.12 780 PHE A O 1
ATOM 5941 N N . VAL A 1 781 ? 6.513 31.068 7.734 1.00 83.12 781 VAL A N 1
ATOM 5942 C CA . VAL A 1 781 ? 6.615 31.698 9.056 1.00 83.12 781 VAL A CA 1
ATOM 5943 C C . VAL A 1 781 ? 5.330 31.395 9.812 1.00 83.12 781 VAL A C 1
ATOM 5945 O O . VAL A 1 781 ? 4.242 31.490 9.242 1.00 83.12 781 VAL A O 1
ATOM 5948 N N . GLU A 1 782 ? 5.450 31.061 11.098 1.00 82.19 782 GLU A N 1
ATOM 5949 C CA . GLU A 1 782 ? 4.296 30.860 11.975 1.00 82.19 782 GLU A CA 1
ATOM 5950 C C . GLU A 1 782 ? 3.365 32.085 11.939 1.00 82.19 782 GLU A C 1
ATOM 5952 O O . GLU A 1 782 ? 3.810 33.238 12.033 1.00 82.19 782 GLU A O 1
ATOM 5957 N N . MET A 1 783 ? 2.060 31.838 11.796 1.00 89.81 783 MET A N 1
ATOM 5958 C CA . MET A 1 783 ? 1.062 32.900 11.828 1.00 89.81 783 MET A CA 1
ATOM 5959 C C . MET A 1 783 ? 1.108 33.616 13.179 1.00 89.81 783 MET A C 1
ATOM 5961 O O . MET A 1 783 ? 0.975 32.994 14.231 1.00 89.81 783 MET A O 1
ATOM 5965 N N . VAL A 1 784 ? 1.211 34.946 13.156 1.00 90.94 784 VAL A N 1
ATOM 5966 C CA . VAL A 1 784 ? 1.187 35.752 14.381 1.00 90.94 784 VAL A CA 1
ATOM 5967 C C . VAL A 1 784 ? -0.185 36.390 14.587 1.00 90.94 784 VAL A C 1
ATOM 5969 O O . VAL A 1 784 ? -0.762 36.967 13.664 1.00 90.94 784 VAL A O 1
ATOM 5972 N N . LYS A 1 785 ? -0.688 36.321 15.823 1.00 92.06 785 LYS A N 1
ATOM 5973 C CA . LYS A 1 785 ? -1.870 37.059 16.282 1.00 92.06 785 LYS A CA 1
ATOM 5974 C C . LYS A 1 785 ? -1.435 38.253 17.122 1.00 92.06 785 LYS A C 1
ATOM 5976 O O . LYS A 1 785 ? -0.730 38.095 18.120 1.00 92.06 785 LYS A O 1
ATOM 5981 N N . ILE A 1 786 ? -1.849 39.445 16.725 1.00 90.38 786 ILE A N 1
ATOM 5982 C CA . ILE A 1 786 ? -1.458 40.705 17.343 1.00 90.38 786 ILE A CA 1
ATOM 5983 C C . ILE A 1 786 ? -2.671 41.322 18.021 1.00 90.38 786 ILE A C 1
ATOM 5985 O O . ILE A 1 786 ? -3.644 41.682 17.364 1.00 90.38 786 ILE A O 1
ATOM 5989 N N . ASP A 1 787 ? -2.571 41.464 19.341 1.00 88.12 787 ASP A N 1
ATOM 5990 C CA . ASP A 1 787 ? -3.580 42.142 20.144 1.00 88.12 787 ASP A CA 1
ATOM 5991 C C . ASP A 1 787 ? -3.394 43.662 20.086 1.00 88.12 787 ASP A C 1
ATOM 5993 O O . ASP A 1 787 ? -2.400 44.205 20.583 1.00 88.12 787 ASP A O 1
ATOM 5997 N N . THR A 1 788 ? -4.356 44.347 19.472 1.00 82.94 788 THR A N 1
ATOM 5998 C CA . THR A 1 788 ? -4.370 45.807 19.337 1.00 82.94 788 THR A CA 1
ATOM 5999 C C . THR A 1 788 ? -4.723 46.529 20.637 1.00 82.94 788 THR A C 1
ATOM 6001 O O . THR A 1 788 ? -4.511 47.738 20.713 1.00 82.94 788 THR A O 1
ATOM 6004 N N . GLU A 1 789 ? -5.207 45.819 21.663 1.00 80.38 789 GLU A N 1
ATOM 6005 C CA . GLU A 1 789 ? -5.509 46.386 22.989 1.00 80.38 789 GLU A CA 1
ATOM 6006 C C . GLU A 1 789 ? -4.260 46.597 23.855 1.00 80.38 789 GLU A C 1
ATOM 6008 O O . GLU A 1 789 ? -4.318 47.253 24.897 1.00 80.38 789 GLU A O 1
ATOM 6013 N N . ARG A 1 790 ? -3.106 46.055 23.448 1.00 78.94 790 ARG A N 1
ATOM 6014 C CA . ARG A 1 790 ? -1.858 46.224 24.201 1.00 78.94 790 ARG A CA 1
ATOM 6015 C C . ARG A 1 790 ? -1.368 47.680 24.172 1.00 78.94 790 ARG A C 1
ATOM 6017 O O . ARG A 1 790 ? -1.550 48.362 23.163 1.00 78.94 790 ARG A O 1
ATOM 6024 N N . PRO A 1 791 ? -0.640 48.149 25.209 1.00 73.56 791 PRO A N 1
ATOM 6025 C CA . PRO A 1 791 ? -0.113 49.519 25.262 1.00 73.56 791 PRO A CA 1
ATOM 6026 C C . PRO A 1 791 ? 0.790 49.893 24.078 1.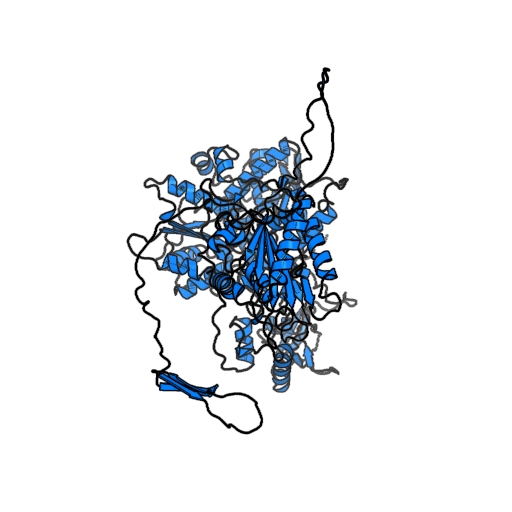00 73.56 791 PRO A C 1
ATOM 6028 O O . PRO A 1 791 ? 0.804 51.037 23.631 1.00 73.56 791 PRO A O 1
ATOM 6031 N N . ASP A 1 792 ? 1.535 48.926 23.535 1.00 80.06 792 ASP A N 1
ATOM 6032 C CA . ASP A 1 792 ? 2.385 49.116 22.357 1.00 80.06 792 ASP A CA 1
ATOM 6033 C C . ASP A 1 792 ? 1.628 48.943 21.029 1.00 80.06 792 ASP A C 1
ATOM 6035 O O . ASP A 1 792 ? 2.248 49.010 19.965 1.00 80.06 792 ASP A O 1
ATOM 6039 N N . LYS A 1 793 ? 0.309 48.704 21.083 1.00 74.38 793 LYS A N 1
ATOM 6040 C CA . LYS A 1 793 ? -0.580 48.384 19.955 1.00 74.38 793 LYS A CA 1
ATOM 6041 C C . LYS A 1 793 ? -0.028 47.275 19.057 1.00 74.38 793 LYS A C 1
ATOM 6043 O O . LYS A 1 793 ? -0.215 47.300 17.843 1.00 74.38 793 LYS A O 1
ATOM 6048 N N . GLY A 1 794 ? 0.731 46.342 19.636 1.00 79.69 794 GLY A N 1
ATOM 6049 C CA . GLY A 1 794 ? 1.312 45.235 18.888 1.00 79.69 794 GL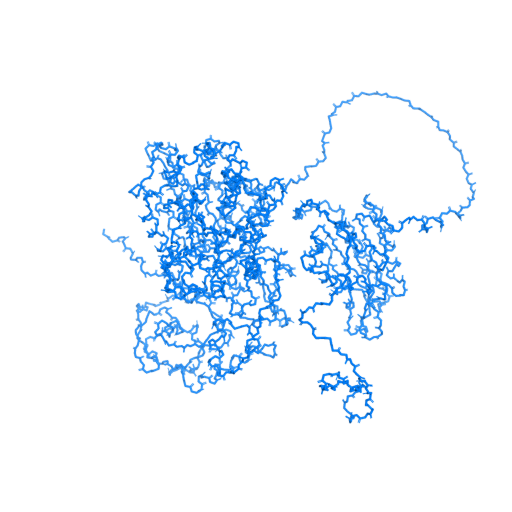Y A CA 1
ATOM 6050 C C . GLY A 1 794 ? 2.534 45.578 18.026 1.00 79.69 794 GLY A C 1
ATOM 6051 O O . GLY A 1 794 ? 2.959 44.750 17.218 1.00 79.69 794 GLY A O 1
ATOM 6052 N N . LYS A 1 795 ? 3.153 46.755 18.199 1.00 83.06 795 LYS A N 1
ATOM 6053 C CA . LYS A 1 795 ? 4.359 47.150 17.446 1.00 83.06 795 LYS A CA 1
ATOM 6054 C C . LYS A 1 795 ? 5.528 46.180 17.643 1.00 83.06 795 LYS A C 1
ATOM 6056 O O . LYS A 1 795 ? 6.220 45.859 16.677 1.00 83.06 795 LYS A O 1
ATOM 6061 N N . LYS A 1 796 ? 5.761 45.695 18.871 1.00 85.12 796 LYS A N 1
ATOM 6062 C CA . LYS A 1 796 ? 6.846 44.737 19.159 1.00 85.12 796 LYS A CA 1
ATOM 6063 C C . LYS A 1 796 ? 6.638 43.374 18.479 1.00 85.12 796 LYS A C 1
ATOM 6065 O O . LYS A 1 796 ? 7.567 42.931 17.799 1.00 85.12 796 LYS A O 1
ATOM 6070 N N . PRO A 1 797 ? 5.478 42.695 18.617 1.00 87.50 797 PRO A N 1
ATOM 6071 C CA . PRO A 1 797 ? 5.249 41.422 17.935 1.00 87.50 797 PRO A CA 1
ATOM 6072 C C . PRO A 1 797 ? 5.247 41.562 16.408 1.00 87.50 797 PRO A C 1
ATOM 6074 O O . PRO A 1 797 ? 5.821 40.702 15.743 1.00 87.50 797 PRO A O 1
ATOM 6077 N N . PHE A 1 798 ? 4.728 42.665 15.853 1.00 92.50 798 PHE A N 1
ATOM 6078 C CA . PHE A 1 798 ? 4.823 42.929 14.413 1.00 92.50 798 PHE A CA 1
ATOM 6079 C C . PHE A 1 798 ? 6.282 43.039 13.949 1.00 92.50 798 PHE A C 1
ATOM 6081 O O . PHE A 1 798 ? 6.692 42.352 13.018 1.00 92.50 798 PHE A O 1
ATOM 6088 N N . ALA A 1 799 ? 7.110 43.821 14.650 1.00 90.88 799 ALA A N 1
ATOM 6089 C CA . ALA A 1 799 ? 8.532 43.948 14.331 1.00 90.88 799 ALA A CA 1
ATOM 6090 C C . ALA A 1 799 ? 9.300 42.619 14.442 1.00 90.88 799 ALA A C 1
ATOM 6092 O O . ALA A 1 799 ? 10.212 42.368 13.653 1.00 90.88 799 ALA A O 1
ATOM 6093 N N . LYS A 1 800 ? 8.936 41.754 15.399 1.00 90.38 800 LYS A N 1
ATOM 6094 C CA . LYS A 1 800 ? 9.506 40.403 15.516 1.00 90.38 800 LYS A CA 1
ATOM 6095 C C . LYS A 1 800 ? 9.132 39.540 14.308 1.00 90.38 800 LYS A C 1
ATOM 6097 O O . LYS A 1 800 ? 10.006 38.878 13.756 1.00 90.38 800 LYS A O 1
ATOM 6102 N N . TRP A 1 801 ? 7.872 39.587 13.884 1.00 93.50 801 TRP A N 1
ATOM 6103 C CA . TRP A 1 801 ? 7.387 38.847 12.721 1.00 93.50 801 TRP A CA 1
ATOM 6104 C C . TRP A 1 801 ? 8.033 39.335 11.416 1.00 93.50 801 TRP A C 1
ATOM 6106 O O . TRP A 1 801 ? 8.539 38.514 10.660 1.00 93.50 801 TRP A O 1
ATOM 6116 N N . MET A 1 802 ? 8.162 40.653 11.204 1.00 94.00 802 MET A N 1
ATOM 6117 C CA . MET A 1 802 ? 8.877 41.211 10.040 1.00 94.00 802 MET A CA 1
ATOM 6118 C C . MET A 1 802 ? 10.326 40.711 9.950 1.00 94.00 802 MET A C 1
ATOM 6120 O O . MET A 1 802 ? 10.800 40.344 8.877 1.00 94.00 802 MET A O 1
ATOM 6124 N N . LYS A 1 803 ? 11.037 40.663 11.086 1.00 91.50 803 LYS A N 1
ATOM 6125 C CA . LYS A 1 803 ? 12.402 40.118 11.146 1.00 91.50 803 LYS A CA 1
ATOM 6126 C C . LYS A 1 803 ? 12.442 38.625 10.829 1.00 91.50 803 LYS A C 1
ATOM 6128 O O . LYS A 1 803 ? 13.393 38.188 10.193 1.00 91.50 803 LYS A O 1
ATOM 6133 N N . ALA A 1 804 ? 11.444 37.856 11.265 1.00 87.00 804 ALA A N 1
ATOM 6134 C CA . ALA A 1 804 ? 11.345 36.431 10.959 1.00 87.00 804 ALA A CA 1
ATOM 6135 C C . ALA A 1 804 ? 11.092 36.190 9.463 1.00 87.00 804 ALA A C 1
ATOM 6137 O O . ALA A 1 804 ? 11.788 35.374 8.872 1.00 87.00 804 ALA A O 1
ATOM 6138 N N . VAL A 1 805 ? 10.181 36.952 8.847 1.00 89.62 805 VAL A N 1
ATOM 6139 C CA . VAL A 1 805 ? 9.922 36.914 7.397 1.00 89.62 805 VAL A CA 1
ATOM 6140 C C . VAL A 1 805 ? 11.198 37.190 6.613 1.00 89.62 805 VAL A C 1
ATOM 6142 O O . VAL A 1 805 ? 11.600 36.362 5.804 1.00 89.62 805 VAL A O 1
ATOM 6145 N N . VAL A 1 806 ? 11.884 38.302 6.901 1.00 88.81 806 VAL A N 1
ATOM 6146 C CA . VAL A 1 806 ? 13.144 38.634 6.220 1.00 88.81 806 VAL A CA 1
ATOM 6147 C C . VAL A 1 806 ? 14.193 37.557 6.452 1.00 88.81 806 VAL A C 1
ATOM 6149 O O . VAL A 1 806 ? 14.795 37.106 5.490 1.00 88.81 806 VAL A O 1
ATOM 6152 N N . LYS A 1 807 ? 14.386 37.105 7.698 1.00 86.12 807 LYS A N 1
ATOM 6153 C CA . LYS A 1 807 ? 15.351 36.046 8.013 1.00 86.12 807 LYS A CA 1
ATOM 6154 C C . LYS A 1 807 ? 15.083 34.792 7.184 1.00 86.12 807 LYS A C 1
ATOM 6156 O O . LYS A 1 807 ? 16.024 34.238 6.639 1.00 86.12 807 LYS A O 1
ATOM 6161 N N . MET A 1 808 ? 13.832 34.348 7.084 1.00 82.19 808 MET A N 1
ATOM 6162 C CA . MET A 1 808 ? 13.491 33.146 6.322 1.00 82.19 808 MET A CA 1
ATOM 6163 C C . MET A 1 808 ? 13.657 33.334 4.810 1.00 82.19 808 MET A C 1
ATOM 6165 O O . MET A 1 808 ? 14.042 32.385 4.145 1.00 82.19 808 MET A O 1
ATOM 6169 N N . LEU A 1 809 ? 13.410 34.535 4.276 1.00 81.25 809 LEU A N 1
ATOM 6170 C CA . LEU A 1 809 ? 13.592 34.829 2.848 1.00 81.25 809 LEU A CA 1
ATOM 6171 C C . LEU A 1 809 ? 15.060 35.045 2.450 1.00 81.25 809 LEU A C 1
ATOM 6173 O O . LEU A 1 809 ? 15.414 34.792 1.307 1.00 81.25 809 LEU A O 1
ATOM 6177 N N . THR A 1 810 ? 15.917 35.514 3.364 1.00 78.69 810 THR A N 1
ATOM 6178 C CA . THR A 1 810 ? 17.340 35.786 3.082 1.00 78.69 810 THR A CA 1
ATOM 6179 C C . THR A 1 810 ? 18.293 34.697 3.559 1.00 78.69 810 THR A C 1
ATOM 6181 O O . THR A 1 810 ? 19.487 34.751 3.257 1.00 78.69 810 THR A O 1
ATOM 6184 N N . THR A 1 811 ? 17.802 33.706 4.306 1.00 69.44 811 THR A N 1
ATOM 6185 C CA . THR A 1 811 ? 18.599 32.523 4.637 1.00 69.44 811 THR A CA 1
ATOM 6186 C C . THR A 1 811 ? 18.679 31.652 3.380 1.00 69.44 811 THR A C 1
ATOM 6188 O O . THR A 1 811 ? 17.625 31.294 2.859 1.00 69.44 811 THR A O 1
ATOM 6191 N N . PRO A 1 812 ? 19.880 31.307 2.874 1.00 45.81 812 PRO A N 1
ATOM 6192 C CA . PRO A 1 812 ? 20.004 30.368 1.763 1.00 45.81 812 PRO A CA 1
ATOM 6193 C C . PRO A 1 812 ? 19.292 29.068 2.146 1.00 45.81 812 PRO A C 1
ATOM 6195 O O . PRO A 1 812 ? 19.565 28.531 3.220 1.00 45.81 812 PRO A O 1
ATOM 6198 N N . ASP A 1 813 ? 18.341 28.630 1.316 1.00 42.81 813 ASP A N 1
ATOM 6199 C CA . ASP A 1 813 ? 17.427 27.527 1.626 1.00 42.81 813 ASP A CA 1
ATOM 6200 C C . ASP A 1 813 ? 18.184 26.327 2.236 1.00 42.81 813 ASP A C 1
ATOM 6202 O O . ASP A 1 813 ? 18.999 25.680 1.574 1.00 42.81 813 ASP A O 1
ATOM 6206 N N . LEU A 1 814 ? 17.871 25.979 3.490 1.00 31.39 814 LEU A N 1
ATOM 6207 C CA . LEU A 1 814 ? 17.884 24.573 3.889 1.00 31.39 814 LEU A CA 1
ATOM 6208 C C . LEU A 1 814 ? 16.772 23.930 3.063 1.00 31.39 814 LEU A C 1
ATOM 6210 O O . LEU A 1 814 ? 15.608 24.284 3.240 1.00 31.39 814 LEU A O 1
ATOM 6214 N N . VAL A 1 815 ? 17.177 23.091 2.109 1.00 30.67 815 VAL A N 1
ATOM 6215 C CA . VAL A 1 815 ? 16.361 22.422 1.087 1.00 30.67 815 VAL A CA 1
ATOM 6216 C C . VAL A 1 815 ? 14.908 22.232 1.535 1.00 30.67 815 VAL A C 1
ATOM 6218 O O . VAL A 1 815 ? 14.597 21.340 2.321 1.00 30.67 815 VAL A O 1
ATOM 6221 N N . GLN A 1 816 ? 14.012 23.065 1.007 1.00 29.34 816 GLN A N 1
ATOM 6222 C CA . GLN A 1 816 ? 12.596 22.724 0.942 1.00 29.34 816 GLN A CA 1
ATOM 6223 C C . GLN A 1 816 ? 12.346 21.881 -0.319 1.00 29.34 816 GLN A C 1
ATOM 6225 O O . GLN A 1 816 ? 12.990 22.128 -1.345 1.00 29.34 816 GLN A O 1
ATOM 6230 N N . PRO A 1 817 ? 11.434 20.894 -0.269 1.00 27.53 817 PRO A N 1
ATOM 6231 C CA . PRO A 1 817 ? 11.130 20.037 -1.410 1.00 27.53 817 PRO A CA 1
ATOM 6232 C C . PRO A 1 817 ? 10.614 20.880 -2.582 1.00 27.53 817 PRO A C 1
ATOM 6234 O O . PRO A 1 817 ? 9.673 21.662 -2.447 1.00 27.53 817 PRO A O 1
ATOM 6237 N N . THR A 1 818 ? 11.263 20.754 -3.737 1.00 31.33 818 THR A N 1
ATOM 6238 C CA . THR A 1 818 ? 10.900 21.492 -4.951 1.00 31.33 818 THR A CA 1
ATOM 6239 C C . THR A 1 818 ? 9.726 20.788 -5.635 1.00 31.33 818 THR A C 1
ATOM 6241 O O . THR A 1 818 ? 9.857 19.649 -6.076 1.00 31.33 818 THR A O 1
ATOM 6244 N N . MET A 1 819 ? 8.570 21.453 -5.705 1.00 29.72 819 MET A N 1
ATOM 6245 C CA . MET A 1 819 ? 7.394 20.985 -6.447 1.00 29.72 819 MET A CA 1
ATOM 6246 C C . MET A 1 819 ? 7.589 21.154 -7.960 1.00 29.72 819 MET A C 1
ATOM 6248 O O . MET A 1 819 ? 8.185 22.122 -8.430 1.00 29.72 819 MET A O 1
ATOM 6252 N N . LEU A 1 820 ? 7.067 20.187 -8.708 1.00 26.89 820 LEU A N 1
ATOM 6253 C CA . LEU A 1 820 ? 7.169 20.056 -10.158 1.00 26.89 820 LEU A CA 1
ATOM 6254 C C . LEU A 1 820 ? 6.237 21.009 -10.914 1.00 26.89 820 LEU A C 1
ATOM 6256 O O . LEU A 1 820 ? 5.055 21.110 -10.600 1.00 26.89 820 LEU A O 1
ATOM 6260 N N . VAL A 1 821 ? 6.788 21.672 -11.933 1.00 23.38 821 VAL A N 1
ATOM 6261 C CA . VAL A 1 821 ? 6.096 22.581 -12.862 1.00 23.38 821 VAL A CA 1
ATOM 6262 C C . VAL A 1 821 ? 5.549 21.780 -14.050 1.00 23.38 821 VAL A C 1
ATOM 6264 O O . VAL A 1 821 ? 6.289 20.998 -14.645 1.00 23.38 821 VAL A O 1
ATOM 6267 N N . VAL A 1 822 ? 4.286 21.997 -14.436 1.00 24.48 822 VAL A N 1
ATOM 6268 C CA . VAL A 1 822 ? 3.653 21.385 -15.623 1.00 24.48 822 VAL A CA 1
ATOM 6269 C C . VAL A 1 822 ? 3.193 22.495 -16.589 1.00 24.48 822 VAL A C 1
ATOM 6271 O O . VAL A 1 822 ? 2.699 23.521 -16.122 1.00 24.48 822 VAL A O 1
ATOM 6274 N N . PRO A 1 823 ? 3.341 22.367 -17.925 1.00 24.45 823 PRO A N 1
ATOM 6275 C CA . PRO A 1 823 ? 3.002 23.444 -18.859 1.00 24.45 823 PRO A CA 1
ATOM 6276 C C . PRO A 1 823 ? 1.485 23.600 -19.080 1.00 24.45 823 PRO A C 1
ATOM 6278 O O . PRO A 1 823 ? 0.758 22.620 -19.233 1.00 24.45 823 PRO A O 1
ATOM 6281 N N . SER A 1 824 ? 1.033 24.855 -19.163 1.00 23.38 824 SER A N 1
ATOM 6282 C CA . SER A 1 824 ? -0.356 25.287 -19.391 1.00 23.38 824 SER A CA 1
ATOM 6283 C C . SER A 1 824 ? -0.882 24.953 -20.798 1.00 23.38 824 SER A C 1
ATOM 6285 O O . SER A 1 824 ? -0.215 25.232 -21.794 1.00 23.38 824 SER A O 1
ATOM 6287 N N . ILE A 1 825 ? -2.115 24.435 -20.887 1.00 24.59 825 ILE A N 1
ATOM 6288 C CA . ILE A 1 825 ? -2.906 24.359 -22.127 1.00 24.59 825 ILE A CA 1
ATOM 6289 C C . ILE A 1 825 ? -4.153 25.237 -21.943 1.00 24.59 825 ILE A C 1
ATOM 6291 O O . ILE A 1 825 ? -4.981 24.985 -21.071 1.00 24.59 825 ILE A O 1
ATOM 6295 N N . MET A 1 826 ? -4.278 26.281 -22.765 1.00 29.03 826 MET A N 1
ATOM 6296 C CA . MET A 1 826 ? -5.425 27.199 -22.789 1.00 29.03 826 MET A CA 1
ATOM 6297 C C . MET A 1 826 ? -6.645 26.595 -23.498 1.00 29.03 826 MET A C 1
ATOM 6299 O O . MET A 1 826 ? -6.480 25.876 -24.485 1.00 29.03 826 MET A O 1
ATOM 6303 N N . PRO A 1 827 ? -7.870 26.995 -23.104 1.00 30.67 827 PRO A N 1
ATOM 6304 C CA . PRO A 1 827 ? -8.894 27.239 -24.119 1.00 30.67 827 PRO A CA 1
ATOM 6305 C C . PRO A 1 827 ? -9.787 28.477 -23.893 1.00 30.67 827 PRO A C 1
ATOM 6307 O O . PRO A 1 827 ? -9.937 29.025 -22.804 1.00 30.67 827 PRO A O 1
ATOM 6310 N N . SER A 1 828 ? -10.365 28.886 -25.018 1.00 27.14 828 SER A N 1
ATOM 6311 C CA . SER A 1 828 ? -11.162 30.063 -25.373 1.00 27.14 828 SER A CA 1
ATOM 6312 C C . SER A 1 828 ? -12.613 30.129 -24.840 1.00 27.14 828 SER A C 1
ATOM 6314 O O . SER A 1 828 ? -13.253 29.118 -24.576 1.00 27.14 828 SER A O 1
ATOM 6316 N N . VAL A 1 829 ? -13.133 31.363 -24.776 1.00 26.03 829 VAL A N 1
ATOM 6317 C CA . VAL A 1 829 ? -14.480 31.887 -24.396 1.00 26.03 829 VAL A CA 1
ATOM 6318 C C . VAL A 1 829 ? -15.538 31.671 -25.528 1.00 26.03 829 VAL A C 1
ATOM 6320 O O . VAL A 1 829 ? -15.082 31.444 -26.651 1.00 26.03 829 VAL A O 1
ATOM 6323 N N . PRO A 1 830 ? -16.884 31.926 -25.418 1.00 46.12 830 PRO A N 1
ATOM 6324 C CA . PRO A 1 830 ? -17.956 31.748 -24.385 1.00 46.12 830 PRO A CA 1
ATOM 6325 C C . PRO A 1 830 ? -19.249 31.017 -24.902 1.00 46.12 830 PRO A C 1
ATOM 6327 O O . PRO A 1 830 ? -19.454 30.972 -26.109 1.00 46.12 830 PRO A O 1
ATOM 6330 N N . THR A 1 831 ? -20.228 30.621 -24.044 1.00 27.69 831 THR A N 1
ATOM 6331 C CA . THR A 1 831 ? -21.675 31.049 -24.121 1.00 27.69 831 THR A CA 1
ATOM 6332 C C . THR A 1 831 ? -22.644 30.474 -23.047 1.00 27.69 831 THR A C 1
ATOM 6334 O O . THR A 1 831 ? -22.595 29.300 -22.713 1.00 27.69 831 THR A O 1
ATOM 6337 N N . ARG A 1 832 ? -23.557 31.360 -22.582 1.00 27.64 832 ARG A N 1
ATOM 6338 C CA . ARG A 1 832 ? -24.906 31.238 -21.947 1.00 27.64 832 ARG A CA 1
ATOM 6339 C C . ARG A 1 832 ? -25.236 30.104 -20.947 1.00 27.64 832 ARG A C 1
ATOM 6341 O O . ARG A 1 832 ? -25.409 28.951 -21.312 1.00 27.64 832 ARG A O 1
ATOM 6348 N N . ALA A 1 833 ? -25.534 30.513 -19.707 1.00 35.94 833 ALA A N 1
ATOM 6349 C CA . ALA A 1 833 ? -26.132 29.689 -18.655 1.00 35.94 833 ALA A CA 1
ATOM 6350 C C . ALA A 1 833 ? -27.566 29.235 -19.006 1.00 35.94 833 ALA A C 1
ATOM 6352 O O . ALA A 1 833 ? -28.464 30.063 -19.168 1.00 35.94 833 ALA A O 1
ATOM 6353 N N . GLN A 1 834 ? -27.775 27.920 -19.078 1.00 30.53 834 GLN A N 1
ATOM 6354 C CA . GLN A 1 834 ? -29.088 27.274 -19.017 1.00 30.53 834 GLN A CA 1
ATOM 6355 C C . GLN A 1 834 ? -29.215 26.507 -17.696 1.00 30.53 834 GLN A C 1
ATOM 6357 O O . GLN A 1 834 ? -28.236 25.966 -17.187 1.00 30.53 834 GLN A O 1
ATOM 6362 N N . ALA A 1 835 ? -30.426 26.508 -17.136 1.00 36.41 835 ALA A N 1
ATOM 6363 C CA . ALA A 1 835 ? -30.770 25.873 -15.869 1.00 36.41 835 ALA A CA 1
ATOM 6364 C C . ALA A 1 835 ? -30.408 24.375 -15.851 1.00 36.41 835 ALA A C 1
ATOM 6366 O O . ALA A 1 835 ? -30.715 23.644 -16.792 1.00 36.41 835 ALA A O 1
ATOM 6367 N N . PHE A 1 836 ? -29.775 23.930 -14.762 1.00 34.25 836 PHE A N 1
ATOM 6368 C CA . PHE A 1 836 ? -29.353 22.543 -14.570 1.00 34.25 836 PHE A CA 1
ATOM 6369 C C . PHE A 1 836 ? -30.540 21.657 -14.138 1.00 34.25 836 PHE A C 1
ATOM 6371 O O . PHE A 1 836 ? -31.172 21.954 -13.120 1.00 34.25 836 PHE A O 1
ATOM 6378 N N . PRO A 1 837 ? -30.846 20.554 -14.848 1.00 29.12 837 PRO A N 1
ATOM 6379 C CA . PRO A 1 837 ? -31.866 19.597 -14.425 1.00 29.12 837 PRO A CA 1
ATOM 6380 C C . PRO A 1 837 ? -31.406 18.853 -13.163 1.00 29.12 837 PRO A C 1
ATOM 6382 O O . PRO A 1 837 ? -30.304 18.312 -13.139 1.00 29.12 837 PRO A O 1
ATOM 6385 N N . GLY A 1 838 ? -32.247 18.816 -12.125 1.00 35.03 838 GLY A N 1
ATOM 6386 C CA . GLY A 1 838 ? -31.968 18.128 -10.852 1.00 35.03 838 GLY A CA 1
ATOM 6387 C C . GLY A 1 838 ? -31.975 19.030 -9.614 1.00 35.03 838 GLY A C 1
ATOM 6388 O O . GLY A 1 838 ? -31.935 18.525 -8.496 1.00 35.03 838 GLY A O 1
ATOM 6389 N N . TYR A 1 839 ? -32.085 20.348 -9.795 1.00 33.56 839 TYR A N 1
ATOM 6390 C CA . TYR A 1 839 ? -32.203 21.311 -8.701 1.00 33.56 839 TYR A CA 1
ATOM 6391 C C . TYR A 1 839 ? -33.605 21.927 -8.684 1.00 33.56 839 TYR A C 1
ATOM 6393 O O . TYR A 1 839 ? -34.055 22.489 -9.680 1.00 33.56 839 TYR A O 1
ATOM 6401 N N . HIS A 1 840 ? -34.300 21.835 -7.548 1.00 42.59 840 HIS A N 1
ATOM 6402 C CA . HIS A 1 840 ? -35.537 22.581 -7.325 1.00 42.59 840 HIS A CA 1
ATOM 6403 C C . HIS A 1 840 ? -35.200 24.002 -6.870 1.00 42.59 840 HIS A C 1
ATOM 6405 O O . HIS A 1 840 ? -34.467 24.195 -5.900 1.00 42.59 840 HIS A O 1
ATOM 6411 N N . GLN A 1 841 ? -35.741 24.999 -7.566 1.00 46.50 841 GLN A N 1
ATOM 6412 C CA . GLN A 1 841 ? -35.661 26.393 -7.149 1.00 46.50 841 GLN A CA 1
ATOM 6413 C C . GLN A 1 841 ? -36.739 26.633 -6.085 1.00 46.50 841 GLN A C 1
ATOM 6415 O O . GLN A 1 841 ? -37.923 26.533 -6.388 1.00 46.50 841 GLN A O 1
ATOM 6420 N N . ILE A 1 842 ? -36.323 26.886 -4.842 1.00 46.59 842 ILE A N 1
ATOM 6421 C CA . ILE A 1 842 ? -37.223 27.197 -3.724 1.00 46.59 842 ILE A CA 1
ATOM 6422 C C . ILE A 1 842 ? -37.145 28.696 -3.466 1.00 46.59 842 ILE A C 1
ATOM 6424 O O . ILE A 1 842 ? -36.052 29.242 -3.287 1.00 46.59 842 ILE A O 1
ATOM 6428 N N . THR A 1 843 ? -38.299 29.353 -3.422 1.00 56.72 843 THR A N 1
ATOM 6429 C CA . THR A 1 843 ? -38.388 30.800 -3.221 1.00 56.72 843 THR A CA 1
ATOM 6430 C C . THR A 1 843 ? -38.986 31.093 -1.850 1.00 56.72 843 THR A C 1
ATOM 6432 O O . THR A 1 843 ? -40.002 30.514 -1.460 1.00 56.72 843 THR A O 1
ATOM 6435 N N . VAL A 1 844 ? -38.360 32.000 -1.097 1.00 60.22 844 VAL A N 1
ATOM 6436 C CA . VAL A 1 844 ? -38.921 32.493 0.169 1.00 60.22 844 VAL A CA 1
ATOM 6437 C C . VAL A 1 844 ? -40.153 33.323 -0.161 1.00 60.22 844 VAL A C 1
ATOM 6439 O O . VAL A 1 844 ? -40.042 34.379 -0.783 1.00 60.22 844 VAL A O 1
ATOM 6442 N N . SER A 1 845 ? -41.326 32.844 0.238 1.00 64.31 845 SER A N 1
ATOM 6443 C CA . SER A 1 845 ? -42.592 33.509 -0.057 1.00 64.31 845 SER A CA 1
ATOM 6444 C C . SER A 1 845 ? -42.928 34.563 0.995 1.00 64.31 845 SER A C 1
ATOM 6446 O O . SER A 1 845 ? -43.523 35.592 0.664 1.00 64.31 845 SER A O 1
ATOM 6448 N N . ARG A 1 846 ? -42.527 34.359 2.260 1.00 57.59 846 ARG A N 1
ATOM 6449 C CA . ARG A 1 846 ? -42.809 35.312 3.340 1.00 57.59 846 ARG A CA 1
ATOM 6450 C C . ARG A 1 846 ? -41.827 35.204 4.505 1.00 57.59 846 ARG A C 1
ATOM 6452 O O . ARG A 1 846 ? -41.494 34.108 4.937 1.00 57.59 846 ARG A O 1
ATOM 6459 N N . VAL A 1 847 ? -41.437 36.351 5.065 1.00 62.62 847 VAL A N 1
ATOM 6460 C CA . VAL A 1 847 ? -40.679 36.447 6.326 1.00 62.62 847 VAL A CA 1
ATOM 6461 C C . VAL A 1 847 ? -41.427 37.362 7.295 1.00 62.62 847 VAL A C 1
ATOM 6463 O O . VAL A 1 847 ? -41.815 38.468 6.913 1.00 62.62 847 VAL A O 1
ATOM 6466 N N . LYS A 1 848 ? -41.653 36.924 8.540 1.00 60.41 848 LYS A N 1
ATOM 6467 C CA . LYS A 1 848 ? -42.333 37.723 9.575 1.00 60.41 848 LYS A CA 1
ATOM 6468 C C . LYS A 1 848 ? -41.629 37.599 10.929 1.00 60.41 848 LYS A C 1
ATOM 6470 O O . LYS A 1 848 ? -41.461 36.499 11.436 1.00 60.41 848 LYS A O 1
ATOM 6475 N N . GLU A 1 849 ? -41.248 38.725 11.525 1.00 59.28 849 GLU A N 1
ATOM 6476 C CA . GLU A 1 849 ? -40.615 38.779 12.853 1.00 59.28 849 GLU A CA 1
ATOM 6477 C C . GLU A 1 849 ? -41.671 38.639 13.967 1.00 59.28 849 GLU A C 1
ATOM 6479 O O . GLU A 1 849 ? -42.681 39.351 13.959 1.00 59.28 849 GLU A O 1
ATOM 6484 N N . TYR A 1 850 ? -41.436 37.752 14.936 1.00 53.75 850 TYR A N 1
ATOM 6485 C CA . TYR A 1 850 ? -42.231 37.642 16.161 1.00 53.75 850 TYR A CA 1
ATOM 6486 C C . TYR A 1 850 ? -41.527 38.354 17.316 1.00 53.75 850 TYR A C 1
ATOM 6488 O O . TYR A 1 850 ? -40.387 38.050 17.665 1.00 53.75 850 TYR A O 1
ATOM 6496 N N . LYS A 1 851 ? -42.240 39.281 17.961 1.00 53.66 851 LYS A N 1
ATOM 6497 C CA . LYS A 1 851 ? -41.795 39.923 19.201 1.00 53.66 851 LYS A CA 1
ATOM 6498 C C . LYS A 1 851 ? -42.561 39.292 20.364 1.00 53.66 851 LYS A C 1
ATOM 6500 O O . LYS A 1 851 ? -43.782 39.397 20.396 1.00 53.66 851 LYS A O 1
ATOM 6505 N N . ASN A 1 852 ? -41.825 38.676 21.295 1.00 53.00 852 ASN A N 1
ATOM 6506 C CA . ASN A 1 852 ? -42.258 38.059 22.566 1.00 53.00 852 ASN A CA 1
ATOM 6507 C C . ASN A 1 852 ? -42.573 36.550 22.560 1.00 53.00 852 ASN A C 1
ATOM 6509 O O . ASN A 1 852 ? -43.696 36.144 22.851 1.00 53.00 852 ASN A O 1
ATOM 6513 N N . LEU A 1 853 ? -41.546 35.713 22.381 1.00 47.88 853 LEU A N 1
ATOM 6514 C CA . LEU A 1 853 ? -41.518 34.370 22.976 1.00 47.88 853 LEU A CA 1
ATOM 6515 C C . LEU A 1 853 ? -40.746 34.453 24.308 1.00 47.88 853 LEU A C 1
ATOM 6517 O O . LEU A 1 853 ? -39.545 34.688 24.341 1.00 47.88 853 LEU A O 1
ATOM 6521 N N . THR A 1 854 ? -41.510 34.401 25.399 1.00 47.75 854 THR A N 1
ATOM 6522 C CA . THR A 1 854 ? -41.154 34.320 26.833 1.00 47.75 854 THR A CA 1
ATOM 6523 C C . THR A 1 854 ? -39.664 34.333 27.248 1.00 47.75 854 THR A C 1
ATOM 6525 O O . THR A 1 854 ? -38.965 33.332 27.150 1.00 47.75 854 THR A O 1
ATOM 6528 N N . GLN A 1 855 ? -39.254 35.478 27.813 1.00 50.41 855 GLN A N 1
ATOM 6529 C CA . GLN A 1 855 ? -38.273 35.795 28.882 1.00 50.41 855 GLN A CA 1
ATOM 6530 C C . GLN A 1 855 ? -36.940 35.032 29.110 1.00 50.41 855 GLN A C 1
ATOM 6532 O O . GLN A 1 855 ? -36.212 35.452 30.006 1.00 50.41 855 GLN A O 1
ATOM 6537 N N . ALA A 1 856 ? -36.530 34.025 28.331 1.00 47.16 856 ALA A N 1
ATOM 6538 C CA . ALA A 1 856 ? -35.263 33.308 28.593 1.00 47.16 856 ALA A CA 1
ATOM 6539 C C . ALA A 1 856 ? -34.162 33.445 27.522 1.00 47.16 856 ALA A C 1
ATOM 6541 O O . ALA A 1 856 ? -33.030 33.038 27.770 1.00 47.16 856 ALA A O 1
ATOM 6542 N N . THR A 1 857 ? -34.427 34.051 26.364 1.00 45.66 857 THR A N 1
ATOM 6543 C CA . THR A 1 857 ? -33.418 34.217 25.303 1.00 45.66 857 THR A CA 1
ATOM 6544 C C . THR A 1 857 ? -33.631 35.524 24.540 1.00 45.66 857 THR A C 1
ATOM 6546 O O . THR A 1 857 ? -34.703 35.791 24.004 1.00 45.66 857 THR A O 1
ATOM 6549 N N . SER A 1 858 ? -32.599 36.368 24.480 1.00 47.47 858 SER A N 1
ATOM 6550 C CA . SER A 1 858 ? -32.621 37.688 23.831 1.00 47.47 858 SER A CA 1
ATOM 6551 C C . SER A 1 858 ? -32.442 37.617 22.303 1.00 47.47 858 SER A C 1
ATOM 6553 O O . SER A 1 858 ? -31.605 38.326 21.743 1.00 47.47 858 SER A O 1
ATOM 6555 N N . GLY A 1 859 ? -33.193 36.739 21.630 1.00 53.66 859 GLY A N 1
ATOM 6556 C CA . GLY A 1 859 ? -33.201 36.578 20.168 1.00 53.66 859 GLY A CA 1
ATOM 6557 C C . GLY A 1 859 ? -34.406 37.251 19.495 1.00 53.66 859 GLY A C 1
ATOM 6558 O O . GLY A 1 859 ? -35.484 37.331 20.085 1.00 53.66 859 GLY A O 1
ATOM 6559 N N . ARG A 1 860 ? -34.230 37.746 18.259 1.00 50.84 860 ARG A N 1
ATOM 6560 C CA . ARG A 1 860 ? -35.342 38.101 17.354 1.00 50.84 860 ARG A CA 1
ATOM 6561 C C . ARG A 1 860 ? -35.693 36.853 16.554 1.00 50.84 860 ARG A C 1
ATOM 6563 O O . ARG A 1 860 ? -34.827 36.368 15.835 1.00 50.84 860 ARG A O 1
ATOM 6570 N N . TYR A 1 861 ? -36.925 36.377 16.680 1.00 57.97 861 TYR A N 1
ATOM 6571 C CA . TYR A 1 861 ? -37.376 35.158 16.012 1.00 57.97 861 TYR A CA 1
ATOM 6572 C C . TYR A 1 861 ? -38.088 35.503 14.711 1.00 57.97 861 TYR A C 1
ATOM 6574 O O . TYR A 1 861 ? -38.954 36.388 14.694 1.00 57.97 861 TYR A O 1
ATOM 6582 N N . TYR A 1 862 ? -37.750 34.807 13.629 1.00 57.59 862 TYR A N 1
ATOM 6583 C CA . TYR A 1 862 ? -38.369 35.010 12.323 1.00 57.59 862 TYR A CA 1
ATOM 6584 C C . TYR A 1 862 ? -39.081 33.742 11.867 1.00 57.59 862 TYR A C 1
ATOM 6586 O O . TYR A 1 862 ? -38.555 32.635 11.894 1.00 57.59 862 TYR A O 1
ATOM 6594 N N . TYR A 1 863 ? -40.309 33.932 11.407 1.00 57.72 863 TYR A N 1
ATOM 6595 C CA . TYR A 1 863 ? -41.077 32.926 10.702 1.00 57.72 863 TYR A CA 1
ATOM 6596 C C . TYR A 1 863 ? -40.777 33.054 9.210 1.00 57.72 863 TYR A C 1
ATOM 6598 O O . TYR A 1 863 ? -41.055 34.112 8.634 1.00 57.72 863 TYR A O 1
ATOM 6606 N N . VAL A 1 864 ? -40.222 32.006 8.596 1.00 57.00 864 VAL A N 1
ATOM 6607 C CA . VAL A 1 864 ? -39.923 31.973 7.157 1.00 57.00 864 VAL A CA 1
ATOM 6608 C C . VAL A 1 864 ? -40.741 30.875 6.491 1.00 57.00 864 VAL A C 1
ATOM 6610 O O . VAL A 1 864 ? -40.658 29.698 6.851 1.00 57.00 864 VAL A O 1
ATOM 6613 N N . GLU A 1 865 ? -41.537 31.284 5.511 1.00 50.66 865 GLU A N 1
ATOM 6614 C CA . GLU A 1 865 ? -42.389 30.414 4.713 1.00 50.66 865 GLU A CA 1
ATOM 6615 C C . GLU A 1 865 ? -41.828 30.334 3.290 1.00 50.66 865 GLU A C 1
ATOM 6617 O O . GLU A 1 865 ? -41.438 31.347 2.698 1.00 50.66 865 GLU A O 1
ATOM 6622 N N . PHE A 1 866 ? -41.757 29.116 2.757 1.00 68.19 866 PHE A N 1
ATOM 6623 C CA . PHE A 1 866 ? -41.303 28.843 1.397 1.00 68.19 866 PHE A CA 1
ATOM 6624 C C . PHE A 1 866 ? -42.499 28.468 0.516 1.00 68.19 866 PHE A C 1
ATOM 6626 O O . PHE A 1 866 ? -43.507 27.954 1.005 1.00 68.19 866 PHE A O 1
ATOM 6633 N N . ASP A 1 867 ? -42.380 28.664 -0.795 1.00 60.88 867 ASP A N 1
ATOM 6634 C CA . ASP A 1 867 ? -43.377 28.252 -1.802 1.00 60.88 867 ASP A CA 1
ATOM 6635 C C . ASP A 1 867 ? -43.711 26.740 -1.804 1.00 60.88 867 ASP A C 1
ATOM 6637 O O . ASP A 1 867 ? -44.700 26.320 -2.401 1.00 60.88 867 ASP A O 1
ATOM 6641 N N . THR A 1 868 ? -42.940 25.928 -1.074 1.00 59.72 868 THR A N 1
ATOM 6642 C CA . THR A 1 868 ? -43.156 24.486 -0.858 1.00 59.72 868 THR A CA 1
ATOM 6643 C C . THR A 1 868 ? -44.109 24.141 0.299 1.00 59.72 868 THR A C 1
ATOM 6645 O O . THR A 1 868 ? -44.371 22.962 0.537 1.00 59.72 868 THR A O 1
ATOM 6648 N N . GLY A 1 869 ? -44.620 25.134 1.041 1.00 44.47 869 GLY A N 1
ATOM 6649 C CA . GLY A 1 869 ? -45.583 24.943 2.139 1.00 44.47 869 GLY A CA 1
ATOM 6650 C C . GLY A 1 869 ? -44.992 24.402 3.451 1.00 44.47 869 GLY A C 1
ATOM 6651 O O . GLY A 1 869 ? -45.739 24.114 4.383 1.00 44.47 869 GLY A O 1
ATOM 6652 N N . LYS A 1 870 ? -43.661 24.255 3.545 1.00 45.50 870 LYS A N 1
ATOM 6653 C CA . LYS A 1 870 ? -42.953 23.908 4.789 1.00 45.50 870 LYS A CA 1
ATOM 6654 C C . LYS A 1 870 ? -42.503 25.167 5.526 1.00 45.50 870 LYS A C 1
ATOM 6656 O O . LYS A 1 870 ? -41.997 26.108 4.918 1.00 45.50 870 LYS A O 1
ATOM 6661 N N . THR A 1 871 ? -42.643 25.141 6.845 1.00 45.50 871 THR A N 1
ATOM 6662 C CA . THR A 1 871 ? -42.377 26.277 7.728 1.00 45.50 871 THR A CA 1
ATOM 6663 C C . THR A 1 871 ? -41.162 26.024 8.614 1.00 45.50 871 THR A C 1
ATOM 6665 O O . THR A 1 871 ? -41.067 24.958 9.221 1.00 45.50 871 THR A O 1
ATOM 6668 N N . PHE A 1 872 ? -40.287 27.023 8.757 1.00 48.16 872 PHE A N 1
ATOM 6669 C CA . PHE A 1 872 ? -39.214 27.032 9.756 1.00 48.16 872 PHE A CA 1
ATOM 6670 C C . PHE A 1 872 ? -39.369 28.221 10.718 1.00 48.16 872 PHE A C 1
ATOM 6672 O O . PHE A 1 872 ? -39.759 29.317 10.308 1.00 48.16 872 PHE A O 1
ATOM 6679 N N . ILE A 1 873 ? -39.075 27.982 12.000 1.00 47.81 873 ILE A N 1
ATOM 6680 C CA . ILE A 1 873 ? -38.994 28.999 13.056 1.00 47.81 873 ILE A CA 1
ATOM 6681 C C . ILE A 1 873 ? -37.545 28.994 13.545 1.00 47.81 873 ILE A C 1
ATOM 6683 O O . ILE A 1 873 ? -37.084 27.954 14.016 1.00 47.81 873 ILE A O 1
ATOM 6687 N N . GLU A 1 874 ? -36.853 30.126 13.423 1.00 48.75 874 GLU A N 1
ATOM 6688 C CA . GLU A 1 874 ? -35.499 30.335 13.961 1.00 48.75 874 GLU A CA 1
ATOM 6689 C C . GLU A 1 874 ? -35.437 31.595 14.823 1.00 48.75 874 GLU A C 1
ATOM 6691 O O . GLU A 1 874 ? -36.087 32.609 14.453 1.00 48.75 874 GLU A O 1
#

Sequence (874 aa):
MSFFKKHDELPRPEYLPPQREVRPDKVDVKINGKEISVPANWTVQRACRENGIYVPSLCNFPSLAPTAKCGVCVVHIDGRSTPYVQSCKTVVEHGMRITTNTPDVQHQARANLVEFLGPFRRLEQLPRTPEIEDLVRFVGSDAIAQDPQPPHRFSIAVDQSSCVFCTRCVRACSGVQNMNIITVTPDKPAMPIAFDGNMPVHSSNCIACGQCTLVCPTGALSERDDVAVVTEHLKAAGPHRKTMVVMTAPSTRITLGEGMGETPGTVETARLVASCRAAGFDLVFDATFASDICASMEAAELTERLDADGPFPMFSSSCPGWVTLVENKYPHLRANLARVKSPMMALGALIRNWMSKRERPQSRDTYYVVAVMPCPAKKEEAMRSELRDPSGRSDVDVVLTTREMARLLRQRGVKWDSLPGNFKSAFDEPFASASGGGALTDASGGTSEAVLRVAHSFIARQDITHDTSRLFADCRRASELGDWSDIQVAVAPAQGRVLDIAVLGGSRAIQSFLAEQQLDNPGADTDTELKHYVECMACPGGCIGGGGQPTSFNEHVVQQRLGAVYAYDRACAHASPLVGHREWIAKELGELGSAFSKSLLEYEPPLIVPKKGPPSYPTMGRKARFRAGGGRTVSSGCLDTALYSLSGRDDTNVADIAILYGSQGGTTATCAKQLAQFMARWVTEEISVHSMDQFPFAKLPTVSTVLLVTSSWHSLQGSMPDNAREFYSRLRSVLPTSFHESLLATKFAVCGFGSTKYDRFCGFAEQLNSAFINLGATPFVEMVKIDTERPDKGKKPFAKWMKAVVKMLTTPDLVQPTMLVVPSIMPSVPTRAQAFPGYHQITVSRVKEYKNLTQATSGRYYYVEFDTGKTFIE

Radius of gyration: 32.18 Å; chains: 1; bounding box: 93×110×80 Å

Foldseek 3Di:
DDPDDDPPDDDADPPPPDDPDDDPQWAWEAEQNDIDIDGQSDFQCRSCVVVVHDFADDLDFQQFDDDCQLVLRWKAWPPDPDRTDRRSPHTDDHYIYIYRDDPVNLVRNVVSNDVQQDPLDDLLPFAPDVSSVVVCVSVVDPRDHDDDDDFDPAFKAAAQSNDRLSCQLQRQCCVQFVNNQWDADPVCSSRGIAGPVSADCVPGLALQQQSSQLRGRRPNIHTGQCLVVLLVLLPDDDPQRAQEEEEEELLLQQFLVVLVPDDHLDGQLLLSQLLCVLLRHRAYFYLLLLLLVQLLLQLVVLVVQVVVVDDPDQEEDQASSVVSNCVPQNVVCQVSYRFFYHSLLLVLLVVQLPQCPPPDRDDPSRHAYEYEAQASSVQVVQQDQLSAAPQSHGSHRGYAYSNSSSVSSVVSVPDSVCPPPPGGRFGDPPRGAHALLSLLQQFFLSSVLQNLQNNLCVPQVDHDFPVRSVLSCQSNPQDDRLAKDWDWGPSHVVVPDIFTEITAFANSRVVVVCVVQVSSDPPDPRPDDGGHYYYDANHGRGSSRTSRGNHDSPPCSSVSSSVSSNVVNSVHPGNHSCPVCVVVCCPSVNDNVPPRCCSSTGGRPDDPPPPDPDDDDDDDDDDDDDDDDDDDDDDDDDPPDDPPPVPDDDLPDAWLAEEEEFDDPCPLVVLSVVLQVLLVVQDPTDYYYYYLQSPPLLCQQVHQEYEYRYEQDDQAARHTHPSNVVNLVVLVPDDPPPSPLRHQNYEYEFEYEYAPSYPQQSVVSVSVVVSCVVSNYHYQADYDGFHCPDPVRRPVVSVVRSVSVSCSVNPSDPDDPDDDDRDDDDDDDDDDDDDDPPDDDKDFPDKDWDDDDDDDDPDTWIWTQIPVRDIDID

Secondary structure (DSSP, 8-state):
------S--PPPPTTSPP-SS---SEEEEEETTEEEEEETT-BHHHHHHHTT-----SS--TTS----TT-TTEEEETT-SS-EEETTTPBP-TT-EEE--SHHHHHHHHHHHHHHHGGG--GGGS---HHHHHHHHHHT--PPPPPPPSPPSSSEEE-GGG-----HHHHIIIIIT----EEE-TT-TTS-EEEGGG--GGGTT-----HHHHT-TTSSEEE---HHHHHHHHH--STTPPEEEEEE-TTHHHHTTGGGTPPTT---HHHHHHHHHHHT-SEEEEHHHHHHHHHHHHHHHHHHHHHHT-SSSEEP---HHHHHHHHHH-GGGGGGB--BPPHHHHHHHHHHHHHHHSSSPPPGGGEEEEEEES-THHHHHTT-STTB-TTS-BS-SEEEEHHHHHHHHHHTT--GGG-STTS--SPPTTS----HHHHHTTSTTHHHHHHHHHHHHHHSS----TTTGGGGGGGG-PPPTT-EEEEEEEEEGGGTEEEEEEEEESHHHHHHHHHHTT-SSTT----SPPPSEEEEESSTTSGGG-TTSPP---TTHHHHHHHHHHHHHHHSS-SSTTTTTHHHHHHHTSSTT-HHHHHHHB-PPP-----PSSP-----------------------S-SSSSSSS-S-TT---SEEEEEE-SSSHHHHHHHHHHHHHTTT--S-EEEEETTTS-GGGGGG-SEEEEEEE-BSTTT-BPPHHHHHHHHHHHH--TTSSSSTTTT-EEEEEEEE-TTSSSTTHHHHHHHHHHHHTTPEE-SPPEEEETTSTTTTHHHHHHHHHHHHHHHHS-------PPP-------------PPTT-----EEEEEEEP-S-SS--PPEEEEEETTS-EEE-

pLDDT: mean 80.05, std 21.44, range [22.09, 98.81]

Organism: Mastigamoeba balamuthi (NCBI:txid108607)